Protein AF-A0A1Y5TQK3-F1 (afdb_monomer)

Radius of gyration: 39.19 Å; Cα contacts (8 Å, |Δi|>4): 1077; chains: 1; bounding box: 91×63×126 Å

Nearest PDB structures (foldseek):
  2ch0-assembly1_A  TM=2.554E-01  e=9.186E+00  Homo sapiens

Foldseek 3Di:
DCPPDDPVVVVLLVVLQVLLCVQVNDLLVVVVVDPLVVVLVLLDDDPVCVVVVPPRSHSRDDDDDSHVSSVSSSVSSVVVVCVSVVPPVEPPQVVLLVLLVPFAPVLLVVLVVVCVVQPQVRLCVVQVHDDAQKWKAAPPDPDIHRQQSSSLSSQCVDDVGDRHHPVNCPPPDDDVSSVVSSVVNRIDMDRPPPCVVPPLQALVNLVVLVVQVVCCVPPVHPVVQQVQAPDADFKWWARLADDPDGTHQQQSSSSNSVVHGSVPAARDCQDCPHRVNSNQVQLIFMADPVRFGDADDPVRPSGDDFLVSLLNVCCRNWLVNCVVVVHQKTKDQLLVSCRRRNHRPRQLRNLCSCVDVVSCVVSVFDDWDWDPPPSDSRIMIMTGRDDDDDDDDDDDDDDDDDDDDPPDPPDDDDDDDDDPPPCSVQVLLLVQLCLQPHDVVSVVCDDPVNSVVSVVSSVVCVVVLLEAEDEDAAPAFQCAAAKNFDWDLDDDALLDFPPPDDSPSDTDTDIDGHPNNVSVVVLQQFQAPVNPPLAADLVAFEKEFEQDDPCSLVQQVVCVVVQKHWDPLQAQDDCPDPLNLDLVSLQVVVCVVPVVDDSSQLSSVVVNCVQPHDFQHKYFYAYFFWFTFWIWTFHDGWDWDGADDPGHITIMTHTGTLDGHSVGDTCVVAFQGTDDPRHRMGTGDSVRGDRLVVSCRRRPPSSGRPPSNRGHGHYHYHPCVNYDVCRNCPVVVVCPDPQCDPPHPNDDD

Solvent-accessible surface area (backbone atoms only — not comparable to full-atom values): 43010 Å² total; per-residue (Å²): 114,55,85,94,51,56,71,70,56,35,52,53,35,52,54,38,38,52,57,46,32,76,65,73,42,60,60,71,60,46,59,73,76,40,60,69,66,64,64,45,54,40,33,64,61,51,74,65,40,61,75,69,65,58,75,81,73,42,89,62,88,67,95,72,63,60,53,65,49,31,49,52,40,37,51,20,48,55,46,47,52,50,49,74,68,68,60,70,83,55,81,54,74,68,58,54,50,57,54,60,70,66,62,50,58,67,28,45,50,51,24,50,50,51,31,66,76,56,32,66,72,52,45,31,57,75,32,63,45,71,90,70,62,41,30,31,28,50,84,95,50,98,60,72,41,43,39,67,61,32,53,26,41,15,38,36,63,40,95,92,38,60,60,51,41,37,78,64,51,65,78,84,58,55,68,69,61,52,49,52,48,41,45,73,60,62,31,47,77,44,68,60,58,101,58,75,87,42,85,57,51,38,67,70,52,49,52,50,35,48,52,48,50,51,42,26,75,74,73,52,44,64,47,90,71,52,66,70,53,67,83,79,86,83,43,20,30,45,56,52,60,96,57,96,76,41,77,39,51,22,42,57,40,47,24,59,57,67,75,47,65,58,88,77,57,51,40,46,53,87,45,76,80,14,24,38,31,44,43,42,71,57,28,43,38,48,17,39,97,82,74,46,56,49,74,75,64,82,89,41,80,84,61,77,63,65,41,64,40,47,40,39,32,43,39,43,60,46,50,48,43,32,54,78,65,71,40,58,56,48,75,50,42,35,46,59,54,24,48,56,72,39,37,95,82,45,32,60,45,42,45,50,26,67,71,32,67,71,37,38,72,74,64,58,45,84,47,78,47,70,46,82,64,72,68,31,59,83,17,34,39,37,37,29,46,74,86,84,84,92,82,82,87,75,86,86,82,84,81,89,75,91,70,83,80,80,72,71,77,82,82,79,92,81,84,91,81,78,67,88,90,72,51,60,73,58,54,52,44,50,52,48,42,23,65,51,66,34,66,81,57,37,57,76,38,51,60,84,92,26,44,66,62,40,52,50,52,39,50,49,37,36,76,69,62,36,38,44,80,46,76,45,40,69,82,55,34,27,49,56,37,42,46,25,76,41,79,36,77,54,73,74,56,96,84,58,48,93,76,64,82,69,86,71,91,45,72,42,72,39,84,40,74,8,60,54,44,49,50,50,54,52,45,57,56,34,42,34,99,58,49,64,86,53,59,79,70,81,88,45,57,42,32,37,38,53,49,68,70,95,60,29,64,60,54,48,54,49,27,63,76,66,35,28,49,72,52,90,61,54,64,90,60,76,70,77,55,74,70,47,74,38,64,66,46,42,35,53,59,49,28,74,80,40,76,84,61,54,68,68,35,48,58,36,43,26,46,45,51,64,54,68,53,53,72,63,26,30,38,33,36,26,40,78,48,47,31,39,31,32,37,28,28,30,71,50,69,63,43,74,44,81,49,58,98,93,44,76,45,42,37,36,31,38,33,49,73,64,32,75,39,94,86,40,45,67,29,76,75,30,35,76,68,72,48,63,85,78,45,51,41,50,72,58,58,71,94,42,45,36,61,70,48,49,35,33,69,49,46,37,81,64,38,52,64,48,73,81,51,31,60,53,64,42,82,44,73,40,56,58,88,51,27,52,59,67,56,31,44,49,74,52,62,63,50,68,39,80,47,27,28,84,97,34,91,56,46,68,132

Secondary structure (DSSP, 8-state):
--TTS-HHHHHHHHHHHHHHHHHH--HHHHHHHS-HHHHHHTT---HHHHHTTPPPSSSS--SS-HHHHHHHHHHHHHHHHHHHT----S--HHHHHHHHHT--HHHHHHHHHHHHHH-HHHHHHHHT--S-SEEEEETT---EEEHHHHHHHHGGGSTT--PPPHHHH-SS-SHHHHHHHHHHTTEEEEE--TTTT-TTS-HHHHHHHHHHHHHHHHH-TTHHHHGGG-S--S-EEE-SS--S--EEEHHHHHHHHHT--TTSS-SSSSSTTSHHHHHHHTTPPEE-TTSPBPPPPTT-TTS--HHHHHHHHHIIIIIHHHHHTT-SEEEEEHHHHHHHTT-TT-HHHHHHHHHSHHHHHHH--SEEEEPSSSSSTT-EEEEE---S-------------------------------TTSSHHHHHHHHHHHHHH-HHHHHHT-SGGGHHHHHHHHHHHHHTTSEEEEE--TT--HHHHTEEEEEEE----TTS-TTS-S----EEEEEEE-HHHHHHHHHHH--GGGTTTT---TTS-EEEEE--STTHHHHHHHHHHTTEEE-TT-TT----SGGGGSHHHHHHHHHHH-TT--TT-HHHHHHHHHHTPPTT-EEEEEETTTEEEEEEEE-S--EEE---TTPPPEEEEEEEEEEEEEEEEESTTTBSSPPPSS-SEEEPPGGGB-HHHHHHHHHGGGGS--TTTPPP-EEEEESGGGS-HHHHHTTHHHHTSTTTSTTSTT---

Mean predicted aligned error: 22.45 Å

Sequence (749 aa):
MAKGQTDVTASSRVSSAKRVEQYLGDLDELFAQEDRDSVLNRFTYTVEDERTVRPNPSPVPIDGVLRTGLASLQQALKLYHSFATEESNVPDKAEHQALVDRLTRKEVEAAMQECDELGLKAFLARGGFASPQVWVSDEGKDQSYPAKATVAAALGHLPNGRTLAAKEFYNGFGEAQSFAKLEALGFQIIRKSANAKDDAFTRDRIEGAMDAYEAFRSSGAHADAFSSFGEPKDFWVRSSRPRQDKCFPTKPIVGYLLGKASNTFNGGWSQSGDAAARLHAAGYVIIDQHDTPLPLPDQHTHLMRGAERARLVALNYYIAPAREADMTSVSIRASNLARDISEQNAFPTICSALGGYKFKDLAGYTALQSTTPNPSSTTTFTFVLDGEEGKAMAESDAPKQGHAAQVIAATTNLILYGPPGTGKTYQTAWEAVRLCLGDAFAVDLSGEKNRDRLMAEYRRLMSEGRIEFVTFHQSMSYEEFVEGLRPNTGSTSPDAPPDDTAPSAGFRLKDEPGIFKAVCARAQRDSGENTDANRLDRTRRVIRLGLTGANWRAKFERAIAEAAVEWPHGGDIDWSPPEFDSWDAIKAKRQEEDPEIIGNHPTVYGTSLFRGAEPDDYLALTVGKGKIVAVGKFKGEYQFTPGVSGQQPRHARTVEWLWHDIEGVNRAGIYGKDFTSFHTAYPLLEDQLTWDALEMVIFGPKAVPQLEVARPFVLIIDEINRANISKVFGELITLLEPDKRLGRRDEIR

pLDDT: mean 79.93, std 15.72, range [24.23, 97.88]

Structure (mmCIF, N/CA/C/O backbone):
data_AF-A0A1Y5TQK3-F1
#
_entry.id   AF-A0A1Y5TQK3-F1
#
loop_
_atom_site.group_PDB
_atom_site.id
_atom_site.type_symbol
_atom_site.label_atom_id
_atom_site.label_alt_id
_atom_site.label_comp_id
_atom_site.label_asym_id
_atom_site.label_entity_id
_atom_site.label_seq_id
_atom_site.pdbx_PDB_ins_code
_atom_site.Cartn_x
_atom_site.Cartn_y
_atom_site.Cartn_z
_atom_site.occupancy
_atom_site.B_iso_or_equiv
_atom_site.auth_seq_id
_atom_site.auth_comp_id
_atom_site.auth_asym_id
_atom_site.auth_atom_id
_atom_site.pdbx_PDB_model_num
ATOM 1 N N . MET A 1 1 ? 12.681 -12.546 42.856 1.00 55.19 1 MET A N 1
ATOM 2 C CA . MET A 1 1 ? 12.154 -11.284 42.274 1.00 55.19 1 MET A CA 1
ATOM 3 C C . MET A 1 1 ? 12.230 -11.164 40.742 1.00 55.19 1 MET A C 1
ATOM 5 O O . MET A 1 1 ? 11.444 -10.405 40.198 1.00 55.19 1 MET A O 1
ATOM 9 N N . ALA A 1 2 ? 13.117 -11.872 40.023 1.00 44.34 2 ALA A N 1
ATOM 10 C CA . ALA A 1 2 ? 13.334 -11.666 38.575 1.00 44.34 2 ALA A CA 1
ATOM 11 C C . ALA A 1 2 ? 12.419 -12.473 37.617 1.00 44.34 2 ALA A C 1
ATOM 13 O O . ALA A 1 2 ? 12.522 -12.338 36.400 1.00 44.34 2 ALA A O 1
ATOM 14 N N . LYS A 1 3 ? 11.520 -13.328 38.125 1.00 44.47 3 LYS A N 1
ATOM 15 C CA . LYS A 1 3 ? 10.651 -14.171 37.282 1.00 44.47 3 LYS A CA 1
ATOM 16 C C . LYS A 1 3 ? 9.643 -13.290 36.520 1.00 44.47 3 LYS A C 1
ATOM 18 O O . LYS A 1 3 ? 8.804 -12.649 37.143 1.00 44.47 3 LYS A O 1
ATOM 23 N N . GLY A 1 4 ? 9.728 -13.258 35.186 1.00 52.34 4 GLY A N 1
ATOM 24 C CA . GLY A 1 4 ? 8.782 -12.541 34.314 1.00 52.34 4 GLY A CA 1
ATOM 25 C C . GLY A 1 4 ? 9.056 -11.045 34.091 1.00 52.34 4 GLY A C 1
ATOM 26 O O . GLY A 1 4 ? 8.200 -10.363 33.533 1.00 52.34 4 GLY A O 1
ATOM 27 N N . GLN A 1 5 ? 10.221 -10.522 34.497 1.00 53.16 5 GLN A N 1
ATOM 28 C CA . GLN A 1 5 ? 10.651 -9.142 34.214 1.00 53.16 5 GLN A CA 1
ATOM 29 C C . GLN A 1 5 ? 11.896 -9.130 33.316 1.00 53.16 5 GLN A C 1
ATOM 31 O O . GLN A 1 5 ? 12.669 -10.082 33.326 1.00 53.16 5 GLN A O 1
ATOM 36 N N . THR A 1 6 ? 12.106 -8.057 32.545 1.00 62.00 6 THR A N 1
ATOM 37 C CA . THR A 1 6 ? 13.364 -7.865 31.799 1.00 62.00 6 THR A CA 1
ATOM 38 C C . THR A 1 6 ? 14.530 -7.637 32.763 1.00 62.00 6 THR A C 1
ATOM 40 O O . THR A 1 6 ? 14.335 -7.046 33.828 1.00 62.00 6 THR A O 1
ATOM 43 N N . ASP A 1 7 ? 15.747 -8.033 32.380 1.00 60.94 7 ASP A N 1
ATOM 44 C CA . ASP A 1 7 ? 16.943 -7.928 33.236 1.00 60.94 7 ASP A CA 1
ATOM 45 C C . ASP A 1 7 ? 17.186 -6.499 33.753 1.00 60.94 7 ASP A C 1
ATOM 47 O O . ASP A 1 7 ? 17.519 -6.287 34.921 1.00 60.94 7 ASP A O 1
ATOM 51 N N . VAL A 1 8 ? 16.921 -5.496 32.909 1.00 61.72 8 VAL A N 1
ATOM 52 C CA . VAL A 1 8 ? 17.020 -4.069 33.257 1.00 61.72 8 VAL A CA 1
ATOM 53 C C . VAL A 1 8 ? 16.007 -3.682 34.342 1.00 61.72 8 VAL A C 1
ATOM 55 O O . VAL A 1 8 ? 16.349 -2.988 35.302 1.00 61.72 8 VAL A O 1
ATOM 58 N N . THR A 1 9 ? 14.764 -4.160 34.229 1.00 65.94 9 THR A N 1
ATOM 59 C CA . THR A 1 9 ? 13.708 -3.878 35.213 1.00 65.94 9 THR A CA 1
ATOM 60 C C . THR A 1 9 ? 14.000 -4.581 36.536 1.00 65.94 9 THR A C 1
ATOM 62 O O . THR A 1 9 ? 13.888 -3.960 37.592 1.00 65.94 9 THR A O 1
ATOM 65 N N . ALA A 1 10 ? 14.439 -5.842 36.492 1.00 71.06 10 ALA A N 1
ATOM 66 C CA . ALA A 1 10 ? 14.789 -6.609 37.683 1.00 71.06 10 ALA A CA 1
ATOM 67 C C . ALA A 1 10 ? 15.943 -5.949 38.459 1.00 71.06 10 ALA A C 1
ATOM 69 O O . ALA A 1 10 ? 15.834 -5.748 39.669 1.00 71.06 10 ALA A O 1
ATOM 70 N N . SER A 1 11 ? 17.002 -5.528 37.758 1.00 73.25 11 SER A N 1
ATOM 71 C CA . SER A 1 11 ? 18.139 -4.812 38.352 1.00 73.25 11 SER A CA 1
ATOM 72 C C . SER A 1 11 ? 17.714 -3.495 39.022 1.00 73.25 11 SER A C 1
ATOM 74 O O . SER A 1 11 ? 18.068 -3.229 40.173 1.00 73.25 11 SER A O 1
ATOM 76 N N . SER A 1 12 ? 16.854 -2.709 38.361 1.00 77.56 12 SER A N 1
ATOM 77 C CA . SER A 1 12 ? 16.312 -1.457 38.913 1.00 77.56 12 SER A CA 1
ATOM 78 C C . SER A 1 12 ? 15.478 -1.671 40.188 1.00 77.56 12 SER A C 1
ATOM 80 O O . SER A 1 12 ? 15.601 -0.909 41.154 1.00 77.56 12 SER A O 1
ATOM 82 N N . ARG A 1 13 ? 14.656 -2.730 40.235 1.00 81.31 13 ARG A N 1
ATOM 83 C CA . ARG A 1 13 ? 13.824 -3.058 41.407 1.00 81.31 13 ARG A CA 1
ATOM 84 C C . ARG A 1 13 ? 14.655 -3.546 42.588 1.00 81.31 13 ARG A C 1
ATOM 86 O O . ARG A 1 13 ? 14.414 -3.094 43.704 1.00 81.31 13 ARG A O 1
ATOM 93 N N . VAL A 1 14 ? 15.668 -4.376 42.343 1.00 83.38 14 VAL A N 1
ATOM 94 C CA . VAL A 1 14 ? 16.620 -4.808 43.379 1.00 83.38 14 VAL A CA 1
ATOM 95 C C . VAL A 1 14 ? 17.398 -3.612 43.930 1.00 83.38 14 VAL A C 1
ATOM 97 O O . VAL A 1 14 ? 17.513 -3.464 45.144 1.00 83.38 14 VAL A O 1
ATOM 100 N N . SER A 1 15 ? 17.870 -2.708 43.065 1.00 85.62 15 SER A N 1
ATOM 101 C CA . SER A 1 15 ? 18.536 -1.475 43.504 1.00 85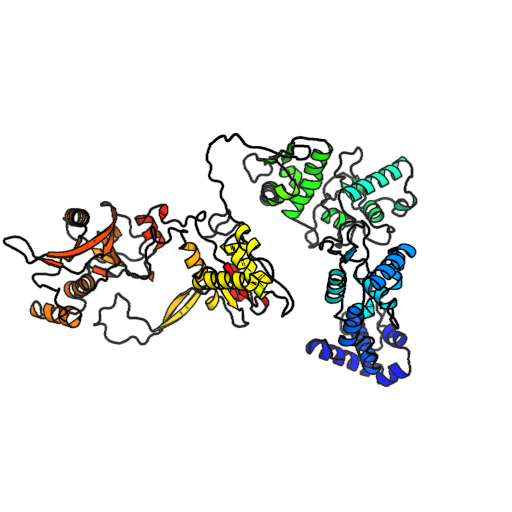.62 15 SER A CA 1
ATOM 102 C C . SER A 1 15 ? 17.623 -0.586 44.353 1.00 85.62 15 SER A C 1
ATOM 104 O O . SER A 1 15 ? 18.090 0.049 45.295 1.00 85.62 15 SER A O 1
ATOM 106 N N . SER A 1 16 ? 16.330 -0.535 44.029 1.00 89.06 16 SER A N 1
ATOM 107 C CA . SER A 1 16 ? 15.342 0.246 44.778 1.00 89.06 16 SER A CA 1
ATOM 108 C C . SER A 1 16 ? 15.060 -0.357 46.157 1.00 89.06 16 SER A C 1
ATOM 110 O O . SER A 1 16 ? 14.982 0.390 47.124 1.00 89.06 16 SER A O 1
ATOM 112 N N . ALA A 1 17 ? 14.962 -1.686 46.272 1.00 88.38 17 ALA A N 1
ATOM 113 C CA . ALA A 1 17 ? 14.800 -2.366 47.561 1.00 88.38 17 ALA A CA 1
ATOM 114 C C . ALA A 1 17 ? 16.029 -2.172 48.466 1.00 88.38 17 ALA A C 1
ATOM 116 O O . ALA A 1 17 ? 15.877 -1.756 49.609 1.00 88.38 17 ALA A O 1
ATOM 117 N N . LYS A 1 18 ? 17.244 -2.321 47.917 1.00 89.56 18 LYS A N 1
ATOM 118 C CA . LYS A 1 18 ? 18.497 -2.038 48.641 1.00 89.56 18 LYS A CA 1
ATOM 119 C C . LYS A 1 18 ? 18.585 -0.597 49.137 1.00 89.56 18 LYS A C 1
ATOM 121 O O . LYS A 1 18 ? 19.083 -0.337 50.226 1.00 89.56 18 LYS A O 1
ATOM 126 N N . ARG A 1 19 ? 18.093 0.360 48.343 1.00 90.56 19 ARG A N 1
ATOM 127 C CA . ARG A 1 19 ? 18.005 1.762 48.773 1.00 90.56 19 ARG A CA 1
ATOM 128 C C . ARG A 1 19 ? 17.062 1.918 49.963 1.00 90.56 19 ARG A C 1
ATOM 130 O O . ARG A 1 19 ? 17.323 2.765 50.799 1.00 90.56 19 ARG A O 1
ATOM 137 N N . VAL A 1 20 ? 15.986 1.139 50.059 1.00 91.56 20 VAL A N 1
ATOM 138 C CA . VAL A 1 20 ? 15.107 1.173 51.236 1.00 91.56 20 VAL A CA 1
ATOM 139 C C . VAL A 1 20 ? 15.783 0.536 52.455 1.00 91.56 20 VAL A C 1
ATOM 141 O O . VAL A 1 20 ? 15.730 1.133 53.530 1.00 91.56 20 VAL A O 1
ATOM 144 N N . GLU A 1 21 ? 16.478 -0.596 52.284 1.00 92.19 21 GLU A N 1
ATOM 145 C CA . GLU A 1 21 ? 17.229 -1.274 53.362 1.00 92.19 21 GLU A CA 1
ATOM 146 C C . GLU A 1 21 ? 18.230 -0.341 54.056 1.00 92.19 21 GLU A C 1
ATOM 148 O O . GLU A 1 21 ? 18.365 -0.347 55.276 1.00 92.19 21 GLU A O 1
ATOM 153 N N . GLN A 1 22 ? 18.885 0.539 53.293 1.00 91.56 22 GLN A N 1
ATOM 154 C CA . GLN A 1 22 ? 19.841 1.514 53.834 1.00 91.56 22 GLN A CA 1
ATOM 155 C C . GLN A 1 22 ? 19.246 2.471 54.881 1.00 91.56 22 GLN A C 1
ATOM 157 O O . GLN A 1 22 ? 19.994 2.987 55.709 1.00 91.56 22 GLN A O 1
ATOM 162 N N . TYR A 1 23 ? 17.936 2.734 54.838 1.00 91.38 23 TYR A N 1
ATOM 163 C CA . TYR A 1 23 ? 17.274 3.701 55.725 1.00 91.38 23 TYR A CA 1
ATOM 164 C C . TYR A 1 23 ? 16.324 3.052 56.729 1.00 91.38 23 TYR A C 1
ATOM 166 O O . TYR A 1 23 ? 16.105 3.617 57.797 1.00 91.38 23 TYR A O 1
ATOM 174 N N . LEU A 1 24 ? 15.730 1.908 56.384 1.00 87.56 24 LEU A N 1
ATOM 175 C CA . LEU A 1 24 ? 14.769 1.207 57.237 1.00 87.56 24 LEU A CA 1
ATOM 176 C C . LEU A 1 24 ? 15.345 -0.041 57.919 1.00 87.56 24 LEU A C 1
ATOM 178 O O . LEU A 1 24 ? 14.650 -0.623 58.746 1.00 87.56 24 LEU A O 1
ATOM 182 N N . GLY A 1 25 ? 16.595 -0.411 57.630 1.00 87.56 25 GLY A N 1
ATOM 183 C CA . GLY A 1 25 ? 17.207 -1.636 58.137 1.00 87.56 25 GLY A CA 1
ATOM 184 C C . GLY A 1 25 ? 16.876 -2.849 57.272 1.00 87.56 25 GLY A C 1
ATOM 185 O O . GLY A 1 25 ? 16.389 -2.713 56.150 1.00 87.56 25 GLY A O 1
ATOM 186 N N . ASP A 1 26 ? 17.179 -4.037 57.788 1.00 90.38 26 ASP A N 1
ATOM 187 C CA . ASP A 1 26 ? 16.950 -5.296 57.082 1.00 90.38 26 ASP A CA 1
ATOM 188 C C . ASP A 1 26 ? 15.455 -5.477 56.759 1.00 90.38 26 ASP A C 1
ATOM 190 O O . ASP A 1 26 ? 14.596 -5.392 57.641 1.00 90.38 26 ASP A O 1
ATOM 194 N N . LEU A 1 27 ? 15.133 -5.678 55.477 1.00 88.38 27 LEU A N 1
ATOM 195 C CA . LEU A 1 27 ? 13.748 -5.812 55.031 1.00 88.38 27 LEU A CA 1
ATOM 196 C C . LEU A 1 27 ? 13.111 -7.134 55.4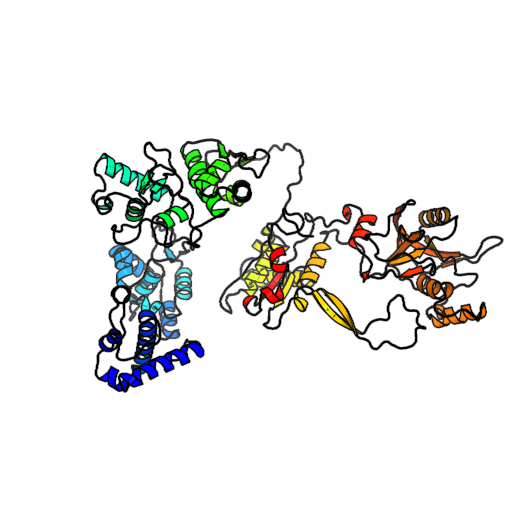70 1.00 88.38 27 LEU A C 1
ATOM 198 O O . LEU A 1 27 ? 11.899 -7.141 55.694 1.00 88.38 27 LEU A O 1
ATOM 202 N N . ASP A 1 28 ? 13.879 -8.214 55.626 1.00 86.56 28 ASP A N 1
ATOM 203 C CA . ASP A 1 28 ? 13.367 -9.487 56.139 1.00 86.56 28 ASP A CA 1
ATOM 204 C C . ASP A 1 28 ? 12.952 -9.328 57.611 1.00 86.56 28 ASP A C 1
ATOM 206 O O . ASP A 1 28 ? 11.859 -9.742 58.002 1.00 86.56 28 ASP A O 1
ATOM 210 N N . GLU A 1 29 ? 13.766 -8.639 58.419 1.00 87.56 29 GLU A N 1
ATOM 211 C CA . GLU A 1 29 ? 13.420 -8.319 59.812 1.00 87.56 29 GLU A CA 1
ATOM 212 C C . GLU A 1 29 ? 12.232 -7.350 59.901 1.00 87.56 29 GLU A C 1
ATOM 214 O O . GLU A 1 29 ? 11.338 -7.535 60.731 1.00 87.56 29 GLU A O 1
ATOM 219 N N . LEU A 1 30 ? 12.191 -6.339 59.028 1.00 87.50 30 LEU A N 1
ATOM 220 C CA . LEU A 1 30 ? 11.126 -5.337 59.000 1.00 87.50 30 LEU A CA 1
ATOM 221 C C . LEU A 1 30 ? 9.763 -5.964 58.679 1.00 87.50 30 LEU A C 1
ATOM 223 O O . LEU A 1 30 ? 8.780 -5.680 59.361 1.00 87.50 30 LEU A O 1
ATOM 227 N N . PHE A 1 31 ? 9.699 -6.832 57.666 1.00 85.81 31 PHE A N 1
ATOM 228 C CA . PHE A 1 31 ? 8.464 -7.533 57.301 1.00 85.81 31 PHE A CA 1
ATOM 229 C C . PHE A 1 31 ? 8.108 -8.683 58.253 1.00 85.81 31 PHE A C 1
ATOM 231 O O . PHE A 1 31 ? 6.959 -9.118 58.264 1.00 85.81 31 PHE A O 1
ATOM 238 N N . ALA A 1 32 ? 9.044 -9.156 59.081 1.00 83.25 32 ALA A N 1
ATOM 239 C CA . ALA A 1 32 ? 8.741 -10.088 60.167 1.00 83.25 32 ALA A CA 1
ATOM 240 C C . ALA A 1 32 ? 8.115 -9.395 61.394 1.00 83.25 32 ALA A C 1
ATOM 242 O O . ALA A 1 32 ? 7.367 -10.025 62.142 1.00 83.25 32 ALA A O 1
ATOM 243 N N . GLN A 1 33 ? 8.426 -8.114 61.621 1.00 84.56 33 GLN A N 1
ATOM 244 C CA . GLN A 1 33 ? 7.985 -7.354 62.799 1.00 84.56 33 GLN A CA 1
ATOM 245 C C . GLN A 1 33 ? 6.743 -6.489 62.545 1.00 84.56 33 GLN A C 1
ATOM 247 O O . GLN A 1 33 ? 5.994 -6.205 63.481 1.00 84.56 33 GLN A O 1
ATOM 252 N N . GLU A 1 34 ? 6.513 -6.066 61.302 1.00 85.88 34 GLU A N 1
ATOM 253 C CA . GLU A 1 34 ? 5.412 -5.179 60.929 1.00 85.88 34 GLU A CA 1
ATOM 254 C C . GLU A 1 34 ? 4.536 -5.756 59.815 1.00 85.88 34 GLU A C 1
ATOM 256 O O . GLU A 1 34 ? 5.016 -6.409 58.892 1.00 85.88 34 GLU A O 1
ATOM 261 N N . ASP A 1 35 ? 3.236 -5.441 59.859 1.00 83.81 35 ASP A N 1
ATOM 262 C CA . ASP A 1 35 ? 2.315 -5.794 58.780 1.00 83.81 35 ASP A CA 1
ATOM 263 C C . ASP A 1 35 ? 2.718 -5.135 57.448 1.00 83.81 35 ASP A C 1
ATOM 265 O O . ASP A 1 35 ? 3.130 -3.970 57.388 1.00 83.81 35 ASP A O 1
ATOM 269 N N . ARG A 1 36 ? 2.541 -5.880 56.354 1.00 82.12 36 ARG A N 1
ATOM 270 C CA . ARG A 1 36 ? 2.895 -5.460 54.996 1.00 82.12 36 ARG A CA 1
ATOM 271 C C . ARG A 1 36 ? 2.324 -4.091 54.636 1.00 82.12 36 ARG A C 1
ATOM 273 O O . ARG A 1 36 ? 3.039 -3.264 54.063 1.00 82.12 36 ARG A O 1
ATOM 280 N N . ASP A 1 37 ? 1.051 -3.843 54.929 1.00 80.31 37 ASP A N 1
ATOM 281 C CA . ASP A 1 37 ? 0.400 -2.597 54.533 1.00 80.31 37 ASP A CA 1
ATOM 282 C C . ASP A 1 37 ? 0.912 -1.416 55.372 1.00 80.31 37 ASP A C 1
ATOM 284 O O . ASP A 1 37 ? 1.029 -0.307 54.847 1.00 80.31 37 ASP A O 1
ATOM 288 N N . SER A 1 38 ? 1.330 -1.648 56.625 1.00 83.75 38 SER A N 1
ATOM 289 C CA . SER A 1 38 ? 2.024 -0.645 57.454 1.00 83.75 38 SER A CA 1
ATOM 290 C C . SER A 1 38 ? 3.318 -0.171 56.788 1.00 83.75 38 SER A C 1
ATOM 292 O O . SER A 1 38 ? 3.514 1.031 56.576 1.00 83.75 38 SER A O 1
ATOM 294 N N . VAL A 1 39 ? 4.172 -1.113 56.373 1.00 86.56 39 VAL A N 1
ATOM 295 C CA . VAL A 1 39 ? 5.454 -0.807 55.721 1.00 86.56 39 VAL A CA 1
ATOM 296 C C . VAL A 1 39 ? 5.232 -0.091 54.386 1.00 86.56 39 VAL A C 1
ATOM 298 O O . VAL A 1 39 ? 5.890 0.911 54.098 1.00 86.56 39 VAL A O 1
ATOM 301 N N . LEU A 1 40 ? 4.270 -0.547 53.577 1.00 87.38 40 LEU A N 1
ATOM 302 C CA . LEU A 1 40 ? 3.970 0.061 52.277 1.00 87.38 40 LEU A CA 1
ATOM 303 C C . LEU A 1 40 ? 3.380 1.471 52.398 1.00 87.38 40 LEU A C 1
ATOM 305 O O . LEU A 1 40 ? 3.675 2.322 51.552 1.00 87.38 40 LEU A O 1
ATOM 309 N N . ASN A 1 41 ? 2.581 1.743 53.431 1.00 86.69 41 ASN A N 1
ATOM 310 C CA . ASN A 1 41 ? 1.929 3.040 53.624 1.00 86.69 41 ASN A CA 1
ATOM 311 C C . ASN A 1 41 ? 2.909 4.177 53.941 1.00 86.69 41 ASN A C 1
ATOM 313 O O . ASN A 1 41 ? 2.614 5.331 53.628 1.00 86.69 41 ASN A O 1
ATOM 317 N N . ARG A 1 42 ? 4.110 3.869 54.450 1.00 88.38 42 ARG A N 1
ATOM 318 C CA . ARG A 1 42 ? 5.201 4.848 54.648 1.00 88.38 42 ARG A CA 1
ATOM 319 C C . ARG A 1 42 ? 5.675 5.493 53.341 1.00 88.38 42 ARG A C 1
ATOM 321 O O . ARG A 1 42 ? 6.272 6.564 53.356 1.00 88.38 42 ARG A O 1
ATOM 328 N N . PHE A 1 43 ? 5.393 4.852 52.207 1.00 92.00 43 PHE A N 1
ATOM 329 C CA . PHE A 1 43 ? 5.764 5.306 50.866 1.00 92.00 43 PHE A CA 1
ATOM 330 C C . PHE A 1 43 ? 4.553 5.780 50.046 1.00 92.00 43 PHE A C 1
ATOM 332 O O . PHE A 1 43 ? 4.667 5.997 48.841 1.00 92.00 43 PHE A O 1
ATOM 339 N N . THR A 1 44 ? 3.380 5.939 50.665 1.00 87.69 44 THR A N 1
ATOM 340 C CA . THR A 1 44 ? 2.185 6.443 49.978 1.00 87.69 44 THR A CA 1
ATOM 341 C C . THR A 1 44 ? 2.230 7.970 49.890 1.00 87.69 44 THR A C 1
ATOM 343 O O . THR A 1 44 ? 2.288 8.654 50.908 1.00 87.69 44 THR A O 1
ATOM 346 N N . TYR A 1 45 ? 2.165 8.504 48.667 1.00 88.06 45 TYR A N 1
ATOM 347 C CA . TYR A 1 45 ? 2.106 9.943 48.396 1.00 88.06 45 TYR A CA 1
ATOM 348 C C . TYR A 1 45 ? 1.112 10.217 47.264 1.00 88.06 45 TYR A C 1
ATOM 350 O O . TYR A 1 45 ? 1.264 9.703 46.152 1.00 88.06 45 TYR A O 1
ATOM 358 N N . THR A 1 46 ? 0.052 10.968 47.554 1.00 85.38 46 THR A N 1
ATOM 359 C CA . THR A 1 46 ? -1.081 11.190 46.646 1.00 85.38 46 THR A CA 1
ATOM 360 C C . THR A 1 46 ? -0.936 12.477 45.829 1.00 85.38 46 THR A C 1
ATOM 362 O O . THR A 1 46 ? -0.057 13.301 46.066 1.00 85.38 46 THR A O 1
ATOM 365 N N . VAL A 1 47 ? -1.821 12.668 44.844 1.00 77.12 47 VAL A N 1
ATOM 366 C CA . VAL A 1 47 ? -1.905 13.925 44.072 1.00 77.12 47 VAL A CA 1
ATOM 367 C C . VAL A 1 47 ? -2.308 15.101 44.970 1.00 77.12 47 VAL A C 1
ATOM 369 O O . VAL A 1 47 ? -1.860 16.223 44.758 1.00 77.12 47 VAL A O 1
ATOM 372 N N . GLU A 1 48 ? -3.116 14.847 46.001 1.00 79.88 48 GLU A N 1
ATOM 373 C CA . GLU A 1 48 ? -3.497 15.870 46.977 1.00 79.88 48 GLU A CA 1
ATOM 374 C C . GLU A 1 48 ? -2.320 16.257 47.885 1.00 79.88 48 GLU A C 1
ATOM 376 O O . GLU A 1 48 ? -2.125 17.438 48.168 1.00 79.88 48 GLU A O 1
ATOM 381 N N . ASP A 1 49 ? -1.484 15.289 48.278 1.00 86.50 49 ASP A N 1
ATOM 382 C CA . ASP A 1 49 ? -0.245 15.551 49.024 1.00 86.50 49 ASP A CA 1
ATOM 383 C C . ASP A 1 49 ? 0.730 16.421 48.203 1.00 86.50 49 ASP A C 1
ATOM 385 O O . ASP A 1 49 ? 1.331 17.351 48.735 1.00 86.50 49 ASP A O 1
ATOM 389 N N . GLU A 1 50 ? 0.833 16.169 46.891 1.00 84.69 50 GLU A N 1
ATOM 390 C CA . GLU A 1 50 ? 1.637 16.969 45.952 1.00 84.69 50 GLU A CA 1
ATOM 391 C C . GLU A 1 50 ? 1.087 18.398 45.805 1.00 84.69 50 GLU A C 1
ATOM 393 O O . GLU A 1 50 ? 1.846 19.366 45.834 1.00 84.69 50 GLU A O 1
ATOM 398 N N . ARG A 1 51 ? -0.243 18.548 45.725 1.00 81.06 51 ARG A N 1
ATOM 399 C CA . ARG A 1 51 ? -0.924 19.851 45.640 1.00 81.06 51 ARG A CA 1
ATOM 400 C C . ARG A 1 51 ? -0.753 20.692 46.905 1.00 81.06 51 ARG A C 1
ATOM 402 O O . ARG A 1 51 ? -0.669 21.914 46.827 1.00 81.06 51 ARG A O 1
ATOM 409 N N . THR A 1 52 ? -0.721 20.038 48.062 1.00 85.88 52 THR A N 1
ATOM 410 C CA . THR A 1 52 ? -0.580 20.676 49.380 1.00 85.88 52 THR A CA 1
ATOM 411 C C . THR A 1 52 ? 0.876 20.805 49.833 1.00 85.88 52 THR A C 1
ATOM 413 O O . THR A 1 52 ? 1.129 21.338 50.911 1.00 85.88 52 THR A O 1
ATOM 416 N N . VAL A 1 53 ? 1.836 20.364 49.008 1.00 85.75 53 VAL A N 1
ATOM 417 C CA . VAL A 1 53 ? 3.283 20.386 49.290 1.00 85.75 53 VAL A CA 1
ATOM 418 C C . VAL A 1 53 ? 3.610 19.684 50.614 1.00 85.75 53 VAL A C 1
ATOM 420 O O . VAL A 1 53 ? 4.412 20.147 51.427 1.00 85.75 53 VAL A O 1
ATOM 423 N N . ARG A 1 54 ? 2.967 18.537 50.858 1.00 88.75 54 ARG A N 1
ATOM 424 C CA . ARG A 1 54 ? 3.233 17.727 52.047 1.00 88.75 54 ARG A CA 1
ATOM 425 C C . ARG A 1 54 ? 4.695 17.248 52.030 1.00 88.75 54 ARG A C 1
ATOM 427 O O . ARG A 1 54 ? 5.157 16.775 50.989 1.00 88.75 54 ARG A O 1
ATOM 434 N N . PRO A 1 55 ? 5.432 17.315 53.153 1.00 89.56 55 PRO A N 1
ATOM 435 C CA . PRO A 1 55 ? 6.801 16.807 53.217 1.00 89.56 55 PRO A CA 1
ATOM 436 C C . PRO A 1 55 ? 6.863 15.294 52.962 1.00 89.56 55 PRO A C 1
ATOM 438 O O . PRO A 1 55 ? 5.870 14.583 53.131 1.00 89.56 55 PRO A O 1
ATOM 441 N N . ASN A 1 56 ? 8.042 14.805 52.565 1.00 90.56 56 ASN A N 1
ATOM 442 C CA . ASN A 1 56 ? 8.285 13.385 52.304 1.00 90.56 56 ASN A CA 1
ATOM 443 C C . ASN A 1 56 ? 7.871 12.521 53.518 1.00 90.56 56 ASN A C 1
ATOM 445 O O . ASN A 1 56 ? 8.447 12.698 54.592 1.00 90.56 56 ASN A O 1
ATOM 449 N N . PRO A 1 57 ? 6.899 11.599 53.374 1.00 87.38 57 PRO A N 1
ATOM 450 C CA . PRO A 1 57 ? 6.450 10.739 54.466 1.00 87.38 57 PRO A CA 1
ATOM 451 C C . PRO A 1 57 ? 7.411 9.576 54.757 1.00 87.38 57 PRO A C 1
ATOM 453 O O . PRO A 1 57 ? 7.263 8.914 55.781 1.00 87.38 57 PRO A O 1
ATOM 456 N N . SER A 1 58 ? 8.376 9.317 53.869 1.00 90.38 58 SER A N 1
ATOM 457 C CA . SER A 1 58 ? 9.351 8.234 53.994 1.00 90.38 58 SER A CA 1
ATOM 458 C C . SER A 1 58 ? 10.698 8.751 54.520 1.00 90.38 58 SER A C 1
ATOM 460 O O . SER A 1 58 ? 11.110 9.855 54.155 1.00 90.38 58 SER A O 1
ATOM 462 N N . PRO A 1 59 ? 11.442 7.949 55.307 1.00 86.19 59 PRO A N 1
ATOM 463 C CA . PRO A 1 59 ? 12.812 8.275 55.710 1.00 86.19 59 PRO A CA 1
ATOM 464 C C . PRO A 1 59 ? 13.823 8.198 54.553 1.00 86.19 59 PRO A C 1
ATOM 466 O O . PRO A 1 59 ? 14.965 8.622 54.716 1.00 86.19 59 PRO A O 1
ATOM 469 N N . VAL A 1 60 ? 13.428 7.675 53.384 1.00 91.12 60 VAL A N 1
ATOM 470 C CA . VAL A 1 60 ? 14.291 7.598 52.198 1.00 91.12 60 VAL A CA 1
ATOM 471 C C . VAL A 1 60 ? 14.251 8.935 51.442 1.00 91.12 60 VAL A C 1
ATOM 473 O O . VAL A 1 60 ? 13.179 9.324 50.967 1.00 91.12 60 VAL A O 1
ATOM 476 N N . PRO A 1 61 ? 15.383 9.644 51.270 1.00 89.56 61 PRO A N 1
ATOM 477 C CA . PRO A 1 61 ? 15.434 10.874 50.487 1.00 89.56 61 PRO A CA 1
ATOM 478 C C . PRO A 1 61 ? 15.167 10.575 49.009 1.00 89.56 61 PRO A C 1
ATOM 480 O O . PRO A 1 61 ? 15.626 9.555 48.491 1.00 89.56 61 PRO A O 1
ATOM 483 N N . ILE A 1 62 ? 14.440 11.462 48.326 1.00 89.94 62 ILE A N 1
ATOM 484 C CA . ILE A 1 62 ? 14.095 11.349 46.903 1.00 89.94 62 ILE A CA 1
ATOM 485 C C . ILE A 1 62 ? 14.665 12.552 46.155 1.00 89.94 62 ILE A C 1
ATOM 487 O O . ILE A 1 62 ? 14.285 13.688 46.428 1.00 89.94 62 ILE A O 1
ATOM 491 N N . ASP A 1 63 ? 15.525 12.287 45.174 1.00 75.94 63 ASP A N 1
ATOM 492 C CA . ASP A 1 63 ? 16.033 13.299 44.250 1.00 75.94 63 ASP A CA 1
ATOM 493 C C . ASP A 1 63 ? 15.067 13.399 43.060 1.00 75.94 63 ASP A C 1
ATOM 495 O O . ASP A 1 63 ? 15.015 12.506 42.211 1.00 75.94 63 ASP A O 1
ATOM 499 N N . GLY A 1 64 ? 14.241 14.449 43.026 1.00 80.06 64 GLY A N 1
ATOM 500 C CA . GLY A 1 64 ? 13.243 14.679 41.975 1.00 80.06 64 GLY A CA 1
ATOM 501 C C . GLY A 1 64 ? 11.800 14.692 42.487 1.00 80.06 64 GLY A C 1
ATOM 502 O O . GLY A 1 64 ? 11.519 15.158 43.587 1.00 80.06 64 GLY A O 1
ATOM 503 N N . VAL A 1 65 ? 10.856 14.218 41.667 1.00 84.88 65 VAL A N 1
ATOM 504 C CA . VAL A 1 65 ? 9.418 14.269 41.985 1.00 84.88 65 VAL A CA 1
ATOM 505 C C . VAL A 1 65 ? 9.065 13.224 43.053 1.00 84.88 65 VAL A C 1
ATOM 507 O O . VAL A 1 65 ? 9.134 12.019 42.804 1.00 84.88 65 VAL A O 1
ATOM 510 N N . LEU A 1 66 ? 8.632 13.686 44.233 1.00 86.19 66 LEU A N 1
ATOM 511 C CA . LEU A 1 66 ? 8.283 12.846 45.391 1.00 86.19 66 LEU A CA 1
ATOM 512 C C . LEU A 1 66 ? 7.270 11.748 45.047 1.00 86.19 66 LEU A C 1
ATOM 514 O O . LEU A 1 66 ? 7.481 10.583 45.383 1.00 86.19 66 LEU A O 1
ATOM 518 N N . ARG A 1 67 ? 6.199 12.094 44.321 1.00 86.31 67 ARG A N 1
ATOM 519 C CA . ARG A 1 67 ? 5.115 11.159 43.989 1.00 86.31 67 ARG A CA 1
ATOM 520 C C . ARG A 1 67 ? 5.591 9.969 43.155 1.00 86.31 67 ARG A C 1
ATOM 522 O O . ARG A 1 67 ? 5.210 8.833 43.425 1.00 86.31 67 ARG A O 1
ATOM 529 N N . THR A 1 68 ? 6.417 10.207 42.137 1.00 84.94 68 THR A N 1
ATOM 530 C CA . THR A 1 68 ? 6.913 9.136 41.257 1.00 84.94 68 THR A CA 1
ATOM 531 C C . THR A 1 68 ? 8.043 8.347 41.914 1.00 84.94 68 THR A C 1
ATOM 533 O O . THR A 1 68 ? 8.086 7.122 41.775 1.00 84.94 68 THR A O 1
ATOM 536 N N . GLY A 1 69 ? 8.908 9.016 42.684 1.00 87.25 69 GLY A N 1
ATOM 537 C CA . GLY A 1 69 ? 9.980 8.374 43.443 1.00 87.25 69 GLY A CA 1
ATOM 538 C C . GLY A 1 69 ? 9.449 7.394 44.491 1.00 87.25 69 GLY A C 1
ATOM 539 O O . GLY A 1 69 ? 9.831 6.222 44.490 1.00 87.25 69 GLY A O 1
ATOM 540 N N . LEU A 1 70 ? 8.504 7.834 45.328 1.00 90.19 70 LEU A N 1
ATOM 541 C CA . LEU A 1 70 ? 7.919 7.006 46.387 1.00 90.19 70 LEU A CA 1
ATOM 542 C C . LEU A 1 70 ? 7.078 5.849 45.832 1.00 90.19 70 LEU A C 1
ATOM 544 O O . LEU A 1 70 ? 7.198 4.724 46.316 1.00 90.19 70 LEU A O 1
ATOM 548 N N . ALA A 1 71 ? 6.324 6.073 44.749 1.00 86.88 71 ALA A N 1
ATOM 549 C CA . ALA A 1 71 ? 5.597 5.003 44.063 1.00 86.88 71 ALA A CA 1
ATOM 550 C C . ALA A 1 71 ? 6.537 3.904 43.528 1.00 86.88 71 ALA A C 1
ATOM 552 O O . ALA A 1 71 ? 6.200 2.717 43.566 1.00 86.88 71 ALA A O 1
ATOM 553 N N . SER A 1 72 ? 7.733 4.275 43.057 1.00 85.69 72 SER A N 1
ATOM 554 C CA . SER A 1 72 ? 8.722 3.309 42.571 1.00 85.69 72 SER A CA 1
ATOM 555 C C . SER A 1 72 ? 9.301 2.443 43.697 1.00 85.69 72 SER A C 1
ATOM 557 O O . SER A 1 72 ? 9.413 1.223 43.529 1.00 85.69 72 SER A O 1
ATOM 559 N N . LEU A 1 73 ? 9.609 3.046 44.853 1.00 90.38 73 LEU A N 1
ATOM 560 C CA . LEU A 1 73 ? 10.079 2.326 46.044 1.00 90.38 73 LEU A CA 1
ATOM 561 C C . LEU A 1 73 ? 8.990 1.405 46.609 1.00 90.38 73 LEU A C 1
ATOM 563 O O . LEU A 1 73 ? 9.251 0.233 46.878 1.00 90.38 73 LEU A O 1
ATOM 567 N N . GLN A 1 74 ? 7.748 1.890 46.689 1.00 90.56 74 GLN A N 1
ATOM 568 C CA . GLN A 1 74 ? 6.607 1.096 47.148 1.00 90.56 74 GLN A CA 1
ATOM 569 C C . GLN A 1 74 ? 6.390 -0.151 46.273 1.00 90.56 74 GLN A C 1
ATOM 571 O O . GLN A 1 74 ? 6.076 -1.230 46.777 1.00 90.56 74 GLN A O 1
ATOM 576 N N . GLN A 1 75 ? 6.588 -0.036 44.957 1.00 82.88 75 GLN A N 1
ATOM 577 C CA . GLN A 1 75 ? 6.481 -1.176 44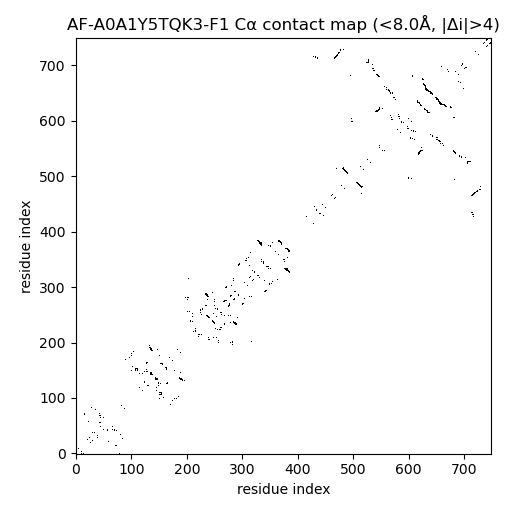.046 1.00 82.88 75 GLN A CA 1
ATOM 578 C C . GLN A 1 75 ? 7.618 -2.193 44.229 1.00 82.88 75 GLN A C 1
ATOM 580 O O . GLN A 1 75 ? 7.384 -3.394 44.095 1.00 82.88 75 GLN A O 1
ATOM 585 N N . ALA A 1 76 ? 8.834 -1.739 44.548 1.00 86.44 76 ALA A N 1
ATOM 586 C CA . ALA A 1 76 ? 9.954 -2.629 44.853 1.00 86.44 76 ALA A CA 1
ATOM 587 C C . ALA A 1 76 ? 9.702 -3.434 46.141 1.00 86.44 76 ALA A C 1
ATOM 589 O O . ALA A 1 76 ? 9.902 -4.645 46.144 1.00 86.44 76 ALA A O 1
ATOM 590 N N . LEU A 1 77 ? 9.161 -2.796 47.185 1.00 88.12 77 LEU A N 1
ATOM 591 C CA . LEU A 1 77 ? 8.805 -3.452 48.450 1.00 88.12 77 LEU A CA 1
ATOM 592 C C . LEU A 1 77 ? 7.694 -4.500 48.294 1.00 88.12 77 LEU A C 1
ATOM 594 O O . LEU A 1 77 ? 7.773 -5.575 48.883 1.00 88.12 77 LEU A O 1
ATOM 598 N N . LYS A 1 78 ? 6.690 -4.242 47.444 1.00 83.38 78 LYS A N 1
ATOM 599 C CA . LYS A 1 78 ? 5.647 -5.236 47.116 1.00 83.38 78 LYS A CA 1
ATOM 600 C C . LYS A 1 78 ? 6.238 -6.504 46.499 1.00 83.38 78 LYS A C 1
ATOM 602 O O . LYS A 1 78 ? 5.807 -7.601 46.844 1.00 83.38 78 LYS A O 1
ATOM 607 N N . LEU A 1 79 ? 7.201 -6.340 45.590 1.00 78.25 79 LEU A N 1
ATOM 608 C CA . LEU A 1 79 ? 7.889 -7.454 44.935 1.00 78.25 79 LEU A CA 1
ATOM 609 C C . LEU A 1 79 ? 8.826 -8.189 45.899 1.00 78.25 79 LEU A C 1
ATOM 611 O O . LEU A 1 79 ? 8.909 -9.415 45.828 1.00 78.25 79 LEU A O 1
ATOM 615 N N . TYR A 1 80 ? 9.484 -7.459 46.804 1.00 84.00 80 TYR A N 1
ATOM 616 C CA . TYR A 1 80 ? 10.324 -8.036 47.852 1.00 84.00 80 TYR A CA 1
ATOM 617 C C . TYR A 1 80 ? 9.515 -8.948 48.768 1.00 84.00 80 TYR A C 1
ATOM 619 O O . TYR A 1 80 ? 9.806 -10.136 48.849 1.00 84.00 80 TYR A O 1
ATOM 627 N N . HIS A 1 81 ? 8.437 -8.430 49.360 1.00 81.06 81 HIS A N 1
ATOM 628 C CA . HIS A 1 81 ? 7.577 -9.210 50.248 1.00 81.06 81 HIS A CA 1
ATOM 629 C C . HIS A 1 81 ? 7.013 -10.454 49.547 1.00 81.06 81 HIS A C 1
ATOM 631 O O . HIS A 1 81 ? 7.058 -11.542 50.101 1.00 81.06 81 HIS A O 1
ATOM 637 N N . SER A 1 82 ? 6.543 -10.326 48.297 1.00 73.06 82 SER A N 1
ATOM 638 C CA . SER A 1 82 ? 6.039 -11.480 47.529 1.00 73.06 82 SER A CA 1
ATOM 639 C C . SER A 1 82 ? 7.099 -12.546 47.235 1.00 73.06 82 SER A C 1
ATOM 641 O O . SER A 1 82 ? 6.767 -13.692 46.959 1.00 73.06 82 SER A O 1
ATOM 643 N N . PHE A 1 83 ? 8.376 -12.159 47.238 1.00 75.94 83 PHE A N 1
ATOM 644 C CA . PHE A 1 83 ? 9.490 -13.084 47.084 1.00 75.94 83 PHE A CA 1
ATOM 645 C C . PHE A 1 83 ? 9.867 -13.737 48.419 1.00 75.94 83 PHE A C 1
ATOM 647 O O . PHE A 1 83 ? 10.132 -14.933 48.425 1.00 75.94 83 PHE A O 1
ATOM 654 N N . ALA A 1 84 ? 9.858 -12.976 49.517 1.00 72.44 84 ALA A N 1
ATOM 655 C CA . ALA A 1 84 ? 10.232 -13.445 50.851 1.00 72.44 84 ALA A CA 1
ATOM 656 C C . ALA A 1 84 ? 9.215 -14.426 51.463 1.00 72.44 84 ALA A C 1
ATOM 658 O O . ALA A 1 84 ? 9.609 -15.344 52.173 1.00 72.44 84 ALA A O 1
ATOM 659 N N . THR A 1 85 ? 7.918 -14.282 51.169 1.00 68.75 85 THR A N 1
ATOM 660 C CA . THR A 1 85 ? 6.873 -15.131 51.772 1.00 68.75 85 THR A CA 1
ATOM 661 C C . THR A 1 85 ? 6.586 -16.433 51.021 1.00 68.75 85 THR A C 1
ATOM 663 O O . THR A 1 85 ? 5.674 -17.152 51.415 1.00 68.75 85 THR A O 1
ATOM 666 N N . GLU A 1 86 ? 7.300 -16.733 49.925 1.00 56.25 86 GLU A N 1
ATOM 667 C CA . GLU A 1 86 ? 6.990 -17.845 49.001 1.00 56.25 86 GLU A CA 1
ATOM 668 C C . GLU A 1 86 ? 5.499 -17.940 48.596 1.00 56.25 86 GLU A C 1
ATOM 670 O O . GLU A 1 86 ? 5.051 -18.958 48.068 1.00 56.25 86 GLU A O 1
ATOM 675 N N . GLU A 1 87 ? 4.717 -16.864 48.769 1.00 45.72 87 GLU A N 1
ATOM 676 C CA . GLU A 1 87 ? 3.316 -16.772 48.360 1.00 45.72 87 GLU A CA 1
ATOM 677 C C . GLU A 1 87 ? 3.235 -16.625 46.836 1.00 45.72 87 GLU A C 1
ATOM 679 O O . GLU A 1 87 ? 2.877 -15.592 46.265 1.00 45.72 87 GLU A O 1
ATOM 684 N N . SER A 1 88 ? 3.548 -17.717 46.147 1.00 40.34 88 SER A N 1
ATOM 685 C CA . SER A 1 88 ? 3.112 -17.992 44.789 1.00 40.34 88 SER A CA 1
ATOM 686 C C . SER A 1 88 ? 1.602 -18.235 44.818 1.00 40.34 88 SER A C 1
ATOM 688 O O . SER A 1 88 ? 1.136 -19.367 44.730 1.00 40.34 88 SER A O 1
ATOM 690 N N . ASN A 1 89 ? 0.810 -17.172 44.957 1.00 41.78 89 ASN A N 1
ATOM 691 C CA . ASN A 1 89 ? -0.656 -17.244 45.007 1.00 41.78 89 ASN A CA 1
ATOM 692 C C . ASN A 1 89 ? -1.291 -17.467 43.614 1.00 41.78 89 ASN A C 1
ATOM 694 O O . ASN A 1 89 ? -2.277 -16.837 43.235 1.00 41.78 89 ASN A O 1
ATOM 698 N N . VAL A 1 90 ? -0.686 -18.338 42.806 1.00 46.50 90 VAL A N 1
ATOM 699 C CA . VAL A 1 90 ? -1.109 -18.657 41.440 1.00 46.50 90 VAL A CA 1
ATOM 700 C C . VAL A 1 90 ? -1.064 -20.174 41.293 1.00 46.50 90 VAL A C 1
ATOM 702 O O . VAL A 1 90 ? 0.026 -20.732 41.430 1.00 46.50 90 VAL A O 1
ATOM 705 N N . PRO A 1 91 ? -2.202 -20.849 41.034 1.00 47.72 91 PRO A N 1
ATOM 706 C CA . PRO A 1 91 ? -2.197 -22.260 40.660 1.00 47.72 91 PRO A CA 1
ATOM 707 C C . PRO A 1 91 ? -1.216 -22.487 39.509 1.00 47.72 91 PRO A C 1
ATOM 709 O O . PRO A 1 91 ? -1.136 -21.646 38.605 1.00 47.72 91 PRO A O 1
ATOM 712 N N . ASP A 1 92 ? -0.482 -23.600 39.524 1.00 55.78 92 ASP A N 1
ATOM 713 C CA . ASP A 1 92 ? 0.397 -23.919 38.403 1.00 55.78 92 ASP A CA 1
ATOM 714 C C . ASP A 1 92 ? -0.435 -24.000 37.110 1.00 55.78 92 ASP A C 1
ATOM 716 O O . ASP A 1 92 ? -1.581 -24.460 37.076 1.00 55.78 92 ASP A O 1
ATOM 720 N N . LYS A 1 93 ? 0.148 -23.520 36.015 1.00 57.25 93 LYS A N 1
ATOM 721 C CA . LYS A 1 93 ? -0.483 -23.391 34.700 1.00 57.25 93 LYS A CA 1
ATOM 722 C C . LYS A 1 93 ? -1.044 -24.729 34.197 1.00 57.25 93 LYS A C 1
ATOM 724 O O . LYS A 1 93 ? -2.059 -24.749 33.502 1.00 57.25 93 LYS A O 1
ATOM 729 N N . ALA A 1 94 ? -0.394 -25.834 34.567 1.00 61.12 94 ALA A N 1
ATOM 730 C CA . ALA A 1 94 ? -0.826 -27.194 34.256 1.00 61.12 94 ALA A CA 1
ATOM 731 C C . ALA A 1 94 ? -2.073 -27.626 35.053 1.00 61.12 94 ALA A C 1
ATOM 733 O O . ALA A 1 94 ? -2.957 -28.282 34.503 1.00 61.12 94 ALA A O 1
ATOM 734 N N . GLU A 1 95 ? -2.189 -27.217 36.317 1.00 65.25 95 GLU A N 1
ATOM 735 C CA . GLU A 1 95 ? -3.331 -27.550 37.177 1.00 65.25 95 GLU A CA 1
ATOM 736 C C . GLU A 1 95 ? -4.597 -26.801 36.750 1.00 65.25 95 GLU A C 1
ATOM 738 O O . GLU A 1 95 ? -5.684 -27.381 36.710 1.00 65.25 95 GLU A O 1
ATOM 743 N N . HIS A 1 96 ? -4.462 -25.528 36.363 1.00 68.56 96 HIS A N 1
ATOM 744 C CA . HIS A 1 96 ? -5.591 -24.744 35.859 1.00 68.56 96 HIS A CA 1
ATOM 745 C C . HIS A 1 96 ? -6.149 -25.325 34.551 1.00 68.56 96 HIS A C 1
ATOM 747 O O . HIS A 1 96 ? -7.364 -25.450 34.397 1.00 68.56 96 HIS A O 1
ATOM 753 N N . GLN A 1 97 ? -5.270 -25.748 33.637 1.00 72.44 97 GLN A N 1
ATOM 754 C CA . GLN A 1 97 ? -5.678 -26.408 32.396 1.00 72.44 97 GLN A CA 1
ATOM 755 C C . GLN A 1 97 ? -6.440 -27.712 32.674 1.00 72.44 97 GLN A C 1
ATOM 757 O O . GLN A 1 97 ? -7.529 -27.911 32.140 1.00 72.44 97 GLN A O 1
ATOM 762 N N . ALA A 1 98 ? -5.923 -28.555 33.574 1.00 76.62 98 ALA A N 1
ATOM 763 C CA . ALA A 1 98 ? -6.561 -29.818 33.941 1.00 76.62 98 ALA A CA 1
ATOM 764 C C . ALA A 1 98 ? -7.961 -29.628 34.558 1.00 76.62 98 ALA A C 1
ATOM 766 O O . ALA A 1 98 ? -8.841 -30.471 34.380 1.00 76.62 98 ALA A O 1
ATOM 767 N N . LEU A 1 99 ? -8.189 -28.524 35.276 1.00 76.81 99 LEU A N 1
ATOM 768 C CA . LEU A 1 99 ? -9.503 -28.179 35.819 1.00 76.81 99 LEU A CA 1
ATOM 769 C C . LEU A 1 99 ? -10.486 -27.729 34.729 1.00 76.81 99 LEU A C 1
ATOM 771 O O . LEU A 1 99 ? -11.622 -28.201 34.713 1.00 76.81 99 LEU A O 1
ATOM 775 N N . VAL A 1 100 ? -10.057 -26.871 33.798 1.00 80.88 100 VAL A N 1
ATOM 776 C CA . VAL A 1 100 ? -10.897 -26.417 32.673 1.00 80.88 100 VAL A CA 1
ATOM 777 C C . VAL A 1 100 ? -11.255 -27.585 31.749 1.00 80.88 100 VAL A C 1
ATOM 779 O O . VAL A 1 100 ? -12.403 -27.705 31.324 1.00 80.88 100 VAL A O 1
ATOM 782 N N . ASP A 1 101 ? -10.323 -28.507 31.504 1.00 84.06 101 ASP A N 1
ATOM 783 C CA . ASP A 1 101 ? -10.558 -29.683 30.659 1.00 84.06 101 ASP A CA 1
ATOM 784 C C . ASP A 1 101 ? -11.626 -30.631 31.230 1.00 84.06 101 ASP A C 1
ATOM 786 O O . ASP A 1 101 ? -12.329 -31.297 30.463 1.00 84.06 101 ASP A O 1
ATOM 790 N N . ARG A 1 102 ? -11.813 -30.645 32.556 1.00 86.69 102 ARG A N 1
ATOM 791 C CA . ARG A 1 102 ? -12.840 -31.446 33.247 1.00 86.69 102 ARG A CA 1
ATOM 792 C C . ARG A 1 102 ? -14.251 -30.865 33.162 1.00 86.69 102 ARG A C 1
ATOM 794 O O . ARG A 1 102 ? -15.192 -31.586 33.483 1.00 86.69 102 ARG A O 1
ATOM 801 N N . LEU A 1 103 ? -14.414 -29.602 32.761 1.00 89.81 103 LEU A N 1
ATOM 802 C CA . LEU A 1 103 ? -15.735 -28.981 32.657 1.00 89.81 103 LEU A CA 1
ATOM 803 C C . LEU A 1 103 ? -16.606 -29.706 31.630 1.00 89.81 103 LEU A C 1
ATOM 805 O O . LEU A 1 103 ? -16.170 -29.995 30.510 1.00 89.81 103 LEU A O 1
ATOM 809 N N . THR A 1 104 ? -17.858 -29.953 31.996 1.00 93.38 104 THR A N 1
ATOM 810 C CA . THR A 1 104 ? -18.891 -30.405 31.068 1.00 93.38 104 THR A CA 1
ATOM 811 C C . THR A 1 104 ? -19.951 -29.324 30.906 1.00 93.38 104 THR A C 1
ATOM 813 O O . THR A 1 104 ? -19.939 -28.295 31.586 1.00 93.38 104 THR A O 1
ATOM 816 N N . ARG A 1 105 ? -20.891 -29.552 29.986 1.00 92.56 105 ARG A N 1
ATOM 817 C CA . ARG A 1 105 ? -22.013 -28.640 29.753 1.00 92.56 105 ARG A CA 1
ATOM 818 C C . ARG A 1 105 ? -22.819 -28.388 31.035 1.00 92.56 105 ARG A C 1
ATOM 820 O O . ARG A 1 105 ? -23.217 -27.257 31.279 1.00 92.56 105 ARG A O 1
ATOM 827 N N . LYS A 1 106 ? -22.944 -29.406 31.895 1.00 92.81 106 LYS A N 1
ATOM 828 C CA . LYS A 1 106 ? -23.676 -29.347 33.166 1.00 92.81 106 LYS A CA 1
ATOM 829 C C . LYS A 1 106 ? -23.147 -28.263 34.110 1.00 92.81 106 LYS A C 1
ATOM 831 O O . LYS A 1 106 ? -23.934 -27.499 34.656 1.00 92.81 106 LYS A O 1
ATOM 836 N N . GLU A 1 107 ? -21.832 -28.188 34.315 1.00 94.75 107 GLU A N 1
ATOM 837 C CA . GLU A 1 107 ? -21.244 -27.197 35.228 1.00 94.75 107 GLU A CA 1
ATOM 838 C C . GLU A 1 107 ? -21.332 -25.773 34.661 1.00 94.75 107 GLU A C 1
ATOM 840 O O . GLU A 1 107 ? -21.501 -24.813 35.411 1.00 94.75 107 GLU A O 1
ATOM 845 N N . VAL A 1 108 ? -21.249 -25.632 33.334 1.00 93.00 108 VAL A N 1
ATOM 846 C CA . VAL A 1 108 ? -21.402 -24.339 32.652 1.00 93.00 108 VAL A CA 1
ATOM 847 C C . VAL A 1 108 ? -22.850 -23.846 32.729 1.00 93.00 108 VAL A C 1
ATOM 849 O O . VAL A 1 108 ? -23.074 -22.682 33.050 1.00 93.00 108 VAL A O 1
ATOM 852 N N . GLU A 1 109 ? -23.831 -24.721 32.502 1.00 92.56 109 GLU A N 1
ATOM 853 C CA . GLU A 1 109 ? -25.258 -24.398 32.635 1.00 92.56 109 GLU A CA 1
ATOM 854 C C . GLU A 1 109 ? -25.626 -24.045 34.086 1.00 92.56 109 GLU A C 1
ATOM 856 O O . GLU A 1 109 ? -26.351 -23.077 34.307 1.00 92.56 109 GLU A O 1
ATOM 861 N N . ALA A 1 110 ? -25.061 -24.740 35.081 1.00 91.88 110 ALA A N 1
ATOM 862 C CA . ALA A 1 110 ? -25.239 -24.391 36.494 1.00 91.88 110 ALA A CA 1
ATOM 863 C C . ALA A 1 110 ? -24.700 -22.986 36.823 1.00 91.88 110 ALA A C 1
ATOM 865 O O . ALA A 1 110 ? -25.332 -22.231 37.560 1.00 91.88 110 ALA A O 1
ATOM 866 N N . ALA A 1 111 ? -23.566 -22.597 36.233 1.00 92.19 111 ALA A N 1
ATOM 867 C CA . ALA A 1 111 ? -23.018 -21.250 36.379 1.00 92.19 111 ALA A CA 1
ATOM 868 C C . ALA A 1 111 ? -23.854 -20.172 35.660 1.00 92.19 111 ALA A C 1
ATOM 870 O O . ALA A 1 111 ? -23.933 -19.039 36.135 1.00 92.19 111 ALA A O 1
ATOM 871 N N . MET A 1 112 ? -24.475 -20.502 34.522 1.00 92.81 112 MET A N 1
ATOM 872 C CA . MET A 1 112 ? -25.427 -19.612 33.844 1.00 92.81 112 MET A CA 1
ATOM 873 C C . MET A 1 112 ? -26.678 -19.400 34.700 1.00 92.81 112 MET A C 1
ATOM 875 O O . MET A 1 112 ? -27.060 -18.257 34.935 1.00 92.81 112 MET A O 1
ATOM 879 N N . GLN A 1 113 ? -27.235 -20.476 35.259 1.00 90.31 113 GLN A N 1
ATOM 880 C CA . GLN A 1 113 ? -28.374 -20.401 36.172 1.00 90.31 113 GLN A CA 1
ATOM 881 C C . GLN A 1 113 ? -28.040 -19.601 37.443 1.00 90.31 113 GLN A C 1
ATOM 883 O O . GLN A 1 113 ? -28.833 -18.771 37.879 1.00 90.31 113 GLN A O 1
ATOM 888 N N . GLU A 1 114 ? -26.836 -19.764 38.002 1.00 90.44 114 GLU A N 1
ATOM 889 C CA . GLU A 1 114 ? -26.368 -18.934 39.120 1.00 90.44 114 GLU A CA 1
ATOM 890 C C . GLU A 1 114 ? -26.333 -17.437 38.747 1.00 90.44 114 GLU A C 1
ATOM 892 O O . GLU A 1 114 ? -26.673 -16.574 39.560 1.00 90.44 114 GLU A O 1
ATOM 897 N N . CYS A 1 115 ? -25.954 -17.105 37.510 1.00 88.25 115 CYS A N 1
ATOM 898 C CA . CYS A 1 115 ? -25.994 -15.729 37.018 1.00 88.25 115 CYS A CA 1
ATOM 899 C C . CYS A 1 115 ? -27.432 -15.207 36.846 1.00 88.25 115 CYS A C 1
ATOM 901 O O . CYS A 1 115 ? -27.661 -14.016 37.073 1.00 88.25 115 CYS A O 1
ATOM 903 N N . ASP A 1 116 ? -28.384 -16.066 36.477 1.00 88.06 116 ASP A N 1
ATOM 904 C CA . ASP A 1 116 ? -29.806 -15.714 36.373 1.00 88.06 116 ASP A CA 1
ATOM 905 C C . ASP A 1 116 ? -30.417 -15.406 37.743 1.00 88.06 116 ASP A C 1
ATOM 907 O O . ASP A 1 116 ? -31.136 -14.420 37.896 1.00 88.06 116 ASP A O 1
ATOM 911 N N . GLU A 1 117 ? -30.076 -16.203 38.756 1.00 89.19 117 GLU A N 1
ATOM 912 C CA . GLU A 1 117 ? -30.578 -16.042 40.124 1.00 89.19 117 GLU A CA 1
ATOM 913 C C . GLU A 1 117 ? -29.986 -14.811 40.830 1.00 89.19 117 GLU A C 1
ATOM 915 O O . GLU A 1 117 ? -30.689 -14.100 41.550 1.00 89.19 117 GLU A O 1
ATOM 920 N N . LEU A 1 118 ? -28.694 -14.532 40.626 1.00 84.69 118 LEU A N 1
ATOM 921 C CA . LEU A 1 118 ? -27.998 -13.412 41.276 1.00 84.69 118 LEU A CA 1
ATOM 922 C C . LEU A 1 118 ? -28.141 -12.084 40.521 1.00 84.69 118 LEU A C 1
ATOM 924 O O . LEU A 1 118 ? -28.012 -11.008 41.114 1.00 84.69 118 LEU A O 1
ATOM 928 N N . GLY A 1 119 ? -28.349 -12.144 39.208 1.00 80.88 119 GLY A N 1
ATOM 929 C CA . GLY A 1 119 ? -28.227 -11.006 38.309 1.00 80.88 119 GLY A CA 1
ATOM 930 C C . GLY A 1 119 ? -26.767 -10.626 38.012 1.00 80.88 119 GLY A C 1
ATOM 931 O O . GLY A 1 119 ? -25.865 -10.710 38.852 1.00 80.88 119 GLY A O 1
ATOM 932 N N . LEU A 1 120 ? -26.534 -10.124 36.794 1.00 79.94 120 LEU A N 1
ATOM 933 C CA . LEU A 1 120 ? -25.200 -9.882 36.220 1.00 79.94 120 LEU A CA 1
ATOM 934 C C . LEU A 1 120 ? -24.256 -9.068 37.125 1.00 79.94 120 LEU A C 1
ATOM 936 O O . LEU A 1 120 ? -23.074 -9.388 37.252 1.00 79.94 120 LEU A O 1
ATOM 940 N N . LYS A 1 121 ? -24.760 -8.000 37.757 1.00 78.06 121 LYS A N 1
ATOM 941 C CA . LYS A 1 121 ? -23.937 -7.100 38.582 1.00 78.06 121 LYS A CA 1
ATOM 942 C C . LYS A 1 121 ? -23.413 -7.799 39.840 1.00 78.06 121 LYS A C 1
ATOM 944 O O . LYS A 1 121 ? -22.245 -7.624 40.181 1.00 78.06 121 LYS A O 1
ATOM 949 N N . ALA A 1 122 ? -24.258 -8.580 40.513 1.00 79.31 122 ALA A N 1
ATOM 950 C CA . ALA A 1 122 ? -23.871 -9.318 41.712 1.00 79.31 122 ALA A CA 1
ATOM 951 C C . ALA A 1 122 ? -22.967 -10.509 41.361 1.00 79.31 122 ALA A C 1
ATOM 953 O O . ALA A 1 122 ? -21.967 -10.737 42.041 1.00 79.31 122 ALA A O 1
ATOM 954 N N . PHE A 1 123 ? -23.256 -11.190 40.248 1.00 85.44 123 PHE A N 1
ATOM 955 C CA . PHE A 1 123 ? -22.445 -12.290 39.726 1.00 85.44 123 PHE A CA 1
ATOM 956 C C . PHE A 1 123 ? -20.997 -11.860 39.423 1.00 85.44 123 PHE A C 1
ATOM 958 O O . PHE A 1 123 ? -20.043 -12.483 39.888 1.00 85.44 123 PHE A O 1
ATOM 965 N N . LEU A 1 124 ? -20.809 -10.730 38.728 1.00 80.62 124 LEU A N 1
ATOM 966 C CA . LEU A 1 124 ? -19.476 -10.180 38.441 1.00 80.62 124 LEU A CA 1
ATOM 967 C C . LEU A 1 124 ? -18.746 -9.705 39.706 1.00 80.62 124 LEU A C 1
ATOM 969 O O . LEU A 1 124 ? -17.544 -9.945 39.850 1.00 80.62 124 LEU A O 1
ATOM 973 N N . ALA A 1 125 ? -19.464 -9.063 40.636 1.00 78.62 125 ALA A N 1
ATOM 974 C CA . ALA A 1 125 ? -18.895 -8.581 41.892 1.00 78.62 125 ALA A CA 1
ATOM 975 C C . ALA A 1 125 ? -18.377 -9.730 42.773 1.00 78.62 125 ALA A C 1
ATOM 977 O O . ALA A 1 125 ? -17.298 -9.606 43.352 1.00 78.62 125 ALA A O 1
ATOM 978 N N . ARG A 1 126 ? -19.094 -10.863 42.816 1.00 78.81 126 ARG A N 1
ATOM 979 C CA . ARG A 1 126 ? -18.718 -12.057 43.592 1.00 78.81 126 ARG A CA 1
ATOM 980 C C . ARG A 1 126 ? -17.355 -12.625 43.185 1.00 78.81 126 ARG A C 1
ATOM 982 O O . ARG A 1 126 ? -16.589 -13.035 44.049 1.00 78.81 126 ARG A O 1
ATOM 989 N N . GLY A 1 127 ? -17.038 -12.618 41.889 1.00 68.62 127 GLY A N 1
ATOM 990 C CA . GLY A 1 127 ? -15.749 -13.082 41.362 1.00 68.62 127 GLY A CA 1
ATOM 991 C C . GLY A 1 127 ? -14.697 -11.981 41.164 1.00 68.62 127 GLY A C 1
ATOM 992 O O . GLY A 1 127 ? -13.589 -12.268 40.714 1.00 68.62 127 GLY A O 1
ATOM 993 N N . GLY A 1 128 ? -15.015 -10.716 41.463 1.00 74.75 128 GLY A N 1
ATOM 994 C CA . GLY A 1 128 ? -14.123 -9.574 41.222 1.00 74.75 128 GLY A CA 1
ATOM 995 C C . GLY A 1 128 ? -13.866 -9.278 39.737 1.00 74.75 128 GLY A C 1
ATOM 996 O O . GLY A 1 128 ? -12.826 -8.712 39.394 1.00 74.75 128 GLY A O 1
ATOM 997 N N . PHE A 1 129 ? -14.777 -9.681 38.847 1.00 72.00 129 PHE A N 1
ATOM 998 C CA . PHE A 1 129 ? -14.645 -9.482 37.404 1.00 72.00 129 PHE A CA 1
ATOM 999 C C . PHE A 1 129 ? -15.124 -8.083 36.992 1.00 72.00 129 PHE A C 1
ATOM 1001 O O . PHE A 1 129 ? -16.175 -7.608 37.418 1.00 72.00 129 PHE A O 1
ATOM 1008 N N . ALA A 1 130 ? -14.343 -7.419 36.137 1.00 69.50 130 ALA A N 1
ATOM 1009 C CA . ALA A 1 130 ? -14.739 -6.171 35.487 1.00 69.50 130 ALA A CA 1
ATOM 1010 C C . ALA A 1 130 ? -15.764 -6.426 34.361 1.00 69.50 130 ALA A C 1
ATOM 1012 O O . ALA A 1 130 ? -16.078 -7.574 34.046 1.00 69.50 130 ALA A O 1
ATOM 1013 N N . SER A 1 131 ? -16.263 -5.358 33.727 1.00 64.62 131 SER A N 1
ATOM 1014 C CA . SER A 1 131 ? -17.248 -5.458 32.643 1.00 64.62 131 SER A CA 1
ATOM 1015 C C . SER A 1 131 ? -16.799 -6.427 31.529 1.00 64.62 131 SER A C 1
ATOM 1017 O O . SER A 1 131 ? -15.728 -6.225 30.943 1.00 64.62 131 SER A O 1
ATOM 1019 N N . PRO A 1 132 ? -17.598 -7.462 31.212 1.00 68.25 132 PRO A N 1
ATOM 1020 C CA . PRO A 1 132 ? -17.229 -8.524 30.277 1.00 68.25 132 PRO A CA 1
ATOM 1021 C C . PRO A 1 132 ? -17.127 -8.011 28.833 1.00 68.25 132 PRO A C 1
ATOM 1023 O O . PRO A 1 132 ? -18.035 -7.365 28.315 1.00 68.25 132 PRO A O 1
ATOM 1026 N N . GLN A 1 133 ? -16.009 -8.323 28.174 1.00 57.88 133 GLN A N 1
ATOM 1027 C CA . GLN A 1 133 ? -15.782 -8.039 26.746 1.00 57.88 133 GLN A CA 1
ATOM 1028 C C . GLN A 1 133 ? -16.223 -9.203 25.846 1.00 57.88 133 GLN A C 1
ATOM 1030 O O . GLN A 1 133 ? -16.578 -9.008 24.687 1.00 57.88 133 GLN A O 1
ATOM 1035 N N . VAL A 1 134 ? -16.213 -10.418 26.396 1.00 66.38 134 VAL A N 1
ATOM 1036 C CA . VAL A 1 134 ? -16.574 -11.653 25.702 1.00 66.38 134 VAL A CA 1
ATOM 1037 C C . VAL A 1 134 ? -17.738 -12.289 26.437 1.00 66.38 134 VAL A C 1
ATOM 1039 O O . VAL A 1 134 ? -17.713 -12.423 27.666 1.00 66.38 134 VAL A O 1
ATOM 1042 N N . TRP A 1 135 ? -18.750 -12.653 25.666 1.00 83.69 135 TRP A N 1
ATOM 1043 C CA . TRP A 1 135 ? -19.994 -13.226 26.141 1.00 83.69 135 TRP A CA 1
ATOM 1044 C C . TRP A 1 135 ? -20.147 -14.648 25.607 1.00 83.69 135 TRP A C 1
ATOM 1046 O O . TRP A 1 135 ? -19.516 -15.020 24.619 1.00 83.69 135 TRP A O 1
ATOM 1056 N N . VAL A 1 136 ? -20.964 -15.443 26.282 1.00 86.75 136 VAL A N 1
ATOM 1057 C CA . VAL A 1 136 ? -21.296 -16.813 25.900 1.00 86.75 136 VAL A CA 1
ATOM 1058 C C . VAL A 1 136 ? -22.811 -16.991 25.928 1.00 86.75 136 VAL A C 1
ATOM 1060 O O . VAL A 1 136 ? -23.465 -16.512 26.856 1.00 86.75 136 VAL A O 1
ATOM 1063 N N . SER A 1 137 ? -23.362 -17.653 24.916 1.00 87.00 137 SER A N 1
ATOM 1064 C CA . SER A 1 137 ? -24.775 -18.036 24.840 1.00 87.00 137 SER A CA 1
ATOM 1065 C C . SER A 1 137 ? -24.919 -19.512 24.467 1.00 87.00 137 SER A C 1
ATOM 1067 O O . SER A 1 137 ? -24.012 -20.126 23.901 1.00 87.00 137 SER A O 1
ATOM 1069 N N . ASP A 1 138 ? -26.065 -20.087 24.813 1.00 84.25 138 ASP A N 1
ATOM 1070 C CA . ASP A 1 138 ? -26.481 -21.424 24.388 1.00 84.25 138 ASP A CA 1
ATOM 1071 C C . ASP A 1 138 ? -27.342 -21.295 23.125 1.00 84.25 138 ASP A C 1
ATOM 1073 O O . ASP A 1 138 ? -28.167 -20.384 23.018 1.00 84.25 138 ASP A O 1
ATOM 1077 N N . GLU A 1 139 ? -27.119 -22.166 22.147 1.00 65.62 139 GLU A N 1
ATOM 1078 C CA . GLU A 1 139 ? -27.750 -22.069 20.831 1.00 65.62 139 GLU A CA 1
ATOM 1079 C C . GLU A 1 139 ? -29.283 -22.168 20.952 1.00 65.62 139 GLU A C 1
ATOM 1081 O O . GLU A 1 139 ? -29.821 -23.134 21.492 1.00 65.62 139 GLU A O 1
ATOM 1086 N N . GLY A 1 140 ? -29.994 -21.134 20.486 1.00 58.06 140 GLY A N 1
ATOM 1087 C CA . GLY A 1 140 ? -31.456 -21.028 20.594 1.00 58.06 140 GLY A CA 1
ATOM 1088 C C . GLY A 1 140 ? -31.983 -20.266 21.819 1.00 58.06 140 GLY A C 1
ATOM 1089 O O . GLY A 1 140 ? -33.199 -20.170 21.977 1.00 58.06 140 GLY A O 1
ATOM 1090 N N . LYS A 1 141 ? -31.112 -19.697 22.668 1.00 69.81 141 LYS A N 1
ATOM 1091 C CA . LYS A 1 141 ? -31.498 -18.767 23.746 1.00 69.81 141 LYS A CA 1
ATOM 1092 C C . LYS A 1 141 ? -30.979 -17.354 23.451 1.00 69.81 141 LYS A C 1
ATOM 1094 O O . LYS A 1 141 ? -29.798 -17.179 23.174 1.00 69.81 141 LYS A O 1
ATOM 1099 N N . ASP A 1 142 ? -31.838 -16.341 23.599 1.00 65.12 142 ASP A N 1
ATOM 1100 C CA . ASP A 1 142 ? -31.475 -14.917 23.419 1.00 65.12 142 ASP A CA 1
ATOM 1101 C C . ASP A 1 142 ? -30.602 -14.350 24.556 1.00 65.12 142 ASP A C 1
ATOM 1103 O O . ASP A 1 142 ? -30.109 -13.221 24.491 1.00 65.12 142 ASP A O 1
ATOM 1107 N N . GLN A 1 143 ? -30.405 -15.119 25.626 1.00 78.88 143 GLN A N 1
ATOM 1108 C CA . GLN A 1 143 ? -29.688 -14.669 26.809 1.00 78.88 143 GLN A CA 1
ATOM 1109 C C . GLN A 1 143 ? -28.183 -14.949 26.707 1.00 78.88 143 GLN A C 1
ATOM 1111 O O . GLN A 1 143 ? -27.753 -16.028 26.299 1.00 78.88 143 GLN A O 1
ATOM 1116 N N . SER A 1 144 ? -27.370 -13.966 27.108 1.00 85.94 144 SER A N 1
ATOM 1117 C CA . SER A 1 144 ? -25.908 -14.049 27.071 1.00 85.94 144 SER A CA 1
ATOM 1118 C C . SER A 1 144 ? -25.284 -13.783 28.439 1.00 85.94 144 SER A C 1
ATOM 1120 O O . SER A 1 144 ? -25.768 -12.966 29.224 1.00 85.94 144 SER A O 1
ATOM 1122 N N . TYR A 1 145 ? -24.171 -14.467 28.704 1.00 88.88 145 TYR A N 1
ATOM 1123 C CA . TYR A 1 145 ? -23.489 -14.483 29.996 1.00 88.88 145 TYR A CA 1
ATOM 1124 C C . TYR A 1 145 ? -22.013 -14.079 29.852 1.00 88.88 145 TYR A C 1
ATOM 1126 O O . TYR A 1 145 ? -21.414 -14.286 28.797 1.00 88.88 145 TYR A O 1
ATOM 1134 N N . PRO A 1 146 ? -21.385 -13.493 30.884 1.00 87.00 146 PRO A N 1
ATOM 1135 C CA . PRO A 1 146 ? -19.974 -13.105 30.856 1.00 87.00 146 PRO A CA 1
ATOM 1136 C C . PRO A 1 146 ? -19.039 -14.321 30.793 1.00 87.00 146 PRO A C 1
ATOM 1138 O O . PRO A 1 146 ? -18.757 -14.933 31.820 1.00 87.00 146 PRO A O 1
ATOM 1141 N N . ALA A 1 147 ? -18.458 -14.614 29.626 1.00 86.19 147 ALA A N 1
ATOM 1142 C CA . ALA A 1 147 ? -17.762 -15.881 29.365 1.00 86.19 147 ALA A CA 1
ATOM 1143 C C . ALA A 1 147 ? -16.690 -16.248 30.413 1.00 86.19 147 ALA A C 1
ATOM 1145 O O . ALA A 1 147 ? -16.631 -17.385 30.875 1.00 86.19 147 ALA A O 1
ATOM 1146 N N . LYS A 1 148 ? -15.873 -15.280 30.852 1.00 84.94 148 LYS A N 1
ATOM 1147 C CA . LYS A 1 148 ? -14.835 -15.507 31.879 1.00 84.94 148 LYS A CA 1
ATOM 1148 C C . LYS A 1 148 ? -15.412 -15.821 33.256 1.00 84.94 148 LYS A C 1
ATOM 1150 O O . LYS A 1 148 ? -14.951 -16.743 33.919 1.00 84.94 148 LYS A O 1
ATOM 1155 N N . ALA A 1 149 ? -16.400 -15.040 33.684 1.00 86.06 149 ALA A N 1
ATOM 1156 C CA . ALA A 1 149 ? -17.011 -15.216 34.994 1.00 86.06 149 ALA A CA 1
ATOM 1157 C C . ALA A 1 149 ? -17.846 -16.504 35.033 1.00 86.06 149 ALA A C 1
ATOM 1159 O O . ALA A 1 149 ? -17.820 -17.206 36.036 1.00 86.06 149 ALA A O 1
ATOM 1160 N N . THR A 1 150 ? -18.496 -16.864 33.921 1.00 90.25 150 THR A N 1
ATOM 1161 C CA . THR A 1 150 ? -19.215 -18.134 33.773 1.00 90.25 150 THR A CA 1
ATOM 1162 C C . THR A 1 150 ? -18.276 -19.327 33.927 1.00 90.25 150 THR A C 1
ATOM 1164 O O . THR A 1 150 ? -18.579 -20.227 34.698 1.00 90.25 150 THR A O 1
ATOM 1167 N N . VAL A 1 151 ? -17.103 -19.328 33.281 1.00 88.31 151 VAL A N 1
ATOM 1168 C CA . VAL A 1 151 ? -16.130 -20.427 33.441 1.00 88.31 151 VAL A CA 1
ATOM 1169 C C . VAL A 1 151 ? -15.549 -20.464 34.853 1.00 88.31 151 VAL A C 1
ATOM 1171 O O . VAL A 1 151 ? -15.445 -21.533 35.447 1.00 88.31 151 VAL A O 1
ATOM 1174 N N . ALA A 1 152 ? -15.227 -19.306 35.431 1.00 86.31 152 ALA A N 1
ATOM 1175 C CA . ALA A 1 152 ? -14.722 -19.232 36.798 1.00 86.31 152 ALA A CA 1
ATOM 1176 C C . ALA A 1 152 ? -15.731 -19.750 37.838 1.00 86.31 152 ALA A C 1
ATOM 1178 O O . ALA A 1 152 ? -15.332 -20.428 38.785 1.00 86.31 152 ALA A O 1
ATOM 1179 N N . ALA A 1 153 ? -17.024 -19.470 37.650 1.00 89.00 153 ALA A N 1
ATOM 1180 C CA . ALA A 1 153 ? -18.105 -20.016 38.465 1.00 89.00 153 ALA A CA 1
ATOM 1181 C C . ALA A 1 153 ? -18.315 -21.516 38.208 1.00 89.00 153 ALA A C 1
ATOM 1183 O O . ALA A 1 153 ? -18.415 -22.279 39.165 1.00 89.00 153 ALA A O 1
ATOM 1184 N N . ALA A 1 154 ? -18.276 -21.962 36.946 1.00 91.25 154 ALA A N 1
ATOM 1185 C CA . ALA A 1 154 ? -18.433 -23.368 36.559 1.00 91.25 154 ALA A CA 1
ATOM 1186 C C . ALA A 1 154 ? -17.386 -24.281 37.216 1.00 91.25 154 ALA A C 1
ATOM 1188 O O . ALA A 1 154 ? -17.696 -25.399 37.621 1.00 91.25 154 ALA A O 1
ATOM 1189 N N . LEU A 1 155 ? -16.158 -23.791 37.409 1.00 86.94 155 LEU A N 1
ATOM 1190 C CA . LEU A 1 155 ? -15.121 -24.519 38.147 1.00 86.94 155 LEU A CA 1
ATOM 1191 C C . LEU A 1 155 ? -15.508 -24.816 39.604 1.00 86.94 155 LEU A C 1
ATOM 1193 O O . LEU A 1 155 ? -15.055 -25.820 40.146 1.00 86.94 155 LEU A O 1
ATOM 1197 N N . GLY A 1 156 ? -16.350 -23.990 40.231 1.00 85.06 156 GLY A N 1
ATOM 1198 C CA . GLY A 1 156 ? -16.894 -24.235 41.570 1.00 85.06 156 GLY A CA 1
ATOM 1199 C C . GLY A 1 156 ? -17.973 -25.321 41.619 1.00 85.06 156 GLY A C 1
ATOM 1200 O O . GLY A 1 156 ? -18.227 -25.867 42.687 1.00 85.06 156 GLY A O 1
ATOM 1201 N N . HIS A 1 157 ? -18.565 -25.672 40.473 1.00 88.31 157 HIS A N 1
ATOM 1202 C CA . HIS A 1 157 ? -19.591 -26.716 40.356 1.00 88.31 157 HIS A CA 1
ATOM 1203 C C . HIS A 1 157 ? -19.003 -28.115 40.084 1.00 88.31 157 HIS A C 1
ATOM 1205 O O . HIS A 1 157 ? -19.732 -29.107 40.090 1.00 88.31 157 HIS A O 1
ATOM 1211 N N . LEU A 1 158 ? -17.683 -28.227 39.887 1.00 86.12 158 LEU A N 1
ATOM 1212 C CA . LEU A 1 158 ? -16.992 -29.514 39.764 1.00 86.12 158 LEU A CA 1
ATOM 1213 C C . LEU A 1 158 ? -16.902 -30.254 41.116 1.00 86.12 158 LEU A C 1
ATOM 1215 O O . LEU A 1 158 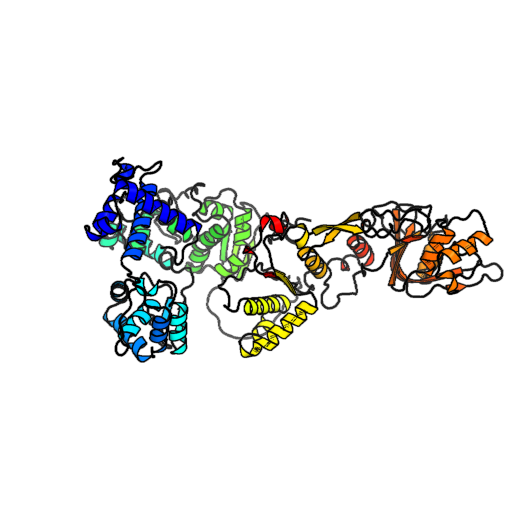? -16.765 -29.620 42.164 1.00 86.12 158 LEU A O 1
ATOM 1219 N N . PRO A 1 159 ? -16.838 -31.602 41.124 1.00 71.88 159 PRO A N 1
ATOM 1220 C CA . PRO A 1 159 ? -16.502 -32.363 42.326 1.00 71.88 159 PRO A CA 1
ATOM 1221 C C . PRO A 1 159 ? -15.101 -31.974 42.831 1.00 71.88 159 PRO A C 1
ATOM 1223 O O . PRO A 1 159 ? -14.104 -32.192 42.128 1.00 71.88 159 PRO A O 1
ATOM 1226 N N . ASN A 1 160 ? -15.041 -31.399 44.039 1.00 73.38 160 ASN A N 1
ATOM 1227 C CA . ASN A 1 160 ? -13.860 -30.780 44.670 1.00 73.38 160 ASN A CA 1
ATOM 1228 C C . ASN A 1 160 ? -13.328 -29.519 43.957 1.00 73.38 160 ASN A C 1
ATOM 1230 O O . ASN A 1 160 ? -12.157 -29.170 44.098 1.00 73.38 160 ASN A O 1
ATOM 1234 N N . GLY A 1 161 ? -14.171 -28.860 43.164 1.00 71.31 161 GLY A N 1
ATOM 1235 C CA . GLY A 1 161 ? -13.855 -27.608 42.492 1.00 71.31 161 GLY A CA 1
ATOM 1236 C C . GLY A 1 161 ? -13.944 -26.392 43.415 1.00 71.31 161 GLY A C 1
ATOM 1237 O O . GLY A 1 161 ? -14.596 -26.426 44.458 1.00 71.31 161 GLY A O 1
ATOM 1238 N N . ARG A 1 162 ? -13.289 -25.295 43.027 1.00 77.56 162 ARG A N 1
ATOM 1239 C CA . ARG A 1 162 ? -13.431 -23.990 43.685 1.00 77.56 162 ARG A CA 1
ATOM 1240 C C . ARG A 1 162 ? -13.671 -22.908 42.643 1.00 77.56 162 ARG A C 1
ATOM 1242 O O . ARG A 1 162 ? -13.045 -22.925 41.584 1.00 77.56 162 ARG A O 1
ATOM 1249 N N . THR A 1 163 ? -14.541 -21.956 42.963 1.00 75.62 163 THR A N 1
ATOM 1250 C CA . THR A 1 163 ? -14.708 -20.744 42.157 1.00 75.62 163 THR A CA 1
ATOM 1251 C C . THR A 1 163 ? -13.423 -19.925 42.212 1.00 75.62 163 THR A C 1
ATOM 1253 O O . THR A 1 163 ? -12.887 -19.689 43.296 1.00 75.62 163 THR A O 1
ATOM 1256 N N . LEU A 1 164 ? -12.931 -19.490 41.054 1.00 75.69 164 LEU A N 1
ATOM 1257 C CA . LEU A 1 164 ? -11.720 -18.672 40.966 1.00 75.69 164 LEU A CA 1
ATOM 1258 C C . LEU A 1 164 ? -12.063 -17.184 40.883 1.00 75.69 164 LEU A C 1
ATOM 1260 O O . LEU A 1 164 ? -12.973 -16.781 40.156 1.00 75.69 164 LEU A O 1
ATOM 1264 N N . ALA A 1 165 ? -11.309 -16.353 41.598 1.00 73.62 165 ALA A N 1
ATOM 1265 C CA . ALA A 1 165 ? -11.422 -14.905 41.494 1.00 73.62 165 ALA A CA 1
ATOM 1266 C C . ALA A 1 165 ? -10.695 -14.380 40.246 1.00 73.62 165 ALA A C 1
ATOM 1268 O O . ALA A 1 165 ? -9.727 -14.966 39.762 1.00 73.62 165 ALA A O 1
ATOM 1269 N N . ALA A 1 166 ? -11.090 -13.200 39.767 1.00 68.81 166 ALA A N 1
ATOM 1270 C CA . ALA A 1 166 ? -10.484 -12.544 38.611 1.00 68.81 166 ALA A CA 1
ATOM 1271 C C . ALA A 1 166 ? -8.949 -12.469 38.698 1.00 68.81 166 ALA A C 1
ATOM 1273 O O . ALA A 1 166 ? -8.258 -12.780 37.733 1.00 68.81 166 ALA A O 1
ATOM 1274 N N . LYS A 1 167 ? -8.396 -12.115 39.866 1.00 64.12 167 LYS A N 1
ATOM 1275 C CA . LYS A 1 167 ? -6.939 -12.022 40.078 1.00 64.12 167 LYS A CA 1
ATOM 1276 C C . LYS A 1 167 ? -6.213 -13.361 39.888 1.00 64.12 167 LYS A C 1
ATOM 1278 O O . LYS A 1 167 ? -5.083 -13.358 39.415 1.00 64.12 167 LYS A O 1
ATOM 1283 N N . GLU A 1 168 ? -6.867 -14.476 40.206 1.00 62.38 168 GLU A N 1
ATOM 1284 C CA . GLU A 1 168 ? -6.337 -15.832 40.008 1.00 62.38 168 GLU A CA 1
ATOM 1285 C C . GLU A 1 168 ? -6.435 -16.264 38.536 1.00 62.38 168 GLU A C 1
ATOM 1287 O O . GLU A 1 168 ? -5.632 -17.062 38.067 1.00 62.38 168 GLU A O 1
ATOM 1292 N N . PHE A 1 169 ? -7.378 -15.679 37.793 1.00 62.62 169 PHE A N 1
ATOM 1293 C CA . PHE A 1 169 ? -7.604 -15.914 36.365 1.00 62.62 169 PHE A CA 1
ATOM 1294 C C . PHE A 1 169 ? -6.672 -15.084 35.449 1.00 62.62 169 PHE A C 1
ATOM 1296 O O . PHE A 1 169 ? -6.420 -15.466 34.311 1.00 62.62 169 PHE A O 1
ATOM 1303 N N . TYR A 1 170 ? -6.162 -13.929 35.910 1.00 49.31 170 TYR A N 1
ATOM 1304 C CA . TYR A 1 170 ? -5.401 -12.964 35.087 1.00 49.31 170 TYR A CA 1
ATOM 1305 C C . TYR A 1 170 ? -3.874 -13.176 35.046 1.00 49.31 170 TYR A C 1
ATOM 1307 O O . TYR A 1 170 ? -3.192 -12.460 34.309 1.00 49.31 170 TYR A O 1
ATOM 1315 N N . ASN A 1 171 ? -3.313 -14.163 35.751 1.00 48.06 171 ASN A N 1
ATOM 1316 C CA . ASN A 1 171 ? -1.867 -14.447 35.741 1.00 48.06 171 ASN A CA 1
ATOM 1317 C C . ASN A 1 171 ? -1.392 -15.240 34.501 1.00 48.06 171 ASN A C 1
ATOM 1319 O O . ASN A 1 171 ? -0.673 -16.232 34.595 1.00 48.06 171 ASN A O 1
ATOM 1323 N N . GLY A 1 172 ? -1.749 -14.758 33.306 1.00 45.56 172 GLY A N 1
ATOM 1324 C CA . GLY A 1 172 ? -1.081 -15.124 32.050 1.00 45.56 172 GLY A CA 1
ATOM 1325 C C . GLY A 1 172 ? -1.541 -16.413 31.355 1.00 45.56 172 GLY A C 1
ATOM 1326 O O . GLY A 1 172 ? -0.895 -16.834 30.393 1.00 45.56 172 GLY A O 1
ATOM 1327 N N . PHE A 1 173 ? -2.642 -17.038 31.779 1.00 48.69 173 PHE A N 1
ATOM 1328 C CA . PHE A 1 173 ? -3.242 -18.191 31.096 1.00 48.69 173 PHE A CA 1
ATOM 1329 C C . PHE A 1 173 ? -4.726 -18.323 31.460 1.00 48.69 173 PHE A C 1
ATOM 1331 O O . PHE A 1 173 ? -5.089 -17.999 32.583 1.00 48.69 173 PHE A O 1
ATOM 1338 N N . GLY A 1 174 ? -5.574 -18.781 30.531 1.00 51.31 174 GLY A N 1
ATOM 1339 C CA . GLY A 1 174 ? -6.969 -19.130 30.839 1.00 51.31 174 GLY A CA 1
ATOM 1340 C C . GLY A 1 174 ? -8.016 -18.632 29.842 1.00 51.31 174 GLY A C 1
ATOM 1341 O O . GLY A 1 174 ? -8.986 -19.337 29.603 1.00 51.31 174 GLY A O 1
ATOM 1342 N N . GLU A 1 175 ? -7.846 -17.476 29.192 1.00 63.91 175 GLU A N 1
ATOM 1343 C CA . GLU A 1 175 ? -8.912 -16.912 28.339 1.00 63.91 175 GLU A CA 1
ATOM 1344 C C . GLU A 1 175 ? -9.166 -17.737 27.066 1.00 63.91 175 GLU A C 1
ATOM 1346 O O . GLU A 1 175 ? -10.289 -18.165 26.813 1.00 63.91 175 GLU A O 1
ATOM 1351 N N . ALA A 1 176 ? -8.113 -18.030 26.299 1.00 64.50 176 ALA A N 1
ATOM 1352 C CA . ALA A 1 176 ? -8.243 -18.783 25.054 1.00 64.50 176 ALA A CA 1
ATOM 1353 C C . ALA A 1 176 ? -8.705 -20.235 25.279 1.00 64.50 176 ALA A C 1
ATOM 1355 O O . ALA A 1 176 ? -9.543 -20.720 24.526 1.00 64.50 176 ALA A O 1
ATOM 1356 N N . GLN A 1 177 ? -8.211 -20.919 26.320 1.00 70.75 177 GLN A N 1
ATOM 1357 C CA . GLN A 1 177 ? -8.633 -22.296 26.620 1.00 70.75 177 GLN A CA 1
ATOM 1358 C C . GLN A 1 177 ? -10.036 -22.375 27.194 1.00 70.75 177 GLN A C 1
ATOM 1360 O O . GLN A 1 177 ? -10.774 -23.288 26.847 1.00 70.75 177 GLN A O 1
ATOM 1365 N N . SER A 1 178 ? -10.425 -21.413 28.030 1.00 77.75 178 SER A N 1
ATOM 1366 C CA . SER A 1 178 ? -11.788 -21.342 28.554 1.00 77.75 178 SER A CA 1
ATOM 1367 C C . SER A 1 178 ? -12.796 -21.150 27.425 1.00 77.75 178 SER A C 1
ATOM 1369 O O . SER A 1 178 ? -13.821 -21.821 27.399 1.00 77.75 178 SER A O 1
ATOM 1371 N N . PHE A 1 179 ? -12.491 -20.285 26.452 1.00 83.94 179 PHE A N 1
ATOM 1372 C CA . PHE A 1 179 ? -13.363 -20.074 25.295 1.00 83.94 179 PHE A CA 1
ATOM 1373 C C . PHE A 1 179 ? -13.373 -21.278 24.358 1.00 83.94 179 PHE A C 1
ATOM 1375 O O . PHE A 1 179 ? -14.451 -21.723 23.986 1.00 83.94 179 PHE A O 1
ATOM 1382 N N . ALA A 1 180 ? -12.209 -21.869 24.073 1.00 77.44 180 ALA A N 1
ATOM 1383 C CA . ALA A 1 180 ? -12.132 -23.099 23.289 1.00 77.44 180 ALA A CA 1
ATOM 1384 C C . ALA A 1 180 ? -12.920 -24.246 23.946 1.00 77.44 180 ALA A C 1
ATOM 1386 O O . ALA A 1 180 ? -13.571 -25.028 23.258 1.00 77.44 180 ALA A O 1
ATOM 1387 N N . LYS A 1 181 ? -12.908 -24.335 25.283 1.00 86.56 181 LYS A N 1
ATOM 1388 C CA . LYS A 1 181 ? -13.691 -25.322 26.029 1.00 86.56 181 LYS A CA 1
ATOM 1389 C C . LYS A 1 181 ? -15.194 -25.053 25.940 1.00 86.56 181 LYS A C 1
ATOM 1391 O O . LYS A 1 181 ? -15.948 -25.998 25.739 1.00 86.56 181 LYS A O 1
ATOM 1396 N N . LEU A 1 182 ? -15.632 -23.798 26.059 1.00 86.56 182 LEU A N 1
ATOM 1397 C CA . LEU A 1 182 ? -17.037 -23.416 25.870 1.00 86.56 182 LEU A CA 1
ATOM 1398 C C . LEU A 1 182 ? -17.525 -23.742 24.447 1.00 86.56 182 LEU A C 1
ATOM 1400 O O . LEU A 1 182 ? -18.577 -24.357 24.296 1.00 86.56 182 LEU A O 1
ATOM 1404 N N . GLU A 1 183 ? -16.735 -23.415 23.422 1.00 84.25 183 GLU A N 1
ATOM 1405 C CA . GLU A 1 183 ? -17.033 -23.755 22.022 1.00 84.25 183 GLU A CA 1
ATOM 1406 C C . GLU A 1 183 ? -17.105 -25.277 21.821 1.00 84.25 183 GLU A C 1
ATOM 1408 O O . GLU A 1 183 ? -18.052 -25.781 21.220 1.00 84.25 183 GLU A O 1
ATOM 1413 N N . ALA A 1 184 ? -16.168 -26.037 22.403 1.00 83.75 184 ALA A N 1
ATOM 1414 C CA . ALA A 1 184 ? -16.170 -27.502 22.351 1.00 83.75 184 ALA A CA 1
ATOM 1415 C C . ALA A 1 184 ? -17.381 -28.145 23.057 1.00 83.75 184 ALA A C 1
ATOM 1417 O O . ALA A 1 184 ? -17.766 -29.263 22.719 1.00 83.75 184 ALA A O 1
ATOM 1418 N N . LEU A 1 185 ? -17.986 -27.457 24.031 1.00 88.12 185 LEU A N 1
ATOM 1419 C CA . LEU A 1 185 ? -19.217 -27.878 24.712 1.00 88.12 185 LEU A CA 1
ATOM 1420 C C . LEU A 1 185 ? -20.498 -27.417 23.982 1.00 88.12 185 LEU A C 1
ATOM 1422 O O . LEU A 1 185 ? -21.607 -27.653 24.476 1.00 88.12 185 LEU A O 1
ATOM 1426 N N . GLY A 1 186 ? -20.355 -26.793 22.808 1.00 83.38 186 GLY A N 1
ATOM 1427 C CA . GLY A 1 186 ? -21.461 -26.351 21.959 1.00 83.38 186 GLY A CA 1
ATOM 1428 C C . GLY A 1 186 ? -22.081 -25.020 22.381 1.00 83.38 186 GLY A C 1
ATOM 1429 O O . GLY A 1 186 ? -23.255 -24.799 22.107 1.00 83.38 186 GLY A O 1
ATOM 1430 N N . PHE A 1 187 ? -21.340 -24.158 23.083 1.00 87.88 187 PHE A N 1
ATOM 1431 C CA . PHE A 1 187 ? -21.767 -22.786 23.358 1.00 87.88 187 PHE A CA 1
ATOM 1432 C C . PHE A 1 187 ? -21.206 -21.817 22.315 1.00 87.88 187 PHE A C 1
ATOM 1434 O O . PHE A 1 187 ? -20.082 -21.978 21.836 1.00 87.88 187 PHE A O 1
ATOM 1441 N N . GLN A 1 188 ? -21.964 -20.770 21.997 1.00 82.56 188 GLN A N 1
ATOM 1442 C CA . GLN A 1 188 ? -21.541 -19.736 21.060 1.00 82.56 188 GLN A CA 1
ATOM 1443 C C . GLN A 1 188 ? -20.804 -18.617 21.798 1.00 82.56 188 GLN A C 1
ATOM 1445 O O . GLN A 1 188 ? -21.323 -18.022 22.746 1.00 82.56 188 GLN A O 1
ATOM 1450 N N . ILE A 1 189 ? -19.582 -18.311 21.354 1.00 81.56 189 ILE A N 1
ATOM 1451 C CA . ILE A 1 189 ? -18.800 -17.194 21.883 1.00 81.56 189 ILE A CA 1
ATOM 1452 C C . ILE A 1 189 ? -19.135 -15.924 21.109 1.00 81.56 189 ILE A C 1
ATOM 1454 O O . ILE A 1 189 ? -18.803 -15.765 19.935 1.00 81.56 189 ILE A O 1
ATOM 1458 N N . ILE A 1 190 ? -19.732 -14.970 21.811 1.00 74.25 190 ILE A N 1
ATOM 1459 C CA . ILE A 1 190 ? -20.070 -13.658 21.279 1.00 74.25 190 ILE A CA 1
ATOM 1460 C C . ILE A 1 190 ? -18.949 -12.698 21.673 1.00 74.25 190 ILE A C 1
ATOM 1462 O O . ILE A 1 190 ? -18.869 -12.190 22.799 1.00 74.25 190 ILE A O 1
ATOM 1466 N N . ARG A 1 191 ? -18.052 -12.437 20.721 1.00 51.12 191 ARG A N 1
ATOM 1467 C CA . ARG A 1 191 ? -17.055 -11.371 20.847 1.00 51.12 191 ARG A CA 1
ATOM 1468 C C . ARG A 1 191 ? -17.722 -10.074 20.435 1.00 51.12 191 ARG A C 1
ATOM 1470 O O . ARG A 1 191 ? -17.828 -9.781 19.245 1.00 51.12 191 ARG A O 1
ATOM 1477 N N . LYS A 1 192 ? -18.173 -9.287 21.414 1.00 45.50 192 LYS A N 1
ATOM 1478 C CA . LYS A 1 192 ? -18.510 -7.895 21.123 1.00 45.50 192 LYS A CA 1
ATOM 1479 C C . LYS A 1 192 ? -17.226 -7.256 20.596 1.00 45.50 192 LYS A C 1
ATOM 1481 O O . LYS A 1 192 ? -16.178 -7.358 21.234 1.00 45.50 192 LYS A O 1
ATOM 1486 N N . SER A 1 193 ? -17.291 -6.717 19.379 1.00 30.17 193 SER A N 1
ATOM 1487 C CA . SER A 1 193 ? -16.164 -6.056 18.722 1.00 30.17 193 SER A CA 1
ATOM 1488 C C . SER A 1 193 ? -15.500 -5.065 19.683 1.00 30.17 193 SER A C 1
ATOM 1490 O O . SER A 1 193 ? -16.123 -4.581 20.632 1.00 30.17 193 SER A O 1
ATOM 1492 N N . ALA A 1 194 ? -14.234 -4.736 19.430 1.00 30.98 194 ALA A N 1
ATOM 1493 C CA . ALA A 1 194 ? -13.438 -3.783 20.206 1.00 30.98 194 ALA A CA 1
ATOM 1494 C C . ALA A 1 194 ? -13.992 -2.329 20.228 1.00 30.98 194 ALA A C 1
ATOM 1496 O O . ALA A 1 194 ? -13.246 -1.397 20.499 1.00 30.98 194 ALA A O 1
ATOM 1497 N N . ASN A 1 195 ? -15.298 -2.149 20.005 1.00 34.69 195 ASN A N 1
ATOM 1498 C CA . ASN A 1 195 ? -16.104 -0.959 20.256 1.00 34.69 195 ASN A CA 1
ATOM 1499 C C . ASN A 1 195 ? -16.995 -1.078 21.511 1.00 34.69 195 ASN A C 1
ATOM 1501 O O . ASN A 1 195 ? -17.826 -0.212 21.760 1.00 34.69 195 ASN A O 1
ATOM 1505 N N . ALA A 1 196 ? -16.816 -2.088 22.372 1.00 32.19 196 ALA A N 1
ATOM 1506 C CA . ALA A 1 196 ? -17.610 -2.244 23.602 1.00 32.19 196 ALA A CA 1
ATOM 1507 C C . ALA A 1 196 ? -17.390 -1.149 24.683 1.00 32.19 196 ALA A C 1
ATOM 1509 O O . ALA A 1 196 ? -17.933 -1.252 25.783 1.00 32.19 196 ALA A O 1
ATOM 1510 N N . LYS A 1 197 ? -16.625 -0.083 24.398 1.00 37.47 197 LYS A N 1
ATOM 1511 C CA . LYS A 1 197 ? -16.656 1.161 25.191 1.00 37.47 197 LYS A CA 1
ATOM 1512 C C . LYS A 1 197 ? -17.791 2.121 24.784 1.00 37.47 197 LYS A C 1
ATOM 1514 O O . LYS A 1 197 ? -18.077 3.014 25.578 1.00 37.47 197 LYS A O 1
ATOM 1519 N N . ASP A 1 198 ? -18.467 1.901 23.649 1.00 41.09 198 ASP A N 1
ATOM 1520 C CA . ASP A 1 198 ? -19.388 2.875 23.031 1.00 41.09 198 ASP A CA 1
ATOM 1521 C C . ASP A 1 198 ? -20.868 2.463 22.926 1.00 41.09 198 ASP A C 1
ATOM 1523 O O . ASP A 1 198 ? -21.674 3.248 22.435 1.00 41.09 198 ASP A O 1
ATOM 1527 N N . ASP A 1 199 ? -21.301 1.335 23.504 1.00 53.06 199 ASP A N 1
ATOM 1528 C CA . ASP A 1 199 ? -22.749 1.025 23.600 1.00 53.06 199 ASP A CA 1
ATOM 1529 C C . ASP A 1 199 ? -23.515 2.060 24.459 1.00 53.06 199 ASP A C 1
ATOM 1531 O O . ASP A 1 199 ? -24.742 2.114 24.439 1.00 53.06 199 ASP A O 1
ATOM 1535 N N . ALA A 1 200 ? -22.810 2.880 25.252 1.00 68.62 200 ALA A N 1
ATOM 1536 C CA . ALA A 1 200 ? -23.391 3.978 26.029 1.00 68.62 200 ALA A CA 1
ATOM 1537 C C . ALA A 1 200 ? -23.588 5.275 25.236 1.00 68.62 200 ALA A C 1
ATOM 1539 O O . ALA A 1 200 ? -24.416 6.089 25.631 1.00 68.62 200 ALA A O 1
ATOM 1540 N N . PHE A 1 201 ? -22.851 5.465 24.142 1.00 81.81 201 PHE A N 1
ATOM 1541 C CA . PHE A 1 201 ? -22.788 6.729 23.405 1.00 81.81 201 PHE A CA 1
ATOM 1542 C C . PHE A 1 201 ? -23.222 6.561 21.946 1.00 81.81 201 PHE A C 1
ATOM 1544 O O . PHE A 1 201 ? -22.744 7.262 21.060 1.00 81.81 201 PHE A O 1
ATOM 1551 N N . THR A 1 202 ? -24.153 5.642 21.685 1.00 85.50 202 THR A N 1
ATOM 1552 C CA . THR A 1 202 ? -24.841 5.579 20.393 1.00 85.50 202 THR A CA 1
ATOM 1553 C C . THR A 1 202 ? -25.740 6.806 20.213 1.00 85.50 202 THR A C 1
ATOM 1555 O O . THR A 1 202 ? -26.233 7.371 21.193 1.00 85.50 202 THR A O 1
ATOM 1558 N N . ARG A 1 203 ? -25.986 7.213 18.958 1.00 89.25 203 ARG A N 1
ATOM 1559 C CA . ARG A 1 203 ? -26.865 8.351 18.633 1.00 89.25 203 ARG A CA 1
ATOM 1560 C C . ARG A 1 203 ? -28.233 8.224 19.307 1.00 89.25 203 ARG A C 1
ATOM 1562 O O . ARG A 1 203 ? -28.684 9.168 19.939 1.00 89.25 203 ARG A O 1
ATOM 1569 N N . ASP A 1 204 ? -28.847 7.045 19.229 1.00 86.81 204 ASP A N 1
ATOM 1570 C CA . ASP A 1 204 ? -30.162 6.788 19.824 1.00 86.81 204 ASP A CA 1
ATOM 1571 C C . ASP A 1 204 ? -30.177 7.022 21.343 1.00 86.81 204 ASP A C 1
ATOM 1573 O O . ASP A 1 204 ? -31.024 7.748 21.860 1.00 86.81 204 ASP A O 1
ATOM 1577 N N . ARG A 1 205 ? -29.167 6.518 22.062 1.00 89.81 205 ARG A N 1
ATOM 1578 C CA . ARG A 1 205 ? -29.061 6.732 23.509 1.00 89.81 205 ARG A CA 1
ATOM 1579 C C . ARG A 1 205 ? -28.777 8.184 23.867 1.00 89.81 205 ARG A C 1
ATOM 1581 O O . ARG A 1 205 ? -29.342 8.679 24.839 1.00 89.81 205 ARG A O 1
ATOM 1588 N N . ILE A 1 206 ? -27.901 8.858 23.119 1.00 93.56 206 ILE A N 1
ATOM 1589 C CA . ILE A 1 206 ? -27.579 10.270 23.357 1.00 93.56 206 ILE A CA 1
ATOM 1590 C C . ILE A 1 206 ? -28.822 11.140 23.136 1.00 93.56 206 ILE A C 1
ATOM 1592 O O . ILE A 1 206 ? -29.129 11.962 23.998 1.00 93.56 206 ILE A O 1
ATOM 1596 N N . GLU A 1 207 ? -29.566 10.938 22.045 1.00 93.31 207 GLU A N 1
ATOM 1597 C CA . GLU A 1 207 ? -30.832 11.647 21.816 1.00 93.31 207 GLU A CA 1
ATOM 1598 C C . GLU A 1 207 ? -31.884 11.303 22.877 1.00 93.31 207 GLU A C 1
ATOM 1600 O O . GLU A 1 207 ? -32.548 12.209 23.370 1.00 93.31 207 GLU A O 1
ATOM 1605 N N . GLY A 1 208 ? -31.984 10.042 23.309 1.00 90.38 208 GLY A N 1
ATOM 1606 C CA . GLY A 1 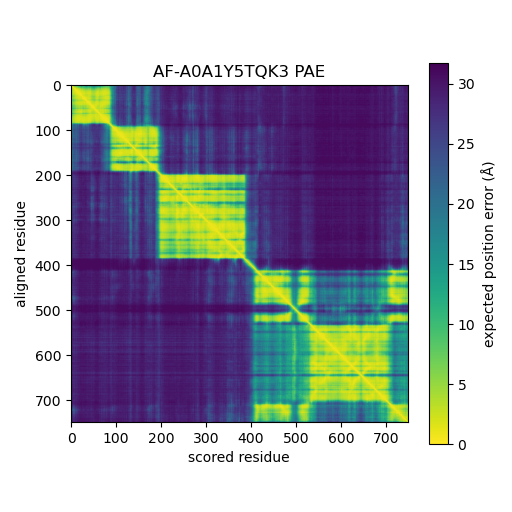208 ? -32.877 9.646 24.403 1.00 90.38 208 GLY A CA 1
ATOM 1607 C C . GLY A 1 208 ? -32.517 10.295 25.747 1.00 90.38 208 GLY A C 1
ATOM 1608 O O . GLY A 1 208 ? -33.393 10.656 26.530 1.00 90.38 208 GLY A O 1
ATOM 1609 N N . ALA A 1 209 ? -31.228 10.521 26.018 1.00 91.50 209 ALA A N 1
ATOM 1610 C CA . ALA A 1 209 ? -30.791 11.288 27.184 1.00 91.50 209 ALA A CA 1
ATOM 1611 C C . ALA A 1 209 ? -31.159 12.779 27.068 1.00 91.50 209 ALA A C 1
ATOM 1613 O O . ALA A 1 209 ? -31.471 13.411 28.080 1.00 91.50 209 ALA A O 1
ATOM 1614 N N . MET A 1 210 ? -31.149 13.342 25.853 1.00 93.81 210 MET A N 1
ATOM 1615 C CA . MET A 1 210 ? -31.645 14.699 25.593 1.00 93.81 210 MET A CA 1
ATOM 1616 C C . MET A 1 210 ? -33.166 14.783 25.783 1.00 93.81 210 MET A C 1
ATOM 1618 O O . MET A 1 210 ? -33.625 15.722 26.429 1.00 93.81 210 MET A O 1
ATOM 1622 N N . ASP A 1 211 ? -33.924 13.773 25.336 1.00 91.44 211 ASP A N 1
ATOM 1623 C CA . ASP A 1 211 ? -35.372 13.653 25.578 1.00 91.44 211 ASP A CA 1
ATOM 1624 C C . ASP A 1 211 ? -35.678 13.636 27.087 1.00 91.44 211 ASP A C 1
ATOM 1626 O O . ASP A 1 211 ? -36.522 14.391 27.574 1.00 91.44 211 ASP A O 1
ATOM 1630 N N . ALA A 1 212 ? -34.937 12.832 27.858 1.00 89.12 212 ALA A N 1
ATOM 1631 C CA . ALA A 1 212 ? -35.077 12.766 29.312 1.00 89.12 212 ALA A CA 1
ATOM 1632 C C . ALA A 1 212 ? -34.749 14.107 29.997 1.00 89.12 212 ALA A C 1
ATOM 1634 O O . ALA A 1 212 ? -35.413 14.497 30.960 1.00 89.12 212 ALA A O 1
ATOM 1635 N N . TYR A 1 213 ? -33.742 14.834 29.502 1.00 90.56 213 TYR A N 1
ATOM 1636 C CA . TYR A 1 213 ? -33.376 16.150 30.028 1.00 90.56 213 TYR A CA 1
ATOM 1637 C C . TYR A 1 213 ? -34.415 17.232 29.689 1.00 90.56 213 TYR A C 1
ATOM 1639 O O . TYR A 1 213 ? -34.693 18.113 30.504 1.00 90.56 213 TYR A O 1
ATOM 1647 N N . GLU A 1 214 ? -35.031 17.166 28.511 1.00 89.75 214 GLU A N 1
ATOM 1648 C CA . GLU A 1 214 ? -36.131 18.048 28.109 1.00 89.75 214 GLU A CA 1
ATOM 1649 C C . GLU A 1 214 ? -37.397 17.786 28.946 1.00 89.75 214 GLU A C 1
ATOM 1651 O O . GLU A 1 214 ? -38.026 18.727 29.446 1.00 89.75 214 GLU A O 1
ATOM 1656 N N . ALA A 1 215 ? -37.715 16.514 29.213 1.00 86.50 215 ALA A N 1
ATOM 1657 C CA . ALA A 1 215 ? -38.776 16.119 30.141 1.00 86.50 215 ALA A CA 1
ATOM 1658 C C . ALA A 1 215 ? -38.507 16.622 31.572 1.00 86.50 215 ALA A C 1
ATOM 1660 O O . ALA A 1 215 ? -39.425 17.101 32.246 1.00 86.50 215 ALA A O 1
ATOM 1661 N N . PHE A 1 216 ? -37.248 16.593 32.019 1.00 88.44 216 PHE A N 1
ATOM 1662 C CA . PHE A 1 216 ? -36.831 17.177 33.296 1.00 88.44 216 PHE A CA 1
ATOM 1663 C C . PHE A 1 216 ? -37.058 18.690 33.345 1.00 88.44 216 PHE A C 1
ATOM 1665 O O . PHE A 1 216 ? -37.672 19.182 34.291 1.00 88.44 216 PHE A O 1
ATOM 1672 N N . ARG A 1 217 ? -36.633 19.434 32.316 1.00 86.38 217 ARG A N 1
ATOM 1673 C CA . ARG A 1 217 ? -36.794 20.900 32.267 1.00 86.38 217 ARG A CA 1
ATOM 1674 C C . ARG A 1 217 ? -38.253 21.349 32.204 1.00 86.38 217 ARG A C 1
ATOM 1676 O O . ARG A 1 217 ? -38.574 22.408 32.734 1.00 86.38 217 ARG A O 1
ATOM 1683 N N . SER A 1 218 ? -39.115 20.576 31.547 1.00 85.69 218 SER A N 1
ATOM 1684 C CA . SER A 1 218 ? -40.526 20.926 31.343 1.00 85.69 218 SER A CA 1
ATOM 1685 C C . SER A 1 218 ? -41.446 20.472 32.482 1.00 85.69 218 SER A C 1
ATOM 1687 O O . SER A 1 218 ? -42.367 21.202 32.839 1.00 85.69 218 SER A O 1
ATOM 1689 N N . SER A 1 219 ? -41.211 19.285 33.054 1.00 83.56 219 SER A N 1
ATOM 1690 C CA . SER A 1 219 ? -42.142 18.629 33.990 1.00 83.56 219 SER A CA 1
ATOM 1691 C C . SER A 1 219 ? -41.521 18.185 35.318 1.00 83.56 219 SER A C 1
ATOM 1693 O O . SER A 1 219 ? -42.244 17.762 36.218 1.00 83.56 219 SER A O 1
ATOM 1695 N N . GLY A 1 220 ? -40.193 18.253 35.461 1.00 81.62 220 GLY A N 1
ATOM 1696 C CA . GLY A 1 220 ? -39.473 17.728 36.626 1.00 81.62 220 GLY A CA 1
ATOM 1697 C C . GLY A 1 220 ? -39.277 16.205 36.627 1.00 81.62 220 GLY A C 1
ATOM 1698 O O . GLY A 1 220 ? -38.763 15.662 37.604 1.00 81.62 220 GLY A O 1
ATOM 1699 N N . ALA A 1 221 ? -39.654 15.498 35.555 1.00 74.00 221 ALA A N 1
ATOM 1700 C CA . ALA A 1 221 ? -39.358 14.073 35.384 1.00 74.00 221 ALA A CA 1
ATOM 1701 C C . ALA A 1 221 ? -37.839 13.800 35.439 1.00 74.00 221 ALA A C 1
ATOM 1703 O O . ALA A 1 221 ? -37.047 14.650 35.057 1.00 74.00 221 ALA A O 1
ATOM 1704 N N . HIS A 1 222 ? -37.405 12.625 35.906 1.00 79.50 222 HIS A N 1
ATOM 1705 C CA . HIS A 1 222 ? -35.973 12.279 36.047 1.00 79.50 222 HIS A CA 1
ATOM 1706 C C . HIS A 1 222 ? -35.161 13.215 36.971 1.00 79.50 222 HIS A C 1
ATOM 1708 O O . HIS A 1 222 ? -33.943 13.362 36.818 1.00 79.50 222 HIS A O 1
ATOM 1714 N N . ALA A 1 223 ? -35.815 13.868 37.941 1.00 78.81 223 ALA A N 1
ATOM 1715 C CA . ALA A 1 223 ? -35.147 14.753 38.895 1.00 78.81 223 ALA A CA 1
ATOM 1716 C C . ALA A 1 223 ? -34.054 14.048 39.716 1.00 78.81 223 ALA A C 1
ATOM 1718 O O . ALA A 1 223 ? -33.049 14.674 40.055 1.00 78.81 223 ALA A O 1
ATOM 1719 N N . ASP A 1 224 ? -34.217 12.759 40.003 1.00 75.00 224 ASP A N 1
ATOM 1720 C CA . ASP A 1 224 ? -33.223 11.905 40.657 1.00 75.00 224 ASP A CA 1
ATOM 1721 C C . ASP A 1 224 ? -31.913 11.805 39.861 1.00 75.00 224 ASP A C 1
ATOM 1723 O O . ASP A 1 224 ? -30.829 11.783 40.447 1.00 75.00 224 ASP A O 1
ATOM 1727 N N . ALA A 1 225 ? -32.000 11.824 38.530 1.00 76.38 225 ALA A N 1
ATOM 1728 C CA . ALA A 1 225 ? -30.841 11.787 37.653 1.00 76.38 225 ALA A CA 1
ATOM 1729 C C . ALA A 1 225 ? -30.203 13.173 37.460 1.00 76.38 225 ALA A C 1
ATOM 1731 O O . ALA A 1 225 ? -28.983 13.302 37.547 1.00 76.38 225 ALA A O 1
ATOM 1732 N N . PHE A 1 226 ? -30.993 14.227 37.222 1.00 82.56 226 PHE A N 1
ATOM 1733 C CA . PHE A 1 226 ? -30.456 15.510 36.739 1.00 82.56 226 PHE A CA 1
ATOM 1734 C C . PHE A 1 226 ? -30.247 16.594 37.804 1.00 82.56 226 PHE A C 1
ATOM 1736 O O . PHE A 1 226 ? -29.398 17.468 37.613 1.00 82.56 226 PHE A O 1
ATOM 1743 N N . SER A 1 227 ? -30.931 16.533 38.952 1.00 80.38 227 SER A N 1
ATOM 1744 C CA . SER A 1 227 ? -30.869 17.612 39.960 1.00 80.38 227 SER A CA 1
ATOM 1745 C C . SER A 1 227 ? -29.475 17.804 40.571 1.00 80.38 227 SER A C 1
ATOM 1747 O O . SER A 1 227 ? -29.145 18.887 41.046 1.00 80.38 227 SER A O 1
ATOM 1749 N N . SER A 1 228 ? -28.623 16.773 40.533 1.00 77.81 228 SER A N 1
ATOM 1750 C CA . SER A 1 228 ? -27.267 16.810 41.103 1.00 77.81 228 SER A CA 1
ATOM 1751 C C . SER A 1 228 ? -26.239 17.596 40.272 1.00 77.81 228 SER A C 1
ATOM 1753 O O . SER A 1 228 ? -25.110 17.795 40.729 1.00 77.81 228 SER A O 1
ATOM 1755 N N . PHE A 1 229 ? -26.587 18.028 39.054 1.00 76.88 229 PHE A N 1
ATOM 1756 C CA . PHE A 1 229 ? -25.634 18.618 38.106 1.00 76.88 229 PHE A CA 1
ATOM 1757 C C . PHE A 1 229 ? -25.553 20.150 38.127 1.00 76.88 229 PHE A C 1
ATOM 1759 O O . PHE A 1 229 ? -24.562 20.688 37.630 1.00 76.88 229 PHE A O 1
ATOM 1766 N N . GLY A 1 230 ? -26.521 20.837 38.741 1.00 69.88 230 GLY A N 1
ATOM 1767 C CA . GLY A 1 230 ? -26.555 22.303 38.815 1.00 69.88 230 GLY A CA 1
ATOM 1768 C C . GLY A 1 230 ? -26.698 22.996 37.450 1.00 69.88 230 GLY A C 1
ATOM 1769 O O . GLY A 1 230 ? -27.010 22.358 36.444 1.00 69.88 230 GLY A O 1
ATOM 1770 N N . GLU A 1 231 ? -26.481 24.316 37.419 1.00 67.19 231 GLU A N 1
ATOM 1771 C CA . GLU A 1 231 ? -26.539 25.096 36.175 1.00 67.19 231 GLU A CA 1
ATOM 1772 C C . GLU A 1 231 ? -25.297 24.864 35.290 1.00 67.19 231 GLU A C 1
ATOM 1774 O O . GLU A 1 231 ? -24.166 24.943 35.789 1.00 67.19 231 GLU A O 1
ATOM 1779 N N . PRO A 1 232 ? -25.468 24.603 33.981 1.00 70.44 232 PRO A N 1
ATOM 1780 C CA . PRO A 1 232 ? -24.352 24.402 33.060 1.00 70.44 232 PRO A CA 1
ATOM 1781 C C . PRO A 1 232 ? -23.608 25.704 32.757 1.00 70.44 232 PRO A C 1
ATOM 1783 O O . PRO A 1 232 ? -24.232 26.756 32.665 1.00 70.44 232 PRO A O 1
ATOM 1786 N N . LYS A 1 233 ? -22.283 25.637 32.560 1.00 66.06 233 LYS A N 1
ATOM 1787 C CA . LYS A 1 233 ? -21.455 26.846 32.381 1.00 66.06 233 LYS A CA 1
ATOM 1788 C C . LYS A 1 233 ? -20.610 26.861 31.107 1.00 66.06 233 LYS A C 1
ATOM 1790 O O . LYS A 1 233 ? -20.677 27.837 30.373 1.00 66.06 233 LYS A O 1
ATOM 1795 N N . ASP A 1 234 ? -19.893 25.776 30.794 1.00 75.19 234 ASP A N 1
ATOM 1796 C CA . ASP A 1 234 ? -18.755 25.904 29.860 1.00 75.19 234 ASP A CA 1
ATOM 1797 C C . ASP A 1 234 ? -18.865 25.104 28.547 1.00 75.19 234 ASP A C 1
ATOM 1799 O O . ASP A 1 234 ? -18.266 25.498 27.551 1.00 75.19 234 ASP A O 1
ATOM 1803 N N . PHE A 1 235 ? -19.611 23.991 28.509 1.00 90.50 235 PHE A N 1
ATOM 1804 C CA . PHE A 1 235 ? -19.671 23.108 27.332 1.00 90.50 235 PHE A CA 1
ATOM 1805 C C . PHE A 1 235 ? -21.083 22.592 27.068 1.00 90.50 235 PHE A C 1
ATOM 1807 O O . PHE A 1 235 ? -21.722 21.994 27.943 1.00 90.50 235 PHE A O 1
ATOM 1814 N N . TRP A 1 236 ? -21.530 22.770 25.829 1.00 94.56 236 TRP A N 1
ATOM 1815 C CA . TRP A 1 236 ? -22.836 22.345 25.344 1.00 94.56 236 TRP A CA 1
ATOM 1816 C C . TRP A 1 236 ? -22.672 21.409 24.141 1.00 94.56 236 TRP A C 1
ATOM 1818 O O . TRP A 1 236 ? -21.626 21.360 23.497 1.00 94.56 236 TRP A O 1
ATOM 1828 N N . VAL A 1 237 ? -23.694 20.616 23.853 1.00 95.12 237 VAL A N 1
ATOM 1829 C CA . VAL A 1 237 ? -23.769 19.699 22.719 1.00 95.12 237 VAL A CA 1
ATOM 1830 C C . VAL A 1 237 ? -25.033 19.998 21.928 1.00 95.12 237 VAL A C 1
ATOM 1832 O O . VAL A 1 237 ? -26.106 20.201 22.501 1.00 95.12 237 VAL A O 1
ATOM 1835 N N . ARG A 1 238 ? -24.900 20.039 20.603 1.00 95.56 238 ARG A N 1
ATOM 1836 C CA . ARG A 1 238 ? -26.023 20.254 19.693 1.00 95.56 238 ARG A CA 1
ATOM 1837 C C . ARG A 1 238 ? -26.772 18.940 19.480 1.00 95.56 238 ARG A C 1
ATOM 1839 O O . ARG A 1 238 ? -26.136 17.959 19.102 1.00 95.56 238 ARG A O 1
ATOM 1846 N N . SER A 1 239 ? -28.092 18.903 19.646 1.00 95.25 239 SER A N 1
ATOM 1847 C CA . SER A 1 239 ? -28.890 17.738 19.235 1.00 95.25 239 SER A CA 1
ATOM 1848 C C . SER A 1 239 ? -28.760 17.504 17.731 1.00 95.25 239 SER A C 1
ATOM 1850 O O . SER A 1 239 ? -28.718 18.447 16.939 1.00 95.25 239 SER A O 1
ATOM 1852 N N . SER A 1 240 ? -28.668 16.236 17.342 1.00 93.88 240 SER A N 1
ATOM 1853 C CA . SER A 1 240 ? -28.658 15.836 15.938 1.00 93.88 240 SER A CA 1
ATOM 1854 C C . SER A 1 240 ? -30.067 15.715 15.351 1.00 93.88 240 SER A C 1
ATOM 1856 O O . SER A 1 240 ? -30.213 15.667 14.133 1.00 93.88 240 SER A O 1
ATOM 1858 N N . ARG A 1 241 ? -31.105 15.690 16.199 1.00 89.31 241 ARG A N 1
ATOM 1859 C CA . ARG A 1 241 ? -32.514 15.709 15.796 1.00 89.31 241 ARG A CA 1
ATOM 1860 C C . ARG A 1 241 ? -33.035 17.149 15.685 1.00 89.31 241 ARG A C 1
ATOM 1862 O O . ARG A 1 241 ? -32.601 18.025 16.438 1.00 89.31 241 ARG A O 1
ATOM 1869 N N . PRO A 1 242 ? -33.989 17.421 14.780 1.00 82.19 242 PRO A N 1
ATOM 1870 C CA . PRO A 1 242 ? -34.686 18.701 14.755 1.00 82.19 242 PRO A CA 1
ATOM 1871 C C . PRO A 1 242 ? -35.544 18.861 16.023 1.00 82.19 242 PRO A C 1
ATOM 1873 O O . PRO A 1 242 ? -36.445 18.066 16.274 1.00 82.19 242 PRO A O 1
ATOM 1876 N N . ARG A 1 243 ? -35.258 19.894 16.826 1.00 86.06 243 ARG A N 1
ATOM 1877 C CA . ARG A 1 243 ? -35.944 20.221 18.091 1.00 86.06 243 ARG A CA 1
ATOM 1878 C C . ARG A 1 243 ? -36.161 21.727 18.227 1.00 86.06 243 ARG A C 1
ATOM 1880 O O . ARG A 1 243 ? -35.488 22.510 17.556 1.00 86.06 243 ARG A O 1
ATOM 1887 N N . GLN A 1 244 ? -37.064 22.128 19.127 1.00 79.56 244 GLN A N 1
ATOM 1888 C CA . GLN A 1 244 ? -37.270 23.540 19.468 1.00 79.56 244 GLN A CA 1
ATOM 1889 C C . GLN A 1 244 ? -36.068 24.122 20.231 1.00 79.56 244 GLN A C 1
ATOM 1891 O O . GLN A 1 244 ? -35.595 25.201 19.876 1.00 79.56 244 GLN A O 1
ATOM 1896 N N . ASP A 1 245 ? -35.551 23.397 21.231 1.00 84.62 245 ASP A N 1
ATOM 1897 C CA . ASP A 1 245 ? -34.251 23.662 21.857 1.00 84.62 245 ASP A CA 1
ATOM 1898 C C . ASP A 1 245 ? -33.249 22.588 21.413 1.00 84.62 245 ASP A C 1
ATOM 1900 O O . ASP A 1 245 ? -33.478 21.388 21.567 1.00 84.62 245 ASP A O 1
ATOM 1904 N N . LYS A 1 246 ? -32.142 23.023 20.813 1.00 89.25 246 LYS A N 1
ATOM 1905 C CA . LYS A 1 246 ? -31.099 22.146 20.261 1.00 89.25 246 LYS A CA 1
ATOM 1906 C C . LYS A 1 246 ? -29.836 22.118 21.114 1.00 89.25 246 LYS A C 1
ATOM 1908 O O . LYS A 1 246 ? -28.936 21.345 20.793 1.00 89.25 246 LYS A O 1
ATOM 1913 N N . CYS A 1 247 ? -29.746 22.937 22.161 1.00 93.06 247 CYS A N 1
ATOM 1914 C CA . CYS A 1 247 ? -28.534 23.097 22.956 1.00 93.06 247 CYS A CA 1
ATOM 1915 C C . CYS A 1 247 ? -28.682 22.392 24.303 1.00 93.06 247 CYS A C 1
ATOM 1917 O O . CYS A 1 247 ? -29.462 22.806 25.157 1.00 93.06 247 CYS A O 1
ATOM 1919 N N . PHE A 1 248 ? -27.878 21.353 24.529 1.00 93.56 248 PHE A N 1
ATOM 1920 C CA . PHE A 1 248 ? -27.923 20.565 25.760 1.00 93.56 248 PHE A CA 1
ATOM 1921 C C . PHE A 1 248 ? -26.586 20.620 26.495 1.00 93.56 248 PHE A C 1
ATOM 1923 O O . PHE A 1 248 ? -25.534 20.609 25.861 1.00 93.56 248 PHE A O 1
ATOM 1930 N N . PRO A 1 249 ? -26.567 20.665 27.829 1.00 93.25 249 PRO A N 1
ATOM 1931 C CA . PRO A 1 249 ? -25.313 20.680 28.566 1.00 93.25 249 PRO A CA 1
ATOM 1932 C C . PRO A 1 249 ? -24.630 19.311 28.514 1.00 93.25 249 PRO A C 1
ATOM 1934 O O . PRO A 1 249 ? -25.254 18.286 28.779 1.00 93.25 249 PRO A O 1
ATOM 1937 N N . THR A 1 250 ? -23.328 19.264 28.222 1.00 93.88 250 THR A N 1
ATOM 1938 C CA . THR A 1 250 ? -22.622 17.981 28.015 1.00 93.88 250 THR A CA 1
ATOM 1939 C C . THR A 1 250 ? -22.645 17.095 29.261 1.00 93.88 250 THR A C 1
ATOM 1941 O O . THR A 1 250 ? -22.840 15.882 29.181 1.00 93.88 250 THR A O 1
ATOM 1944 N N . LYS A 1 251 ? -22.456 17.696 30.439 1.00 91.25 251 LYS A N 1
ATOM 1945 C CA . LYS A 1 251 ? -22.236 16.975 31.695 1.00 91.25 251 LYS A CA 1
ATOM 1946 C C . LYS A 1 251 ? -23.481 16.218 32.200 1.00 91.25 251 LYS A C 1
ATOM 1948 O O . LYS A 1 251 ? -23.326 15.034 32.499 1.00 91.25 251 LYS A O 1
ATOM 1953 N N . PRO A 1 252 ? -24.691 16.815 32.253 1.00 90.38 252 PRO A N 1
ATOM 1954 C CA . PRO A 1 252 ? -25.922 16.085 32.574 1.00 90.38 252 PRO A CA 1
ATOM 1955 C C . PRO A 1 252 ? -26.218 14.938 31.602 1.00 90.38 252 PRO A C 1
ATOM 1957 O O . PRO A 1 252 ? -26.528 13.836 32.047 1.00 90.38 252 PRO A O 1
ATOM 1960 N N . ILE A 1 253 ? -26.051 15.160 30.292 1.00 92.81 253 ILE A N 1
ATOM 1961 C CA . ILE A 1 253 ? -26.319 14.144 29.259 1.00 92.81 253 ILE A CA 1
ATOM 1962 C C . ILE A 1 253 ? -25.413 12.924 29.449 1.00 92.81 253 ILE A C 1
ATOM 1964 O O . ILE A 1 253 ? -25.887 11.794 29.554 1.00 92.81 253 ILE A O 1
ATOM 1968 N N . VAL A 1 254 ? -24.103 13.140 29.582 1.00 90.56 254 VAL A N 1
ATOM 1969 C CA . VAL A 1 254 ? -23.148 12.047 29.825 1.00 90.56 254 VAL A CA 1
ATOM 1970 C C . VAL A 1 254 ? -23.380 11.377 31.183 1.00 90.56 254 VAL A C 1
ATOM 1972 O O . VAL A 1 254 ? -23.227 10.162 31.307 1.00 90.56 254 VAL A O 1
ATOM 1975 N N . GLY A 1 255 ? -23.773 12.143 32.200 1.00 85.88 255 GLY A N 1
ATOM 1976 C CA . GLY A 1 255 ? -24.085 11.624 33.531 1.00 85.88 255 GLY A CA 1
ATOM 1977 C C . GLY A 1 255 ? -25.248 10.646 33.527 1.00 85.88 255 GLY A C 1
ATOM 1978 O O . GLY A 1 255 ? -25.133 9.563 34.102 1.00 85.88 255 GLY A O 1
ATOM 1979 N N . TYR A 1 256 ? -26.312 10.998 32.805 1.00 86.31 256 TYR A N 1
ATOM 1980 C CA . TYR A 1 256 ? -27.475 10.145 32.588 1.00 86.31 256 TYR A CA 1
ATOM 1981 C C . TYR A 1 256 ? -27.099 8.847 31.863 1.00 86.31 256 TYR A C 1
ATOM 1983 O O . TYR A 1 256 ? -27.423 7.760 32.334 1.00 86.31 256 TYR A O 1
ATOM 1991 N N . LEU A 1 257 ? -26.320 8.939 30.779 1.00 84.94 257 LEU A N 1
ATOM 1992 C CA . LEU A 1 257 ? -25.869 7.770 30.010 1.00 84.94 257 LEU A CA 1
ATOM 1993 C C . LEU A 1 257 ? -25.012 6.795 30.826 1.00 84.94 257 LEU A C 1
ATOM 1995 O O . LEU A 1 257 ? -25.082 5.581 30.621 1.00 84.94 257 LEU A O 1
ATOM 1999 N N . LEU A 1 258 ? -24.195 7.322 31.743 1.00 83.19 258 LEU A N 1
ATOM 2000 C CA . LEU A 1 258 ? -23.296 6.534 32.586 1.00 83.19 258 LEU A CA 1
ATOM 2001 C C . LEU A 1 258 ? -23.916 6.107 33.925 1.00 83.19 258 LEU A C 1
ATOM 2003 O O . LEU A 1 258 ? -23.295 5.310 34.631 1.00 83.19 258 LEU A O 1
ATOM 2007 N N . GLY A 1 259 ? -25.080 6.647 34.3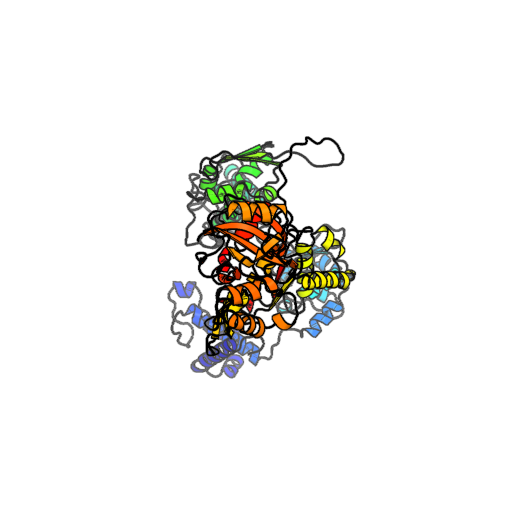01 1.00 81.31 259 GLY A N 1
ATOM 2008 C CA . GLY A 1 259 ? -25.673 6.459 35.628 1.00 81.31 259 GLY A CA 1
ATOM 2009 C C . GLY A 1 259 ? -24.774 6.969 36.761 1.00 81.31 259 GLY A C 1
ATOM 2010 O O . GLY A 1 259 ? -24.649 6.319 37.799 1.00 81.31 259 GLY A O 1
ATOM 2011 N N . LYS A 1 260 ? -24.070 8.088 36.545 1.00 77.19 260 LYS A N 1
ATOM 2012 C CA . LYS A 1 260 ? -23.070 8.628 37.481 1.00 77.19 260 LYS A CA 1
ATOM 2013 C C . LYS A 1 260 ? -23.413 10.042 37.939 1.00 77.19 260 LYS A C 1
ATOM 2015 O O . LYS A 1 260 ? -23.927 10.831 37.161 1.00 77.19 260 LYS A O 1
ATOM 2020 N N . ALA A 1 261 ? -23.042 10.378 39.176 1.00 72.38 261 ALA A N 1
ATOM 2021 C CA . ALA A 1 261 ? -23.228 11.710 39.754 1.00 72.38 261 ALA A CA 1
ATOM 2022 C C . ALA A 1 261 ? -22.222 12.752 39.222 1.00 72.38 261 ALA A C 1
ATOM 2024 O O . ALA A 1 261 ? -21.137 12.417 38.731 1.00 72.38 261 ALA A O 1
ATOM 2025 N N . SER A 1 262 ? -22.560 14.034 39.383 1.00 67.50 262 SER A N 1
ATOM 2026 C CA . SER A 1 262 ? -21.840 15.190 38.826 1.00 67.50 262 SER A CA 1
ATOM 2027 C C . SER A 1 262 ? -20.381 15.361 39.277 1.00 67.50 262 SER A C 1
ATOM 2029 O O . SER A 1 262 ? -19.617 16.065 38.616 1.00 67.50 262 SER A O 1
ATOM 2031 N N . ASN A 1 263 ? -19.949 14.713 40.358 1.00 70.25 263 ASN A N 1
ATOM 2032 C CA . ASN A 1 263 ? -18.580 14.786 40.879 1.00 70.25 263 ASN A CA 1
ATOM 2033 C C . ASN A 1 263 ? -17.608 13.766 40.254 1.00 70.25 263 ASN A C 1
ATOM 2035 O O . ASN A 1 263 ? -16.424 13.778 40.576 1.00 70.25 263 ASN A O 1
ATOM 2039 N N . THR A 1 264 ? -18.084 12.876 39.379 1.00 68.94 264 THR A N 1
ATOM 2040 C CA . THR A 1 264 ? -17.283 11.738 38.892 1.00 68.94 264 THR A CA 1
ATOM 2041 C C . T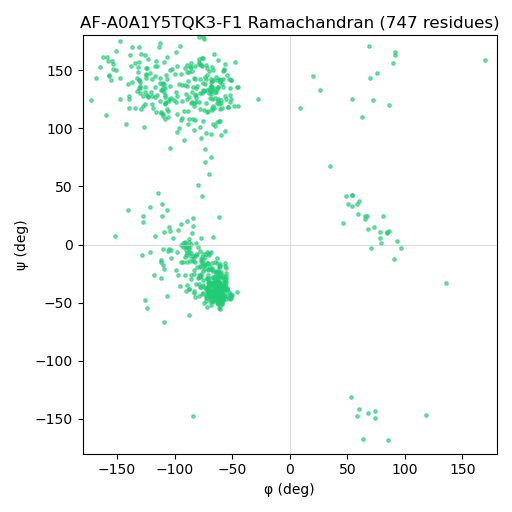HR A 1 264 ? -16.505 11.993 37.596 1.00 68.94 264 THR A C 1
ATOM 2043 O O . THR A 1 264 ? -15.625 11.200 37.262 1.00 68.94 264 THR A O 1
ATOM 2046 N N . PHE A 1 265 ? -16.814 13.059 36.851 1.00 75.69 265 PHE A N 1
ATOM 2047 C CA . PHE A 1 265 ? -16.113 13.439 35.616 1.00 75.69 265 PHE A CA 1
ATOM 2048 C C . PHE A 1 265 ? -16.324 14.926 35.279 1.00 75.69 265 PHE A C 1
ATOM 2050 O O . PHE A 1 265 ? -17.257 15.571 35.770 1.00 75.69 265 PHE A O 1
ATOM 2057 N N . ASN A 1 266 ? -15.455 15.480 34.428 1.00 83.69 266 ASN A N 1
ATOM 2058 C CA . ASN A 1 266 ? -15.509 16.883 34.014 1.00 83.69 266 ASN A CA 1
ATOM 2059 C C . ASN A 1 266 ? -16.393 17.086 32.774 1.00 83.69 266 ASN A C 1
ATOM 2061 O O . ASN A 1 266 ? -16.581 16.175 31.969 1.00 83.69 266 ASN A O 1
ATOM 2065 N N . GLY A 1 267 ? -16.938 18.297 32.614 1.00 80.25 267 GLY A N 1
ATOM 2066 C CA . GLY A 1 267 ? -17.821 18.647 31.491 1.00 80.25 267 GLY A CA 1
ATOM 2067 C C . GLY A 1 267 ? -17.104 18.921 30.161 1.00 80.25 267 GLY A C 1
ATOM 2068 O O . GLY A 1 267 ? -17.740 18.867 29.113 1.00 80.25 267 GLY A O 1
ATOM 2069 N N . GLY A 1 268 ? -15.801 19.211 30.206 1.00 86.00 268 GLY A N 1
ATOM 2070 C CA . GLY A 1 268 ? -15.007 19.606 29.043 1.00 86.00 268 GLY A CA 1
ATOM 2071 C C . GLY A 1 268 ? -14.483 18.439 28.214 1.00 86.00 268 GLY A C 1
ATOM 2072 O O . GLY A 1 268 ? -15.124 17.397 28.087 1.00 86.00 268 GLY A O 1
ATOM 2073 N N . TRP A 1 269 ? -13.309 18.638 27.626 1.00 89.06 269 TRP A N 1
ATOM 2074 C CA . TRP A 1 269 ? -12.641 17.674 26.747 1.00 89.06 269 TRP A CA 1
ATOM 2075 C C . TRP A 1 269 ? -11.122 17.629 26.966 1.00 89.06 269 TRP A C 1
ATOM 2077 O O . TRP A 1 269 ? -10.347 17.422 26.038 1.00 89.06 269 TRP A O 1
ATOM 2087 N N . SER A 1 270 ? -10.676 17.919 28.190 1.00 82.44 270 SER A N 1
ATOM 2088 C CA . SER A 1 270 ? -9.248 17.940 28.527 1.00 82.44 270 SER A CA 1
ATOM 2089 C C . SER A 1 270 ? -8.645 16.534 28.533 1.00 82.44 270 SER A C 1
ATOM 2091 O O . SER A 1 270 ? -7.480 16.343 28.183 1.00 82.44 270 SER A O 1
ATOM 2093 N N . GLN A 1 271 ? -9.464 15.553 28.909 1.00 80.38 271 GLN A N 1
ATOM 2094 C CA . GLN A 1 271 ? -9.160 14.132 28.945 1.00 80.38 271 GLN A CA 1
ATOM 2095 C C . GLN A 1 271 ? -10.187 13.370 28.104 1.00 80.38 271 GLN A C 1
ATOM 2097 O O . GLN A 1 271 ? -11.358 13.744 28.050 1.00 80.38 271 GLN A O 1
ATOM 2102 N N . SER A 1 272 ? -9.793 12.221 27.548 1.00 74.19 272 SER A N 1
ATOM 2103 C CA . SER A 1 272 ? -10.688 11.357 26.757 1.00 74.19 272 SER A CA 1
ATOM 2104 C C . SER A 1 272 ? -11.905 10.840 27.537 1.00 74.19 272 SER A C 1
ATOM 2106 O O . SER A 1 272 ? -12.893 10.408 26.949 1.00 74.19 272 SER A O 1
ATOM 2108 N N . GLY A 1 273 ? -11.842 10.879 28.871 1.00 78.50 273 GLY A N 1
ATOM 2109 C CA . GLY A 1 273 ? -12.934 10.503 29.759 1.00 78.50 273 GLY A CA 1
ATOM 2110 C C . GLY A 1 273 ? -13.942 11.614 30.063 1.00 78.50 273 GLY A C 1
ATOM 2111 O O . GLY A 1 273 ? -14.950 11.300 30.702 1.00 78.50 273 GLY A O 1
ATOM 2112 N N . ASP A 1 274 ? -13.695 12.855 29.642 1.00 86.75 274 ASP A N 1
ATOM 2113 C CA . ASP A 1 274 ? -14.564 14.000 29.929 1.00 86.75 274 ASP A CA 1
ATOM 2114 C C . ASP A 1 274 ? -15.830 14.000 29.051 1.00 86.75 274 ASP A C 1
ATOM 2116 O O . ASP A 1 274 ? -15.894 13.353 28.002 1.00 86.75 274 ASP A O 1
ATOM 2120 N N . ALA A 1 275 ? -16.865 14.726 29.481 1.00 89.31 275 ALA A N 1
ATOM 2121 C CA . ALA A 1 275 ? -18.184 14.666 28.859 1.00 89.31 275 ALA A CA 1
ATOM 2122 C C . ALA A 1 275 ? -18.191 15.146 27.398 1.00 89.31 275 ALA A C 1
ATOM 2124 O O . ALA A 1 275 ? -18.683 14.433 26.521 1.00 89.31 275 ALA A O 1
ATOM 2125 N N . ALA A 1 276 ? -17.617 16.321 27.116 1.00 91.19 276 ALA A N 1
ATOM 2126 C CA . ALA A 1 276 ? -17.552 16.840 25.754 1.00 91.19 276 ALA A CA 1
ATOM 2127 C C . ALA A 1 276 ? -16.634 15.986 24.865 1.00 91.19 276 ALA A C 1
ATOM 2129 O O . ALA A 1 276 ? -16.972 15.770 23.706 1.00 91.19 276 ALA A O 1
ATOM 2130 N N . ALA A 1 277 ? -15.535 15.428 25.395 1.00 87.88 277 ALA A N 1
ATOM 2131 C CA . ALA A 1 277 ? -14.659 14.527 24.632 1.00 87.88 277 ALA A CA 1
ATOM 2132 C C . ALA A 1 277 ? -15.386 13.247 24.182 1.00 87.88 277 ALA A C 1
ATOM 2134 O O . ALA A 1 277 ? -15.226 12.822 23.039 1.00 87.88 277 ALA A O 1
ATOM 2135 N N . ARG A 1 278 ? -16.219 12.656 25.050 1.00 89.50 278 ARG A N 1
ATOM 2136 C CA . ARG A 1 278 ? -17.015 11.456 24.730 1.00 89.50 278 ARG A CA 1
ATOM 2137 C C . ARG A 1 278 ? -18.076 11.725 23.670 1.00 89.50 278 ARG A C 1
ATOM 2139 O O . ARG A 1 278 ? -18.163 10.993 22.693 1.00 89.50 278 ARG A O 1
ATOM 2146 N N . LEU A 1 279 ? -18.848 12.798 23.837 1.00 91.94 279 LEU A N 1
ATOM 2147 C CA . LEU A 1 279 ? -19.866 13.197 22.860 1.00 91.94 279 LEU A CA 1
ATOM 2148 C C . LEU A 1 279 ? -19.226 13.560 21.511 1.00 91.94 279 LEU A C 1
ATOM 2150 O O . LEU A 1 279 ? -19.719 13.175 20.453 1.00 91.94 279 LEU A O 1
ATOM 2154 N N . HIS A 1 280 ? -18.075 14.230 21.544 1.00 92.12 280 HIS A N 1
ATOM 2155 C CA . HIS A 1 280 ? -17.286 14.514 20.354 1.00 92.12 280 HIS A CA 1
ATOM 2156 C C . HIS A 1 280 ? -16.805 13.228 19.655 1.00 92.12 280 HIS A C 1
ATOM 2158 O O . HIS A 1 280 ? -16.931 13.112 18.434 1.00 92.12 280 HIS A O 1
ATOM 2164 N N . ALA A 1 281 ? -16.298 12.242 20.402 1.00 86.31 281 ALA A N 1
ATOM 2165 C CA . ALA A 1 281 ? -15.911 10.939 19.852 1.00 86.31 281 ALA A CA 1
ATOM 2166 C C . ALA A 1 281 ? -17.100 10.194 19.212 1.00 86.31 281 ALA A C 1
ATOM 2168 O O . ALA A 1 281 ? -16.929 9.567 18.172 1.00 86.31 281 ALA A O 1
ATOM 2169 N N . ALA A 1 282 ? -18.307 10.361 19.762 1.00 87.44 282 ALA A N 1
ATOM 2170 C CA . ALA A 1 282 ? -19.557 9.809 19.234 1.00 87.44 282 ALA A CA 1
ATOM 2171 C C . ALA A 1 282 ? -20.132 10.560 18.011 1.00 87.44 282 ALA A C 1
ATOM 2173 O O . ALA A 1 282 ? -21.240 10.270 17.559 1.00 87.44 282 ALA A O 1
ATOM 2174 N N . GLY A 1 283 ? -19.419 11.552 17.468 1.00 90.44 283 GLY A N 1
ATOM 2175 C CA . GLY A 1 283 ? -19.869 12.276 16.277 1.00 90.44 283 GLY A CA 1
ATOM 2176 C C . GLY A 1 283 ? -20.800 13.462 16.554 1.00 90.44 283 GLY A C 1
ATOM 2177 O O . GLY A 1 283 ? -21.383 13.985 15.610 1.00 90.44 283 GLY A O 1
ATOM 2178 N N . TYR A 1 284 ? -20.949 13.915 17.806 1.00 95.00 284 TYR A N 1
ATOM 2179 C CA . TYR A 1 284 ? -21.753 15.101 18.140 1.00 95.00 284 TYR A CA 1
ATOM 2180 C C . TYR A 1 284 ? -20.942 16.399 18.062 1.00 95.00 284 TYR A C 1
ATOM 2182 O O . TYR A 1 284 ? -19.732 16.402 18.307 1.00 95.00 284 TYR A O 1
ATOM 2190 N N . VAL A 1 285 ? -21.594 17.507 17.707 1.00 94.81 285 VAL A N 1
ATOM 2191 C CA . VAL A 1 285 ? -20.998 18.850 17.642 1.00 94.81 285 VAL A CA 1
ATOM 2192 C C . VAL A 1 285 ? -21.057 19.495 19.022 1.00 94.81 285 VAL A C 1
ATOM 2194 O O . VAL A 1 285 ? -22.134 19.654 19.599 1.00 94.81 285 VAL A O 1
ATOM 2197 N N . ILE A 1 286 ? -19.889 19.868 19.545 1.00 94.69 286 ILE A N 1
ATOM 2198 C CA . ILE A 1 286 ? -19.770 20.596 20.808 1.00 94.69 286 ILE A CA 1
ATOM 2199 C C . ILE A 1 286 ? -19.818 22.090 20.504 1.00 94.69 286 ILE A C 1
ATOM 2201 O O . ILE A 1 286 ? -19.103 22.582 19.630 1.00 94.69 286 ILE A O 1
ATOM 2205 N N . ILE A 1 287 ? -20.677 22.788 21.226 1.00 93.62 287 ILE A N 1
ATOM 2206 C CA . ILE A 1 287 ? -21.060 24.175 20.996 1.00 93.62 287 ILE A CA 1
ATOM 2207 C C . ILE A 1 287 ? -20.929 24.985 22.289 1.00 93.62 287 ILE A C 1
ATOM 2209 O O . ILE A 1 287 ? -20.825 24.432 23.389 1.00 93.62 287 ILE A O 1
ATOM 2213 N N . ASP A 1 288 ? -20.933 26.304 22.151 1.00 90.12 288 ASP A N 1
ATOM 2214 C CA . ASP A 1 288 ? -21.221 27.207 23.258 1.00 90.12 288 ASP A CA 1
ATOM 2215 C C . ASP A 1 288 ? -22.737 27.293 23.530 1.00 90.12 288 ASP A C 1
ATOM 2217 O O . ASP A 1 288 ? -23.565 26.687 22.844 1.00 90.12 288 ASP A O 1
ATOM 2221 N N . GLN A 1 289 ? -23.116 28.076 24.540 1.00 86.31 289 GLN A N 1
ATOM 2222 C CA . GLN A 1 289 ? -24.520 28.319 24.897 1.00 86.31 289 GLN A CA 1
ATOM 2223 C C . GLN A 1 289 ? -25.334 29.034 23.796 1.00 86.31 289 GLN A C 1
ATOM 2225 O O . GLN A 1 289 ? -26.555 29.126 23.895 1.00 86.31 289 GLN A O 1
ATOM 2230 N N . HIS A 1 290 ? -24.674 29.565 22.762 1.00 87.94 290 HIS A N 1
ATOM 2231 C CA . HIS A 1 290 ? -25.274 30.302 21.651 1.00 87.94 290 HIS A CA 1
ATOM 2232 C C . HIS A 1 290 ? -25.328 29.475 20.355 1.00 87.94 290 HIS A C 1
ATOM 2234 O O . HIS A 1 290 ? -25.572 30.035 19.288 1.00 87.94 290 HIS A O 1
ATOM 2240 N N . ASP A 1 291 ? -25.135 28.153 20.441 1.00 89.31 291 ASP A N 1
ATOM 2241 C CA . ASP A 1 291 ? -25.111 27.227 19.300 1.00 89.31 291 ASP A CA 1
ATOM 2242 C C . ASP A 1 291 ? -23.943 27.443 18.319 1.00 89.31 291 ASP A C 1
ATOM 2244 O O . ASP A 1 291 ? -23.998 27.050 17.148 1.00 89.31 291 ASP A O 1
ATOM 2248 N N . THR A 1 292 ? -22.843 28.031 18.786 1.00 89.69 292 THR A N 1
ATOM 2249 C CA . THR A 1 292 ? -21.630 28.200 17.980 1.00 89.69 292 THR A CA 1
ATOM 2250 C C . THR A 1 292 ? -20.678 27.029 18.223 1.00 89.69 292 THR A C 1
ATOM 2252 O O . THR A 1 292 ? -20.307 26.801 19.375 1.00 89.69 292 THR A O 1
ATOM 2255 N N . PRO A 1 293 ? -20.248 26.278 17.185 1.00 91.31 293 PRO A N 1
ATOM 2256 C CA . PRO A 1 293 ? -19.272 25.200 17.348 1.00 91.31 293 PRO A CA 1
ATOM 2257 C C . PRO A 1 293 ? -17.977 25.698 17.987 1.00 91.31 293 PRO A C 1
ATOM 2259 O O . PRO A 1 293 ? -17.377 26.670 17.523 1.00 91.31 293 PRO A O 1
ATOM 2262 N N . LEU A 1 294 ? -17.543 25.027 19.055 1.00 90.25 294 LEU A N 1
ATOM 2263 C CA . LEU A 1 294 ? -16.313 25.384 19.755 1.00 90.25 294 LEU A CA 1
ATOM 2264 C C . LEU A 1 294 ? -15.085 24.940 18.938 1.00 90.25 294 LEU A C 1
ATOM 2266 O O . LEU A 1 294 ? -15.091 23.832 18.387 1.00 90.25 294 LEU A O 1
ATOM 2270 N N . PRO A 1 295 ? -14.019 25.758 18.858 1.00 86.94 295 PRO A N 1
ATOM 2271 C CA . PRO A 1 295 ? -12.795 25.390 18.151 1.00 86.94 295 PRO A CA 1
ATOM 2272 C C . PRO A 1 295 ? -12.072 24.241 18.863 1.00 86.94 295 PRO A C 1
ATOM 2274 O O . PRO A 1 295 ? -11.989 24.211 20.092 1.00 86.94 295 PRO A O 1
ATOM 2277 N N . LEU A 1 296 ? -11.519 23.304 18.089 1.00 84.75 296 LEU A N 1
ATOM 2278 C CA . LEU A 1 296 ? -10.805 22.143 18.623 1.00 84.75 296 LEU A CA 1
ATOM 2279 C C . LEU A 1 296 ? -9.381 22.526 19.073 1.00 84.75 296 LEU A C 1
ATOM 2281 O O . LEU A 1 296 ? -8.565 22.863 18.212 1.00 84.75 296 LEU A O 1
ATOM 2285 N N . PRO A 1 297 ? -9.020 22.413 20.368 1.00 79.56 297 PRO A N 1
ATOM 2286 C CA . PRO A 1 297 ? -7.692 22.800 20.845 1.00 79.56 297 PRO A CA 1
ATOM 2287 C C . PRO A 1 297 ? -6.598 21.848 20.348 1.00 79.56 297 PRO A C 1
ATOM 2289 O O . PRO A 1 297 ? -6.729 20.626 20.465 1.00 79.56 297 PRO A O 1
ATOM 2292 N N . ASP A 1 298 ? -5.488 22.389 19.849 1.00 73.12 298 ASP A N 1
ATOM 2293 C CA . ASP A 1 298 ? -4.387 21.587 19.285 1.00 73.12 298 ASP A CA 1
ATOM 2294 C C . ASP A 1 298 ? -3.669 20.723 20.334 1.00 73.12 298 ASP A C 1
ATOM 2296 O O . ASP A 1 298 ? -3.187 19.634 20.036 1.00 73.12 298 ASP A O 1
ATOM 2300 N N . GLN A 1 299 ? -3.664 21.162 21.595 1.00 73.25 299 GLN A N 1
ATOM 2301 C CA . GLN A 1 299 ? -3.021 20.467 22.717 1.00 73.25 299 GLN A CA 1
ATOM 2302 C C . GLN A 1 299 ? -3.682 19.127 23.106 1.00 73.25 299 GLN A C 1
ATOM 2304 O O . GLN A 1 299 ? -3.088 18.330 23.832 1.00 73.25 299 GLN A O 1
ATOM 2309 N N . HIS A 1 300 ? -4.912 18.859 22.655 1.00 76.56 300 HIS A N 1
ATOM 2310 C CA . HIS A 1 300 ? -5.662 17.650 23.001 1.00 76.56 300 HIS A CA 1
ATOM 2311 C C . HIS A 1 300 ? -5.655 16.653 21.835 1.00 76.56 300 HIS A C 1
ATOM 2313 O O . HIS A 1 300 ? -6.607 16.553 21.065 1.00 76.56 300 HIS A O 1
ATOM 2319 N N . THR A 1 301 ? -4.579 15.868 21.732 1.00 73.31 301 THR A N 1
ATOM 2320 C CA . THR A 1 301 ? -4.352 14.897 20.639 1.00 73.31 301 THR A CA 1
ATOM 2321 C C . THR A 1 301 ? -5.357 13.743 20.586 1.00 73.31 301 THR A C 1
ATOM 2323 O O . THR A 1 301 ? -5.446 13.048 19.580 1.00 73.31 301 THR A O 1
ATOM 2326 N N . HIS A 1 302 ? -6.129 13.534 21.654 1.00 75.25 302 HIS A N 1
ATOM 2327 C CA . HIS A 1 302 ? -7.153 12.493 21.733 1.00 75.25 302 HIS A CA 1
ATOM 2328 C C . HIS A 1 302 ? -8.474 12.874 21.038 1.00 75.25 302 HIS A C 1
ATOM 2330 O O . HIS A 1 302 ? -9.364 12.031 20.929 1.00 75.25 302 HIS A O 1
ATOM 2336 N N . LEU A 1 303 ? -8.635 14.127 20.594 1.00 81.31 303 LEU A N 1
ATOM 2337 C CA . LEU A 1 303 ? -9.826 14.574 19.872 1.00 81.31 303 LEU A CA 1
ATOM 2338 C C . LEU A 1 303 ? -9.733 14.188 18.392 1.00 81.31 303 LEU A C 1
ATOM 2340 O O . LEU A 1 303 ? -8.770 14.519 17.705 1.00 81.31 303 LEU A O 1
ATOM 2344 N N . MET A 1 304 ? -10.758 13.487 17.904 1.00 80.88 304 MET A N 1
ATOM 2345 C CA . MET A 1 304 ? -10.858 13.016 16.520 1.00 80.88 304 MET A CA 1
ATOM 2346 C C . MET A 1 304 ? -10.926 14.174 15.508 1.00 80.88 304 MET A C 1
ATOM 2348 O O . MET A 1 304 ? -11.747 15.075 15.643 1.00 80.88 304 MET A O 1
ATOM 2352 N N . ARG A 1 305 ? -10.112 14.127 14.451 1.00 84.62 305 ARG A N 1
ATOM 2353 C CA . ARG A 1 305 ? -10.020 15.180 13.422 1.00 84.62 305 ARG A CA 1
ATOM 2354 C C . ARG A 1 305 ? -10.094 14.605 12.009 1.00 84.62 305 ARG A C 1
ATOM 2356 O O . ARG A 1 305 ? -10.012 13.389 11.815 1.00 84.62 305 ARG A O 1
ATOM 2363 N N . GLY A 1 306 ? -10.236 15.480 11.016 1.00 84.81 306 GLY A N 1
ATOM 2364 C CA . GLY A 1 306 ? -10.145 15.116 9.601 1.00 84.81 306 GLY A CA 1
ATOM 2365 C C . GLY A 1 306 ? -11.284 14.222 9.088 1.00 84.81 306 GLY A C 1
ATOM 2366 O O . GLY A 1 306 ? -12.444 14.367 9.470 1.00 84.81 306 GLY A O 1
ATOM 2367 N N . ALA A 1 307 ? -10.968 13.306 8.165 1.00 82.19 307 ALA A N 1
ATOM 2368 C CA . ALA A 1 307 ? -11.973 12.609 7.355 1.00 82.19 307 ALA A CA 1
ATOM 2369 C C . ALA A 1 307 ? -12.924 11.709 8.165 1.00 82.19 307 ALA A C 1
ATOM 2371 O O . ALA A 1 307 ? -14.093 11.579 7.808 1.00 82.19 307 ALA A O 1
ATOM 2372 N N . GLU A 1 308 ? -12.441 11.097 9.249 1.00 80.88 308 GLU A N 1
ATOM 2373 C CA . GLU A 1 308 ? -13.274 10.256 10.120 1.00 80.88 308 GLU A CA 1
ATOM 2374 C C . GLU A 1 308 ? -14.306 11.094 10.882 1.00 80.88 308 GLU A C 1
ATOM 2376 O O . GLU A 1 308 ? -15.494 10.770 10.895 1.00 80.88 308 GLU A O 1
ATOM 2381 N N . ARG A 1 309 ? -13.871 12.244 11.412 1.00 91.00 309 ARG A N 1
ATOM 2382 C CA . ARG A 1 309 ? -14.747 13.212 12.074 1.00 91.00 309 ARG A CA 1
ATOM 2383 C C . ARG A 1 309 ? -15.806 13.754 11.113 1.00 91.00 309 ARG A C 1
ATOM 2385 O O . ARG A 1 309 ? -16.978 13.818 11.477 1.00 91.00 309 ARG A O 1
ATOM 2392 N N . ALA A 1 310 ? -15.409 14.085 9.883 1.00 89.69 310 ALA A N 1
ATOM 2393 C CA . ALA A 1 310 ? -16.326 14.542 8.840 1.00 89.69 310 ALA A CA 1
ATOM 2394 C C . ALA A 1 310 ? -17.405 13.496 8.512 1.00 89.69 310 ALA A C 1
ATOM 2396 O O . ALA A 1 310 ? -18.578 13.855 8.426 1.00 89.69 310 ALA A O 1
ATOM 2397 N N . ARG A 1 311 ? -17.041 12.208 8.391 1.00 91.25 311 ARG A N 1
ATOM 2398 C CA . ARG A 1 311 ? -18.007 11.120 8.154 1.00 91.25 311 ARG A CA 1
ATOM 2399 C C . ARG A 1 311 ? -19.002 10.978 9.303 1.00 91.25 311 ARG A C 1
ATOM 2401 O O . ARG A 1 311 ? -20.201 10.970 9.049 1.00 91.25 311 ARG A O 1
ATOM 2408 N N . LEU A 1 312 ? -18.531 10.905 10.549 1.00 89.38 312 LEU A N 1
ATOM 2409 C CA . LEU A 1 312 ? -19.412 10.713 11.708 1.00 89.38 312 LEU A CA 1
ATOM 2410 C C . LEU A 1 312 ? -20.388 11.879 11.912 1.00 89.38 312 LEU A C 1
ATOM 2412 O O . LEU A 1 312 ? -21.576 11.651 12.131 1.00 89.38 312 LEU A O 1
ATOM 2416 N N . VAL A 1 313 ? -19.923 13.125 11.779 1.00 92.56 313 VAL A N 1
ATOM 2417 C CA . VAL A 1 313 ? -20.807 14.301 11.878 1.00 92.56 313 VAL A CA 1
ATOM 2418 C C . VAL A 1 313 ? -21.805 14.335 10.717 1.00 92.56 313 VAL A C 1
ATOM 2420 O O . VAL A 1 313 ? -22.982 14.623 10.934 1.00 92.56 313 VAL A O 1
ATOM 2423 N N . ALA A 1 314 ? -21.385 13.978 9.498 1.00 94.06 314 ALA A N 1
ATOM 2424 C CA . ALA A 1 314 ? -22.288 13.883 8.352 1.00 94.06 314 ALA A CA 1
ATOM 2425 C C . ALA A 1 314 ? -23.386 12.821 8.554 1.00 94.06 314 ALA A C 1
ATOM 2427 O O . ALA A 1 314 ? -24.553 13.079 8.253 1.00 94.06 314 ALA A O 1
ATOM 2428 N N . LEU A 1 315 ? -23.044 11.657 9.117 1.00 92.81 315 LEU A N 1
ATOM 2429 C CA . LEU A 1 315 ? -24.020 10.614 9.448 1.00 92.81 315 LEU A CA 1
ATOM 2430 C C . LEU A 1 315 ? -25.051 11.112 10.463 1.00 92.81 315 LEU A C 1
ATOM 2432 O O . LEU A 1 315 ? -26.248 10.975 10.225 1.00 92.81 315 LEU A O 1
ATOM 2436 N N . ASN A 1 316 ? -24.597 11.726 11.558 1.00 94.00 316 ASN A N 1
ATOM 2437 C CA . ASN A 1 316 ? -25.479 12.133 12.650 1.00 94.00 316 ASN A CA 1
ATOM 2438 C C . ASN A 1 316 ? -26.379 13.324 12.298 1.00 94.00 316 ASN A C 1
ATOM 2440 O O . ASN A 1 316 ? -27.544 13.309 12.680 1.00 94.00 316 ASN A O 1
ATOM 2444 N N . TYR A 1 317 ? -25.863 14.344 11.601 1.00 94.56 317 TYR A N 1
ATOM 2445 C CA . TYR A 1 317 ? -26.573 15.620 11.401 1.00 94.56 317 TYR A CA 1
ATOM 2446 C C . TYR A 1 317 ? -27.202 15.796 10.018 1.00 94.56 317 TYR A C 1
ATOM 2448 O O . TYR A 1 317 ? -27.976 16.731 9.830 1.00 94.56 317 TYR A O 1
ATOM 2456 N N . TYR A 1 318 ? -26.880 14.933 9.051 1.00 94.38 318 TYR A N 1
ATOM 2457 C CA . TYR A 1 318 ? -27.409 15.046 7.690 1.00 94.38 318 TYR A CA 1
ATOM 2458 C C . TYR A 1 318 ? -28.114 13.760 7.258 1.00 94.38 318 TYR A C 1
ATOM 2460 O O . TYR A 1 318 ? -29.289 13.809 6.913 1.00 94.38 318 TYR A O 1
ATOM 2468 N N . ILE A 1 319 ? -27.445 12.604 7.323 1.00 93.00 319 ILE A N 1
ATOM 2469 C CA . ILE A 1 319 ? -28.023 11.338 6.837 1.00 93.00 319 ILE A CA 1
ATOM 2470 C C . ILE A 1 319 ? -29.131 10.822 7.760 1.00 93.00 319 ILE A C 1
ATOM 2472 O O . ILE A 1 319 ? -30.235 10.547 7.297 1.00 93.00 319 ILE A O 1
ATOM 2476 N N . ALA A 1 320 ? -28.856 10.680 9.059 1.00 90.69 320 ALA A N 1
ATOM 2477 C CA . ALA A 1 320 ? -29.821 10.115 9.998 1.00 90.69 320 ALA A CA 1
ATOM 2478 C C . ALA A 1 320 ? -31.101 10.964 10.125 1.00 90.69 320 ALA A C 1
ATOM 2480 O O . ALA A 1 320 ? -32.176 10.381 10.032 1.00 90.69 320 ALA A O 1
ATOM 2481 N N . PRO A 1 321 ? -31.041 12.309 10.226 1.00 90.56 321 PRO A N 1
ATOM 2482 C CA . PRO A 1 321 ? -32.248 13.133 10.267 1.00 90.56 321 PRO A CA 1
ATOM 2483 C C . PRO A 1 321 ? -33.030 13.101 8.952 1.00 90.56 321 PRO A C 1
ATOM 2485 O O . PRO A 1 321 ? -34.254 13.131 8.978 1.00 90.56 321 PRO A O 1
ATOM 2488 N N . ALA A 1 322 ? -32.345 13.007 7.804 1.00 89.69 322 ALA A N 1
ATOM 2489 C CA . ALA A 1 322 ? -33.012 12.859 6.511 1.00 89.69 322 ALA A CA 1
ATOM 2490 C C . ALA A 1 322 ? -33.775 11.531 6.416 1.00 89.69 322 ALA A C 1
ATOM 2492 O O . ALA A 1 322 ? -34.895 11.511 5.919 1.00 89.69 322 ALA A O 1
ATOM 2493 N N . ARG A 1 323 ? -33.205 10.441 6.946 1.00 87.62 323 ARG A N 1
ATOM 2494 C CA . ARG A 1 323 ? -33.889 9.145 7.052 1.00 87.62 323 ARG A CA 1
ATOM 2495 C C . ARG A 1 323 ? -35.063 9.178 8.023 1.00 87.62 323 ARG A C 1
ATOM 2497 O O . ARG A 1 323 ? -36.124 8.691 7.682 1.00 87.62 323 ARG A O 1
ATOM 2504 N N . GLU A 1 324 ? -34.888 9.770 9.204 1.00 87.38 324 GLU A N 1
ATOM 2505 C CA . GLU A 1 324 ? -35.973 9.930 10.187 1.00 87.38 324 GLU A CA 1
ATOM 2506 C C . GLU A 1 324 ? -37.134 10.788 9.650 1.00 87.38 324 GLU A C 1
ATOM 2508 O O . GLU A 1 324 ? -38.252 10.676 10.140 1.00 87.38 324 GLU A O 1
ATOM 2513 N N . ALA A 1 325 ? -36.868 11.646 8.661 1.00 86.69 325 ALA A N 1
ATOM 2514 C CA . ALA A 1 325 ? -37.861 12.464 7.970 1.00 86.69 325 ALA A CA 1
ATOM 2515 C C . ALA A 1 325 ? -38.339 11.855 6.635 1.00 86.69 325 ALA A C 1
ATOM 2517 O O . ALA A 1 325 ? -38.949 12.571 5.839 1.00 86.69 325 ALA A O 1
ATOM 2518 N N . ASP A 1 326 ? -38.022 10.582 6.365 1.00 87.69 326 ASP A N 1
ATOM 2519 C CA . ASP A 1 326 ? -38.372 9.850 5.139 1.00 87.69 326 ASP A CA 1
ATOM 2520 C C . ASP A 1 326 ? -37.998 10.592 3.840 1.00 87.69 326 ASP A C 1
ATOM 2522 O O . ASP A 1 326 ? -38.686 10.538 2.817 1.00 87.69 326 ASP A O 1
ATOM 2526 N N . MET A 1 327 ? -36.883 11.327 3.863 1.00 85.31 327 MET A N 1
ATOM 2527 C CA . MET A 1 327 ? -36.394 12.053 2.697 1.00 85.31 327 MET A CA 1
ATOM 2528 C C . MET A 1 327 ? -35.750 11.092 1.698 1.00 85.31 327 MET A C 1
ATOM 2530 O O . MET A 1 327 ? -34.863 10.308 2.030 1.00 85.31 327 MET A O 1
ATOM 2534 N N . THR A 1 328 ? -36.109 11.240 0.426 1.00 85.12 328 THR A N 1
ATOM 2535 C CA . THR A 1 328 ? -35.524 10.459 -0.675 1.00 85.12 328 THR A CA 1
ATOM 2536 C C . THR A 1 328 ? -34.110 10.903 -1.044 1.00 85.12 328 THR A C 1
ATOM 2538 O O . THR A 1 328 ? -33.369 10.163 -1.689 1.00 85.12 328 THR A O 1
ATOM 2541 N N . SER A 1 329 ? -33.709 12.111 -0.646 1.00 90.81 329 SER A N 1
ATOM 2542 C CA . SER A 1 329 ? -32.355 12.613 -0.860 1.00 90.81 329 SER A CA 1
ATOM 2543 C C . SER A 1 329 ? -31.953 13.667 0.165 1.00 90.81 329 SER A C 1
ATOM 2545 O O . SER A 1 329 ? -32.800 14.322 0.769 1.00 90.81 329 SER A O 1
ATOM 2547 N N . VAL A 1 330 ? -30.646 13.855 0.344 1.00 93.56 330 VAL A N 1
ATOM 2548 C CA . VAL A 1 330 ? -30.079 14.871 1.238 1.00 93.56 330 VAL A CA 1
ATOM 2549 C C . VAL A 1 330 ? -28.854 15.525 0.618 1.00 93.56 330 VAL A C 1
ATOM 2551 O O . VAL A 1 330 ? -28.001 14.852 0.043 1.00 93.56 330 VAL A O 1
ATOM 2554 N N . SER A 1 331 ? -28.748 16.847 0.757 1.00 93.31 331 SER A N 1
ATOM 2555 C CA . SER A 1 331 ? -27.612 17.627 0.264 1.00 93.31 331 SER A CA 1
ATOM 2556 C C . SER A 1 331 ? -26.734 18.138 1.407 1.00 93.31 331 SER A C 1
ATOM 2558 O O . SER A 1 331 ? -27.211 18.805 2.324 1.00 93.31 331 SER A O 1
ATOM 2560 N N . ILE A 1 332 ? -25.428 17.890 1.319 1.00 94.38 332 ILE A N 1
ATOM 2561 C CA . ILE A 1 332 ? -24.413 18.335 2.277 1.00 94.38 332 ILE A CA 1
ATOM 2562 C C . ILE A 1 332 ? -23.454 19.293 1.574 1.00 94.38 332 ILE A C 1
ATOM 2564 O O . ILE A 1 332 ? -22.693 18.901 0.688 1.00 94.38 332 ILE A O 1
ATOM 2568 N N . ARG A 1 333 ? -23.464 20.564 1.985 1.00 93.00 333 ARG A N 1
ATOM 2569 C CA . ARG A 1 333 ? -22.496 21.564 1.515 1.00 93.00 333 ARG A CA 1
ATOM 2570 C C . ARG A 1 333 ? -21.220 21.503 2.353 1.00 93.00 333 ARG A C 1
ATOM 2572 O O . ARG A 1 333 ? -21.288 21.576 3.580 1.00 93.00 333 ARG A O 1
ATOM 2579 N N . ALA A 1 334 ? -20.059 21.457 1.701 1.00 90.69 334 ALA A N 1
ATOM 2580 C CA . ALA A 1 334 ? -18.758 21.322 2.356 1.00 90.69 334 ALA A CA 1
ATOM 2581 C C . ALA A 1 334 ? -18.489 22.419 3.403 1.00 90.69 334 ALA A C 1
ATOM 2583 O O . ALA A 1 334 ? -17.962 22.115 4.469 1.00 90.69 334 ALA A O 1
ATOM 2584 N N . SER A 1 335 ? -18.901 23.672 3.160 1.00 89.75 335 SER A N 1
ATOM 2585 C CA . SER A 1 335 ? -18.784 24.760 4.148 1.00 89.75 335 SER A CA 1
ATOM 2586 C C . SER A 1 335 ? -19.601 24.541 5.420 1.00 89.75 335 SER A C 1
ATOM 2588 O O . SER A 1 335 ? -19.176 24.957 6.494 1.00 89.75 335 SER A O 1
ATOM 2590 N N . ASN A 1 336 ? -20.768 23.901 5.312 1.00 91.38 336 ASN A N 1
ATOM 2591 C CA . ASN A 1 336 ? -21.626 23.646 6.468 1.00 91.38 336 ASN A CA 1
ATOM 2592 C C . ASN A 1 336 ? -21.001 22.558 7.340 1.00 91.38 336 ASN A C 1
ATOM 2594 O O . ASN A 1 336 ? -20.845 22.755 8.542 1.00 91.38 336 ASN A O 1
ATOM 2598 N N . LEU A 1 337 ? -20.535 21.474 6.713 1.00 93.06 337 LEU A N 1
ATOM 2599 C CA . LEU A 1 337 ? -19.849 20.405 7.429 1.00 93.06 337 LEU A CA 1
ATOM 2600 C C . LEU A 1 337 ? -18.518 20.879 8.034 1.00 93.06 337 LEU A C 1
ATOM 2602 O O . LEU A 1 337 ? -18.217 20.518 9.164 1.00 93.06 337 LEU A O 1
ATOM 2606 N N . ALA A 1 338 ? -17.763 21.743 7.342 1.00 90.75 338 ALA A N 1
ATOM 2607 C CA . ALA A 1 338 ? -16.537 22.363 7.862 1.00 90.75 338 ALA A CA 1
ATOM 2608 C C . ALA A 1 338 ? -16.783 23.165 9.149 1.00 90.75 338 ALA A C 1
ATOM 2610 O O . ALA A 1 338 ? -16.020 23.063 10.110 1.00 90.75 338 ALA A O 1
ATOM 2611 N N . ARG A 1 339 ? -17.880 23.932 9.183 1.00 90.31 339 ARG A N 1
ATOM 2612 C CA . ARG A 1 339 ? -18.319 24.652 10.382 1.00 90.31 339 ARG A CA 1
ATOM 2613 C C . ARG A 1 339 ? -18.682 23.684 11.507 1.00 90.31 339 ARG A C 1
ATOM 2615 O O . ARG A 1 339 ? -18.287 23.917 12.641 1.00 90.31 339 ARG A O 1
ATOM 2622 N N . ASP A 1 340 ? -19.414 22.616 11.204 1.00 88.69 340 ASP A N 1
ATOM 2623 C CA . ASP A 1 340 ? -19.908 21.674 12.215 1.00 88.69 340 ASP A CA 1
ATOM 2624 C C . ASP A 1 340 ? -18.794 20.790 12.810 1.00 88.69 340 ASP A C 1
ATOM 2626 O O . ASP A 1 340 ? -18.866 20.407 13.975 1.00 88.69 340 ASP A O 1
ATOM 2630 N N . ILE A 1 341 ? -17.723 20.507 12.061 1.00 91.06 341 ILE A N 1
ATOM 2631 C CA . ILE A 1 341 ? -16.520 19.850 12.607 1.00 91.06 341 ILE A CA 1
ATOM 2632 C C . ILE A 1 341 ? -15.514 20.835 13.229 1.00 91.06 341 ILE A C 1
ATOM 2634 O O . ILE A 1 341 ? -14.472 20.397 13.709 1.00 91.06 341 ILE A O 1
ATOM 2638 N N . SER A 1 342 ? -15.815 22.139 13.229 1.00 85.31 342 SER A N 1
ATOM 2639 C CA . SER A 1 342 ? -14.941 23.220 13.709 1.00 85.31 342 SER A CA 1
ATOM 2640 C C . SER A 1 342 ? -13.572 23.305 13.004 1.00 85.31 342 SER A C 1
ATOM 2642 O O . SER A 1 342 ? -12.578 23.682 13.627 1.00 85.31 342 SER A O 1
ATOM 2644 N N . GLU A 1 343 ? -13.501 23.004 11.699 1.00 82.31 343 GLU A N 1
ATOM 2645 C CA . GLU A 1 343 ? -12.270 23.080 10.888 1.00 82.31 343 GLU A CA 1
ATOM 2646 C C . GLU A 1 343 ? -12.481 23.941 9.623 1.00 82.31 343 GLU A C 1
ATOM 2648 O O . GLU A 1 343 ? -13.025 23.488 8.617 1.00 82.31 343 GLU A O 1
ATOM 2653 N N . GLN A 1 344 ? -12.017 25.198 9.641 1.00 67.50 344 GLN A N 1
ATOM 2654 C CA . GLN A 1 344 ? -12.358 26.203 8.614 1.00 67.50 344 GLN A CA 1
ATOM 2655 C C . GLN A 1 344 ? -11.672 26.013 7.241 1.00 67.50 344 GLN A C 1
ATOM 2657 O O . GLN A 1 344 ? -12.097 26.639 6.274 1.00 67.50 344 GLN A O 1
ATOM 2662 N N . ASN A 1 345 ? -10.674 25.124 7.118 1.00 72.88 345 ASN A N 1
ATOM 2663 C CA . ASN A 1 345 ? -9.898 24.895 5.882 1.00 72.88 345 ASN A CA 1
ATOM 2664 C C . ASN A 1 345 ? -9.834 23.417 5.442 1.00 72.88 345 ASN A C 1
ATOM 2666 O O . ASN A 1 345 ? -8.970 23.031 4.658 1.00 72.88 345 ASN A O 1
ATOM 2670 N N . ALA A 1 346 ? -10.751 22.572 5.916 1.00 80.94 346 ALA A N 1
ATOM 2671 C CA . ALA A 1 346 ? -10.717 21.127 5.673 1.00 80.94 346 ALA A CA 1
ATOM 2672 C C . ALA A 1 346 ? -11.454 20.672 4.392 1.00 80.94 346 ALA A C 1
ATOM 2674 O O . ALA A 1 346 ? -11.827 19.505 4.280 1.00 80.94 346 ALA A O 1
ATOM 2675 N N . PHE A 1 347 ? -11.694 21.551 3.407 1.00 86.62 347 PHE A N 1
ATOM 2676 C CA . PHE A 1 347 ? -12.544 21.230 2.244 1.00 86.62 347 PHE A CA 1
ATOM 2677 C C . PHE A 1 347 ? -12.063 20.032 1.407 1.00 86.62 347 PHE A C 1
ATOM 2679 O O . PHE A 1 347 ? -12.913 19.209 1.068 1.00 86.62 347 PHE A O 1
ATOM 2686 N N . PRO A 1 348 ? -10.760 19.852 1.100 1.00 83.88 348 PRO A N 1
ATOM 2687 C CA . PRO A 1 348 ? -10.288 18.650 0.405 1.00 83.88 348 PRO A CA 1
ATOM 2688 C C . PRO A 1 348 ? -10.573 17.367 1.194 1.00 83.88 348 PRO A C 1
ATOM 2690 O O . PRO A 1 348 ? -11.073 16.393 0.631 1.00 83.88 348 PRO A O 1
ATOM 2693 N N . THR A 1 349 ? -10.331 17.398 2.506 1.00 85.00 349 THR A N 1
ATOM 2694 C CA . THR A 1 349 ? -10.584 16.288 3.433 1.00 85.00 349 THR A CA 1
ATOM 2695 C C . THR A 1 349 ? -12.070 15.959 3.524 1.00 85.00 349 THR A C 1
ATOM 2697 O O . THR A 1 349 ? -12.442 14.792 3.462 1.00 85.00 349 THR A O 1
ATOM 2700 N N . ILE A 1 350 ? -12.928 16.978 3.612 1.00 84.00 350 ILE A N 1
ATOM 2701 C CA . ILE A 1 350 ? -14.387 16.838 3.657 1.00 84.00 350 ILE A CA 1
ATOM 2702 C C . ILE A 1 350 ? -14.926 16.277 2.341 1.00 84.00 350 ILE A C 1
ATOM 2704 O O . ILE A 1 350 ? -15.708 15.332 2.355 1.00 84.00 350 ILE A O 1
ATOM 2708 N N . CYS A 1 351 ? -14.496 16.821 1.202 1.00 84.19 351 CYS A N 1
ATOM 2709 C CA . CYS A 1 351 ? -14.959 16.364 -0.106 1.00 84.19 351 CYS A CA 1
ATOM 2710 C C . CYS A 1 351 ? -14.524 14.917 -0.379 1.00 84.19 351 CYS A C 1
ATOM 2712 O O . CYS A 1 351 ? -15.315 14.125 -0.884 1.00 84.19 351 CYS A O 1
ATOM 2714 N N . SER A 1 352 ? -13.304 14.547 0.025 1.00 82.94 352 SER A N 1
ATOM 2715 C CA . SER A 1 352 ? -12.829 13.158 -0.010 1.00 82.94 352 SER A CA 1
ATOM 2716 C C . SER A 1 352 ? -13.622 12.255 0.944 1.00 82.94 352 SER A C 1
ATOM 2718 O O . SER A 1 352 ? -14.014 11.148 0.580 1.00 82.94 352 SER A O 1
ATOM 2720 N N . ALA A 1 353 ? -13.922 12.738 2.155 1.00 85.69 353 ALA A N 1
ATOM 2721 C CA . ALA A 1 353 ? -14.698 11.995 3.140 1.00 85.69 353 ALA A CA 1
ATOM 2722 C C . ALA A 1 353 ? -16.120 11.692 2.653 1.00 85.69 353 ALA A C 1
ATOM 2724 O O . ALA A 1 353 ? -16.556 10.557 2.806 1.00 85.69 353 ALA A O 1
ATOM 2725 N N . LEU A 1 354 ? -16.803 12.674 2.058 1.00 84.19 354 LEU A N 1
ATOM 2726 C CA . LEU A 1 354 ? -18.173 12.555 1.549 1.00 84.19 354 LEU A CA 1
ATOM 2727 C C . LEU A 1 354 ? -18.260 11.799 0.214 1.00 84.19 354 LEU A C 1
ATOM 2729 O O . LEU A 1 354 ? -19.212 11.053 -0.003 1.00 84.19 354 LEU A O 1
ATOM 2733 N N . GLY A 1 355 ? -17.276 11.977 -0.673 1.00 78.38 355 GLY A N 1
ATOM 2734 C CA . GLY A 1 355 ? -17.230 11.321 -1.984 1.00 78.38 355 GLY A CA 1
ATOM 2735 C C . GLY A 1 355 ? -16.649 9.903 -1.982 1.00 78.38 355 GLY A C 1
ATOM 2736 O O . GLY A 1 355 ? -16.713 9.216 -2.997 1.00 78.38 355 GLY A O 1
ATOM 2737 N N . GLY A 1 356 ? -16.055 9.460 -0.871 1.00 73.38 356 GLY A N 1
ATOM 2738 C CA . GLY A 1 356 ? -15.401 8.157 -0.765 1.00 73.38 356 GLY A CA 1
ATOM 2739 C C . GLY A 1 356 ? -16.359 6.992 -0.488 1.00 73.38 356 GLY A C 1
ATOM 2740 O O . GLY A 1 356 ? -17.387 7.147 0.173 1.00 73.38 356 GLY A O 1
ATOM 2741 N N . TYR A 1 357 ? -15.962 5.784 -0.907 1.00 72.88 357 TYR A N 1
ATOM 2742 C CA . TYR A 1 357 ? -16.733 4.545 -0.706 1.00 72.88 357 TYR A CA 1
ATOM 2743 C C . TYR A 1 357 ? -17.056 4.264 0.771 1.00 72.88 357 TYR A C 1
ATOM 2745 O O . TYR A 1 357 ? -18.167 3.856 1.078 1.00 72.88 357 TYR A O 1
ATOM 2753 N N . LYS A 1 358 ? -16.147 4.590 1.705 1.00 72.62 358 LYS A N 1
ATOM 2754 C CA . LYS A 1 358 ? -16.390 4.418 3.150 1.00 72.62 358 LYS A CA 1
ATOM 2755 C C . LYS A 1 358 ? -17.644 5.149 3.623 1.00 72.62 358 LYS A C 1
ATOM 2757 O O . LYS A 1 358 ? -18.344 4.661 4.500 1.00 72.62 358 LYS A O 1
ATOM 2762 N N . PHE A 1 359 ? -17.921 6.334 3.076 1.00 82.81 359 PHE A N 1
ATOM 2763 C CA . PHE A 1 359 ? -19.137 7.056 3.429 1.00 82.81 359 PHE A CA 1
ATOM 2764 C C . PHE A 1 359 ? -20.366 6.444 2.762 1.00 82.81 359 PHE A C 1
ATOM 2766 O O . PHE A 1 359 ? -21.416 6.447 3.383 1.00 82.81 359 PHE A O 1
ATOM 2773 N N . LYS A 1 360 ? -20.241 5.848 1.568 1.00 80.56 360 LYS A N 1
ATOM 2774 C CA . LYS A 1 360 ? -21.316 5.046 0.963 1.00 80.56 360 LYS A CA 1
ATOM 2775 C C . LYS A 1 360 ? -21.706 3.860 1.838 1.00 80.56 360 LYS A C 1
ATOM 2777 O O . LYS A 1 360 ? -22.890 3.688 2.092 1.00 80.56 360 LYS A O 1
ATOM 2782 N N . ASP A 1 361 ? -20.732 3.109 2.343 1.00 75.62 361 ASP A N 1
ATOM 2783 C CA . ASP A 1 361 ? -20.991 1.938 3.191 1.00 75.62 361 ASP A CA 1
ATOM 2784 C C . ASP A 1 361 ? -21.664 2.336 4.512 1.00 75.62 361 ASP A C 1
ATOM 2786 O O . ASP A 1 361 ? -22.606 1.688 4.959 1.00 75.62 361 ASP A O 1
ATOM 2790 N N . LEU A 1 362 ? -21.216 3.440 5.120 1.00 76.31 362 LEU A N 1
ATOM 2791 C CA . LEU A 1 362 ? -21.778 3.937 6.378 1.00 76.31 362 LEU A CA 1
ATOM 2792 C C . LEU A 1 362 ? -23.147 4.615 6.199 1.00 76.31 362 LEU A C 1
ATOM 2794 O O . LEU A 1 362 ? -24.036 4.451 7.032 1.00 76.31 362 LEU A O 1
ATOM 2798 N N . ALA A 1 363 ? -23.310 5.414 5.143 1.00 80.56 363 ALA A N 1
ATOM 2799 C CA . ALA A 1 363 ? -24.515 6.199 4.898 1.00 80.56 363 ALA A CA 1
ATOM 2800 C C . ALA A 1 363 ? -25.569 5.438 4.091 1.00 80.56 363 ALA A C 1
ATOM 2802 O O . ALA A 1 363 ? -26.710 5.876 4.075 1.00 80.56 363 ALA A O 1
ATOM 2803 N N . GLY A 1 364 ? -25.225 4.321 3.443 1.00 80.56 364 GLY A N 1
ATOM 2804 C CA . GLY A 1 364 ? -26.138 3.445 2.703 1.00 80.56 364 GLY A CA 1
ATOM 2805 C C . GLY A 1 364 ? -26.970 4.157 1.633 1.00 80.56 364 GLY A C 1
ATOM 2806 O O . GLY A 1 364 ? -28.172 3.926 1.571 1.00 80.56 364 GLY A O 1
ATOM 2807 N N . TYR A 1 365 ? -26.365 5.058 0.852 1.00 83.06 365 TYR A N 1
ATOM 2808 C CA . TYR A 1 365 ? -27.036 5.755 -0.253 1.00 83.06 365 TYR A CA 1
ATOM 2809 C C . TYR A 1 365 ? -26.890 4.991 -1.580 1.00 83.06 365 TYR A C 1
ATOM 2811 O O . TYR A 1 365 ? -25.886 4.309 -1.820 1.00 83.06 365 TYR A O 1
ATOM 2819 N N . THR A 1 366 ? -27.862 5.145 -2.478 1.00 78.06 366 THR A N 1
ATOM 2820 C CA . THR A 1 366 ? -27.902 4.458 -3.781 1.00 78.06 366 THR A CA 1
ATOM 2821 C C . THR A 1 366 ? -27.146 5.230 -4.863 1.00 78.06 366 THR A C 1
ATOM 2823 O O . THR A 1 366 ? -26.401 4.632 -5.644 1.00 78.06 366 THR A O 1
ATOM 2826 N N . ALA A 1 367 ? -27.242 6.563 -4.855 1.00 77.75 367 ALA A N 1
ATOM 2827 C CA . ALA A 1 367 ? -26.556 7.449 -5.796 1.00 77.75 367 ALA A CA 1
ATOM 2828 C C . ALA A 1 367 ? -25.967 8.700 -5.120 1.00 77.75 367 ALA A C 1
ATOM 2830 O O . ALA A 1 367 ? -26.465 9.168 -4.096 1.00 77.75 367 ALA A O 1
ATOM 2831 N N . LEU A 1 368 ? -24.906 9.247 -5.723 1.00 89.12 368 LEU A N 1
ATOM 2832 C CA . LEU A 1 368 ? -24.223 10.469 -5.292 1.00 89.12 368 LEU A CA 1
ATOM 2833 C C . LEU A 1 368 ? -24.022 11.418 -6.476 1.00 89.12 368 LEU A C 1
ATOM 2835 O O . LEU A 1 368 ? -23.538 11.010 -7.530 1.00 89.12 368 LEU A O 1
ATOM 2839 N N . GLN A 1 369 ? -24.323 12.698 -6.269 1.00 86.19 369 GLN A N 1
ATOM 2840 C CA . GLN A 1 369 ? -24.001 13.793 -7.185 1.00 86.19 369 GLN A CA 1
ATOM 2841 C C . GLN A 1 369 ? -23.201 14.872 -6.451 1.00 86.19 369 GLN A C 1
ATOM 2843 O O . GLN A 1 369 ? -23.477 15.156 -5.289 1.00 86.19 369 GLN A O 1
ATOM 2848 N N . SER A 1 370 ? -22.234 15.511 -7.114 1.00 86.31 370 SER A N 1
ATOM 2849 C CA . SER A 1 370 ? -21.480 16.631 -6.531 1.00 86.31 370 SER A CA 1
ATOM 2850 C C . SER A 1 370 ? -21.371 17.810 -7.489 1.00 86.31 370 SER A C 1
ATOM 2852 O O . SER A 1 370 ? -21.175 17.608 -8.687 1.00 86.31 370 SER A O 1
ATOM 2854 N N . THR A 1 371 ? -21.433 19.033 -6.967 1.00 84.69 371 THR A N 1
ATOM 2855 C CA . THR A 1 371 ? -21.202 20.252 -7.758 1.00 84.69 371 THR A CA 1
ATOM 2856 C C . THR A 1 371 ? -19.709 20.516 -7.991 1.00 84.69 371 THR A C 1
ATOM 2858 O O . THR A 1 371 ? -18.862 20.086 -7.214 1.00 84.69 371 THR A O 1
ATOM 2861 N N . THR A 1 372 ? -19.369 21.246 -9.057 1.00 70.69 372 THR A N 1
ATOM 2862 C CA . THR A 1 372 ? -18.003 21.730 -9.332 1.00 70.69 372 THR A CA 1
ATOM 2863 C C . THR A 1 372 ? -17.857 23.221 -8.986 1.00 70.69 372 THR A C 1
ATOM 2865 O O . THR A 1 372 ? -18.836 23.958 -9.125 1.00 70.69 372 THR A O 1
ATOM 2868 N N . PRO A 1 373 ? -16.659 23.710 -8.603 1.00 73.12 373 PRO A N 1
ATOM 2869 C CA . PRO A 1 373 ? -15.407 22.963 -8.438 1.00 73.12 373 PRO A CA 1
ATOM 2870 C C . PRO A 1 373 ? -15.427 22.064 -7.194 1.00 73.12 373 PRO A C 1
ATOM 2872 O O . PRO A 1 373 ? -15.954 22.457 -6.161 1.00 73.12 373 PRO A O 1
ATOM 2875 N N . ASN A 1 374 ? -14.829 20.877 -7.302 1.00 77.69 374 ASN A N 1
ATOM 2876 C CA . ASN A 1 374 ? -14.673 19.909 -6.217 1.00 77.69 374 ASN A CA 1
ATOM 2877 C C . ASN A 1 374 ? -13.185 19.498 -6.156 1.00 77.69 374 ASN A C 1
ATOM 2879 O O . ASN A 1 374 ? -12.700 18.941 -7.142 1.00 77.69 374 ASN A O 1
ATOM 2883 N N . PRO A 1 375 ? -12.439 19.780 -5.065 1.00 80.56 375 PRO A N 1
ATOM 2884 C CA . PRO A 1 375 ? -12.912 20.272 -3.767 1.00 80.56 375 PRO A CA 1
ATOM 2885 C C . PRO A 1 375 ? -12.998 21.808 -3.653 1.00 80.56 375 PRO A C 1
ATOM 2887 O O . PRO A 1 375 ? -12.107 22.532 -4.085 1.00 80.56 375 PRO A O 1
ATOM 2890 N N . SER A 1 376 ? -14.050 22.301 -2.995 1.00 84.94 376 SER A N 1
ATOM 2891 C CA . SER A 1 376 ? -14.308 23.723 -2.684 1.00 84.94 376 SER A CA 1
ATOM 2892 C C . SER A 1 376 ? -15.274 23.870 -1.501 1.00 84.94 376 SER A C 1
ATOM 2894 O O . SER A 1 376 ? -16.093 22.983 -1.259 1.00 84.94 376 SER A O 1
ATOM 2896 N N . SER A 1 377 ? -15.269 25.020 -0.819 1.00 84.25 377 SER A N 1
ATOM 2897 C CA . SER A 1 377 ? -16.266 25.382 0.206 1.00 84.25 377 SER A CA 1
ATOM 2898 C C . SER A 1 377 ? -17.707 25.432 -0.333 1.00 84.25 377 SER A C 1
ATOM 2900 O O . SER A 1 377 ? -18.674 25.266 0.415 1.00 84.25 377 SER A O 1
ATOM 2902 N N . THR A 1 378 ? -17.866 25.636 -1.641 1.00 86.94 378 THR A N 1
ATOM 2903 C CA . THR A 1 378 ? -19.154 25.649 -2.352 1.00 86.94 378 THR A CA 1
ATOM 2904 C C . THR A 1 378 ? -19.570 24.282 -2.898 1.00 86.94 378 THR A C 1
ATOM 2906 O O . THR A 1 378 ? -20.656 24.179 -3.467 1.00 86.94 378 THR A O 1
ATOM 2909 N N . THR A 1 379 ? -18.747 23.242 -2.725 1.00 86.19 379 THR A N 1
ATOM 2910 C CA . THR A 1 379 ? -19.085 21.878 -3.161 1.00 86.19 379 THR A CA 1
ATOM 2911 C C . THR A 1 379 ? -20.274 21.378 -2.358 1.00 86.19 379 THR A C 1
ATOM 2913 O O . THR A 1 379 ? -20.233 21.371 -1.125 1.00 86.19 379 THR A O 1
ATOM 2916 N N . THR A 1 380 ? -21.315 20.938 -3.049 1.00 91.94 380 THR A N 1
ATOM 2917 C CA . THR A 1 380 ? -22.494 20.315 -2.453 1.00 91.94 380 THR A CA 1
ATOM 2918 C C . THR A 1 380 ? -22.582 18.887 -2.955 1.00 91.94 380 THR A C 1
ATOM 2920 O O . THR A 1 380 ? -22.555 18.669 -4.164 1.00 91.94 380 THR A O 1
ATOM 2923 N N . PHE A 1 381 ? -22.682 17.937 -2.029 1.00 92.69 381 PHE A N 1
ATOM 2924 C CA . PHE A 1 381 ? -22.909 16.522 -2.304 1.00 92.69 381 PHE A CA 1
ATOM 2925 C C . PHE A 1 381 ? -24.378 16.198 -2.065 1.00 92.69 381 PHE A C 1
ATOM 2927 O O . PHE A 1 381 ? -24.865 16.444 -0.968 1.00 92.69 381 PHE A O 1
ATOM 2934 N N . THR A 1 382 ? -25.069 15.652 -3.057 1.00 91.75 382 THR A N 1
ATOM 2935 C CA . THR A 1 382 ? -26.454 15.188 -2.946 1.00 91.75 382 THR A CA 1
ATOM 2936 C C . THR A 1 382 ? -26.472 13.667 -2.976 1.00 91.75 382 THR A C 1
ATOM 2938 O O . THR A 1 382 ? -26.000 13.063 -3.938 1.00 91.75 382 THR A O 1
ATOM 2941 N N . PHE A 1 383 ? -27.010 13.064 -1.920 1.00 92.25 383 PHE A N 1
ATOM 2942 C CA . PHE A 1 383 ? -27.111 11.620 -1.717 1.00 92.25 383 PHE A CA 1
ATOM 2943 C C . PHE A 1 383 ? -28.563 11.175 -1.876 1.00 92.25 383 PHE A C 1
ATOM 2945 O O . PHE A 1 383 ? -29.443 11.821 -1.314 1.00 92.25 383 PHE A O 1
ATOM 2952 N N . VAL A 1 384 ? -28.809 10.082 -2.598 1.00 89.19 384 VAL A N 1
ATOM 2953 C CA . VAL A 1 384 ? -30.141 9.461 -2.755 1.00 89.19 384 VAL A CA 1
ATOM 2954 C C . VAL A 1 384 ? -30.280 8.291 -1.777 1.00 89.19 384 VAL A C 1
ATOM 2956 O O . VAL A 1 384 ? -29.390 7.447 -1.721 1.00 89.19 384 VAL A O 1
ATOM 2959 N N . LEU A 1 385 ? -31.345 8.264 -0.971 1.00 84.56 385 LEU A N 1
ATOM 2960 C CA . LEU A 1 385 ? -31.451 7.436 0.242 1.00 84.56 385 LEU A CA 1
ATOM 2961 C C . LEU A 1 385 ? -32.446 6.259 0.170 1.00 84.56 385 LEU A C 1
ATOM 2963 O O . LEU A 1 385 ? -32.505 5.541 1.157 1.00 84.56 385 LEU A O 1
ATOM 2967 N N . ASP A 1 386 ? -33.192 6.100 -0.934 1.00 68.31 386 ASP A N 1
ATOM 2968 C CA . ASP A 1 386 ? -34.258 5.109 -1.232 1.00 68.31 386 ASP A CA 1
ATOM 2969 C C . ASP A 1 386 ? -34.764 4.200 -0.081 1.00 68.31 386 ASP A C 1
ATOM 2971 O O . ASP A 1 386 ? -34.040 3.363 0.459 1.00 68.31 386 ASP A O 1
ATOM 2975 N N . GLY A 1 387 ? -36.059 4.337 0.240 1.00 44.41 387 GLY A N 1
ATOM 2976 C CA . GLY A 1 387 ? -36.759 3.643 1.329 1.00 44.41 387 GLY A CA 1
ATOM 2977 C C . GLY A 1 387 ? -37.323 2.243 1.013 1.00 44.41 387 GLY A C 1
ATOM 2978 O O . GLY A 1 387 ? -37.699 1.947 -0.117 1.00 44.41 387 GLY A O 1
ATOM 2979 N N . GLU A 1 388 ? -37.401 1.456 2.096 1.00 31.73 388 GLU A N 1
ATOM 2980 C CA . GLU A 1 388 ? -38.033 0.144 2.373 1.00 31.73 388 GLU A CA 1
ATOM 2981 C C . GLU A 1 388 ? -37.591 -1.151 1.634 1.00 31.73 388 GLU A C 1
ATOM 2983 O O . GLU A 1 388 ? -37.864 -1.389 0.464 1.00 31.73 388 GLU A O 1
ATOM 2988 N N . GLU A 1 389 ? -36.935 -2.001 2.443 1.00 32.94 389 GLU A N 1
ATOM 2989 C CA . GLU A 1 389 ? -36.822 -3.474 2.537 1.00 32.94 389 GLU A CA 1
ATOM 2990 C C . GLU A 1 389 ? -37.021 -4.413 1.323 1.00 32.94 389 GLU A C 1
ATOM 2992 O O . GLU A 1 389 ? -38.007 -4.409 0.593 1.00 32.94 389 GLU A O 1
ATOM 2997 N N . GLY A 1 390 ? -36.070 -5.348 1.185 1.00 38.97 390 GLY A N 1
ATOM 2998 C CA . GLY A 1 390 ? -35.966 -6.276 0.061 1.00 38.97 390 GLY A CA 1
ATOM 2999 C C . GLY A 1 390 ? -36.915 -7.482 0.042 1.00 38.97 390 GLY A C 1
ATOM 3000 O O . GLY A 1 390 ? -37.309 -8.015 1.075 1.00 38.97 390 GLY A O 1
ATOM 3001 N N . LYS A 1 391 ? -37.162 -7.992 -1.176 1.00 25.11 391 LYS A N 1
ATOM 3002 C CA . LYS A 1 391 ? -37.341 -9.420 -1.520 1.00 25.11 391 LYS A CA 1
ATOM 3003 C C . LYS A 1 391 ? -37.426 -9.623 -3.046 1.00 25.11 391 LYS A C 1
ATOM 3005 O O . LYS A 1 391 ? -38.302 -9.073 -3.689 1.00 25.11 391 LYS A O 1
ATOM 3010 N N . ALA A 1 392 ? -36.536 -10.485 -3.547 1.00 25.75 392 ALA A N 1
ATOM 3011 C CA . ALA A 1 392 ? -36.663 -11.422 -4.676 1.00 25.75 392 ALA A CA 1
ATOM 3012 C C . ALA A 1 392 ? -37.105 -10.961 -6.094 1.00 25.75 392 ALA A C 1
ATOM 3014 O O . ALA A 1 392 ? -38.248 -10.580 -6.300 1.00 25.75 392 ALA A O 1
ATOM 3015 N N . MET A 1 393 ? -36.231 -11.307 -7.064 1.00 25.88 393 MET A N 1
ATOM 3016 C CA . MET A 1 393 ? -36.491 -11.661 -8.484 1.00 25.88 393 MET A CA 1
ATOM 3017 C C . MET A 1 393 ? -36.954 -10.519 -9.413 1.00 25.88 393 MET A C 1
ATOM 3019 O O . MET A 1 393 ? -37.730 -9.670 -9.018 1.00 25.88 393 MET A O 1
ATOM 3023 N N . ALA A 1 394 ? -36.577 -10.413 -10.686 1.00 24.23 394 ALA A N 1
ATOM 3024 C CA . ALA A 1 394 ? -35.723 -11.166 -11.599 1.00 24.23 394 ALA A CA 1
ATOM 3025 C C . ALA A 1 394 ? -35.388 -10.234 -12.790 1.00 24.23 394 ALA A C 1
ATOM 3027 O O . ALA A 1 394 ? -36.068 -9.236 -12.989 1.00 24.23 394 ALA A O 1
ATOM 3028 N N . GLU A 1 395 ? -34.329 -10.589 -13.519 1.00 29.83 395 GLU A N 1
ATOM 3029 C CA . GLU A 1 395 ? -34.037 -10.375 -14.952 1.00 29.83 395 GLU A CA 1
ATOM 3030 C C . GLU A 1 395 ? -34.748 -9.281 -15.787 1.00 29.83 395 GLU A C 1
ATOM 3032 O O . GLU A 1 395 ? -35.962 -9.115 -15.758 1.00 29.83 395 GLU A O 1
ATOM 3037 N N . SER A 1 396 ? -33.952 -8.714 -16.713 1.00 27.62 396 SER A N 1
ATOM 3038 C CA . SER A 1 396 ? -34.277 -7.771 -17.810 1.00 27.62 396 SER A CA 1
ATOM 3039 C C . SER A 1 396 ? -34.604 -6.343 -17.341 1.00 27.62 396 SER A C 1
ATOM 3041 O O . SER A 1 396 ? -35.415 -6.142 -16.457 1.00 27.62 396 SER A O 1
ATOM 3043 N N . ASP A 1 397 ? -33.965 -5.265 -17.790 1.00 24.62 397 ASP A N 1
ATOM 3044 C CA . ASP A 1 397 ? -33.354 -4.954 -19.077 1.00 24.62 397 ASP A CA 1
ATOM 3045 C C . ASP A 1 397 ? -32.133 -4.039 -18.890 1.00 24.62 397 ASP A C 1
ATOM 3047 O O . ASP A 1 397 ? -32.125 -3.114 -18.077 1.00 24.62 397 ASP A O 1
ATOM 3051 N N . ALA A 1 398 ? -31.102 -4.265 -19.699 1.00 26.31 398 ALA A N 1
ATOM 3052 C CA . ALA A 1 398 ? -29.962 -3.366 -19.809 1.00 26.31 398 ALA A CA 1
ATOM 3053 C C . ALA A 1 398 ? -30.299 -2.139 -20.676 1.00 26.31 398 ALA A C 1
ATOM 3055 O O . ALA A 1 398 ? -30.816 -2.309 -21.781 1.00 26.31 398 ALA A O 1
ATOM 3056 N N . PRO A 1 399 ? -29.802 -0.939 -20.331 1.00 25.05 399 PRO A N 1
ATOM 3057 C CA . PRO A 1 399 ? -29.334 0.006 -21.321 1.00 25.05 399 PRO A CA 1
ATOM 3058 C C . PRO A 1 399 ? -27.813 -0.116 -21.423 1.00 25.05 399 PRO A C 1
ATOM 3060 O O . PRO A 1 399 ? -27.052 0.233 -20.521 1.00 25.05 399 PRO A O 1
ATOM 3063 N N . LYS A 1 400 ? -27.370 -0.617 -22.576 1.00 31.30 400 LYS A N 1
ATOM 3064 C CA . LYS A 1 400 ? -25.997 -0.477 -23.055 1.00 31.30 400 LYS A CA 1
ATOM 3065 C C . LYS A 1 400 ? -25.675 1.011 -23.174 1.00 31.30 400 LYS A C 1
ATOM 3067 O O . LYS A 1 400 ? -26.255 1.674 -24.026 1.00 31.30 400 LYS A O 1
ATOM 3072 N N . GLN A 1 401 ? -24.701 1.491 -22.410 1.00 26.05 401 GLN A N 1
ATOM 3073 C CA . GLN A 1 401 ? -23.741 2.497 -22.863 1.00 26.05 401 GLN A CA 1
ATOM 3074 C C . GLN A 1 401 ? -22.511 2.441 -21.957 1.00 26.05 401 GLN A C 1
ATOM 3076 O O . GLN A 1 401 ? -22.570 2.705 -20.760 1.00 26.05 401 GLN A O 1
ATOM 3081 N N . GLY A 1 402 ? -21.408 1.988 -22.552 1.00 27.86 402 GLY A N 1
ATOM 3082 C CA . GLY A 1 402 ? -20.160 1.704 -21.869 1.00 27.86 402 GLY A CA 1
ATOM 3083 C C . GLY A 1 402 ? -19.494 2.962 -21.340 1.00 27.86 402 GLY A C 1
ATOM 3084 O O . GLY A 1 402 ? -19.198 3.875 -22.100 1.00 27.86 402 GLY A O 1
ATOM 3085 N N . HIS A 1 403 ? -19.207 2.956 -20.047 1.00 25.92 403 HIS A N 1
ATOM 3086 C CA . HIS A 1 403 ? -17.927 3.407 -19.527 1.00 25.92 403 HIS A CA 1
ATOM 3087 C C . HIS A 1 403 ? -17.412 2.249 -18.681 1.00 25.92 403 HIS A C 1
ATOM 3089 O O . HIS A 1 403 ? -18.118 1.765 -17.798 1.00 25.92 403 HIS A O 1
ATOM 3095 N N . ALA A 1 404 ? -16.239 1.739 -19.054 1.00 25.19 404 ALA A N 1
ATOM 3096 C CA . ALA A 1 404 ? -15.571 0.636 -18.388 1.00 25.19 404 ALA A CA 1
ATOM 3097 C C . ALA A 1 404 ? -15.550 0.889 -16.875 1.00 25.19 404 ALA A C 1
ATOM 3099 O O . ALA A 1 404 ? -15.034 1.904 -16.404 1.00 25.19 404 ALA A O 1
ATOM 3100 N N . ALA A 1 405 ? -16.180 -0.017 -16.131 1.00 25.38 405 ALA A N 1
ATOM 3101 C CA . ALA A 1 405 ? -16.072 -0.065 -14.691 1.00 25.38 405 ALA A CA 1
ATOM 3102 C C . ALA A 1 405 ? -14.606 -0.353 -14.362 1.00 25.38 405 ALA A C 1
ATOM 3104 O O . ALA A 1 405 ? -14.134 -1.471 -14.551 1.00 25.38 405 ALA A O 1
ATOM 3105 N N . GLN A 1 406 ? -13.897 0.676 -13.905 1.00 28.41 406 GLN A N 1
ATOM 3106 C CA . GLN A 1 406 ? -12.573 0.554 -13.315 1.00 28.41 406 GLN A CA 1
ATOM 3107 C C . GLN A 1 406 ? -12.644 -0.428 -12.140 1.00 28.41 406 GLN A C 1
ATOM 3109 O O . GLN A 1 406 ? -13.020 -0.064 -11.023 1.00 28.41 406 GLN A O 1
ATOM 3114 N N . VAL A 1 407 ? -12.275 -1.685 -12.381 1.00 31.38 407 VAL A N 1
ATOM 3115 C CA . VAL A 1 407 ? -11.942 -2.639 -11.323 1.00 31.38 407 VAL A CA 1
ATOM 3116 C C . VAL A 1 407 ? -10.577 -2.221 -10.785 1.00 31.38 407 VAL A C 1
ATOM 3118 O O . VAL A 1 407 ? -9.542 -2.735 -11.191 1.00 31.38 407 VAL A O 1
ATOM 3121 N N . ILE A 1 408 ? -10.554 -1.236 -9.888 1.00 36.03 408 ILE A N 1
ATOM 3122 C CA . ILE A 1 408 ? -9.351 -0.920 -9.117 1.00 36.03 408 ILE A CA 1
ATOM 3123 C C . ILE A 1 408 ? -9.499 -1.610 -7.767 1.00 36.03 408 ILE A C 1
ATOM 3125 O O . ILE A 1 408 ? -10.153 -1.094 -6.859 1.00 36.03 408 ILE A O 1
ATOM 3129 N N . ALA A 1 409 ? -8.888 -2.789 -7.645 1.00 38.53 409 ALA A N 1
ATOM 3130 C CA . ALA A 1 409 ? -8.734 -3.479 -6.374 1.00 38.53 409 ALA A CA 1
ATOM 3131 C C . ALA A 1 409 ? -8.138 -2.513 -5.333 1.00 38.53 409 ALA A C 1
ATOM 3133 O O . ALA A 1 409 ? -7.099 -1.885 -5.557 1.00 38.53 409 ALA A O 1
ATOM 3134 N N . ALA A 1 410 ? -8.815 -2.360 -4.194 1.00 42.38 410 ALA A N 1
ATOM 3135 C CA . ALA A 1 410 ? -8.302 -1.596 -3.067 1.00 42.38 410 ALA A CA 1
ATOM 3136 C C . ALA A 1 410 ? -6.998 -2.251 -2.581 1.00 42.38 410 ALA A C 1
ATOM 3138 O O . ALA A 1 410 ? -6.994 -3.330 -1.990 1.00 42.38 410 ALA A O 1
ATOM 3139 N N . THR A 1 411 ? -5.865 -1.618 -2.873 1.00 50.91 411 THR A N 1
ATOM 3140 C CA . THR A 1 411 ? -4.546 -2.125 -2.490 1.00 50.91 411 THR A CA 1
ATOM 3141 C C . THR A 1 411 ? -4.420 -2.194 -0.970 1.00 50.91 411 THR A C 1
ATOM 3143 O O . THR A 1 411 ? -4.607 -1.183 -0.290 1.00 50.91 411 THR A O 1
ATOM 3146 N N . THR A 1 412 ? -4.081 -3.373 -0.446 1.00 61.09 412 THR A N 1
ATOM 3147 C CA . THR A 1 412 ? -4.094 -3.677 0.991 1.00 61.09 412 THR A CA 1
ATOM 3148 C C . THR A 1 412 ? -2.663 -3.825 1.516 1.00 61.09 412 THR A C 1
ATOM 3150 O O . THR A 1 412 ? -1.990 -4.799 1.196 1.00 61.09 412 THR A O 1
ATOM 3153 N N . ASN A 1 413 ? -2.196 -2.883 2.342 1.00 75.88 413 ASN A N 1
ATOM 3154 C CA . ASN A 1 413 ? -1.022 -3.102 3.195 1.00 75.88 413 ASN A CA 1
ATOM 3155 C C . ASN A 1 413 ? -1.528 -3.730 4.506 1.00 75.88 413 ASN A C 1
ATOM 3157 O O . ASN A 1 413 ? -2.192 -3.048 5.287 1.00 75.88 413 ASN A O 1
ATOM 3161 N N . LEU A 1 414 ? -1.264 -5.020 4.732 1.00 80.62 414 LEU A N 1
ATOM 3162 C CA . LEU A 1 414 ? -1.785 -5.777 5.877 1.00 80.62 414 LEU A CA 1
ATOM 3163 C C . LEU A 1 414 ? -0.673 -6.113 6.876 1.00 80.62 414 LEU A C 1
ATOM 3165 O O . LEU A 1 414 ? 0.385 -6.601 6.487 1.00 80.62 414 LEU A O 1
ATOM 3169 N N . ILE A 1 415 ? -0.939 -5.913 8.170 1.00 82.19 415 ILE A N 1
ATOM 3170 C CA . ILE A 1 415 ? -0.065 -6.373 9.256 1.00 82.19 415 ILE A CA 1
ATOM 3171 C C . ILE A 1 415 ? -0.779 -7.489 10.020 1.00 82.19 415 ILE A C 1
ATOM 3173 O O . ILE A 1 415 ? -1.774 -7.247 10.703 1.00 82.19 415 ILE A O 1
ATOM 3177 N N . LEU A 1 416 ? -0.242 -8.707 9.933 1.00 79.88 416 LEU A N 1
ATOM 3178 C CA . LEU A 1 416 ? -0.703 -9.865 10.698 1.00 79.88 416 LEU A CA 1
ATOM 3179 C C . LEU A 1 416 ? 0.126 -9.993 11.985 1.00 79.88 416 LEU A C 1
ATOM 3181 O O . LEU A 1 416 ? 1.305 -10.344 11.943 1.00 79.88 416 LEU A O 1
ATOM 3185 N N . TYR A 1 417 ? -0.481 -9.711 13.142 1.00 79.50 417 TYR A N 1
ATOM 3186 C CA . TYR A 1 417 ? 0.171 -9.820 14.452 1.00 79.50 417 TYR A CA 1
ATOM 3187 C C . TYR A 1 417 ? -0.360 -11.020 15.247 1.00 79.50 417 TYR A C 1
ATOM 3189 O O . TYR A 1 417 ? -1.532 -11.373 15.168 1.00 79.50 417 TYR A O 1
ATOM 3197 N N . GLY A 1 418 ? 0.505 -11.658 16.040 1.00 69.94 418 GLY A N 1
ATOM 3198 C CA . GLY A 1 418 ? 0.096 -12.755 16.918 1.00 69.94 418 GLY A CA 1
ATOM 3199 C C . GLY A 1 418 ? 1.270 -13.509 17.557 1.00 69.94 418 GLY A C 1
ATOM 3200 O O . GLY A 1 418 ? 2.381 -13.483 17.014 1.00 69.94 418 GLY A O 1
ATOM 3201 N N . PRO A 1 419 ? 1.055 -14.217 18.682 1.00 65.75 419 PRO A N 1
ATOM 3202 C CA . PRO A 1 419 ? 2.080 -15.029 19.345 1.00 65.75 419 PRO A CA 1
ATOM 3203 C C . PRO A 1 419 ? 2.705 -16.094 18.421 1.00 65.75 419 PRO A C 1
ATOM 3205 O O . PRO A 1 419 ? 2.067 -16.510 17.447 1.00 65.75 419 PRO A O 1
ATOM 3208 N N . PRO A 1 420 ? 3.941 -16.563 18.670 1.00 61.06 420 PRO A N 1
ATOM 3209 C CA . PRO A 1 420 ? 4.533 -17.685 17.933 1.00 61.06 420 PRO A CA 1
ATOM 3210 C C . PRO A 1 420 ? 3.615 -18.921 17.942 1.00 61.06 420 PRO A C 1
ATOM 3212 O O . PRO A 1 420 ? 2.935 -19.174 18.930 1.00 61.06 420 PRO A O 1
ATOM 3215 N N . GLY A 1 421 ? 3.560 -19.670 16.836 1.00 56.44 421 GLY A N 1
ATOM 3216 C CA . GLY A 1 421 ? 2.761 -20.905 16.748 1.00 56.44 421 GLY A CA 1
ATOM 3217 C C . GLY A 1 421 ? 1.250 -20.740 16.509 1.00 56.44 421 GLY A C 1
ATOM 3218 O O . GLY A 1 421 ? 0.553 -21.737 16.394 1.00 56.44 421 GLY A O 1
ATOM 3219 N N . THR A 1 422 ? 0.728 -19.517 16.359 1.00 57.66 422 THR A N 1
ATOM 3220 C CA . THR A 1 422 ? -0.719 -19.236 16.163 1.00 57.66 422 THR A CA 1
ATOM 3221 C C . THR A 1 422 ? -1.218 -19.341 14.714 1.00 57.66 422 THR A C 1
ATOM 3223 O O . THR A 1 422 ? -2.218 -18.736 14.348 1.00 57.66 422 THR A O 1
ATOM 3226 N N . GLY A 1 423 ? -0.517 -20.080 13.850 1.00 62.25 423 GLY A N 1
ATOM 3227 C CA . GLY A 1 423 ? -0.951 -20.269 12.459 1.00 62.25 423 GLY A CA 1
ATOM 3228 C C . GLY A 1 423 ? -0.770 -19.050 11.543 1.00 62.25 423 GLY A C 1
ATOM 3229 O O . GLY A 1 423 ? -1.299 -19.055 10.436 1.00 62.25 423 GLY A O 1
ATOM 3230 N N . LYS A 1 424 ? 0.014 -18.037 11.944 1.00 77.12 424 LYS A N 1
ATOM 3231 C CA . LYS A 1 424 ? 0.303 -16.849 11.113 1.00 77.12 424 LYS A CA 1
ATOM 3232 C C . LYS A 1 424 ? 0.785 -17.211 9.710 1.00 77.12 424 LYS A C 1
ATOM 3234 O O . LYS A 1 424 ? 0.262 -16.686 8.746 1.00 77.12 424 LYS A O 1
ATOM 3239 N N . THR A 1 425 ? 1.699 -18.174 9.585 1.00 72.12 425 THR A N 1
ATOM 3240 C CA . THR A 1 425 ? 2.193 -18.654 8.283 1.00 72.12 425 THR A CA 1
ATOM 3241 C C . THR A 1 425 ? 1.065 -19.165 7.383 1.00 72.12 425 THR A C 1
ATOM 3243 O O . THR A 1 425 ? 1.088 -18.940 6.179 1.00 72.12 425 THR A O 1
ATOM 3246 N N . TYR A 1 426 ? 0.057 -19.822 7.964 1.00 78.81 426 TYR A N 1
ATOM 3247 C CA . TYR A 1 426 ? -1.105 -20.317 7.229 1.00 78.81 426 TYR A CA 1
ATOM 3248 C C . TYR A 1 426 ? -2.038 -19.176 6.805 1.00 78.81 426 TYR A C 1
ATOM 3250 O O . TYR A 1 426 ? -2.441 -19.121 5.648 1.00 78.81 426 TYR A O 1
ATOM 3258 N N . GLN A 1 427 ? -2.324 -18.231 7.706 1.00 83.62 427 GLN A N 1
ATOM 3259 C CA . GLN A 1 427 ? -3.124 -17.045 7.376 1.00 83.62 427 GLN A CA 1
ATOM 3260 C C . GLN A 1 427 ? -2.448 -16.166 6.319 1.00 83.62 427 GLN A C 1
ATOM 3262 O O . GLN A 1 427 ? -3.107 -15.711 5.392 1.00 83.62 427 GLN A O 1
ATOM 3267 N N . THR A 1 428 ? -1.132 -15.983 6.415 1.00 88.50 428 THR A N 1
ATOM 3268 C CA . THR A 1 428 ? -0.321 -15.259 5.434 1.00 88.50 428 THR A CA 1
ATOM 3269 C C . THR A 1 428 ? -0.401 -15.907 4.052 1.00 88.50 428 THR A C 1
ATOM 3271 O O . THR A 1 428 ? -0.603 -15.206 3.064 1.00 88.50 428 THR A O 1
ATOM 3274 N N . ALA A 1 429 ? -0.281 -17.237 3.971 1.00 88.12 429 ALA A N 1
ATOM 3275 C CA . ALA A 1 429 ? -0.414 -17.957 2.706 1.00 88.12 429 ALA A CA 1
ATOM 3276 C C . ALA A 1 429 ? -1.830 -17.827 2.123 1.00 88.12 429 ALA A C 1
ATOM 3278 O O . ALA A 1 429 ? -1.974 -17.568 0.931 1.00 88.12 429 ALA A O 1
ATOM 3279 N N . TRP A 1 430 ? -2.866 -17.951 2.962 1.00 89.31 430 TRP A N 1
ATOM 3280 C CA . TRP A 1 430 ? -4.257 -17.774 2.541 1.00 89.31 430 TRP A CA 1
ATOM 3281 C C . TRP A 1 430 ? -4.515 -16.371 1.992 1.00 89.31 430 TRP A C 1
ATOM 3283 O O . TRP A 1 430 ? -5.043 -16.234 0.890 1.00 89.31 430 TRP A O 1
ATOM 3293 N N . GLU A 1 431 ? -4.075 -15.336 2.709 1.00 87.75 431 GLU A N 1
ATOM 3294 C CA . GLU A 1 431 ? -4.244 -13.955 2.264 1.00 87.75 431 GLU A CA 1
ATOM 3295 C C . GLU A 1 431 ? -3.477 -13.653 0.979 1.00 87.75 431 GLU A C 1
ATOM 3297 O O . GLU A 1 431 ? -4.010 -13.009 0.079 1.00 87.75 431 GLU A O 1
ATOM 3302 N N . ALA A 1 432 ? -2.249 -14.156 0.843 1.00 89.56 432 ALA A N 1
ATOM 3303 C CA . ALA A 1 432 ? -1.475 -13.959 -0.377 1.00 89.56 432 ALA A CA 1
ATOM 3304 C C . ALA A 1 432 ? -2.150 -14.619 -1.593 1.00 89.56 432 ALA A C 1
ATOM 3306 O O . ALA A 1 432 ? -2.243 -14.005 -2.655 1.00 89.56 432 ALA A O 1
ATOM 3307 N N . VAL A 1 433 ? -2.694 -15.831 -1.430 1.00 88.88 433 VAL A N 1
ATOM 3308 C CA . VAL A 1 433 ? -3.460 -16.517 -2.482 1.00 88.88 433 VAL A CA 1
ATOM 3309 C C . VAL A 1 433 ? -4.747 -15.756 -2.814 1.00 88.88 433 VAL A C 1
ATOM 3311 O O . VAL A 1 433 ? -5.041 -15.557 -3.991 1.00 88.88 433 VAL A O 1
ATOM 3314 N N . ARG A 1 434 ? -5.480 -15.266 -1.807 1.00 89.38 434 ARG A N 1
ATOM 3315 C CA . ARG A 1 434 ? -6.690 -14.450 -2.000 1.00 89.38 434 ARG A CA 1
ATOM 3316 C C . ARG A 1 434 ? -6.404 -13.160 -2.757 1.00 89.38 434 ARG A C 1
ATOM 3318 O O . ARG A 1 434 ? -7.127 -12.832 -3.691 1.00 89.38 434 ARG A O 1
ATOM 3325 N N . LEU A 1 435 ? -5.334 -12.454 -2.405 1.00 87.06 435 LEU A N 1
ATOM 3326 C CA . LEU A 1 435 ? -4.927 -11.233 -3.100 1.00 87.06 435 LEU A CA 1
ATOM 3327 C C . LEU A 1 435 ? -4.490 -11.509 -4.547 1.00 87.06 435 LEU A C 1
ATOM 3329 O O . LEU A 1 435 ? -4.735 -10.680 -5.418 1.00 87.06 435 LEU A O 1
ATOM 3333 N N . CYS A 1 436 ? -3.878 -12.664 -4.825 1.00 86.94 436 CYS A N 1
ATOM 3334 C CA . CYS A 1 436 ? -3.435 -13.028 -6.173 1.00 86.94 436 CYS A CA 1
ATOM 3335 C C . CYS A 1 436 ? -4.535 -13.597 -7.082 1.00 86.94 436 CYS A C 1
ATOM 3337 O O . CYS A 1 436 ? -4.445 -13.400 -8.297 1.00 86.94 436 CYS A O 1
ATOM 3339 N N . LEU A 1 437 ? -5.507 -14.337 -6.535 1.00 85.94 437 LEU A N 1
ATOM 3340 C CA . LEU A 1 437 ? -6.487 -15.130 -7.299 1.00 85.94 437 LEU A CA 1
ATOM 3341 C C . LEU A 1 437 ? -7.955 -14.747 -7.031 1.00 85.94 437 LEU A C 1
ATOM 3343 O O . LEU A 1 437 ? -8.847 -15.233 -7.722 1.00 85.94 437 LEU A O 1
ATOM 3347 N N . GLY A 1 438 ? -8.213 -13.859 -6.070 1.00 82.56 438 GLY A N 1
ATOM 3348 C CA . GLY A 1 438 ? -9.540 -13.347 -5.735 1.00 82.56 438 GLY A CA 1
ATOM 3349 C C . GLY A 1 438 ? -10.277 -14.138 -4.648 1.00 82.56 438 GLY A C 1
ATOM 3350 O O . GLY A 1 438 ? -9.957 -15.287 -4.332 1.00 82.56 438 GLY A O 1
ATOM 3351 N N . ASP A 1 439 ? -11.309 -13.503 -4.084 1.00 78.38 439 ASP A N 1
ATOM 3352 C CA . ASP A 1 439 ? -12.073 -14.026 -2.944 1.00 78.38 439 ASP A CA 1
ATOM 3353 C C . ASP A 1 439 ? -12.791 -15.341 -3.270 1.00 78.38 439 ASP A C 1
ATOM 3355 O O . ASP A 1 439 ? -12.724 -16.292 -2.494 1.00 78.38 439 ASP A O 1
ATOM 3359 N N . ALA A 1 440 ? -13.417 -15.436 -4.448 1.00 76.56 440 ALA A N 1
ATOM 3360 C CA . ALA A 1 440 ? -14.158 -16.628 -4.866 1.00 76.56 440 ALA A CA 1
ATOM 3361 C C . ALA A 1 440 ? -13.274 -17.887 -4.927 1.00 76.56 440 ALA A C 1
ATOM 3363 O O . ALA A 1 440 ? -13.717 -18.971 -4.556 1.00 76.56 440 ALA A O 1
ATOM 3364 N N . PHE A 1 441 ? -12.013 -17.738 -5.346 1.00 82.56 441 PHE A N 1
ATOM 3365 C CA . PHE A 1 441 ? -11.057 -18.842 -5.413 1.00 82.56 441 PHE A CA 1
ATOM 3366 C C . PHE A 1 441 ? -10.526 -19.220 -4.022 1.00 82.56 441 PHE A C 1
ATOM 3368 O O . PHE A 1 441 ? -10.432 -20.397 -3.678 1.00 82.56 441 PHE A O 1
ATOM 3375 N N . ALA A 1 442 ? -10.210 -18.227 -3.187 1.00 80.62 442 ALA A N 1
ATOM 3376 C CA . ALA A 1 442 ? -9.644 -18.465 -1.860 1.00 80.62 442 ALA A CA 1
ATOM 3377 C C . ALA A 1 442 ? -10.642 -19.062 -0.854 1.00 80.62 442 ALA A C 1
ATOM 3379 O O . ALA A 1 442 ? -10.225 -19.756 0.079 1.00 80.62 442 ALA A O 1
ATOM 3380 N N . VAL A 1 443 ? -11.946 -18.822 -1.033 1.00 78.38 443 VAL A N 1
ATOM 3381 C CA . VAL A 1 443 ? -12.994 -19.414 -0.187 1.00 78.38 443 VAL A CA 1
ATOM 3382 C C . VAL A 1 443 ? -13.022 -20.943 -0.317 1.00 78.38 443 VAL A C 1
ATOM 3384 O O . VAL A 1 443 ? -13.119 -21.616 0.708 1.00 78.38 443 VAL A O 1
ATOM 3387 N N . ASP A 1 444 ? -12.836 -21.513 -1.514 1.00 79.75 444 ASP A N 1
ATOM 3388 C CA . ASP A 1 444 ? -12.756 -22.979 -1.713 1.00 79.75 444 ASP A CA 1
ATOM 3389 C C . ASP A 1 444 ? -11.504 -23.611 -1.074 1.00 79.75 444 ASP A C 1
ATOM 3391 O O . ASP A 1 444 ? -11.472 -24.795 -0.739 1.00 79.75 444 ASP A O 1
ATOM 3395 N N . LEU A 1 445 ? -10.466 -22.803 -0.858 1.00 80.38 445 LEU A N 1
ATOM 3396 C CA . LEU A 1 445 ? -9.211 -23.217 -0.232 1.00 80.38 445 LEU A CA 1
ATOM 3397 C C . LEU A 1 445 ? -9.200 -22.995 1.286 1.00 80.38 445 LEU A C 1
ATOM 3399 O O . LEU A 1 445 ? -8.195 -23.271 1.944 1.00 80.38 445 LEU A O 1
ATOM 3403 N N . SER A 1 446 ? -10.302 -22.499 1.853 1.00 75.19 446 SER A N 1
ATOM 3404 C CA . SER A 1 446 ? -10.431 -22.265 3.289 1.00 75.19 446 SER A CA 1
ATOM 3405 C C . SER A 1 446 ? -10.651 -23.575 4.070 1.00 75.19 446 SER A C 1
ATOM 3407 O O . SER A 1 446 ? -11.155 -24.574 3.549 1.00 75.19 446 SER A O 1
ATOM 3409 N N . GLY A 1 447 ? -10.250 -23.579 5.345 1.00 72.62 447 GLY A N 1
ATOM 3410 C CA . GLY A 1 447 ? -10.402 -24.722 6.255 1.00 72.62 447 GLY A CA 1
ATOM 3411 C C . GLY A 1 447 ? -9.244 -25.734 6.284 1.00 72.62 447 GLY A C 1
ATOM 3412 O O . GLY A 1 447 ? -8.475 -25.896 5.341 1.00 72.62 447 GLY A O 1
ATOM 3413 N N . GLU A 1 448 ? -9.134 -26.456 7.402 1.00 74.50 448 GLU A N 1
ATOM 3414 C CA . GLU A 1 448 ? -7.989 -27.326 7.729 1.00 74.50 448 GLU A CA 1
ATOM 3415 C C . GLU A 1 448 ? -7.793 -28.489 6.740 1.00 74.50 448 GLU A C 1
ATOM 3417 O O . GLU A 1 448 ? -6.663 -28.867 6.438 1.00 74.50 448 GLU A O 1
ATOM 3422 N N . LYS A 1 449 ? -8.886 -28.992 6.152 1.00 77.56 449 LYS A N 1
ATOM 3423 C CA . LYS A 1 449 ? -8.872 -30.070 5.146 1.00 77.56 449 LYS A CA 1
ATOM 3424 C C . LYS A 1 449 ? -8.299 -29.642 3.790 1.00 77.56 449 LYS A C 1
ATOM 3426 O O . LYS A 1 449 ? -7.866 -30.496 3.025 1.00 77.56 449 LYS A O 1
ATOM 3431 N N . ASN A 1 450 ? -8.284 -28.341 3.495 1.00 83.56 450 ASN A N 1
ATOM 3432 C CA . ASN A 1 450 ? -7.795 -27.786 2.229 1.00 83.56 450 ASN A CA 1
ATOM 3433 C C . ASN A 1 450 ? -6.383 -27.191 2.342 1.00 83.56 450 ASN A C 1
ATOM 3435 O O . ASN A 1 450 ? -5.864 -26.638 1.372 1.00 83.56 450 ASN A O 1
ATOM 3439 N N . ARG A 1 451 ? -5.728 -27.335 3.502 1.00 83.12 451 ARG A N 1
ATOM 3440 C CA . ARG A 1 451 ? -4.416 -26.740 3.785 1.00 83.12 451 ARG A CA 1
ATOM 3441 C C . ARG A 1 451 ? -3.337 -27.128 2.776 1.00 83.12 451 ARG A C 1
ATOM 3443 O O . ARG A 1 451 ? -2.554 -26.270 2.374 1.00 83.12 451 ARG A O 1
ATOM 3450 N N . ASP A 1 452 ? -3.303 -28.387 2.350 1.00 85.88 452 ASP A N 1
ATOM 3451 C CA . ASP A 1 452 ? -2.312 -28.851 1.375 1.00 85.88 452 ASP A CA 1
ATOM 3452 C C . ASP A 1 452 ? -2.552 -28.252 -0.015 1.00 85.88 452 ASP A C 1
ATOM 3454 O O . ASP A 1 452 ? -1.597 -27.833 -0.669 1.00 85.88 452 ASP A O 1
ATOM 3458 N N . ARG A 1 453 ? -3.823 -28.124 -0.430 1.00 87.12 453 ARG A N 1
ATOM 3459 C CA . ARG A 1 453 ? -4.213 -27.456 -1.685 1.00 87.12 453 ARG A CA 1
ATOM 3460 C C . ARG A 1 453 ? -3.839 -25.975 -1.653 1.00 87.12 453 ARG A C 1
ATOM 3462 O O . ARG A 1 453 ? -3.231 -25.483 -2.598 1.00 87.12 453 ARG A O 1
ATOM 3469 N N . LEU A 1 454 ? -4.117 -25.287 -0.542 1.00 89.81 454 LEU A N 1
ATOM 3470 C CA . LEU A 1 454 ? -3.722 -23.892 -0.357 1.00 89.81 454 LEU A CA 1
ATOM 3471 C C . LEU A 1 454 ? -2.200 -23.718 -0.455 1.00 89.81 454 LEU A C 1
ATOM 3473 O O . LEU A 1 454 ? -1.718 -22.837 -1.163 1.00 89.81 454 LEU A O 1
ATOM 3477 N N . MET A 1 455 ? -1.433 -24.557 0.247 1.00 89.81 455 MET A N 1
ATOM 3478 C CA . MET A 1 455 ? 0.028 -24.473 0.232 1.00 89.81 455 MET A CA 1
ATOM 3479 C C . MET A 1 455 ? 0.625 -24.851 -1.128 1.00 89.81 455 MET A C 1
ATOM 3481 O O . MET A 1 455 ? 1.690 -24.343 -1.478 1.00 89.81 455 MET A O 1
ATOM 3485 N N . ALA A 1 456 ? -0.032 -25.717 -1.904 1.00 90.44 456 ALA A N 1
ATOM 3486 C CA . ALA A 1 456 ? 0.357 -26.000 -3.281 1.00 90.44 456 ALA A CA 1
ATOM 3487 C C . ALA A 1 456 ? 0.194 -24.759 -4.175 1.00 90.44 456 ALA A C 1
ATOM 3489 O O . ALA A 1 456 ? 1.151 -24.378 -4.846 1.00 90.44 456 ALA A O 1
ATOM 3490 N N . GLU A 1 457 ? -0.953 -24.076 -4.109 1.00 90.62 457 GLU A N 1
ATOM 3491 C CA . GLU A 1 457 ? -1.180 -22.828 -4.855 1.00 90.62 457 GLU A CA 1
ATOM 3492 C C . GLU A 1 457 ? -0.237 -21.704 -4.416 1.00 90.62 457 GLU A C 1
ATOM 3494 O O . GLU A 1 457 ? 0.341 -21.010 -5.252 1.00 90.62 457 GLU A O 1
ATOM 3499 N N . TYR A 1 458 ? -0.001 -21.566 -3.111 1.00 91.88 458 TYR A N 1
ATOM 3500 C CA . TYR A 1 458 ? 0.967 -20.611 -2.573 1.00 91.88 458 TYR A CA 1
ATOM 3501 C C . TYR A 1 458 ? 2.380 -20.853 -3.131 1.00 91.88 458 TYR A C 1
ATOM 3503 O O . TYR A 1 458 ? 3.030 -19.922 -3.604 1.00 91.88 458 TYR A O 1
ATOM 3511 N N . ARG A 1 459 ? 2.852 -22.110 -3.144 1.00 92.19 459 ARG A N 1
ATOM 3512 C CA . ARG A 1 459 ? 4.161 -22.469 -3.723 1.00 92.19 459 ARG A CA 1
ATOM 3513 C C . ARG A 1 459 ? 4.216 -22.251 -5.231 1.00 92.19 459 ARG A C 1
ATOM 3515 O O . ARG A 1 459 ? 5.247 -21.794 -5.716 1.00 92.19 459 ARG A O 1
ATOM 3522 N N . ARG A 1 460 ? 3.131 -22.535 -5.957 1.00 92.88 460 ARG A N 1
ATOM 3523 C CA . ARG A 1 460 ? 3.034 -22.252 -7.394 1.00 92.88 460 ARG A CA 1
ATOM 3524 C C . ARG A 1 460 ? 3.220 -20.756 -7.660 1.00 92.88 460 ARG A C 1
ATOM 3526 O O . ARG A 1 460 ? 4.098 -20.383 -8.430 1.00 92.88 460 ARG A O 1
ATOM 3533 N N . LEU A 1 461 ? 2.487 -19.900 -6.951 1.00 90.19 461 LEU A N 1
ATOM 3534 C CA . LEU A 1 461 ? 2.593 -18.444 -7.089 1.00 90.19 461 LEU A CA 1
ATOM 3535 C C . LEU A 1 461 ? 3.966 -17.890 -6.665 1.00 90.19 461 LEU A C 1
ATOM 3537 O O . LEU A 1 461 ? 4.437 -16.921 -7.262 1.00 90.19 461 LEU A O 1
ATOM 3541 N N . MET A 1 462 ? 4.632 -18.506 -5.680 1.00 88.38 462 MET A N 1
ATOM 3542 C CA . MET A 1 462 ? 6.034 -18.194 -5.367 1.00 88.38 462 MET A CA 1
ATOM 3543 C C . MET A 1 462 ? 6.976 -18.588 -6.510 1.00 88.38 462 MET A C 1
ATOM 3545 O O . MET A 1 462 ? 7.845 -17.805 -6.877 1.00 88.38 462 MET A O 1
ATOM 3549 N N . SER A 1 463 ? 6.794 -19.770 -7.113 1.00 84.19 463 SER A N 1
ATOM 3550 C CA . SER A 1 463 ? 7.618 -20.210 -8.252 1.00 84.19 463 SER A CA 1
ATOM 3551 C C . SER A 1 463 ? 7.425 -19.346 -9.503 1.00 84.19 463 SER A C 1
ATOM 3553 O O . SER A 1 463 ? 8.358 -19.172 -10.279 1.00 84.19 463 SER A O 1
ATOM 3555 N N . GLU A 1 464 ? 6.245 -18.742 -9.658 1.00 85.06 464 GLU A N 1
ATOM 3556 C CA . GLU A 1 464 ? 5.943 -17.745 -10.693 1.00 85.06 464 GLU A CA 1
ATOM 3557 C C . GLU A 1 464 ? 6.493 -16.346 -10.357 1.00 85.06 464 GLU A C 1
ATOM 3559 O O . GLU A 1 464 ? 6.362 -15.420 -11.155 1.00 85.06 464 GLU A O 1
ATOM 3564 N N . GLY A 1 465 ? 7.067 -16.147 -9.164 1.00 85.19 465 GLY A N 1
ATOM 3565 C CA . GLY A 1 465 ? 7.559 -14.848 -8.696 1.00 85.19 465 GLY A CA 1
ATOM 3566 C C . GLY A 1 465 ? 6.459 -13.814 -8.423 1.00 85.19 465 GLY A C 1
ATOM 3567 O O . GLY A 1 465 ? 6.770 -12.624 -8.277 1.00 85.19 465 GLY A O 1
ATOM 3568 N N . ARG A 1 466 ? 5.189 -14.252 -8.362 1.00 89.12 466 ARG A N 1
ATOM 3569 C CA . ARG A 1 466 ? 4.010 -13.427 -8.037 1.00 89.12 466 ARG A CA 1
ATOM 3570 C C . ARG A 1 466 ? 3.848 -13.194 -6.541 1.00 89.12 466 ARG A C 1
ATOM 3572 O O . ARG A 1 466 ? 3.310 -12.164 -6.142 1.00 89.12 466 ARG A O 1
ATOM 3579 N N . ILE A 1 467 ? 4.322 -14.136 -5.730 1.00 93.00 467 ILE A N 1
ATOM 3580 C CA . ILE A 1 467 ? 4.468 -13.981 -4.284 1.00 93.00 467 ILE A CA 1
ATOM 3581 C C . ILE A 1 467 ? 5.956 -13.985 -3.957 1.00 93.00 467 ILE A C 1
ATOM 3583 O O . ILE A 1 467 ? 6.646 -14.956 -4.252 1.00 93.00 467 ILE A O 1
ATOM 3587 N N . GLU A 1 468 ? 6.432 -12.931 -3.306 1.00 92.19 468 GLU A N 1
ATOM 3588 C CA . GLU A 1 468 ? 7.798 -12.847 -2.792 1.00 92.19 468 GLU A CA 1
ATOM 3589 C C . GLU A 1 468 ? 7.770 -12.838 -1.264 1.00 92.19 468 GLU A C 1
ATOM 3591 O O . GLU A 1 468 ? 6.923 -12.176 -0.658 1.00 92.19 468 GLU A O 1
ATOM 3596 N N . PHE A 1 469 ? 8.692 -13.560 -0.632 1.00 91.25 469 PHE A N 1
ATOM 3597 C CA . PHE A 1 469 ? 8.803 -13.635 0.820 1.00 91.25 469 PHE A CA 1
ATOM 3598 C C . PHE A 1 469 ? 10.167 -13.120 1.270 1.00 91.25 469 PHE A C 1
ATOM 3600 O O . PHE A 1 469 ? 11.200 -13.593 0.805 1.00 91.25 469 PHE A O 1
ATOM 3607 N N . VAL A 1 470 ? 10.171 -12.183 2.215 1.00 91.81 470 VAL A N 1
ATOM 3608 C CA . VAL A 1 470 ? 11.383 -11.644 2.832 1.00 91.81 470 VAL A CA 1
ATOM 3609 C C . VAL A 1 470 ? 11.250 -11.658 4.348 1.00 91.81 470 VAL A C 1
ATOM 3611 O O . VAL A 1 470 ? 10.187 -11.367 4.891 1.00 91.81 470 VAL A O 1
ATOM 3614 N N . THR A 1 471 ? 12.340 -11.965 5.045 1.00 91.06 471 THR A N 1
ATOM 3615 C CA . THR A 1 471 ? 12.417 -11.875 6.507 1.00 91.06 471 THR A CA 1
ATOM 3616 C C . THR A 1 471 ? 13.307 -10.707 6.899 1.00 91.06 471 THR A C 1
ATOM 3618 O O . THR A 1 471 ? 14.453 -10.614 6.461 1.00 91.06 471 THR A O 1
ATOM 3621 N N . PHE A 1 472 ? 12.794 -9.817 7.742 1.00 93.75 472 PHE A N 1
ATOM 3622 C CA . PHE A 1 472 ? 13.537 -8.663 8.230 1.00 93.75 472 PHE A CA 1
ATOM 3623 C C . PHE A 1 472 ? 14.467 -9.037 9.389 1.00 93.75 472 PHE A C 1
ATOM 3625 O O . PHE A 1 472 ? 14.079 -9.703 10.347 1.00 93.75 472 PHE A O 1
ATOM 3632 N N . HIS A 1 473 ? 15.705 -8.546 9.327 1.00 90.69 473 HIS A N 1
ATOM 3633 C CA . HIS A 1 473 ? 16.711 -8.676 10.382 1.00 90.69 473 HIS A CA 1
ATOM 3634 C C . HIS A 1 473 ? 17.270 -7.304 10.782 1.00 90.69 473 HIS A C 1
ATOM 3636 O O . HIS A 1 473 ? 17.151 -6.326 10.049 1.00 90.69 473 HIS A O 1
ATOM 3642 N N . GLN A 1 474 ? 17.916 -7.224 11.950 1.00 88.38 474 GLN A N 1
ATOM 3643 C CA . GLN A 1 474 ? 18.407 -5.960 12.527 1.00 88.38 474 GLN A CA 1
ATOM 3644 C C . GLN A 1 474 ? 19.394 -5.201 11.626 1.00 88.38 474 GLN A C 1
ATOM 3646 O O . GLN A 1 474 ? 19.480 -3.976 11.700 1.00 88.38 474 GLN A O 1
ATOM 3651 N N . SER A 1 475 ? 20.144 -5.918 10.787 1.00 89.00 475 SER A N 1
ATOM 3652 C CA . SER A 1 475 ? 21.103 -5.332 9.847 1.00 89.00 475 SER A CA 1
ATOM 3653 C C . SER A 1 475 ? 20.510 -4.941 8.492 1.00 89.00 475 SER A C 1
ATOM 3655 O O . SER A 1 475 ? 21.231 -4.311 7.724 1.00 89.00 475 SER A O 1
ATOM 3657 N N . MET A 1 476 ? 19.240 -5.259 8.208 1.00 91.88 476 MET A N 1
ATOM 3658 C CA . MET A 1 476 ? 18.626 -4.959 6.912 1.00 91.88 476 MET A CA 1
ATOM 3659 C C . MET A 1 476 ? 18.623 -3.448 6.655 1.00 91.88 476 MET A C 1
ATOM 3661 O O . MET A 1 476 ? 18.420 -2.640 7.572 1.00 91.88 476 MET A O 1
ATOM 3665 N N . SER A 1 477 ? 18.865 -3.062 5.405 1.00 91.06 477 SER A N 1
ATOM 3666 C CA . SER A 1 477 ? 18.954 -1.663 4.993 1.00 91.06 477 SER A CA 1
ATOM 3667 C C . SER A 1 477 ? 18.228 -1.392 3.677 1.00 91.06 477 SER A C 1
ATOM 3669 O O . SER A 1 477 ? 17.800 -2.312 2.976 1.00 91.06 477 SER A O 1
ATOM 3671 N N . TYR A 1 478 ? 18.091 -0.107 3.352 1.00 90.00 478 TYR A N 1
ATOM 3672 C CA . TYR A 1 478 ? 17.521 0.359 2.092 1.00 90.00 478 TYR A CA 1
ATOM 3673 C C . TYR A 1 478 ? 18.236 -0.239 0.872 1.00 90.00 478 TYR A C 1
ATOM 3675 O O . TYR A 1 478 ? 17.589 -0.647 -0.088 1.00 90.00 478 TYR A O 1
ATOM 3683 N N . GLU A 1 479 ? 19.557 -0.391 0.948 1.00 88.56 479 GLU A N 1
ATOM 3684 C CA . GLU A 1 479 ? 20.413 -0.912 -0.124 1.00 88.56 479 GLU A CA 1
ATOM 3685 C C . GLU A 1 479 ? 20.196 -2.398 -0.440 1.00 88.56 479 GLU A C 1
ATOM 3687 O O . GLU A 1 479 ? 20.582 -2.886 -1.503 1.00 88.56 479 GLU A O 1
ATOM 3692 N N . GLU A 1 480 ? 19.613 -3.148 0.493 1.00 85.44 480 GLU A N 1
ATOM 3693 C CA . GLU A 1 480 ? 19.239 -4.555 0.308 1.00 85.44 480 GLU A CA 1
ATOM 3694 C C . GLU A 1 480 ? 17.772 -4.695 -0.111 1.00 85.44 480 GLU A C 1
ATOM 3696 O O . GLU A 1 480 ? 17.422 -5.564 -0.913 1.00 85.44 480 GLU A O 1
ATOM 3701 N N . PHE A 1 481 ? 16.903 -3.834 0.418 1.00 91.88 481 PHE A N 1
ATOM 3702 C CA . PHE A 1 481 ? 15.466 -3.951 0.217 1.00 91.88 481 PHE A CA 1
ATOM 3703 C C . PHE A 1 481 ? 14.959 -3.198 -1.016 1.00 91.88 481 PHE A C 1
ATOM 3705 O O . PHE A 1 481 ? 14.114 -3.729 -1.732 1.00 91.88 481 PHE A O 1
ATOM 3712 N N . VAL A 1 482 ? 15.475 -2.001 -1.299 1.00 88.75 482 VAL A N 1
ATOM 3713 C CA . VAL A 1 482 ? 14.996 -1.125 -2.379 1.00 88.75 482 VAL A CA 1
ATOM 3714 C C . VAL A 1 482 ? 15.999 -1.058 -3.523 1.00 88.75 482 VAL A C 1
ATOM 3716 O O . VAL A 1 482 ? 15.700 -1.548 -4.609 1.00 88.75 482 VAL A O 1
ATOM 3719 N N . GLU A 1 483 ? 17.180 -0.487 -3.304 1.00 86.62 483 GLU A N 1
ATOM 3720 C CA . GLU A 1 483 ? 18.253 -0.394 -4.301 1.00 86.62 483 GLU A CA 1
ATOM 3721 C C . GLU A 1 483 ? 19.560 0.051 -3.653 1.00 86.62 483 GLU A C 1
ATOM 3723 O O . GLU A 1 483 ? 19.552 0.889 -2.750 1.00 86.62 483 GLU A O 1
ATOM 3728 N N . GLY A 1 484 ? 20.683 -0.488 -4.121 1.00 85.69 484 GLY A N 1
ATOM 3729 C CA . GLY A 1 484 ? 21.987 -0.171 -3.558 1.00 85.69 484 GLY A CA 1
ATOM 3730 C C . GLY A 1 484 ? 23.128 -0.338 -4.545 1.00 85.69 484 GLY A C 1
ATOM 3731 O O . GLY A 1 484 ? 23.095 -1.181 -5.439 1.00 85.69 484 GLY A O 1
ATOM 3732 N N . LEU A 1 485 ? 24.176 0.451 -4.334 1.00 81.12 485 LEU A N 1
ATOM 3733 C CA . LEU A 1 485 ? 25.427 0.364 -5.073 1.00 81.12 485 LEU A CA 1
ATOM 3734 C C . LEU A 1 485 ? 26.200 -0.895 -4.656 1.00 81.12 485 LEU A C 1
ATOM 3736 O O . LEU A 1 485 ? 26.673 -0.997 -3.521 1.00 81.12 485 LEU A O 1
ATOM 3740 N N . ARG A 1 486 ? 26.361 -1.848 -5.576 1.00 79.00 486 ARG A N 1
ATOM 3741 C CA . ARG A 1 486 ? 27.119 -3.087 -5.356 1.00 79.00 486 ARG A CA 1
ATOM 3742 C C . ARG A 1 486 ? 28.415 -3.084 -6.164 1.00 79.00 486 ARG A C 1
ATOM 3744 O O . ARG A 1 486 ? 28.426 -2.627 -7.308 1.00 79.00 486 ARG A O 1
ATOM 3751 N N . PRO A 1 487 ? 29.531 -3.562 -5.588 1.00 75.25 487 PRO A N 1
ATOM 3752 C CA . PRO A 1 487 ? 30.783 -3.673 -6.317 1.00 75.25 487 PRO A CA 1
ATOM 3753 C C . PRO A 1 487 ? 30.652 -4.744 -7.399 1.00 75.25 487 PRO A C 1
ATOM 3755 O O . PRO A 1 487 ? 30.478 -5.923 -7.110 1.00 75.25 487 PRO A O 1
ATOM 3758 N N . ASN A 1 488 ? 30.782 -4.319 -8.647 1.00 67.88 488 ASN A N 1
ATOM 3759 C CA . ASN A 1 488 ? 30.924 -5.181 -9.800 1.00 67.88 488 ASN A CA 1
ATOM 3760 C C . ASN A 1 488 ? 32.393 -5.146 -10.243 1.00 67.88 488 ASN A C 1
ATOM 3762 O O . ASN A 1 488 ? 32.973 -4.073 -10.456 1.00 67.88 488 ASN A O 1
ATOM 3766 N N . THR A 1 489 ? 33.017 -6.317 -10.350 1.00 54.72 489 THR A N 1
ATOM 3767 C CA . THR A 1 489 ? 34.282 -6.482 -11.068 1.00 54.72 489 THR A CA 1
ATOM 3768 C C . THR A 1 489 ? 33.975 -6.259 -12.534 1.00 54.72 489 THR A C 1
ATOM 3770 O O . THR A 1 489 ? 33.470 -7.163 -13.192 1.00 54.72 489 THR A O 1
ATOM 3773 N N . GLY A 1 490 ? 34.182 -5.024 -12.996 1.00 44.28 490 GLY A N 1
ATOM 3774 C CA . GLY A 1 490 ? 33.686 -4.569 -14.284 1.00 44.28 490 GLY A CA 1
ATOM 3775 C C . GLY A 1 490 ? 33.937 -5.599 -15.378 1.00 44.28 490 GLY A C 1
ATOM 3776 O O . GLY A 1 490 ? 35.085 -5.903 -15.695 1.00 44.28 490 GLY A O 1
ATOM 3777 N N . SER A 1 491 ? 32.862 -6.091 -15.994 1.00 41.91 491 SER A N 1
ATOM 3778 C CA . SER A 1 491 ? 32.959 -6.451 -17.399 1.00 41.91 491 SER A CA 1
ATOM 3779 C C . SER A 1 491 ? 33.458 -5.194 -18.104 1.00 41.91 491 SER A C 1
ATOM 3781 O O . SER A 1 491 ? 32.891 -4.110 -17.912 1.00 41.91 491 SER A O 1
ATOM 3783 N N . THR A 1 492 ? 34.553 -5.329 -18.842 1.00 40.50 492 THR A N 1
ATOM 3784 C CA . THR A 1 492 ? 35.016 -4.385 -19.859 1.00 40.50 492 THR A CA 1
ATOM 3785 C C . THR A 1 492 ? 33.819 -3.636 -20.439 1.00 40.50 492 THR A C 1
ATOM 3787 O O . THR A 1 492 ? 32.837 -4.268 -20.833 1.00 40.50 492 THR A O 1
ATOM 3790 N N . SER A 1 493 ? 33.845 -2.296 -20.408 1.00 42.03 493 SER A N 1
ATOM 3791 C CA . SER A 1 493 ? 32.781 -1.490 -21.016 1.00 42.03 493 SER A CA 1
ATOM 3792 C C . SER A 1 493 ? 32.466 -2.075 -22.403 1.00 42.03 493 SER A C 1
ATOM 3794 O O . SER A 1 493 ? 33.417 -2.352 -23.132 1.00 42.03 493 SER A O 1
ATOM 3796 N N . PRO A 1 494 ? 31.196 -2.237 -22.811 1.00 44.38 494 PRO A N 1
ATOM 3797 C CA . PRO A 1 494 ? 30.857 -2.701 -24.163 1.00 44.38 494 PRO A CA 1
ATOM 3798 C C . PRO A 1 494 ? 31.469 -1.829 -25.279 1.00 44.38 494 PRO A C 1
ATOM 3800 O O . PRO A 1 494 ? 31.594 -2.271 -26.419 1.00 44.38 494 PRO A O 1
ATOM 3803 N N . ASP A 1 495 ? 31.868 -0.603 -24.917 1.00 44.38 495 ASP A N 1
ATOM 3804 C CA . ASP A 1 495 ? 32.568 0.387 -25.738 1.00 44.38 495 ASP A CA 1
ATOM 3805 C C . ASP A 1 495 ? 34.094 0.187 -25.839 1.00 44.38 495 ASP A C 1
ATOM 3807 O O . ASP A 1 495 ? 34.732 0.904 -26.605 1.00 44.38 495 ASP A O 1
ATOM 3811 N N . ALA A 1 496 ? 34.710 -0.708 -25.056 1.00 45.94 496 ALA A N 1
ATOM 3812 C CA . ALA A 1 496 ? 36.160 -0.890 -25.050 1.00 45.94 496 ALA A CA 1
ATOM 3813 C C . ALA A 1 496 ? 36.557 -1.989 -26.054 1.00 45.94 496 ALA A C 1
ATOM 3815 O O . ALA A 1 496 ? 36.190 -3.153 -25.867 1.00 45.94 496 ALA A O 1
ATOM 3816 N N . PRO A 1 497 ? 37.296 -1.652 -27.124 1.00 48.50 497 PRO A N 1
ATOM 3817 C CA . PRO A 1 497 ? 37.882 -2.643 -28.013 1.00 48.50 497 PRO A CA 1
ATOM 3818 C C . PRO A 1 497 ? 38.783 -3.603 -27.218 1.00 48.50 497 PRO A C 1
ATOM 3820 O O . PRO A 1 497 ? 39.414 -3.169 -26.255 1.00 48.50 497 PRO A O 1
ATOM 3823 N N . PRO A 1 498 ? 38.934 -4.870 -27.643 1.00 50.47 498 PRO A N 1
ATOM 3824 C CA . PRO A 1 498 ? 39.802 -5.844 -26.969 1.00 50.47 498 PRO A CA 1
ATOM 3825 C C . PRO A 1 498 ? 41.274 -5.415 -26.805 1.00 50.47 498 PRO A C 1
ATOM 3827 O O . PRO A 1 498 ? 41.993 -6.022 -26.020 1.00 50.47 498 PRO A O 1
ATOM 3830 N N . ASP A 1 499 ? 41.720 -4.388 -27.539 1.00 44.78 499 ASP A N 1
ATOM 3831 C CA . ASP A 1 499 ? 43.102 -3.885 -27.557 1.00 44.78 499 ASP A CA 1
ATOM 3832 C C . ASP A 1 499 ? 43.410 -2.814 -26.486 1.00 44.78 499 ASP A C 1
ATOM 3834 O O . ASP A 1 499 ? 44.553 -2.361 -26.403 1.00 44.78 499 ASP A O 1
ATOM 3838 N N . ASP A 1 500 ? 42.448 -2.396 -25.650 1.00 46.91 500 ASP A N 1
ATOM 3839 C CA . ASP A 1 500 ? 42.773 -1.520 -24.516 1.00 46.91 500 ASP A CA 1
ATOM 3840 C C . ASP A 1 500 ? 43.511 -2.329 -23.436 1.00 46.91 500 ASP A C 1
ATOM 3842 O O . ASP A 1 500 ? 42.938 -3.034 -22.605 1.00 46.91 500 ASP A O 1
ATOM 3846 N N . THR A 1 501 ? 44.838 -2.236 -23.496 1.00 40.47 501 THR A N 1
ATOM 3847 C CA . THR A 1 501 ? 45.798 -2.805 -22.553 1.00 40.47 501 THR A CA 1
ATOM 3848 C C . THR A 1 501 ? 45.417 -2.563 -21.089 1.00 40.47 501 THR A C 1
ATOM 3850 O O . THR A 1 501 ? 45.149 -1.435 -20.680 1.00 40.47 501 THR A O 1
ATOM 3853 N N . ALA A 1 502 ? 45.568 -3.642 -20.314 1.00 36.44 502 ALA A N 1
ATOM 3854 C CA . ALA A 1 502 ? 45.335 -3.837 -18.883 1.00 36.44 502 ALA A CA 1
ATOM 3855 C C . ALA A 1 502 ? 43.886 -4.214 -18.509 1.00 36.44 502 ALA A C 1
ATOM 3857 O O . ALA A 1 502 ? 42.972 -3.407 -18.687 1.00 36.44 502 ALA A O 1
ATOM 3858 N N . PRO A 1 503 ? 43.659 -5.387 -17.872 1.00 38.91 503 PRO A N 1
ATOM 3859 C CA . PRO A 1 503 ? 42.460 -5.553 -17.075 1.00 38.91 503 PRO A CA 1
ATOM 3860 C C . PRO A 1 503 ? 42.554 -4.491 -15.984 1.00 38.91 503 PRO A C 1
ATOM 3862 O O . PRO A 1 503 ? 43.381 -4.580 -15.075 1.00 38.91 503 PRO A O 1
ATOM 3865 N N . SER A 1 504 ? 41.752 -3.438 -16.106 1.00 41.44 504 SER A N 1
ATOM 3866 C CA . SER A 1 504 ? 41.479 -2.565 -14.981 1.00 41.44 504 SER A CA 1
ATOM 3867 C C . SER A 1 504 ? 40.841 -3.449 -13.917 1.00 41.44 504 SER A C 1
ATOM 3869 O O . SER A 1 504 ? 39.644 -3.721 -13.942 1.00 41.44 504 SER A O 1
ATOM 3871 N N . ALA A 1 505 ? 41.669 -3.961 -13.006 1.00 45.66 505 ALA A N 1
ATOM 3872 C CA . ALA A 1 505 ? 41.255 -4.594 -11.768 1.00 45.66 505 ALA A CA 1
ATOM 3873 C C . ALA A 1 505 ? 40.692 -3.502 -10.844 1.00 45.66 505 ALA A C 1
ATOM 3875 O O . ALA A 1 505 ? 41.242 -3.195 -9.791 1.00 45.66 505 ALA A O 1
ATOM 3876 N N . GLY A 1 506 ? 39.629 -2.842 -11.298 1.00 51.50 506 GLY A N 1
ATOM 3877 C CA . GLY A 1 506 ? 38.875 -1.846 -10.566 1.00 51.50 506 GLY A CA 1
ATOM 3878 C C . GLY A 1 506 ? 37.469 -2.371 -10.332 1.00 51.50 506 GLY A C 1
ATOM 3879 O O . GLY A 1 506 ? 36.790 -2.797 -11.265 1.00 51.50 506 GLY A O 1
ATOM 3880 N N . PHE A 1 507 ? 37.014 -2.333 -9.082 1.00 53.09 507 PHE A N 1
ATOM 3881 C CA . PHE A 1 507 ? 35.596 -2.485 -8.788 1.00 53.09 507 PHE A CA 1
ATOM 3882 C C . PHE A 1 507 ? 34.890 -1.181 -9.177 1.00 53.09 507 PHE A C 1
ATOM 3884 O O . PHE A 1 507 ? 35.344 -0.089 -8.831 1.00 53.09 507 PHE A O 1
ATOM 3891 N N . ARG A 1 508 ? 33.785 -1.282 -9.915 1.00 62.22 508 ARG A N 1
ATOM 3892 C CA . ARG A 1 508 ? 32.846 -0.170 -10.086 1.00 62.22 508 ARG A CA 1
ATOM 3893 C C . ARG A 1 508 ? 31.613 -0.471 -9.266 1.00 62.22 508 ARG A C 1
ATOM 3895 O O . ARG A 1 508 ? 31.192 -1.618 -9.181 1.00 62.22 508 ARG A O 1
ATOM 3902 N N . LEU A 1 509 ? 31.036 0.554 -8.664 1.00 70.88 509 LEU A N 1
ATOM 3903 C CA . LEU A 1 509 ? 29.736 0.413 -8.037 1.00 70.88 509 LEU A CA 1
ATOM 3904 C C . LEU A 1 509 ? 28.670 0.458 -9.138 1.00 70.88 509 LEU A C 1
ATOM 3906 O O . LEU A 1 509 ? 28.642 1.409 -9.917 1.00 70.88 509 LEU A O 1
ATOM 3910 N N . LYS A 1 510 ? 27.851 -0.590 -9.235 1.00 71.50 510 LYS A N 1
ATOM 3911 C CA . LYS A 1 510 ? 26.671 -0.650 -10.102 1.00 71.50 510 LYS A CA 1
ATOM 3912 C C . LYS A 1 510 ? 25.432 -0.598 -9.217 1.00 71.50 510 LYS A C 1
ATOM 3914 O O . LYS A 1 510 ? 25.402 -1.254 -8.177 1.00 71.50 510 LYS A O 1
ATOM 3919 N N . ASP A 1 511 ? 24.430 0.166 -9.630 1.00 78.44 511 ASP A N 1
ATOM 3920 C CA . ASP A 1 511 ? 23.124 0.151 -8.980 1.00 78.44 511 ASP A CA 1
ATOM 3921 C C . ASP A 1 511 ? 22.476 -1.221 -9.186 1.00 78.44 511 ASP A C 1
ATOM 3923 O O . ASP A 1 511 ? 22.216 -1.632 -10.321 1.00 78.44 511 ASP A O 1
ATOM 3927 N N . GLU A 1 512 ? 22.221 -1.939 -8.096 1.00 78.94 512 GLU A N 1
ATOM 3928 C CA . GLU A 1 512 ? 21.473 -3.191 -8.121 1.00 78.94 512 GLU A CA 1
ATOM 3929 C C . GLU A 1 512 ? 20.108 -3.016 -7.443 1.00 78.94 512 GLU A C 1
ATOM 3931 O O . GLU A 1 512 ? 20.021 -2.440 -6.351 1.00 78.94 512 GLU A O 1
ATOM 3936 N N . PRO A 1 513 ? 19.019 -3.499 -8.073 1.00 84.62 513 PRO A N 1
ATOM 3937 C CA . PRO A 1 513 ? 17.697 -3.453 -7.473 1.00 84.62 513 PRO A CA 1
ATOM 3938 C C . PRO A 1 513 ? 17.624 -4.403 -6.273 1.00 84.62 513 PRO A C 1
ATOM 3940 O O . PRO A 1 513 ? 17.992 -5.573 -6.364 1.00 84.62 513 PRO A O 1
ATOM 3943 N N . GLY A 1 514 ? 17.092 -3.904 -5.161 1.00 87.50 514 GLY A N 1
ATOM 3944 C CA . GLY A 1 514 ? 16.735 -4.709 -4.000 1.00 87.50 514 GLY A CA 1
ATOM 3945 C C . GLY A 1 514 ? 15.446 -5.505 -4.218 1.00 87.50 514 GLY A C 1
ATOM 3946 O O . GLY A 1 514 ? 14.778 -5.399 -5.253 1.00 87.50 514 GLY A O 1
ATOM 3947 N N . ILE A 1 515 ? 15.072 -6.296 -3.212 1.00 89.19 515 ILE A N 1
ATOM 3948 C CA . ILE A 1 515 ? 13.947 -7.247 -3.272 1.00 89.19 515 ILE A CA 1
ATOM 3949 C C . ILE A 1 515 ? 12.631 -6.555 -3.667 1.00 89.19 515 ILE A C 1
ATOM 3951 O O . ILE A 1 515 ? 11.928 -7.017 -4.565 1.00 89.19 515 ILE A O 1
ATOM 3955 N N . PHE A 1 516 ? 12.309 -5.419 -3.043 1.00 90.69 516 PHE A N 1
ATOM 3956 C CA . PHE A 1 516 ? 11.093 -4.656 -3.327 1.00 90.69 516 PHE A CA 1
ATOM 3957 C C . PHE A 1 516 ? 11.068 -4.157 -4.775 1.00 90.69 516 PHE A C 1
ATOM 3959 O O . PHE A 1 516 ? 10.095 -4.387 -5.496 1.00 90.69 516 PHE A O 1
ATOM 3966 N N . LYS A 1 517 ? 12.158 -3.525 -5.232 1.00 86.69 517 LYS A N 1
ATOM 3967 C CA . LYS A 1 517 ? 12.250 -2.974 -6.591 1.00 86.69 517 LYS A CA 1
ATOM 3968 C C . LYS A 1 517 ? 12.192 -4.074 -7.649 1.00 86.69 517 LYS A C 1
ATOM 3970 O O . LYS A 1 517 ? 11.549 -3.886 -8.680 1.00 86.69 517 LYS A O 1
ATOM 3975 N N . ALA A 1 518 ? 12.786 -5.237 -7.381 1.00 84.31 518 ALA A N 1
ATOM 3976 C CA . ALA A 1 518 ? 12.699 -6.398 -8.258 1.00 84.31 518 ALA A CA 1
ATOM 3977 C C . ALA A 1 518 ? 11.250 -6.896 -8.418 1.00 84.31 518 ALA A C 1
ATOM 3979 O O . ALA A 1 518 ? 10.798 -7.105 -9.546 1.00 84.31 518 ALA A O 1
ATOM 3980 N N . VAL A 1 519 ? 10.494 -7.027 -7.320 1.00 87.06 519 VAL A N 1
ATOM 3981 C CA . VAL A 1 519 ? 9.073 -7.428 -7.359 1.00 87.06 519 VAL A CA 1
ATOM 3982 C C . VAL A 1 519 ? 8.228 -6.390 -8.095 1.00 87.06 519 VAL A C 1
ATOM 3984 O O . VAL A 1 519 ? 7.432 -6.756 -8.958 1.00 87.06 519 VAL A O 1
ATOM 3987 N N . CYS A 1 520 ? 8.425 -5.098 -7.816 1.00 85.31 520 CYS A N 1
ATOM 3988 C CA . CYS A 1 520 ? 7.725 -4.018 -8.514 1.00 85.31 520 CYS A CA 1
ATOM 3989 C C . CYS A 1 520 ? 8.016 -4.018 -10.017 1.00 85.31 520 CYS A C 1
ATOM 3991 O O . CYS A 1 520 ? 7.090 -3.868 -10.809 1.00 85.31 520 CYS A O 1
ATOM 3993 N N . ALA A 1 521 ? 9.269 -4.242 -10.421 1.00 81.06 521 ALA A N 1
ATOM 3994 C CA . ALA A 1 521 ? 9.639 -4.335 -11.830 1.00 81.06 521 ALA A CA 1
ATOM 3995 C C . ALA A 1 521 ? 8.967 -5.531 -12.525 1.00 81.06 521 ALA A C 1
ATOM 3997 O O . ALA A 1 521 ? 8.541 -5.406 -13.671 1.00 81.06 521 ALA A O 1
ATOM 3998 N N . ARG A 1 522 ? 8.827 -6.678 -11.843 1.00 81.75 522 ARG A N 1
ATOM 3999 C CA . ARG A 1 522 ? 8.056 -7.817 -12.372 1.00 81.75 522 ARG A CA 1
ATOM 4000 C C . ARG A 1 522 ? 6.573 -7.481 -12.495 1.00 81.75 522 ARG A C 1
ATOM 4002 O O . ARG A 1 522 ? 5.999 -7.704 -13.554 1.00 81.75 522 ARG A O 1
ATOM 4009 N N . ALA A 1 523 ? 5.986 -6.877 -11.463 1.00 81.62 523 ALA A N 1
ATOM 4010 C CA . ALA A 1 523 ? 4.583 -6.471 -11.469 1.00 81.62 523 ALA A CA 1
ATOM 4011 C C . ALA A 1 523 ? 4.272 -5.444 -12.570 1.00 81.62 523 ALA A C 1
ATOM 4013 O O . ALA A 1 523 ? 3.258 -5.551 -13.247 1.00 81.62 523 ALA A O 1
ATOM 4014 N N . GLN A 1 524 ? 5.166 -4.479 -12.801 1.00 75.75 524 GLN A N 1
ATOM 4015 C CA . GLN A 1 524 ? 5.023 -3.477 -13.862 1.00 75.75 524 GLN A CA 1
ATOM 4016 C C . GLN A 1 524 ? 5.084 -4.095 -15.268 1.00 75.75 524 GLN A C 1
ATOM 4018 O O . GLN A 1 524 ? 4.469 -3.580 -16.204 1.00 75.75 524 GLN A O 1
ATOM 4023 N N . ARG A 1 525 ? 5.845 -5.182 -15.428 1.00 69.88 525 ARG A N 1
ATOM 4024 C CA . ARG A 1 525 ? 5.987 -5.895 -16.704 1.00 69.88 525 ARG A CA 1
ATOM 4025 C C . ARG A 1 525 ? 4.846 -6.869 -16.973 1.00 69.88 525 ARG A C 1
ATOM 4027 O O . ARG A 1 525 ? 4.694 -7.286 -18.115 1.00 69.88 525 ARG A O 1
ATOM 4034 N N . ASP A 1 526 ? 4.043 -7.207 -15.970 1.00 72.44 526 ASP A N 1
ATOM 4035 C CA . ASP A 1 526 ? 2.911 -8.108 -16.143 1.00 72.44 526 ASP A CA 1
ATOM 4036 C C . ASP A 1 526 ? 1.783 -7.429 -16.936 1.00 72.44 526 ASP A C 1
ATOM 4038 O O . ASP A 1 526 ? 1.181 -6.453 -16.490 1.00 72.44 526 ASP A O 1
ATOM 4042 N N . SER A 1 527 ? 1.490 -7.947 -18.130 1.00 62.50 527 SER A N 1
ATOM 4043 C CA . SER A 1 527 ? 0.347 -7.531 -18.957 1.00 62.50 527 SER A CA 1
ATOM 4044 C C . SER A 1 527 ? -0.779 -8.570 -18.976 1.00 62.50 527 SER A C 1
ATOM 4046 O O . SER A 1 527 ? -1.507 -8.682 -19.965 1.00 62.50 527 SER A O 1
ATOM 4048 N N . GLY A 1 528 ? -0.933 -9.344 -17.897 1.00 65.69 528 GLY A N 1
ATOM 4049 C CA . GLY A 1 528 ? -1.951 -10.389 -17.803 1.00 65.69 528 GLY A CA 1
ATOM 4050 C C . GLY A 1 528 ? -1.619 -11.632 -18.629 1.00 65.69 528 GLY A C 1
ATOM 4051 O O . GLY A 1 528 ? -0.464 -12.031 -18.730 1.00 65.69 528 GLY A O 1
ATOM 4052 N N . GLU A 1 529 ? -2.628 -12.268 -19.229 1.00 56.38 529 GLU A N 1
ATOM 4053 C CA . GLU A 1 529 ? -2.456 -13.485 -20.051 1.00 56.38 529 GLU A CA 1
ATOM 4054 C C . GLU A 1 529 ? -1.713 -13.241 -21.381 1.00 56.38 529 GLU A C 1
ATOM 4056 O O . GLU A 1 529 ? -1.370 -14.191 -22.078 1.00 56.38 529 GLU A O 1
ATOM 4061 N N . ASN A 1 530 ? -1.426 -11.980 -21.726 1.00 54.03 530 ASN A N 1
ATOM 4062 C CA . ASN A 1 530 ? -0.754 -11.581 -22.965 1.00 54.03 530 ASN A CA 1
ATOM 4063 C C . ASN A 1 530 ? 0.626 -10.952 -22.672 1.00 54.03 530 ASN A C 1
ATOM 4065 O O . ASN A 1 530 ? 0.959 -9.882 -23.191 1.00 54.03 530 ASN A O 1
ATOM 4069 N N . THR A 1 531 ? 1.385 -11.577 -21.763 1.00 51.53 531 THR A N 1
ATOM 4070 C CA . THR A 1 531 ? 2.608 -11.056 -21.115 1.00 51.53 531 THR A CA 1
ATOM 4071 C C . THR A 1 531 ? 3.721 -10.602 -22.070 1.00 51.53 531 THR A C 1
ATOM 4073 O O . THR A 1 531 ? 4.465 -9.687 -21.731 1.00 51.53 531 THR A O 1
ATOM 4076 N N . ASP A 1 532 ? 3.803 -11.170 -23.278 1.00 55.09 532 ASP A N 1
ATOM 4077 C CA . ASP A 1 532 ? 4.995 -11.019 -24.132 1.00 55.09 532 ASP A CA 1
ATOM 4078 C C . ASP A 1 532 ? 4.783 -10.185 -25.407 1.00 55.09 532 ASP A C 1
ATOM 4080 O O . ASP A 1 532 ? 5.749 -9.775 -26.049 1.00 55.09 532 ASP A O 1
ATOM 4084 N N . ALA A 1 533 ? 3.540 -9.894 -25.805 1.00 61.56 533 ALA A N 1
ATOM 4085 C CA . ALA A 1 533 ? 3.277 -9.348 -27.144 1.00 61.56 533 ALA A CA 1
ATOM 4086 C C . ALA A 1 533 ? 3.657 -7.862 -27.321 1.00 61.56 533 ALA A C 1
ATOM 4088 O O . ALA A 1 533 ? 3.863 -7.418 -28.448 1.00 61.56 533 ALA A O 1
ATOM 4089 N N . ASN A 1 534 ? 3.741 -7.088 -26.231 1.00 73.38 534 ASN A N 1
ATOM 4090 C CA . ASN A 1 534 ? 3.964 -5.631 -26.270 1.00 73.38 534 ASN A CA 1
ATOM 4091 C C . ASN A 1 534 ? 5.139 -5.175 -25.382 1.00 73.38 534 ASN A C 1
ATOM 4093 O O . ASN A 1 534 ? 5.153 -4.039 -24.903 1.00 73.38 534 ASN A O 1
ATOM 4097 N N . ARG A 1 535 ? 6.102 -6.063 -25.110 1.00 79.88 535 ARG A N 1
ATOM 4098 C CA . ARG A 1 535 ? 7.295 -5.777 -24.299 1.00 79.88 535 ARG A CA 1
ATOM 4099 C C . ARG A 1 535 ? 8.551 -6.259 -25.006 1.00 79.88 535 ARG A C 1
ATOM 4101 O O . ARG A 1 535 ? 8.522 -7.245 -25.739 1.00 79.88 535 ARG A O 1
ATOM 4108 N N . LEU A 1 536 ? 9.659 -5.556 -24.782 1.00 86.06 536 LEU A N 1
ATOM 4109 C CA . LEU A 1 536 ? 10.963 -6.015 -25.242 1.00 86.06 536 LEU A CA 1
ATOM 4110 C C . LEU A 1 536 ? 11.628 -6.850 -24.142 1.00 86.06 536 LEU A C 1
ATOM 4112 O O . LEU A 1 536 ? 11.623 -6.477 -22.969 1.00 86.06 536 LEU A O 1
ATOM 4116 N N . ASP A 1 537 ? 12.241 -7.964 -24.530 1.00 85.94 537 ASP A N 1
ATOM 4117 C CA . ASP A 1 537 ? 13.162 -8.716 -23.676 1.00 85.94 537 ASP A CA 1
ATOM 4118 C C . ASP A 1 537 ? 14.414 -7.883 -23.360 1.00 85.94 537 ASP A C 1
ATOM 4120 O O . ASP A 1 537 ? 15.330 -7.773 -24.170 1.00 85.94 537 ASP A O 1
ATOM 4124 N N . ARG A 1 538 ? 14.465 -7.305 -22.158 1.00 87.06 538 ARG A N 1
ATOM 4125 C CA . ARG A 1 538 ? 15.552 -6.408 -21.734 1.00 87.06 538 ARG A CA 1
ATOM 4126 C C . ARG A 1 538 ? 16.880 -7.122 -21.473 1.00 87.06 538 ARG A C 1
ATOM 4128 O O . ARG A 1 538 ? 17.869 -6.447 -21.221 1.00 87.06 538 ARG A O 1
ATOM 4135 N N . THR A 1 539 ? 16.912 -8.457 -21.514 1.00 82.06 539 THR A N 1
ATOM 4136 C CA . THR A 1 539 ? 18.169 -9.222 -21.438 1.00 82.06 539 THR A CA 1
ATOM 4137 C C . THR A 1 539 ? 18.928 -9.216 -22.763 1.00 82.06 539 THR A C 1
ATOM 4139 O O . THR A 1 539 ? 20.133 -9.463 -22.790 1.00 82.06 539 THR A O 1
ATOM 4142 N N . ARG A 1 540 ? 18.240 -8.894 -23.866 1.00 88.56 540 ARG A N 1
ATOM 4143 C CA . ARG A 1 540 ? 18.840 -8.770 -25.193 1.00 88.56 540 ARG A CA 1
ATOM 4144 C C . ARG A 1 540 ? 19.458 -7.394 -25.377 1.00 88.56 540 ARG A C 1
ATOM 4146 O O . ARG A 1 540 ? 18.918 -6.375 -24.945 1.00 88.56 540 ARG A O 1
ATOM 4153 N N . ARG A 1 541 ? 20.588 -7.350 -26.077 1.00 91.00 541 ARG A N 1
ATOM 4154 C CA . ARG A 1 541 ? 21.259 -6.088 -26.414 1.00 91.00 541 ARG A CA 1
ATOM 4155 C C . ARG A 1 541 ? 20.548 -5.383 -27.567 1.00 91.00 541 ARG A C 1
ATOM 4157 O O . ARG A 1 541 ? 19.933 -6.015 -28.423 1.00 91.00 541 ARG A O 1
ATOM 4164 N N . VAL A 1 542 ? 20.698 -4.060 -27.621 1.00 95.06 542 VAL A N 1
ATOM 4165 C CA . VAL A 1 542 ? 20.264 -3.242 -28.760 1.00 95.06 542 VAL A CA 1
ATOM 4166 C C . VAL A 1 542 ? 21.486 -2.808 -29.551 1.00 95.06 542 VAL A C 1
ATOM 4168 O O . VAL A 1 542 ? 22.273 -1.987 -29.092 1.00 95.06 542 VAL A O 1
ATOM 4171 N N . ILE A 1 543 ? 21.661 -3.346 -30.751 1.00 94.88 543 ILE A N 1
ATOM 4172 C CA . ILE A 1 543 ? 22.732 -2.966 -31.667 1.00 94.88 543 ILE A CA 1
ATOM 4173 C C . ILE A 1 543 ? 22.274 -1.753 -32.466 1.00 94.88 543 ILE A C 1
ATOM 4175 O O . ILE A 1 543 ? 21.262 -1.780 -33.161 1.00 94.88 543 ILE A O 1
ATOM 4179 N N . ARG A 1 544 ? 23.034 -0.665 -32.406 1.00 94.56 544 ARG A N 1
ATOM 4180 C CA . ARG A 1 544 ? 22.834 0.480 -33.287 1.00 94.56 544 ARG A CA 1
ATOM 4181 C C . ARG A 1 544 ? 23.472 0.191 -34.635 1.00 94.56 544 ARG A C 1
ATOM 4183 O O . ARG A 1 544 ? 24.624 -0.223 -34.680 1.00 94.56 544 ARG A O 1
ATOM 4190 N N . LEU A 1 545 ? 22.775 0.520 -35.721 1.00 94.88 545 LEU A N 1
ATOM 4191 C CA . LEU A 1 545 ? 23.324 0.561 -37.077 1.00 94.88 545 LEU A CA 1
ATOM 4192 C C . LEU A 1 545 ? 23.015 1.919 -37.725 1.00 94.88 545 LEU A C 1
ATOM 4194 O O . LEU A 1 545 ? 21.866 2.342 -37.854 1.00 94.88 545 LEU A O 1
ATOM 4198 N N . GLY A 1 546 ? 24.064 2.653 -38.082 1.00 93.94 546 GLY A N 1
ATOM 4199 C CA . GLY A 1 546 ? 23.972 3.981 -38.677 1.00 93.94 546 GLY A CA 1
ATOM 4200 C C . GLY A 1 546 ? 23.728 3.921 -40.180 1.00 93.94 546 GLY A C 1
ATOM 4201 O O . GLY A 1 546 ? 24.556 3.406 -40.928 1.00 93.94 546 GLY A O 1
ATOM 4202 N N . LEU A 1 547 ? 22.636 4.525 -40.643 1.00 92.56 547 LEU A N 1
ATOM 4203 C CA . LEU A 1 547 ? 22.420 4.784 -42.059 1.00 92.56 547 LEU A CA 1
ATOM 4204 C C . LEU A 1 547 ? 23.162 6.069 -42.445 1.00 92.56 547 LEU A C 1
ATOM 4206 O O . LEU A 1 547 ? 22.775 7.179 -42.078 1.00 92.56 547 LEU A O 1
ATOM 4210 N N . THR A 1 548 ? 24.265 5.910 -43.173 1.00 82.75 548 THR A N 1
ATOM 4211 C CA . THR A 1 548 ? 25.156 7.004 -43.579 1.00 82.75 548 THR A CA 1
ATOM 4212 C C . THR A 1 548 ? 25.068 7.292 -45.082 1.00 82.75 548 THR A C 1
ATOM 4214 O O . THR A 1 548 ? 24.690 6.431 -45.887 1.00 82.75 548 THR A O 1
ATOM 4217 N N . GLY A 1 549 ? 25.449 8.514 -45.469 1.00 83.31 549 GLY A N 1
ATOM 4218 C CA . GLY A 1 549 ? 25.477 8.981 -46.860 1.00 83.31 549 GLY A CA 1
ATOM 4219 C C . GLY A 1 549 ? 24.182 9.655 -47.328 1.00 83.31 549 GLY A C 1
ATOM 4220 O O . GLY A 1 549 ? 23.136 9.563 -46.688 1.00 83.31 549 GLY A O 1
ATOM 4221 N N . ALA A 1 550 ? 24.249 10.349 -48.469 1.00 82.94 550 ALA A N 1
ATOM 4222 C CA . ALA A 1 550 ? 23.119 11.104 -49.025 1.00 82.94 550 ALA A CA 1
ATOM 4223 C C . ALA A 1 550 ? 21.923 10.214 -49.425 1.00 82.94 550 ALA A C 1
ATOM 4225 O O . ALA A 1 550 ? 20.785 10.675 -49.437 1.00 82.94 550 ALA A O 1
ATOM 4226 N N . ASN A 1 551 ? 22.168 8.930 -49.701 1.00 89.62 551 ASN A N 1
ATOM 4227 C CA . ASN A 1 551 ? 21.165 7.945 -50.109 1.00 89.62 551 ASN A CA 1
ATOM 4228 C C . ASN A 1 551 ? 20.591 7.115 -48.945 1.00 89.62 551 ASN A C 1
ATOM 4230 O O . ASN A 1 551 ? 20.008 6.058 -49.182 1.00 89.62 551 ASN A O 1
ATOM 4234 N N . TRP A 1 552 ? 20.748 7.553 -47.691 1.00 92.38 552 TRP A N 1
ATOM 4235 C CA . TRP A 1 552 ? 20.289 6.790 -46.523 1.00 92.38 552 TRP A CA 1
ATOM 4236 C C . TRP A 1 552 ? 18.790 6.448 -46.569 1.00 92.38 552 TRP A C 1
ATOM 4238 O O . TRP A 1 552 ? 18.413 5.375 -46.110 1.00 92.38 552 TRP A O 1
ATOM 4248 N N . ARG A 1 553 ? 17.950 7.307 -47.170 1.00 94.62 553 ARG A N 1
ATOM 4249 C CA . ARG A 1 553 ? 16.507 7.052 -47.337 1.00 94.62 553 ARG A CA 1
ATOM 4250 C C . ARG A 1 553 ? 16.231 5.830 -48.209 1.00 94.62 553 ARG A C 1
ATOM 4252 O O . ARG A 1 553 ? 15.465 4.968 -47.807 1.00 94.62 553 ARG A O 1
ATOM 4259 N N . ALA A 1 554 ? 16.934 5.693 -49.332 1.00 94.00 554 ALA A N 1
ATOM 4260 C CA . ALA A 1 554 ? 16.814 4.511 -50.185 1.00 94.00 554 ALA A CA 1
ATOM 4261 C C . ALA A 1 554 ? 17.303 3.240 -49.465 1.00 94.00 554 ALA A C 1
ATOM 4263 O O . ALA A 1 554 ? 16.715 2.172 -49.613 1.00 94.00 554 ALA A O 1
ATOM 4264 N N . LYS A 1 555 ? 18.359 3.351 -48.641 1.00 93.06 555 LYS A N 1
ATOM 4265 C CA . LYS A 1 555 ? 18.832 2.234 -47.802 1.00 93.06 555 LYS A CA 1
ATOM 4266 C C . LYS A 1 555 ? 17.783 1.823 -46.765 1.00 93.06 555 LYS A C 1
ATOM 4268 O O . LYS A 1 555 ? 17.590 0.631 -46.562 1.00 93.06 555 LYS A O 1
ATOM 4273 N N . PHE A 1 556 ? 17.122 2.797 -46.137 1.00 96.06 556 PHE A N 1
ATOM 4274 C CA . PHE A 1 556 ? 16.019 2.573 -45.204 1.00 96.06 556 PHE A CA 1
ATOM 4275 C C . PHE A 1 556 ? 14.842 1.875 -45.891 1.00 96.06 556 PHE A C 1
ATOM 4277 O O . PHE A 1 556 ? 14.447 0.800 -45.459 1.00 96.06 556 PHE A O 1
ATOM 4284 N N . GLU A 1 557 ? 14.330 2.438 -46.988 1.00 96.31 557 GLU A N 1
ATOM 4285 C CA . GLU A 1 557 ? 13.184 1.888 -47.724 1.00 96.31 557 GLU A CA 1
ATOM 4286 C C . GLU A 1 557 ? 13.436 0.449 -48.170 1.00 96.31 557 GLU A C 1
ATOM 4288 O O . GLU A 1 557 ? 12.588 -0.418 -47.970 1.00 96.31 557 GLU A O 1
ATOM 4293 N N . ARG A 1 558 ? 14.636 0.172 -48.694 1.00 94.25 558 ARG A N 1
ATOM 4294 C CA . ARG A 1 558 ? 15.039 -1.186 -49.060 1.00 94.25 558 ARG A CA 1
ATOM 4295 C C . ARG A 1 558 ? 15.087 -2.117 -47.849 1.00 94.25 558 ARG A C 1
ATOM 4297 O O . ARG A 1 558 ? 14.607 -3.239 -47.938 1.00 94.25 558 ARG A O 1
ATOM 4304 N N . ALA A 1 559 ? 15.634 -1.660 -46.721 1.00 95.50 559 ALA A N 1
ATOM 4305 C CA . ALA A 1 559 ? 15.729 -2.481 -45.517 1.00 95.50 559 ALA A CA 1
ATOM 4306 C C . ALA A 1 559 ? 14.353 -2.879 -44.959 1.00 95.50 559 ALA A C 1
ATOM 4308 O O . ALA A 1 559 ? 14.157 -4.014 -44.517 1.00 95.50 559 ALA A O 1
ATOM 4309 N N . ILE A 1 560 ? 13.385 -1.957 -45.017 1.00 97.50 560 ILE A N 1
ATOM 4310 C CA . ILE A 1 560 ? 11.996 -2.238 -44.645 1.00 97.50 560 ILE A CA 1
ATOM 4311 C C . ILE A 1 560 ? 11.350 -3.192 -45.655 1.00 97.50 560 ILE A C 1
ATOM 4313 O O . ILE A 1 560 ? 10.796 -4.212 -45.252 1.00 97.50 560 ILE A O 1
ATOM 4317 N N . ALA A 1 561 ? 11.463 -2.903 -46.956 1.00 96.31 561 ALA A N 1
ATOM 4318 C CA . ALA A 1 561 ? 10.834 -3.694 -48.015 1.00 96.31 561 ALA A CA 1
ATOM 4319 C C . ALA A 1 561 ? 11.338 -5.145 -48.073 1.00 96.31 561 ALA A C 1
ATOM 4321 O O . ALA A 1 561 ? 10.560 -6.057 -48.339 1.00 96.31 561 ALA A O 1
ATOM 4322 N N . GLU A 1 562 ? 12.627 -5.362 -47.813 1.00 95.06 562 GLU A N 1
ATOM 4323 C CA . GLU A 1 562 ? 13.247 -6.689 -47.845 1.00 95.06 562 GLU A CA 1
ATOM 4324 C C . GLU A 1 562 ? 13.262 -7.394 -46.481 1.00 95.06 562 GLU A C 1
ATOM 4326 O O . GLU A 1 562 ? 13.737 -8.525 -46.397 1.00 95.06 562 GLU A O 1
ATOM 4331 N N . ALA A 1 563 ? 12.772 -6.745 -45.415 1.00 96.12 563 ALA A N 1
ATOM 4332 C CA . ALA A 1 563 ? 12.860 -7.250 -44.042 1.00 96.12 563 ALA A CA 1
ATOM 4333 C C . ALA A 1 563 ? 14.287 -7.717 -43.679 1.00 96.12 563 ALA A C 1
ATOM 4335 O O . ALA A 1 563 ? 14.502 -8.767 -43.070 1.00 96.12 563 ALA A O 1
ATOM 4336 N N . ALA A 1 564 ? 15.289 -6.945 -44.104 1.00 95.12 564 ALA A N 1
ATOM 4337 C CA . ALA A 1 564 ? 16.695 -7.277 -43.940 1.00 95.12 564 ALA A CA 1
ATOM 4338 C C . ALA A 1 564 ? 17.545 -6.013 -43.848 1.00 95.12 564 ALA A C 1
ATOM 4340 O O . ALA A 1 564 ? 17.229 -4.985 -44.440 1.00 95.12 564 ALA A O 1
ATOM 4341 N N . VAL A 1 565 ? 18.659 -6.089 -43.130 1.00 94.94 565 VAL A N 1
ATOM 4342 C CA . VAL A 1 565 ? 19.642 -5.003 -43.070 1.00 94.94 565 VAL A CA 1
ATOM 4343 C C . VAL A 1 565 ? 20.967 -5.439 -43.636 1.00 94.94 565 VAL A C 1
ATOM 4345 O O . VAL A 1 565 ? 21.312 -6.618 -43.599 1.00 94.94 565 VAL A O 1
ATOM 4348 N N . GLU A 1 566 ? 21.716 -4.463 -44.133 1.00 93.06 566 GLU A N 1
ATOM 4349 C CA . GLU A 1 566 ? 23.006 -4.702 -44.755 1.00 93.06 566 GLU A CA 1
ATOM 4350 C C . GLU A 1 566 ? 24.152 -4.131 -43.938 1.00 93.06 566 GLU A C 1
ATOM 4352 O O . GLU A 1 566 ? 24.060 -3.031 -43.386 1.00 93.06 566 GLU A O 1
ATOM 4357 N N . TRP A 1 567 ? 25.258 -4.869 -43.933 1.00 92.88 567 TRP A N 1
ATOM 4358 C CA . TRP A 1 567 ? 26.531 -4.392 -43.426 1.00 92.88 567 TRP A CA 1
ATOM 4359 C C . TRP A 1 567 ? 27.373 -3.820 -44.577 1.00 92.88 567 TRP A C 1
ATOM 4361 O O . TRP A 1 567 ? 27.887 -4.578 -45.401 1.00 92.88 567 TRP A O 1
ATOM 4371 N N . PRO A 1 568 ? 27.540 -2.486 -44.664 1.00 87.62 568 PRO A N 1
ATOM 4372 C CA . PRO A 1 568 ? 28.168 -1.853 -45.825 1.00 87.62 568 PRO A CA 1
ATOM 4373 C C . PRO A 1 568 ? 29.695 -1.994 -45.860 1.00 87.62 568 PRO A C 1
ATOM 4375 O O . PRO A 1 568 ? 30.306 -1.662 -46.868 1.00 87.62 568 PRO A O 1
ATOM 4378 N N . HIS A 1 569 ? 30.317 -2.462 -44.775 1.00 87.69 569 HIS A N 1
ATOM 4379 C CA . HIS A 1 569 ? 31.775 -2.540 -44.647 1.00 87.69 569 HIS A CA 1
ATOM 4380 C C . HIS A 1 569 ? 32.293 -3.979 -44.651 1.00 87.69 569 HIS A C 1
ATOM 4382 O O . HIS A 1 569 ? 33.343 -4.249 -44.077 1.00 87.69 569 HIS A O 1
ATOM 4388 N N . GLY A 1 570 ? 31.541 -4.916 -45.236 1.00 84.62 570 GLY A N 1
ATOM 4389 C CA . GLY A 1 570 ? 31.956 -6.315 -45.350 1.00 84.62 570 GLY A CA 1
ATOM 4390 C C . GLY A 1 570 ? 32.964 -6.567 -46.481 1.00 84.62 570 GLY A C 1
ATOM 4391 O O . GLY A 1 570 ? 33.851 -7.399 -46.306 1.00 84.62 570 GLY A O 1
ATOM 4392 N N . GLY A 1 571 ? 32.952 -5.763 -47.549 1.00 86.94 571 GLY A N 1
ATOM 4393 C CA . GLY A 1 571 ? 33.878 -5.892 -48.684 1.00 86.94 571 GLY A CA 1
ATOM 4394 C C . GLY A 1 571 ? 33.552 -7.084 -49.592 1.00 86.94 571 GLY A C 1
ATOM 4395 O O . GLY A 1 571 ? 32.399 -7.467 -49.718 1.00 86.94 571 GLY A O 1
ATOM 4396 N N . ASP A 1 572 ? 34.565 -7.676 -50.226 1.00 88.12 572 ASP A N 1
ATOM 4397 C CA . ASP A 1 572 ? 34.394 -8.865 -51.082 1.00 88.12 572 ASP A CA 1
ATOM 4398 C C . ASP A 1 572 ? 34.570 -10.193 -50.310 1.00 88.12 572 ASP A C 1
ATOM 4400 O O . ASP A 1 572 ? 34.504 -11.275 -50.895 1.00 88.12 572 ASP A O 1
ATOM 4404 N N . ILE A 1 573 ? 34.807 -10.127 -48.994 1.00 90.31 573 ILE A N 1
ATOM 4405 C CA . ILE A 1 573 ? 35.129 -11.287 -48.153 1.00 90.31 573 ILE A CA 1
ATOM 4406 C C . ILE A 1 573 ? 33.853 -11.945 -47.624 1.00 90.31 573 ILE A C 1
ATOM 4408 O O . ILE A 1 573 ? 33.046 -11.306 -46.951 1.00 90.31 573 ILE A O 1
ATOM 4412 N N . ASP A 1 574 ? 33.713 -13.253 -47.831 1.00 92.56 574 ASP A N 1
ATOM 4413 C CA . ASP A 1 574 ? 32.691 -14.033 -47.140 1.00 92.56 574 ASP A CA 1
ATOM 4414 C C . ASP A 1 574 ? 33.091 -14.293 -45.680 1.00 92.56 574 ASP A C 1
ATOM 4416 O O . ASP A 1 574 ? 33.948 -15.126 -45.390 1.00 92.56 574 ASP A O 1
ATOM 4420 N N . TRP A 1 575 ? 32.438 -13.593 -44.753 1.00 93.06 575 TRP A N 1
ATOM 4421 C CA . TRP A 1 575 ? 32.635 -13.771 -43.315 1.00 93.06 575 TRP A CA 1
ATOM 4422 C C . TRP A 1 575 ? 31.857 -14.953 -42.713 1.00 93.06 575 TRP A C 1
ATOM 4424 O O . TRP A 1 575 ? 31.943 -15.163 -41.509 1.00 93.06 575 TRP A O 1
ATOM 4434 N N . SER A 1 576 ? 31.100 -15.733 -43.490 1.00 91.62 576 SER A N 1
ATOM 4435 C CA . SER A 1 576 ? 30.304 -16.864 -42.974 1.00 91.62 576 SER A CA 1
ATOM 4436 C C . SER A 1 576 ? 31.114 -17.969 -42.267 1.00 91.62 576 SER A C 1
ATOM 4438 O O . SER A 1 576 ? 30.599 -18.526 -41.296 1.00 91.62 576 SER A O 1
ATOM 4440 N N . PRO A 1 577 ? 32.347 -18.322 -42.694 1.00 93.12 577 PRO A N 1
ATOM 4441 C CA . PRO A 1 577 ? 33.103 -19.419 -42.089 1.00 93.12 577 PRO A CA 1
ATOM 4442 C C . PRO A 1 577 ? 33.286 -19.311 -40.555 1.00 93.12 577 PRO A C 1
ATOM 4444 O O . PRO A 1 577 ? 33.456 -18.201 -40.040 1.00 93.12 577 PRO A O 1
ATOM 4447 N N . PRO A 1 578 ? 33.300 -20.440 -39.808 1.00 88.69 578 PRO A N 1
ATOM 4448 C CA . PRO A 1 578 ? 33.438 -20.444 -38.341 1.00 88.69 578 PRO A CA 1
ATOM 4449 C C . PRO A 1 578 ? 34.759 -19.871 -37.814 1.00 88.69 578 PRO A C 1
ATOM 4451 O O . PRO A 1 578 ? 34.826 -19.394 -36.690 1.00 88.69 578 PRO A O 1
ATOM 4454 N N . GLU A 1 579 ? 35.827 -19.869 -38.614 1.00 88.81 579 GLU A N 1
ATOM 4455 C CA . GLU A 1 579 ? 37.103 -19.246 -38.228 1.00 88.81 579 GLU A CA 1
ATOM 4456 C C . GLU A 1 579 ? 36.954 -17.754 -37.884 1.00 88.81 579 GLU A C 1
ATOM 4458 O O . GLU A 1 579 ? 37.662 -17.248 -37.015 1.00 88.81 579 GLU A O 1
ATOM 4463 N N . PHE A 1 580 ? 35.967 -17.077 -38.481 1.00 90.00 580 PHE A N 1
ATOM 4464 C CA . PHE A 1 580 ? 35.625 -15.684 -38.195 1.00 90.00 580 PHE A CA 1
ATOM 4465 C C . PHE A 1 580 ? 34.684 -15.509 -36.988 1.00 90.00 580 PHE A C 1
ATOM 4467 O O . PHE A 1 580 ? 34.200 -14.403 -36.751 1.00 90.00 580 PHE A O 1
ATOM 4474 N N . ASP A 1 581 ? 34.432 -16.559 -36.193 1.00 83.25 581 ASP A N 1
ATOM 4475 C CA . ASP A 1 581 ? 33.880 -16.419 -34.832 1.00 83.25 581 ASP A CA 1
ATOM 4476 C C . ASP A 1 581 ? 34.865 -15.681 -33.916 1.00 83.25 581 ASP A C 1
ATOM 4478 O O . ASP A 1 581 ? 34.461 -14.969 -32.996 1.00 83.25 581 ASP A O 1
ATOM 4482 N N . SER A 1 582 ? 36.166 -15.816 -34.191 1.00 83.81 582 SER A N 1
ATOM 4483 C CA . SER A 1 582 ? 37.212 -15.116 -33.457 1.00 83.81 582 SER A CA 1
ATOM 4484 C C . SER A 1 582 ? 37.400 -13.691 -33.970 1.00 83.81 582 SER A C 1
ATOM 4486 O O . SER A 1 582 ? 37.648 -13.452 -35.155 1.00 83.81 582 SER A O 1
ATOM 4488 N N . TRP A 1 583 ? 37.373 -12.735 -33.042 1.00 82.69 583 TRP A N 1
ATOM 4489 C CA . TRP A 1 583 ? 37.724 -11.344 -33.322 1.00 82.69 583 TRP A CA 1
ATOM 4490 C C . TRP A 1 583 ? 39.144 -11.210 -33.895 1.00 82.69 583 TRP A C 1
ATOM 4492 O O . TRP A 1 583 ? 39.351 -10.447 -34.841 1.00 82.69 583 TRP A O 1
ATOM 4502 N N . ASP A 1 584 ? 40.099 -12.001 -33.391 1.00 85.31 584 ASP A N 1
ATOM 4503 C CA . ASP A 1 584 ? 41.487 -11.991 -33.870 1.00 85.31 584 ASP A CA 1
ATOM 4504 C C . ASP A 1 584 ? 41.585 -12.435 -35.332 1.00 85.31 584 ASP A C 1
ATOM 4506 O O . ASP A 1 584 ? 42.371 -11.877 -36.096 1.00 85.31 584 ASP A O 1
ATOM 4510 N N . ALA A 1 585 ? 40.754 -13.395 -35.751 1.00 88.88 585 ALA A N 1
ATOM 4511 C CA . ALA A 1 585 ? 40.730 -13.875 -37.130 1.00 88.88 585 ALA A CA 1
ATOM 4512 C C . ALA A 1 585 ? 40.179 -12.814 -38.095 1.00 88.88 585 ALA A C 1
ATOM 4514 O O . ALA A 1 585 ? 40.742 -12.610 -39.170 1.00 88.88 585 ALA A O 1
ATOM 4515 N N . ILE A 1 586 ? 39.129 -12.081 -37.700 1.00 89.50 586 ILE A N 1
ATOM 4516 C CA . ILE A 1 586 ? 38.602 -10.956 -38.494 1.00 89.50 586 ILE A CA 1
ATOM 4517 C C . ILE A 1 586 ? 39.650 -9.839 -38.603 1.00 89.50 586 ILE A C 1
ATOM 4519 O O . ILE A 1 586 ? 39.861 -9.297 -39.690 1.00 89.50 586 ILE A O 1
ATOM 4523 N N . LYS A 1 587 ? 40.324 -9.500 -37.494 1.00 89.56 587 LYS A N 1
ATOM 4524 C CA . LYS A 1 587 ? 41.395 -8.492 -37.469 1.00 89.56 587 LYS A CA 1
ATOM 4525 C C . LYS A 1 587 ? 42.549 -8.894 -38.385 1.00 89.56 587 LYS A C 1
ATOM 4527 O O . LYS A 1 587 ? 42.911 -8.112 -39.259 1.00 89.56 587 LYS A O 1
ATOM 4532 N N . ALA A 1 588 ? 43.076 -10.107 -38.228 1.00 90.62 588 ALA A N 1
ATOM 4533 C CA . ALA A 1 588 ? 44.170 -10.622 -39.046 1.00 90.62 588 ALA A CA 1
ATOM 4534 C C . ALA A 1 588 ? 43.806 -10.609 -40.536 1.00 90.62 588 ALA A C 1
ATOM 4536 O O . ALA A 1 588 ? 44.577 -10.111 -41.352 1.00 90.62 588 ALA A O 1
ATOM 4537 N N . LYS A 1 589 ? 42.587 -11.048 -40.883 1.00 91.50 589 LYS A N 1
ATOM 4538 C CA . LYS A 1 589 ? 42.120 -11.045 -42.272 1.00 91.50 589 LYS A CA 1
ATOM 4539 C C . LYS A 1 589 ? 42.036 -9.639 -42.864 1.00 91.50 589 LYS A C 1
ATOM 4541 O O . LYS A 1 589 ? 42.375 -9.444 -44.024 1.00 91.50 589 LYS A O 1
ATOM 4546 N N . ARG A 1 590 ? 41.613 -8.647 -42.076 1.00 89.12 590 ARG A N 1
ATOM 4547 C CA . ARG A 1 590 ? 41.602 -7.239 -42.503 1.00 89.12 590 ARG A CA 1
ATOM 4548 C C . ARG A 1 590 ? 43.001 -6.645 -42.635 1.00 89.12 590 ARG A C 1
ATOM 4550 O O . ARG A 1 590 ? 43.223 -5.847 -43.537 1.00 89.12 590 ARG A O 1
ATOM 4557 N N . GLN A 1 591 ? 43.940 -7.062 -41.792 1.00 90.69 591 GLN A N 1
ATOM 4558 C CA . GLN A 1 591 ? 45.336 -6.626 -41.865 1.00 90.69 591 GLN A CA 1
ATOM 4559 C C . GLN A 1 591 ? 46.078 -7.150 -43.105 1.00 90.69 591 GLN A C 1
ATOM 4561 O O . GLN A 1 591 ? 47.070 -6.552 -43.512 1.00 90.69 591 GLN A O 1
ATOM 4566 N N . GLU A 1 592 ? 45.596 -8.230 -43.734 1.00 90.19 592 GLU A N 1
ATOM 4567 C CA . GLU A 1 592 ? 46.099 -8.677 -45.043 1.00 90.19 592 GLU A CA 1
ATOM 4568 C C . GLU A 1 592 ? 45.790 -7.667 -46.163 1.00 90.19 592 GLU A C 1
ATOM 4570 O O . GLU A 1 592 ? 46.583 -7.534 -47.094 1.00 90.19 592 GLU A O 1
ATOM 4575 N N . GLU A 1 593 ? 44.653 -6.963 -46.084 1.00 85.50 593 GLU A N 1
ATOM 4576 C CA . GLU A 1 593 ? 44.256 -5.925 -47.049 1.00 85.50 593 GLU A CA 1
ATOM 4577 C C . GLU A 1 593 ? 44.910 -4.573 -46.729 1.00 85.50 593 GLU A C 1
ATOM 4579 O O . GLU A 1 593 ? 45.367 -3.876 -47.635 1.00 85.50 593 GLU A O 1
ATOM 4584 N N . ASP A 1 594 ? 44.957 -4.212 -45.444 1.00 86.19 594 ASP A N 1
ATOM 4585 C CA . ASP A 1 594 ? 45.540 -2.965 -44.947 1.00 86.19 594 ASP A CA 1
ATOM 4586 C C . ASP A 1 594 ? 46.266 -3.200 -43.604 1.00 86.19 594 ASP A C 1
ATOM 4588 O O . ASP A 1 594 ? 45.617 -3.303 -42.555 1.00 86.19 594 ASP A O 1
ATOM 4592 N N . PRO A 1 595 ? 47.614 -3.263 -43.609 1.00 87.94 595 PRO A N 1
ATOM 4593 C CA . PRO A 1 595 ? 48.411 -3.531 -42.413 1.00 87.94 595 PRO A CA 1
ATOM 4594 C C . PRO A 1 595 ? 48.271 -2.494 -41.290 1.00 87.94 595 PRO A C 1
ATOM 4596 O O . PRO A 1 595 ? 48.634 -2.797 -40.152 1.00 87.94 595 PRO A O 1
ATOM 4599 N N . GLU A 1 596 ? 47.773 -1.284 -41.573 1.00 86.38 596 GLU A N 1
ATOM 4600 C CA . GLU A 1 596 ? 47.570 -0.238 -40.559 1.00 86.38 596 GLU A CA 1
ATOM 4601 C C . GLU A 1 596 ? 46.269 -0.433 -39.761 1.00 86.38 596 GLU A C 1
ATOM 4603 O O . GLU A 1 596 ? 46.061 0.232 -38.740 1.00 86.38 596 GLU A O 1
ATOM 4608 N N . ILE A 1 597 ? 45.399 -1.368 -40.171 1.00 83.50 597 ILE A N 1
ATOM 4609 C CA . ILE A 1 597 ? 44.159 -1.669 -39.455 1.00 83.50 597 ILE A CA 1
ATOM 4610 C C . ILE A 1 597 ? 44.469 -2.201 -38.055 1.00 83.50 597 ILE A C 1
ATOM 4612 O O . ILE A 1 597 ? 45.091 -3.246 -37.853 1.00 83.50 597 ILE A O 1
ATOM 4616 N N . ILE A 1 598 ? 43.943 -1.493 -37.063 1.00 81.00 598 ILE A N 1
ATOM 4617 C CA . ILE A 1 598 ? 43.959 -1.892 -35.658 1.00 81.00 598 ILE A CA 1
ATOM 4618 C C . ILE A 1 598 ? 42.628 -2.533 -35.257 1.00 81.00 598 ILE A C 1
ATOM 4620 O O . ILE A 1 598 ? 41.616 -2.421 -35.947 1.00 81.00 598 ILE A O 1
ATOM 4624 N N . GLY A 1 599 ? 42.606 -3.208 -34.110 1.00 72.19 599 GLY A N 1
ATOM 4625 C CA . GLY A 1 599 ? 41.458 -4.016 -33.704 1.00 72.19 599 GLY A CA 1
ATOM 4626 C C . GLY A 1 599 ? 40.149 -3.241 -33.497 1.00 72.19 599 GLY A C 1
ATOM 4627 O O . GLY A 1 599 ? 39.063 -3.773 -33.726 1.00 72.19 599 GLY A O 1
ATOM 4628 N N . ASN A 1 600 ? 40.236 -1.972 -33.095 1.00 72.75 600 ASN A N 1
ATOM 4629 C CA . ASN A 1 600 ? 39.063 -1.121 -32.905 1.00 72.75 600 ASN A CA 1
ATOM 4630 C C . ASN A 1 600 ? 38.504 -0.546 -34.210 1.00 72.75 600 ASN A C 1
ATOM 4632 O O . ASN A 1 600 ? 37.505 0.165 -34.172 1.00 72.75 600 ASN A O 1
ATOM 4636 N N . HIS A 1 601 ? 39.130 -0.819 -35.356 1.00 84.38 601 HIS A N 1
ATOM 4637 C CA . HIS A 1 601 ? 38.725 -0.220 -36.614 1.00 84.38 601 HIS A CA 1
ATOM 4638 C C . HIS A 1 601 ? 37.251 -0.559 -36.930 1.00 84.38 601 HIS A C 1
ATOM 4640 O O . HIS A 1 601 ? 36.838 -1.713 -36.753 1.00 84.38 601 HIS A O 1
ATOM 4646 N N . PRO A 1 602 ? 36.427 0.394 -37.422 1.00 81.31 602 PRO A N 1
ATOM 4647 C CA . PRO A 1 602 ? 34.994 0.172 -37.641 1.00 81.31 602 PRO A CA 1
ATOM 4648 C C . PRO A 1 602 ? 34.658 -1.034 -38.530 1.00 81.31 602 PRO A C 1
ATOM 4650 O O . PRO A 1 602 ? 33.604 -1.643 -38.350 1.00 81.31 602 PRO A O 1
ATOM 4653 N N . THR A 1 603 ? 35.543 -1.386 -39.467 1.00 87.19 603 THR A N 1
ATOM 4654 C CA . THR A 1 603 ? 35.374 -2.531 -40.380 1.00 87.19 603 THR A CA 1
ATOM 4655 C C . THR A 1 603 ? 35.737 -3.876 -39.747 1.00 87.19 603 THR A C 1
ATOM 4657 O O . THR A 1 603 ? 35.285 -4.903 -40.240 1.00 87.19 603 THR A O 1
ATOM 4660 N N . VAL A 1 604 ? 36.508 -3.894 -38.656 1.00 88.31 604 VAL A N 1
ATOM 4661 C CA . VAL A 1 604 ? 36.811 -5.105 -37.875 1.00 88.31 604 VAL A CA 1
ATOM 4662 C C . VAL A 1 604 ? 35.712 -5.301 -36.838 1.00 88.31 604 VAL A C 1
ATOM 4664 O O . VAL A 1 604 ? 34.963 -6.276 -36.889 1.00 88.31 604 VAL A O 1
ATOM 4667 N N . TYR A 1 605 ? 35.550 -4.315 -35.953 1.00 85.69 605 TYR A N 1
ATOM 4668 C CA . TYR A 1 605 ? 34.604 -4.379 -34.842 1.00 85.69 605 TYR A CA 1
ATOM 4669 C C . TYR A 1 605 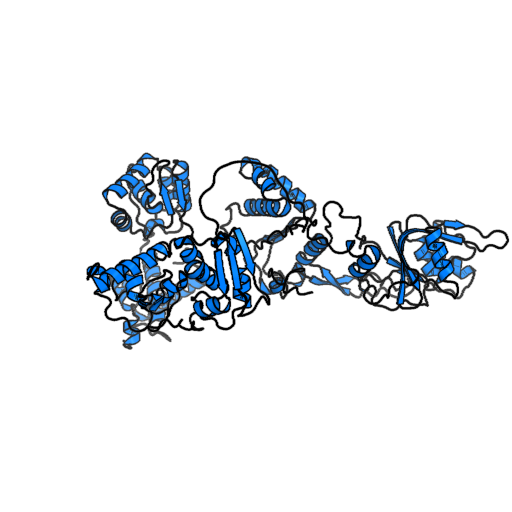? 33.154 -4.516 -35.319 1.00 85.69 605 TYR A C 1
ATOM 4671 O O . TYR A 1 605 ? 32.425 -5.388 -34.853 1.00 85.69 605 TYR A O 1
ATOM 4679 N N . GLY A 1 606 ? 32.737 -3.709 -36.300 1.00 88.94 606 GLY A N 1
ATOM 4680 C CA . GLY A 1 606 ? 31.375 -3.768 -36.822 1.00 88.94 606 GLY A CA 1
ATOM 4681 C C . GLY A 1 606 ? 31.069 -5.063 -37.581 1.00 88.94 606 GLY A C 1
ATOM 4682 O O . GLY A 1 606 ? 29.952 -5.562 -37.483 1.00 88.94 606 GLY A O 1
ATOM 4683 N N . THR A 1 607 ? 32.059 -5.651 -38.265 1.00 91.69 607 THR A N 1
ATOM 4684 C CA . THR A 1 607 ? 31.907 -6.961 -38.924 1.00 91.69 607 THR A CA 1
ATOM 4685 C C . THR A 1 607 ? 31.729 -8.068 -37.889 1.00 91.69 607 THR A C 1
ATOM 4687 O O . THR A 1 607 ? 30.795 -8.858 -38.004 1.00 91.69 607 THR A O 1
ATOM 4690 N N . SER A 1 608 ? 32.566 -8.083 -36.846 1.00 90.12 608 SER A N 1
ATOM 4691 C CA . SER A 1 608 ? 32.445 -9.031 -35.731 1.00 90.12 608 SER A CA 1
ATOM 4692 C C . SER A 1 608 ? 31.081 -8.918 -35.044 1.00 90.12 608 SER A C 1
ATOM 4694 O O . SER A 1 608 ? 30.399 -9.926 -34.868 1.00 90.12 608 SER A O 1
ATOM 4696 N N . LEU A 1 609 ? 30.631 -7.694 -34.749 1.00 90.00 609 LEU A N 1
ATOM 4697 C CA . LEU A 1 609 ? 29.343 -7.447 -34.105 1.00 90.00 609 LEU A CA 1
ATOM 4698 C C . LEU A 1 609 ? 28.150 -7.847 -34.980 1.00 90.00 609 LEU A C 1
ATOM 4700 O O . LEU A 1 609 ? 27.218 -8.476 -34.490 1.00 90.00 609 LEU A O 1
ATOM 4704 N N . PHE A 1 610 ? 28.155 -7.469 -36.261 1.00 91.81 610 PHE A N 1
ATOM 4705 C CA . PHE A 1 610 ? 27.046 -7.757 -37.169 1.00 91.81 610 PHE A CA 1
ATOM 4706 C C . PHE A 1 610 ? 26.924 -9.256 -37.447 1.00 91.81 610 PHE A C 1
ATOM 4708 O O . PHE A 1 610 ? 25.821 -9.796 -37.445 1.00 91.81 610 PHE A O 1
ATOM 4715 N N . ARG A 1 611 ? 28.054 -9.941 -37.656 1.00 91.00 611 ARG A N 1
ATOM 4716 C CA . ARG A 1 611 ? 28.093 -11.394 -37.853 1.00 91.00 611 ARG A CA 1
ATOM 4717 C C . ARG A 1 611 ? 27.676 -12.139 -36.587 1.00 91.00 611 ARG A C 1
ATOM 4719 O O . ARG A 1 611 ? 26.825 -13.018 -36.670 1.00 91.00 611 ARG A O 1
ATOM 4726 N N . GLY A 1 612 ? 28.250 -11.761 -35.445 1.00 89.19 612 GLY A N 1
ATOM 4727 C CA . GLY A 1 612 ? 28.040 -12.382 -34.135 1.00 89.19 612 GLY A CA 1
ATOM 4728 C C . GLY A 1 612 ? 26.805 -11.889 -33.375 1.00 89.19 612 GLY A C 1
ATOM 4729 O O . GLY A 1 612 ? 26.730 -12.069 -32.160 1.00 89.19 612 GLY A O 1
ATOM 4730 N N . ALA A 1 613 ? 25.863 -11.218 -34.043 1.00 90.62 613 ALA A N 1
ATOM 4731 C CA . ALA A 1 613 ? 24.567 -10.893 -33.457 1.00 90.62 613 ALA A CA 1
ATOM 4732 C C . ALA A 1 613 ? 23.750 -12.181 -33.246 1.00 90.62 613 ALA A C 1
ATOM 4734 O O . ALA A 1 613 ? 23.700 -13.037 -34.125 1.00 90.62 613 ALA A O 1
ATOM 4735 N N . GLU A 1 614 ? 23.088 -12.350 -32.110 1.00 90.12 614 GLU A N 1
ATOM 4736 C CA . GLU A 1 614 ? 22.263 -13.541 -31.885 1.00 90.12 614 GLU A CA 1
ATOM 4737 C C . GLU A 1 614 ? 20.856 -13.334 -32.466 1.00 90.12 614 GLU A C 1
ATOM 4739 O O . GLU A 1 614 ? 20.412 -12.189 -32.619 1.00 90.12 614 GLU A O 1
ATOM 4744 N N . PRO A 1 615 ? 20.121 -14.408 -32.803 1.00 88.75 615 PRO A N 1
ATOM 4745 C CA . PRO A 1 615 ? 18.677 -14.312 -32.967 1.00 88.75 615 PRO A CA 1
ATOM 4746 C C . PRO A 1 615 ? 18.036 -13.634 -31.744 1.00 88.75 615 PRO A C 1
ATOM 4748 O O . PRO A 1 615 ? 18.467 -13.845 -30.611 1.00 88.75 615 PRO A O 1
ATOM 4751 N N . ASP A 1 616 ? 17.023 -12.805 -31.989 1.00 89.25 616 ASP A N 1
ATOM 4752 C CA . ASP A 1 616 ? 16.318 -11.969 -31.004 1.00 89.25 616 ASP A CA 1
ATOM 4753 C C . ASP A 1 616 ? 17.098 -10.777 -30.416 1.00 89.25 616 ASP A C 1
ATOM 4755 O O . ASP A 1 616 ? 16.495 -9.968 -29.705 1.00 89.25 616 ASP A O 1
ATOM 4759 N N . ASP A 1 617 ? 18.377 -10.578 -30.763 1.00 93.75 617 ASP A N 1
ATOM 4760 C CA . ASP A 1 617 ? 19.038 -9.290 -30.517 1.00 93.75 617 ASP A CA 1
ATOM 4761 C C . ASP A 1 617 ? 18.298 -8.167 -31.261 1.00 93.75 617 ASP A C 1
ATOM 4763 O O . ASP A 1 617 ? 17.849 -8.325 -32.406 1.00 93.75 617 ASP A O 1
ATOM 4767 N N . TYR A 1 618 ? 18.196 -7.000 -30.624 1.00 96.44 618 TYR A N 1
ATOM 4768 C CA . TYR A 1 618 ? 17.536 -5.847 -31.223 1.00 96.44 618 TYR A CA 1
ATOM 4769 C C . TYR A 1 618 ? 18.484 -5.055 -32.111 1.00 96.44 618 TYR A C 1
ATOM 4771 O O . TYR A 1 618 ? 19.677 -4.926 -31.842 1.00 96.44 618 TYR A O 1
ATOM 4779 N N . LEU A 1 619 ? 17.915 -4.432 -33.132 1.00 96.62 619 LEU A N 1
ATOM 4780 C CA . LEU A 1 619 ? 18.582 -3.525 -34.045 1.00 96.62 619 LEU A CA 1
ATOM 4781 C C . LEU A 1 619 ? 17.876 -2.172 -34.041 1.00 96.62 619 LEU A C 1
ATOM 4783 O O . LEU A 1 619 ? 16.678 -2.110 -34.298 1.00 96.62 619 LEU A O 1
ATOM 4787 N N . ALA A 1 620 ? 18.623 -1.090 -33.838 1.00 96.88 620 ALA A N 1
ATOM 4788 C CA . ALA A 1 620 ? 18.153 0.281 -34.005 1.00 96.88 620 ALA A CA 1
ATOM 4789 C C . ALA A 1 620 ? 18.821 0.927 -35.229 1.00 96.88 620 ALA A C 1
ATOM 4791 O O . ALA A 1 620 ? 20.026 1.203 -35.219 1.00 96.88 620 ALA A O 1
ATOM 4792 N N . LEU A 1 621 ? 18.041 1.209 -36.277 1.00 97.06 621 LEU A N 1
ATOM 4793 C CA . LEU A 1 621 ? 18.505 2.010 -37.409 1.00 97.06 621 LEU A CA 1
ATOM 4794 C C . LEU A 1 621 ? 18.493 3.485 -37.033 1.00 97.06 621 LEU A C 1
ATOM 4796 O O . LEU A 1 621 ? 17.488 4.010 -36.554 1.00 97.06 621 LEU A O 1
ATOM 4800 N N . THR A 1 622 ? 19.603 4.172 -37.281 1.00 96.00 622 THR A N 1
ATOM 4801 C CA . THR A 1 622 ? 19.777 5.570 -36.863 1.00 96.00 622 THR A CA 1
ATOM 4802 C C . THR A 1 622 ? 20.305 6.449 -37.983 1.00 96.00 622 THR A C 1
ATOM 4804 O O . THR A 1 622 ? 21.018 5.982 -38.869 1.00 96.00 622 THR A O 1
ATOM 4807 N N . VAL A 1 623 ? 19.987 7.743 -37.924 1.00 93.69 623 VAL A N 1
ATOM 4808 C CA . VAL A 1 623 ? 20.455 8.753 -38.881 1.00 93.69 623 VAL A CA 1
ATOM 4809 C C . VAL A 1 623 ? 21.027 9.946 -38.125 1.00 93.69 623 VAL A C 1
ATOM 4811 O O . VAL A 1 623 ? 20.440 10.453 -37.163 1.00 93.69 623 VAL A O 1
ATOM 4814 N N . GLY A 1 624 ? 22.189 10.418 -38.575 1.00 88.75 624 GLY A N 1
ATOM 4815 C CA . GLY A 1 624 ? 22.902 11.510 -37.918 1.00 88.75 624 GLY A CA 1
ATOM 4816 C C . GLY A 1 624 ? 23.244 11.183 -36.461 1.00 88.75 624 GLY A C 1
ATOM 4817 O O . GLY A 1 624 ? 23.492 10.031 -36.110 1.00 88.75 624 GLY A O 1
ATOM 4818 N N . LYS A 1 625 ? 23.263 12.215 -35.612 1.00 87.12 625 LYS A N 1
ATOM 4819 C CA . LYS A 1 625 ? 23.644 12.096 -34.193 1.00 87.12 625 LYS A CA 1
ATOM 4820 C C . LYS A 1 625 ? 22.480 11.789 -33.251 1.00 87.12 625 LYS A C 1
ATOM 4822 O O . LYS A 1 625 ? 22.713 11.531 -32.075 1.00 87.12 625 LYS A O 1
ATOM 4827 N N . GLY A 1 626 ? 21.238 11.845 -33.735 1.00 90.00 626 GLY A N 1
ATOM 4828 C CA . GLY A 1 626 ? 20.097 11.960 -32.828 1.00 90.00 626 GLY A CA 1
ATOM 4829 C C . GLY A 1 626 ? 18.774 11.380 -33.288 1.00 90.00 626 GLY A C 1
ATOM 4830 O O . GLY A 1 626 ? 17.790 11.611 -32.597 1.00 90.00 626 GLY A O 1
ATOM 4831 N N . LYS A 1 627 ? 18.706 10.662 -34.413 1.00 94.56 627 LYS A N 1
ATOM 4832 C CA . LYS A 1 627 ? 17.445 10.071 -34.876 1.00 94.56 627 LYS A CA 1
ATOM 4833 C C . LYS A 1 627 ? 17.502 8.553 -34.914 1.00 94.56 627 LYS A C 1
ATOM 4835 O O . LYS A 1 627 ? 18.471 8.003 -35.434 1.00 94.56 627 LYS A O 1
ATOM 4840 N N . ILE A 1 628 ? 16.447 7.913 -34.418 1.00 97.38 628 ILE A N 1
ATOM 4841 C CA . ILE A 1 628 ? 16.153 6.487 -34.602 1.00 97.38 628 ILE A CA 1
ATOM 4842 C C . ILE A 1 628 ? 15.012 6.400 -35.616 1.00 97.38 628 ILE A C 1
ATOM 4844 O O . ILE A 1 628 ? 13.977 7.027 -35.417 1.00 97.38 628 ILE A O 1
ATOM 4848 N N . VAL A 1 629 ? 15.208 5.671 -36.712 1.00 97.31 629 VAL A N 1
ATOM 4849 C CA . VAL A 1 629 ? 14.233 5.566 -37.816 1.00 97.31 629 VAL A CA 1
ATOM 4850 C C . VAL A 1 629 ? 13.572 4.192 -37.893 1.00 97.31 629 VAL A C 1
ATOM 4852 O O . VAL A 1 629 ? 12.487 4.068 -38.442 1.00 97.31 629 VAL A O 1
ATOM 4855 N N . ALA A 1 630 ? 14.185 3.152 -37.326 1.00 97.88 630 ALA A N 1
ATOM 4856 C CA . ALA A 1 630 ? 13.539 1.851 -37.178 1.00 97.88 630 ALA A CA 1
ATOM 4857 C C . ALA A 1 630 ? 14.115 1.064 -36.008 1.00 97.88 630 ALA A C 1
ATOM 4859 O O . ALA A 1 630 ? 15.274 1.256 -35.632 1.00 97.88 630 ALA A O 1
ATOM 4860 N N . VAL A 1 631 ? 13.305 0.149 -35.484 1.00 97.88 631 VAL A N 1
ATOM 4861 C CA . VAL A 1 631 ? 13.692 -0.845 -34.488 1.00 97.88 631 VAL A CA 1
ATOM 4862 C C . VAL A 1 631 ? 13.168 -2.212 -34.921 1.00 97.88 631 VAL A C 1
ATOM 4864 O O . VAL A 1 631 ? 12.000 -2.351 -35.288 1.00 97.88 631 VAL A O 1
ATOM 4867 N N . GLY A 1 632 ? 14.022 -3.229 -34.885 1.00 96.31 632 GLY A N 1
ATOM 4868 C CA . GLY A 1 632 ? 13.668 -4.600 -35.251 1.00 96.31 632 GLY A CA 1
ATOM 4869 C C . GLY A 1 632 ? 14.437 -5.647 -34.451 1.00 96.31 632 GLY A C 1
ATOM 4870 O O . GLY A 1 632 ? 15.319 -5.298 -33.671 1.00 96.31 632 GLY A O 1
ATOM 4871 N N . LYS A 1 633 ? 14.100 -6.922 -34.645 1.00 95.69 633 LYS A N 1
ATOM 4872 C CA . LYS A 1 633 ? 14.782 -8.096 -34.074 1.00 95.69 633 LYS A CA 1
ATOM 4873 C C . LYS A 1 633 ? 15.497 -8.881 -35.164 1.00 95.69 633 LYS A C 1
ATOM 4875 O O . LYS A 1 633 ? 14.914 -9.110 -36.222 1.00 95.69 633 LYS A O 1
ATOM 4880 N N . PHE A 1 634 ? 16.715 -9.347 -34.916 1.00 94.94 634 PHE A N 1
ATOM 4881 C CA . PHE A 1 634 ? 17.371 -10.286 -35.829 1.00 94.94 634 PHE A CA 1
ATOM 4882 C C . PHE A 1 634 ? 16.669 -11.655 -35.810 1.00 94.94 634 PHE A C 1
ATOM 4884 O O . PHE A 1 634 ? 16.400 -12.202 -34.746 1.00 94.94 634 PHE A O 1
ATOM 4891 N N . LYS A 1 635 ? 16.372 -12.215 -36.990 1.00 91.19 635 LYS A N 1
ATOM 4892 C CA . LYS A 1 635 ? 15.656 -13.505 -37.151 1.00 91.19 635 LYS A CA 1
ATOM 4893 C C . LYS A 1 635 ? 16.511 -14.648 -37.685 1.00 91.19 635 LYS A C 1
ATOM 4895 O O . LYS A 1 635 ? 16.088 -15.797 -37.622 1.00 91.19 635 LYS A O 1
ATOM 4900 N N . GLY A 1 636 ? 17.657 -14.338 -38.273 1.00 81.19 636 GLY A N 1
ATOM 4901 C CA . GLY A 1 636 ? 18.425 -15.300 -39.047 1.00 81.19 636 GLY A CA 1
ATOM 4902 C C . GLY A 1 636 ? 19.910 -15.005 -39.011 1.00 81.19 636 GLY A C 1
ATOM 4903 O O . GLY A 1 636 ? 20.342 -13.926 -38.596 1.00 81.19 636 GLY A O 1
ATOM 4904 N N . GLU A 1 637 ? 20.664 -15.997 -39.462 1.00 87.44 637 GLU A N 1
ATOM 4905 C CA . GLU A 1 637 ? 22.116 -15.949 -39.531 1.00 87.44 637 GLU A CA 1
ATOM 4906 C C . GLU A 1 637 ? 22.610 -14.898 -40.529 1.00 87.44 637 GLU A C 1
ATOM 4908 O O . GLU A 1 637 ? 21.881 -14.407 -41.397 1.00 87.44 637 GLU A O 1
ATOM 4913 N N . TYR A 1 638 ? 23.890 -14.563 -40.401 1.00 93.12 638 TYR A N 1
ATOM 4914 C CA . TYR A 1 638 ? 24.599 -13.766 -41.392 1.00 93.12 638 TYR A CA 1
ATOM 4915 C C . TYR A 1 638 ? 24.556 -14.440 -42.775 1.00 93.12 638 TYR A C 1
ATOM 4917 O O . TYR A 1 638 ? 24.777 -15.644 -42.898 1.00 93.12 638 TYR A O 1
ATOM 4925 N N . GLN A 1 639 ? 24.290 -13.650 -43.817 1.00 93.12 639 GLN A N 1
ATOM 4926 C CA . GLN A 1 639 ? 24.240 -14.104 -45.204 1.00 93.12 639 GLN A CA 1
ATOM 4927 C C . GLN A 1 639 ? 25.172 -13.268 -46.075 1.00 93.12 639 GLN A C 1
ATOM 4929 O O . GLN A 1 639 ? 25.111 -12.034 -46.074 1.00 93.12 639 GLN A O 1
ATOM 4934 N N . PHE A 1 640 ? 25.991 -13.952 -46.870 1.00 94.25 640 PHE A N 1
ATOM 4935 C CA . PHE A 1 640 ? 26.814 -13.346 -47.905 1.00 94.25 640 PHE A CA 1
ATOM 4936 C C . PHE A 1 640 ? 26.280 -13.704 -49.292 1.00 94.25 640 PHE A C 1
ATOM 4938 O O . PHE A 1 640 ? 26.012 -14.865 -49.591 1.00 94.25 640 PHE A O 1
ATOM 4945 N N . THR A 1 641 ? 26.128 -12.700 -50.153 1.00 92.62 641 THR A N 1
ATOM 4946 C CA . THR A 1 641 ? 25.875 -12.890 -51.584 1.00 92.62 641 THR A CA 1
ATOM 4947 C C . THR A 1 641 ? 27.028 -12.265 -52.364 1.00 92.62 641 THR A C 1
ATOM 4949 O O . THR A 1 641 ? 27.223 -11.049 -52.265 1.00 92.62 641 THR A O 1
ATOM 4952 N N . PRO A 1 642 ? 27.796 -13.049 -53.140 1.00 89.19 642 PRO A N 1
ATOM 4953 C CA . PRO A 1 642 ? 28.896 -12.512 -53.928 1.00 89.19 642 PRO A CA 1
ATOM 4954 C C . PRO A 1 642 ? 28.373 -11.552 -55.002 1.00 89.19 642 PRO A C 1
ATOM 4956 O O . PRO A 1 642 ? 27.305 -11.764 -55.580 1.00 89.19 642 PRO A O 1
ATOM 4959 N N . GLY A 1 643 ? 29.135 -10.495 -55.281 1.00 83.88 643 GLY A N 1
ATOM 4960 C CA . GLY A 1 643 ? 28.806 -9.554 -56.348 1.00 83.88 643 GLY A CA 1
ATOM 4961 C C . GLY A 1 643 ? 28.893 -10.224 -57.720 1.00 83.88 643 GLY A C 1
ATOM 4962 O O . GLY A 1 643 ? 29.855 -10.935 -58.011 1.00 83.88 643 GLY A O 1
ATOM 4963 N N . VAL A 1 644 ? 27.901 -9.995 -58.584 1.00 81.88 644 VAL A N 1
ATOM 4964 C CA . VAL A 1 644 ? 27.893 -10.513 -59.960 1.00 81.88 644 VAL A CA 1
ATOM 4965 C C . VAL A 1 644 ? 27.726 -9.349 -60.932 1.00 81.88 644 VAL A C 1
ATOM 4967 O O . VAL A 1 644 ? 26.821 -8.534 -60.778 1.00 81.88 644 VAL A O 1
ATOM 4970 N N . SER A 1 645 ? 28.613 -9.268 -61.928 1.00 63.53 645 SER A N 1
ATOM 4971 C CA . SER A 1 645 ? 28.510 -8.421 -63.128 1.00 63.53 645 SER A CA 1
ATOM 4972 C C . SER A 1 645 ? 27.841 -7.045 -62.917 1.00 63.53 645 SER A C 1
ATOM 4974 O O . SER A 1 645 ? 26.756 -6.783 -63.435 1.00 63.53 645 SER A O 1
ATOM 4976 N N . GLY A 1 646 ? 28.504 -6.155 -62.170 1.00 69.62 646 GLY A N 1
ATOM 4977 C CA . GLY A 1 646 ? 28.053 -4.774 -61.932 1.00 69.62 646 GLY A CA 1
ATOM 4978 C C . GLY A 1 646 ? 27.295 -4.545 -60.618 1.00 69.62 646 GLY A C 1
ATOM 4979 O O . GLY A 1 646 ? 26.972 -3.400 -60.309 1.00 69.62 646 GLY A O 1
ATOM 4980 N N . GLN A 1 647 ? 27.045 -5.592 -59.827 1.00 76.31 647 GLN A N 1
ATOM 4981 C CA . GLN A 1 647 ? 26.498 -5.487 -58.470 1.00 76.31 647 GLN A CA 1
ATOM 4982 C C . GLN A 1 647 ? 27.593 -5.703 -57.421 1.00 76.31 647 GLN A C 1
ATOM 4984 O O . GLN A 1 647 ? 28.413 -6.610 -57.558 1.00 76.31 647 GLN A O 1
ATOM 4989 N N . GLN A 1 648 ? 27.602 -4.869 -56.378 1.00 82.25 648 GLN A N 1
ATOM 4990 C CA . GLN A 1 648 ? 28.500 -5.053 -55.236 1.00 82.25 648 GLN A CA 1
ATOM 4991 C C . GLN A 1 648 ? 28.084 -6.284 -54.412 1.00 82.25 648 GLN A C 1
ATOM 4993 O O . GLN A 1 648 ? 26.888 -6.591 -54.363 1.00 82.25 648 GLN A O 1
ATOM 4998 N N . PRO A 1 649 ? 29.037 -6.976 -53.762 1.00 87.81 649 PRO A N 1
ATOM 4999 C CA . PRO A 1 649 ? 28.715 -8.028 -52.810 1.00 87.81 649 PRO A CA 1
ATOM 5000 C C . PRO A 1 649 ? 27.823 -7.511 -51.690 1.00 87.81 649 PRO A C 1
ATOM 5002 O O . PRO A 1 649 ? 27.851 -6.335 -51.314 1.00 87.81 649 PRO A O 1
ATOM 5005 N N . ARG A 1 650 ? 27.019 -8.421 -51.152 1.00 91.75 650 ARG A N 1
ATOM 5006 C CA . ARG A 1 650 ? 25.992 -8.106 -50.172 1.00 91.75 650 ARG A CA 1
ATOM 5007 C C . ARG A 1 650 ? 26.209 -8.912 -48.904 1.00 91.75 650 ARG A C 1
ATOM 5009 O O . ARG A 1 650 ? 26.251 -10.137 -48.940 1.00 91.75 650 ARG A O 1
ATOM 5016 N N . HIS A 1 651 ? 26.261 -8.205 -47.783 1.00 94.31 651 HIS A N 1
ATOM 5017 C CA . HIS A 1 651 ? 26.285 -8.773 -46.439 1.00 94.31 651 HIS A CA 1
ATOM 5018 C C . HIS A 1 651 ? 24.971 -8.419 -45.774 1.00 94.31 651 HIS A C 1
ATOM 5020 O O . HIS A 1 651 ? 24.718 -7.233 -45.558 1.00 94.31 651 HIS A O 1
ATOM 5026 N N . ALA A 1 652 ? 24.133 -9.402 -45.475 1.00 94.50 652 ALA A N 1
ATOM 5027 C CA . ALA A 1 652 ? 22.787 -9.154 -44.986 1.00 94.50 652 ALA A CA 1
ATOM 5028 C C . ALA A 1 652 ? 22.428 -10.024 -43.783 1.00 94.50 652 ALA A C 1
ATOM 5030 O O . ALA A 1 652 ? 22.981 -11.103 -43.576 1.00 94.50 652 ALA A O 1
ATOM 5031 N N . ARG A 1 653 ? 21.468 -9.535 -43.000 1.00 94.88 653 ARG A N 1
ATOM 5032 C CA . ARG A 1 653 ? 20.758 -10.297 -41.972 1.00 94.88 653 ARG A CA 1
ATOM 5033 C C . ARG A 1 653 ? 19.278 -9.977 -42.028 1.00 94.88 653 ARG A C 1
ATOM 5035 O O . ARG A 1 653 ? 18.905 -8.815 -42.186 1.00 94.88 653 ARG A O 1
ATOM 5042 N N . THR A 1 654 ? 18.448 -10.998 -41.859 1.00 95.75 654 THR A N 1
ATOM 5043 C CA . THR A 1 654 ? 16.991 -10.849 -41.803 1.00 95.75 654 THR A CA 1
ATOM 5044 C C . THR A 1 654 ? 16.558 -10.230 -40.480 1.00 95.75 654 THR A C 1
ATOM 5046 O O . THR A 1 654 ? 17.051 -10.619 -39.414 1.00 95.75 654 THR A O 1
ATOM 5049 N N . VAL A 1 655 ? 15.606 -9.306 -40.552 1.00 96.06 655 VAL A N 1
ATOM 5050 C CA . VAL A 1 655 ? 15.087 -8.540 -39.422 1.00 96.06 655 VAL A CA 1
ATOM 5051 C C . VAL A 1 655 ? 13.566 -8.593 -39.416 1.00 96.06 655 VAL A C 1
ATOM 5053 O O . VAL A 1 655 ? 12.911 -8.300 -40.410 1.00 96.06 655 VAL A O 1
ATOM 5056 N N . GLU A 1 656 ? 12.996 -8.915 -38.264 1.00 96.00 656 GLU A N 1
ATOM 5057 C CA . GLU A 1 656 ? 11.593 -8.650 -37.972 1.00 96.00 656 GLU A CA 1
ATOM 5058 C C . GLU A 1 656 ? 11.459 -7.207 -37.484 1.00 96.00 656 GLU A C 1
ATOM 5060 O O . GLU A 1 656 ? 11.897 -6.867 -36.384 1.00 96.00 656 GLU A O 1
ATOM 5065 N N . TRP A 1 657 ? 10.884 -6.336 -38.313 1.00 96.69 657 TRP A N 1
ATOM 5066 C CA . TRP A 1 657 ? 10.659 -4.943 -37.938 1.00 96.69 657 TRP A CA 1
ATOM 5067 C C . TRP A 1 657 ? 9.532 -4.836 -36.915 1.00 96.69 657 TRP A C 1
ATOM 5069 O O . TRP A 1 657 ? 8.402 -5.235 -37.180 1.00 96.69 657 TRP A O 1
ATOM 5079 N N . LEU A 1 658 ? 9.845 -4.259 -35.756 1.00 94.81 658 LEU A N 1
ATOM 5080 C CA . LEU A 1 658 ? 8.862 -3.969 -34.715 1.00 94.81 658 LEU A CA 1
ATOM 5081 C C . LEU A 1 658 ? 8.254 -2.580 -34.908 1.00 94.81 658 LEU A C 1
ATOM 5083 O O . LEU A 1 658 ? 7.084 -2.361 -34.612 1.00 94.81 658 LEU A O 1
ATOM 5087 N N . TRP A 1 659 ? 9.061 -1.637 -35.397 1.00 96.81 659 TRP A N 1
ATOM 5088 C CA . TRP A 1 659 ? 8.656 -0.261 -35.645 1.00 96.81 659 TRP A CA 1
ATOM 5089 C C . TRP A 1 659 ? 9.554 0.400 -36.685 1.00 96.81 659 TRP A C 1
ATOM 5091 O O . TRP A 1 659 ? 10.762 0.158 -36.711 1.00 96.81 659 TRP A O 1
ATOM 5101 N N . HIS A 1 660 ? 8.982 1.273 -37.512 1.00 96.88 660 HIS A N 1
ATOM 5102 C CA . HIS A 1 660 ? 9.745 2.111 -38.428 1.00 96.88 660 HIS A CA 1
ATOM 5103 C C . HIS A 1 660 ? 8.988 3.393 -38.800 1.00 96.88 660 HIS A C 1
ATOM 5105 O O . HIS A 1 660 ? 7.785 3.377 -39.057 1.00 96.88 660 HIS A O 1
ATOM 5111 N N . ASP A 1 661 ? 9.720 4.496 -38.904 1.00 95.25 661 ASP A N 1
ATOM 5112 C CA . ASP A 1 661 ? 9.255 5.780 -39.420 1.00 95.25 661 ASP A CA 1
ATOM 5113 C C . ASP A 1 661 ? 10.427 6.478 -40.120 1.00 95.25 661 ASP A C 1
ATOM 5115 O O . ASP A 1 661 ? 11.492 6.683 -39.533 1.00 95.25 661 ASP A O 1
ATOM 5119 N N . ILE A 1 662 ? 10.231 6.854 -41.385 1.00 93.81 662 ILE A N 1
ATOM 5120 C CA . ILE A 1 662 ? 11.261 7.512 -42.192 1.00 93.81 662 ILE A CA 1
ATOM 5121 C C . ILE A 1 662 ? 11.662 8.880 -41.624 1.00 93.81 662 ILE A C 1
ATOM 5123 O O . ILE A 1 662 ? 12.812 9.295 -41.785 1.00 93.81 662 ILE A O 1
ATOM 5127 N N . GLU A 1 663 ? 10.757 9.577 -40.934 1.00 92.94 663 GLU A N 1
ATOM 5128 C CA . GLU A 1 663 ? 11.081 10.843 -40.265 1.00 92.94 663 GLU A CA 1
ATOM 5129 C C . GLU A 1 663 ? 11.852 10.621 -38.958 1.00 92.94 663 GLU A C 1
ATOM 5131 O O . GLU A 1 663 ? 12.686 11.456 -38.561 1.00 92.94 663 GLU A O 1
ATOM 5136 N N . GLY A 1 664 ? 11.633 9.451 -38.359 1.00 92.81 664 GLY A N 1
ATOM 5137 C CA . GLY A 1 664 ? 12.261 8.963 -37.147 1.00 92.81 664 GLY A CA 1
ATOM 5138 C C . GLY A 1 664 ? 11.851 9.715 -35.887 1.00 92.81 664 GLY A C 1
ATOM 5139 O O . GLY A 1 664 ? 11.254 10.790 -35.909 1.00 92.81 664 GLY A O 1
ATOM 5140 N N . VAL A 1 665 ? 12.258 9.161 -34.752 1.00 93.94 665 VAL A N 1
ATOM 5141 C CA . VAL A 1 665 ? 12.100 9.771 -33.432 1.00 93.94 665 VAL A CA 1
ATOM 5142 C C . VAL A 1 665 ? 13.425 10.335 -32.942 1.00 93.94 665 VAL A C 1
ATOM 5144 O O . VAL A 1 665 ? 14.506 9.843 -33.284 1.00 93.94 665 VAL A O 1
ATOM 5147 N N . ASN A 1 666 ? 13.349 11.390 -32.132 1.00 93.69 666 ASN A N 1
ATOM 5148 C CA . ASN A 1 666 ? 14.530 11.930 -31.475 1.00 93.69 666 ASN A CA 1
ATOM 5149 C C . ASN A 1 666 ? 15.040 10.925 -30.431 1.00 93.69 666 ASN A C 1
ATOM 5151 O O . ASN A 1 666 ? 14.256 10.370 -29.668 1.00 93.69 666 ASN A O 1
ATOM 5155 N N . ARG A 1 667 ? 16.357 10.716 -30.377 1.00 92.50 667 ARG A N 1
ATOM 5156 C CA . ARG A 1 667 ? 17.000 9.869 -29.368 1.00 92.50 667 ARG A CA 1
ATOM 5157 C C . ARG A 1 667 ? 16.788 10.387 -27.944 1.00 92.50 667 ARG A C 1
ATOM 5159 O O . ARG A 1 667 ? 16.903 9.609 -27.008 1.00 92.50 667 ARG A O 1
ATOM 5166 N N . ALA A 1 668 ? 16.582 11.693 -27.762 1.00 85.56 668 ALA A N 1
ATOM 5167 C CA . ALA A 1 668 ? 16.492 12.313 -26.449 1.00 85.56 668 ALA A CA 1
ATOM 5168 C C . ALA A 1 668 ? 15.298 11.725 -25.684 1.00 85.56 668 ALA A C 1
ATOM 5170 O O . ALA A 1 668 ? 14.174 11.749 -26.175 1.00 85.56 668 ALA A O 1
ATOM 5171 N N . GLY A 1 669 ? 15.565 11.169 -24.502 1.00 80.06 669 GLY A N 1
ATOM 5172 C CA . GLY A 1 669 ? 14.584 10.420 -23.710 1.00 80.06 669 GLY A CA 1
ATOM 5173 C C . GLY A 1 669 ? 14.542 8.913 -23.991 1.00 80.06 669 GLY A C 1
ATOM 5174 O O . GLY A 1 669 ? 13.959 8.189 -23.199 1.00 80.06 669 GLY A O 1
ATOM 5175 N N . ILE A 1 670 ? 15.186 8.433 -25.063 1.00 89.62 670 ILE A N 1
ATOM 5176 C CA . ILE A 1 670 ? 15.357 7.001 -25.373 1.00 89.62 670 ILE A CA 1
ATOM 5177 C C . ILE A 1 670 ? 16.800 6.566 -25.107 1.00 89.62 670 ILE A C 1
ATOM 5179 O O . ILE A 1 670 ? 17.029 5.513 -24.526 1.00 89.62 670 ILE A O 1
ATOM 5183 N N . TYR A 1 671 ? 17.778 7.370 -25.531 1.00 92.31 671 TYR A N 1
ATOM 5184 C CA . TYR A 1 671 ? 19.201 7.093 -25.364 1.00 92.31 671 TYR A CA 1
ATOM 5185 C C . TYR A 1 671 ? 19.978 8.358 -24.983 1.00 92.31 671 TYR A C 1
ATOM 5187 O O . TYR A 1 671 ? 19.922 9.376 -25.686 1.00 92.31 671 TYR A O 1
ATOM 5195 N N . GLY A 1 672 ? 20.722 8.290 -23.875 1.00 82.31 672 GLY A N 1
ATOM 5196 C CA . GLY A 1 672 ? 21.370 9.445 -23.238 1.00 82.31 672 GLY A CA 1
ATOM 5197 C C . GLY A 1 672 ? 22.487 10.102 -24.057 1.00 82.31 672 GLY A C 1
ATOM 5198 O O . GLY A 1 672 ? 22.616 11.330 -24.054 1.00 82.31 672 GLY A O 1
ATOM 5199 N N . LYS A 1 673 ? 23.253 9.326 -24.834 1.00 84.69 673 LYS A N 1
ATOM 5200 C CA . LYS A 1 673 ? 24.420 9.817 -25.595 1.00 84.69 673 LYS A CA 1
AT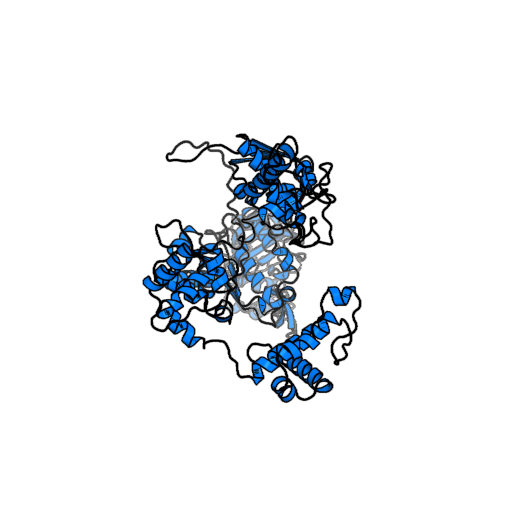OM 5201 C C . LYS A 1 673 ? 24.102 10.119 -27.061 1.00 84.69 673 LYS A C 1
ATOM 5203 O O . LYS A 1 673 ? 23.218 9.510 -27.654 1.00 84.69 673 LYS A O 1
ATOM 5208 N N . ASP A 1 674 ? 24.859 11.035 -27.666 1.00 88.00 674 ASP A N 1
ATOM 5209 C CA . ASP A 1 674 ? 24.832 11.232 -29.121 1.00 88.00 674 ASP A CA 1
ATOM 5210 C C . ASP A 1 674 ? 25.305 9.982 -29.858 1.00 88.00 674 ASP A C 1
ATOM 5212 O O . ASP A 1 674 ? 26.259 9.318 -29.447 1.00 88.00 674 ASP A O 1
ATOM 5216 N N . PHE A 1 675 ? 24.661 9.686 -30.988 1.00 89.25 675 PHE A N 1
ATOM 5217 C CA . PHE A 1 675 ? 25.157 8.647 -31.873 1.00 89.25 675 PHE A CA 1
ATOM 5218 C C . PHE A 1 675 ? 26.450 9.106 -32.538 1.00 89.25 675 PHE A C 1
ATOM 5220 O O . PHE A 1 675 ? 26.530 10.202 -33.104 1.00 89.25 675 PHE A O 1
ATOM 5227 N N . THR A 1 676 ? 27.466 8.250 -32.489 1.00 84.06 676 THR A N 1
ATOM 5228 C CA . THR A 1 676 ? 28.753 8.547 -33.108 1.00 84.06 676 THR A CA 1
ATOM 5229 C C . THR A 1 676 ? 28.696 8.222 -34.599 1.00 84.06 676 THR A C 1
ATOM 5231 O O . THR A 1 676 ? 28.069 7.257 -35.049 1.00 84.06 676 THR A O 1
ATOM 5234 N N . SER A 1 677 ? 29.347 9.061 -35.400 1.00 75.56 677 SER A N 1
ATOM 5235 C CA . SER A 1 677 ? 29.552 8.808 -36.829 1.00 75.56 677 SER A CA 1
ATOM 5236 C C . SER A 1 677 ? 30.805 7.974 -37.104 1.00 75.56 677 SER A C 1
ATOM 5238 O O . SER A 1 677 ? 30.994 7.547 -38.236 1.00 75.56 677 SER A O 1
ATOM 5240 N N . PHE A 1 678 ? 31.651 7.758 -36.089 1.00 77.06 678 PHE A N 1
ATOM 5241 C CA . PHE A 1 678 ? 32.921 7.044 -36.216 1.00 77.06 678 PHE A CA 1
ATOM 5242 C C . PHE A 1 678 ? 32.719 5.532 -36.404 1.00 77.06 678 PHE A C 1
ATOM 5244 O O . PHE A 1 678 ? 33.234 4.960 -37.359 1.00 77.06 678 PHE A O 1
ATOM 5251 N N . HIS A 1 679 ? 31.890 4.893 -35.571 1.00 82.56 679 HIS A N 1
ATOM 5252 C CA . HIS A 1 679 ? 31.488 3.497 -35.769 1.00 82.56 679 HIS A CA 1
ATOM 5253 C C . HIS A 1 679 ? 30.119 3.424 -36.432 1.00 82.56 679 HIS A C 1
ATOM 5255 O O . HIS A 1 679 ? 29.181 4.074 -35.983 1.00 82.56 679 HIS A O 1
ATOM 5261 N N . THR A 1 680 ? 29.988 2.618 -37.491 1.00 87.31 680 THR A N 1
ATOM 5262 C CA . THR A 1 680 ? 28.692 2.405 -38.163 1.00 87.31 680 THR A CA 1
ATOM 5263 C C . THR A 1 680 ? 27.784 1.484 -37.348 1.00 87.31 680 THR A C 1
ATOM 5265 O O . THR A 1 680 ? 26.584 1.737 -37.295 1.00 87.31 680 THR A O 1
ATOM 5268 N N . ALA A 1 681 ? 28.341 0.482 -36.659 1.00 90.25 681 ALA A N 1
ATOM 5269 C CA . ALA A 1 681 ? 27.603 -0.392 -35.753 1.00 90.25 681 ALA A CA 1
ATOM 5270 C C . ALA A 1 681 ? 28.293 -0.520 -34.392 1.00 90.25 681 ALA A C 1
ATOM 5272 O O . ALA A 1 681 ? 29.520 -0.591 -34.342 1.00 90.25 681 ALA A O 1
ATOM 5273 N N . TYR A 1 682 ? 27.506 -0.521 -33.316 1.00 90.38 682 TYR A N 1
ATOM 5274 C CA . TYR A 1 682 ? 27.953 -0.756 -31.936 1.00 90.38 682 TYR A CA 1
ATOM 5275 C C . TYR A 1 682 ? 26.746 -1.059 -31.025 1.00 90.38 682 TYR A C 1
ATOM 5277 O O . TYR A 1 682 ? 25.636 -0.615 -31.338 1.00 90.38 682 TYR A O 1
ATOM 5285 N N . PRO A 1 683 ? 26.912 -1.806 -29.920 1.00 90.38 683 PRO A N 1
ATOM 5286 C CA . PRO A 1 683 ? 25.843 -2.001 -28.944 1.00 90.38 683 PRO A CA 1
ATOM 5287 C C . PRO A 1 683 ? 25.537 -0.688 -28.213 1.00 90.38 683 PRO A C 1
ATOM 5289 O O . PRO A 1 683 ? 26.440 0.032 -27.798 1.00 90.38 683 PRO A O 1
ATOM 5292 N N . LEU A 1 684 ? 24.258 -0.362 -28.046 1.00 90.50 684 LEU A N 1
ATOM 5293 C CA . LEU A 1 684 ? 23.844 0.716 -27.159 1.00 90.50 684 LEU A CA 1
ATOM 5294 C C . LEU A 1 684 ? 24.109 0.312 -25.711 1.00 90.50 684 LEU A C 1
ATOM 5296 O O . LEU A 1 684 ? 23.876 -0.830 -25.314 1.00 90.50 684 LEU A O 1
ATOM 5300 N N . LEU A 1 685 ? 24.578 1.276 -24.926 1.00 83.94 685 LEU A N 1
ATOM 5301 C CA . LEU A 1 685 ? 24.834 1.080 -23.510 1.00 83.94 685 LEU A CA 1
ATOM 5302 C C . LEU A 1 685 ? 23.522 0.919 -22.740 1.00 83.94 685 LEU A C 1
ATOM 5304 O O . LEU A 1 685 ? 22.645 1.781 -22.817 1.00 83.94 685 LEU A O 1
ATOM 5308 N N . GLU A 1 686 ? 23.416 -0.172 -21.985 1.00 80.88 686 GLU A N 1
ATOM 5309 C CA . GLU A 1 686 ? 22.213 -0.529 -21.228 1.00 80.88 686 GLU A CA 1
ATOM 5310 C C . GLU A 1 686 ? 21.831 0.555 -20.206 1.00 80.88 686 GLU A C 1
ATOM 5312 O O . GLU A 1 686 ? 20.664 0.915 -20.099 1.00 80.88 686 GLU A O 1
ATOM 5317 N N . ASP A 1 687 ? 22.814 1.145 -19.519 1.00 78.06 687 ASP A N 1
ATOM 5318 C CA . ASP A 1 687 ? 22.620 2.209 -18.521 1.00 78.06 687 ASP A CA 1
ATOM 5319 C C . ASP A 1 687 ? 22.190 3.551 -19.133 1.00 78.06 687 ASP A C 1
ATOM 5321 O O . ASP A 1 687 ? 21.671 4.422 -18.439 1.00 78.06 687 ASP A O 1
ATOM 5325 N N . GLN A 1 688 ? 22.399 3.731 -20.438 1.00 85.06 688 GLN A N 1
ATOM 5326 C CA . GLN A 1 688 ? 22.001 4.934 -21.167 1.00 85.06 688 GLN A CA 1
ATOM 5327 C C . GLN A 1 688 ? 20.670 4.760 -21.904 1.00 85.06 688 GLN A C 1
ATOM 5329 O O . GLN A 1 688 ? 20.188 5.732 -22.492 1.00 85.06 688 GLN A O 1
ATOM 5334 N N . LEU A 1 689 ? 20.099 3.549 -21.922 1.00 89.06 689 LEU A N 1
ATOM 5335 C CA . LEU A 1 689 ? 18.894 3.208 -22.669 1.00 89.06 689 LEU A CA 1
ATOM 5336 C C . LEU A 1 689 ? 17.654 3.232 -21.768 1.00 89.06 689 LEU A C 1
ATOM 5338 O O . LEU A 1 689 ? 17.529 2.482 -20.803 1.00 89.06 689 LEU A O 1
ATOM 5342 N N . THR A 1 690 ? 16.673 4.050 -22.133 1.00 89.62 690 THR A N 1
ATOM 5343 C CA . THR A 1 690 ? 15.364 4.084 -21.478 1.00 89.62 690 THR A CA 1
ATOM 5344 C C . THR A 1 690 ? 14.408 3.134 -22.197 1.00 89.62 690 THR A C 1
ATOM 5346 O O . THR A 1 690 ? 13.706 3.522 -23.133 1.00 89.62 690 THR A O 1
ATOM 5349 N N . TRP A 1 691 ? 14.372 1.874 -21.753 1.00 89.06 691 TRP A N 1
ATOM 5350 C CA . TRP A 1 691 ? 13.531 0.819 -22.340 1.00 89.06 691 TRP A CA 1
ATOM 5351 C C . TRP A 1 691 ? 12.055 1.201 -22.453 1.00 89.06 691 TRP A C 1
ATOM 5353 O O . TRP A 1 691 ? 11.446 0.945 -23.483 1.00 89.06 691 TRP A O 1
ATOM 5363 N N . ASP A 1 692 ? 11.491 1.859 -21.440 1.00 85.31 692 ASP A N 1
ATOM 5364 C CA . ASP A 1 692 ? 10.078 2.256 -21.446 1.00 85.31 692 ASP A CA 1
ATOM 5365 C C . ASP A 1 692 ? 9.780 3.278 -22.559 1.00 85.31 692 ASP A C 1
ATOM 5367 O O . ASP A 1 692 ? 8.737 3.215 -23.209 1.00 85.31 692 ASP A O 1
ATOM 5371 N N . ALA A 1 693 ? 10.715 4.195 -22.828 1.00 86.81 693 ALA A N 1
ATOM 5372 C CA . ALA A 1 693 ? 10.592 5.154 -23.923 1.00 86.81 693 ALA A CA 1
ATOM 5373 C C . ALA A 1 693 ? 10.749 4.470 -25.289 1.00 86.81 693 ALA A C 1
ATOM 5375 O O . ALA A 1 693 ? 10.030 4.803 -26.229 1.00 86.81 693 ALA A O 1
ATOM 5376 N N . LEU A 1 694 ? 11.647 3.484 -25.394 1.00 91.44 694 LEU A N 1
ATOM 5377 C CA . LEU A 1 694 ? 11.805 2.668 -26.599 1.00 91.44 694 LEU A CA 1
ATOM 5378 C C . LEU A 1 694 ? 10.543 1.835 -26.886 1.00 91.44 694 LEU A C 1
ATOM 5380 O O . LEU A 1 694 ? 10.041 1.839 -28.006 1.00 91.44 694 LEU A O 1
ATOM 5384 N N . GLU A 1 695 ? 9.995 1.168 -25.871 1.00 90.62 695 GLU A N 1
ATOM 5385 C CA . GLU A 1 695 ? 8.741 0.414 -25.956 1.00 90.62 695 GLU A CA 1
ATOM 5386 C C . GLU A 1 695 ? 7.570 1.327 -26.341 1.00 90.62 695 GLU A C 1
ATOM 5388 O O . GLU A 1 695 ? 6.772 0.953 -27.197 1.00 90.62 695 GLU A O 1
ATOM 5393 N N . MET A 1 696 ? 7.489 2.540 -25.781 1.00 87.38 696 MET A N 1
ATOM 5394 C CA . MET A 1 696 ? 6.472 3.536 -26.144 1.00 87.38 696 MET A CA 1
ATOM 5395 C C . MET A 1 696 ? 6.539 3.930 -27.621 1.00 87.38 696 MET A C 1
ATOM 5397 O O . MET A 1 696 ? 5.502 4.103 -28.256 1.00 87.38 696 MET A O 1
ATOM 5401 N N . VAL A 1 697 ? 7.738 4.052 -28.191 1.00 90.00 697 VAL A N 1
ATOM 5402 C CA . VAL A 1 697 ? 7.890 4.304 -29.630 1.00 90.00 697 VAL A CA 1
ATOM 5403 C C . VAL A 1 697 ? 7.371 3.122 -30.443 1.00 90.00 697 VAL A C 1
ATOM 5405 O O . VAL A 1 697 ? 6.642 3.325 -31.410 1.00 90.00 697 VAL A O 1
ATOM 5408 N N . ILE A 1 698 ? 7.710 1.898 -30.037 1.00 91.25 698 ILE A N 1
ATOM 5409 C CA . ILE A 1 698 ? 7.408 0.691 -30.811 1.00 91.25 698 ILE A CA 1
ATOM 5410 C C . ILE A 1 698 ? 5.927 0.315 -30.739 1.00 91.25 698 ILE A C 1
ATOM 5412 O O . ILE A 1 698 ? 5.285 0.091 -31.763 1.00 91.25 698 ILE A O 1
ATOM 5416 N N . PHE A 1 699 ? 5.378 0.242 -29.529 1.00 87.81 699 PHE A N 1
ATOM 5417 C CA . PHE A 1 699 ? 4.034 -0.278 -29.277 1.00 87.81 699 PHE A CA 1
ATOM 5418 C C . PHE A 1 699 ? 3.003 0.832 -29.008 1.00 87.81 699 PHE A C 1
ATOM 5420 O O . PHE A 1 699 ? 1.806 0.552 -28.877 1.00 87.81 699 PHE A O 1
ATOM 5427 N N . GLY A 1 700 ? 3.428 2.097 -28.930 1.00 84.12 700 GLY A N 1
ATOM 5428 C CA . GLY A 1 700 ? 2.546 3.221 -28.625 1.00 84.12 700 GLY A CA 1
ATOM 5429 C C . GLY A 1 700 ? 1.882 3.068 -27.249 1.00 84.12 700 GLY A C 1
ATOM 5430 O O . GLY A 1 700 ? 2.487 2.526 -26.323 1.00 84.12 700 GLY A O 1
ATOM 5431 N N . PRO A 1 701 ? 0.599 3.454 -27.099 1.00 71.19 701 PRO A N 1
ATOM 5432 C CA . PRO A 1 701 ? -0.145 3.288 -25.847 1.00 71.19 701 PRO A CA 1
ATOM 5433 C C . PRO A 1 701 ? -0.189 1.849 -25.310 1.00 71.19 701 PRO A C 1
ATOM 5435 O O . PRO A 1 701 ? -0.430 1.656 -24.122 1.00 71.19 701 PRO A O 1
ATOM 5438 N N . LYS A 1 702 ? 0.061 0.834 -26.153 1.00 70.12 702 LYS A N 1
ATOM 5439 C CA . LYS A 1 702 ? 0.125 -0.575 -25.728 1.00 70.12 702 LYS A CA 1
ATOM 5440 C C . LYS A 1 702 ? 1.376 -0.900 -24.902 1.00 70.12 702 LYS A C 1
ATOM 5442 O O . LYS A 1 702 ? 1.392 -1.930 -24.239 1.00 70.12 702 LYS A O 1
ATOM 5447 N N . ALA A 1 703 ? 2.392 -0.034 -24.918 1.00 68.94 703 ALA A N 1
ATOM 5448 C CA . ALA A 1 703 ? 3.565 -0.132 -24.049 1.00 68.94 703 ALA A CA 1
ATOM 5449 C C . ALA A 1 703 ? 3.273 0.277 -22.597 1.00 68.94 703 ALA A C 1
ATOM 5451 O O . ALA A 1 703 ? 4.060 -0.005 -21.692 1.00 68.94 703 ALA A O 1
ATOM 5452 N N . VAL A 1 704 ? 2.168 0.981 -22.338 1.00 64.44 704 VAL A N 1
ATOM 5453 C CA . VAL A 1 704 ? 1.793 1.353 -20.971 1.00 64.44 704 VAL A CA 1
ATOM 5454 C C . VAL A 1 704 ? 1.219 0.114 -20.277 1.00 64.44 704 VAL A C 1
ATOM 5456 O O . VAL A 1 704 ? 0.341 -0.529 -20.854 1.00 64.44 704 VAL A O 1
ATOM 5459 N N . PRO A 1 705 ? 1.677 -0.242 -19.058 1.00 56.81 705 PRO A N 1
ATOM 5460 C CA . PRO A 1 705 ? 1.064 -1.325 -18.296 1.00 56.81 705 PRO A CA 1
ATOM 5461 C C . PRO A 1 705 ? -0.443 -1.077 -18.156 1.00 56.81 705 PRO A C 1
ATOM 5463 O O . PRO A 1 705 ? -0.863 -0.070 -17.581 1.00 56.81 705 PRO A O 1
ATOM 5466 N N . GLN A 1 706 ? -1.268 -1.977 -18.693 1.00 60.56 706 GLN A N 1
ATOM 5467 C CA . GLN A 1 706 ? -2.714 -1.914 -18.501 1.00 60.56 706 GLN A CA 1
ATOM 5468 C C . GLN A 1 706 ? -3.032 -2.438 -17.101 1.00 60.56 706 GLN A C 1
ATOM 5470 O O . GLN A 1 706 ? -3.214 -3.636 -16.905 1.00 60.56 706 GLN A O 1
ATOM 5475 N N . LEU A 1 707 ? -3.083 -1.529 -16.122 1.00 58.53 707 LEU A N 1
ATOM 5476 C CA . LEU A 1 707 ? -3.343 -1.851 -14.711 1.00 58.53 707 LEU A CA 1
ATOM 5477 C C . LEU A 1 707 ? -4.649 -2.637 -14.492 1.00 58.53 707 LEU A C 1
ATOM 5479 O O . LEU A 1 707 ? -4.756 -3.350 -13.504 1.00 58.53 707 LEU A O 1
ATOM 5483 N N . GLU A 1 708 ? -5.619 -2.530 -15.405 1.00 57.41 708 GLU A N 1
ATOM 5484 C CA . GLU A 1 708 ? -6.886 -3.278 -15.350 1.00 57.41 708 GLU A CA 1
ATOM 5485 C C . GLU A 1 708 ? -6.745 -4.766 -15.727 1.00 57.41 708 GLU A C 1
ATOM 5487 O O . GLU A 1 708 ? -7.601 -5.566 -15.362 1.00 57.41 708 GLU A O 1
ATOM 5492 N N . VAL A 1 709 ? -5.679 -5.143 -16.444 1.00 61.62 709 VAL A N 1
ATOM 5493 C CA . VAL A 1 709 ? -5.430 -6.518 -16.930 1.00 61.62 709 VAL A CA 1
ATOM 5494 C C . VAL A 1 709 ? -4.220 -7.159 -16.231 1.00 61.62 709 VAL A C 1
ATOM 5496 O O . VAL A 1 709 ? -4.039 -8.375 -16.284 1.00 61.62 709 VAL A O 1
ATOM 5499 N N . ALA A 1 710 ? -3.393 -6.354 -15.557 1.00 69.44 710 ALA A N 1
ATOM 5500 C CA . ALA A 1 710 ? -2.232 -6.821 -14.808 1.00 69.44 710 ALA A CA 1
ATOM 5501 C C . ALA A 1 710 ? -2.646 -7.733 -13.644 1.00 69.44 710 ALA A C 1
ATOM 5503 O O . ALA A 1 710 ? -3.548 -7.428 -12.858 1.00 69.44 710 ALA A O 1
ATOM 5504 N N . ARG A 1 711 ? -1.955 -8.864 -13.505 1.00 82.94 711 ARG A N 1
ATOM 5505 C CA . ARG A 1 711 ? -2.188 -9.810 -12.414 1.00 82.94 711 ARG A CA 1
ATOM 5506 C C . ARG A 1 711 ? -1.633 -9.243 -11.102 1.00 82.94 711 ARG A C 1
ATOM 5508 O O . ARG A 1 711 ? -0.565 -8.635 -11.108 1.00 82.94 711 ARG A O 1
ATOM 5515 N N . PRO A 1 712 ? -2.282 -9.481 -9.947 1.00 85.69 712 PRO A N 1
ATOM 5516 C CA . PRO A 1 712 ? -1.762 -9.000 -8.667 1.00 85.69 712 PRO A CA 1
ATOM 5517 C C . PRO A 1 712 ? -0.469 -9.711 -8.240 1.00 85.69 712 PRO A C 1
ATOM 5519 O O . PRO A 1 712 ? -0.346 -10.933 -8.400 1.00 85.69 712 PRO A O 1
ATOM 5522 N N . PHE A 1 713 ? 0.444 -8.948 -7.632 1.00 89.44 713 PHE A N 1
ATOM 5523 C CA . PHE A 1 713 ? 1.680 -9.413 -6.989 1.00 89.44 713 PHE A CA 1
ATOM 5524 C C . PHE A 1 713 ? 1.638 -9.089 -5.493 1.00 89.44 713 PHE A C 1
ATOM 5526 O O . PHE A 1 713 ? 1.102 -8.052 -5.094 1.00 89.44 713 PHE A O 1
ATOM 5533 N N . VAL A 1 714 ? 2.214 -9.960 -4.665 1.00 91.19 714 VAL A N 1
ATOM 5534 C CA . VAL A 1 714 ? 2.229 -9.824 -3.203 1.00 91.19 714 VAL A CA 1
ATOM 5535 C C . VAL A 1 714 ? 3.660 -9.933 -2.687 1.00 91.19 714 VAL A C 1
ATOM 5537 O O . VAL A 1 714 ? 4.357 -10.905 -2.964 1.00 91.19 714 VAL A O 1
ATOM 5540 N N . LEU A 1 715 ? 4.079 -8.952 -1.887 1.00 92.62 715 LEU A N 1
ATOM 5541 C CA . LEU A 1 715 ? 5.299 -9.026 -1.087 1.00 92.62 715 LEU A CA 1
ATOM 5542 C C . LEU A 1 715 ? 4.926 -9.312 0.367 1.00 92.62 715 LEU A C 1
ATOM 5544 O O . LEU A 1 715 ? 4.135 -8.586 0.971 1.00 92.62 715 LEU A O 1
ATOM 5548 N N . ILE A 1 716 ? 5.522 -10.354 0.931 1.00 92.81 716 ILE A N 1
ATOM 5549 C CA . ILE A 1 716 ? 5.316 -10.785 2.308 1.00 92.81 716 ILE A CA 1
ATOM 5550 C C . ILE A 1 716 ? 6.570 -10.453 3.101 1.00 92.81 716 ILE A C 1
ATOM 5552 O O . ILE A 1 716 ? 7.649 -10.950 2.790 1.00 92.81 716 ILE A O 1
ATOM 5556 N N . ILE A 1 717 ? 6.407 -9.635 4.138 1.00 92.00 717 ILE A N 1
ATOM 5557 C CA . ILE A 1 717 ? 7.485 -9.246 5.045 1.00 92.00 717 ILE A CA 1
ATOM 5558 C C . ILE A 1 717 ? 7.259 -9.935 6.385 1.00 92.00 717 ILE A C 1
ATOM 5560 O O . ILE A 1 717 ? 6.354 -9.571 7.139 1.00 92.00 717 ILE A O 1
ATOM 5564 N N . ASP A 1 718 ? 8.086 -10.928 6.683 1.00 91.00 718 ASP A N 1
ATOM 5565 C CA . ASP A 1 718 ? 8.136 -11.554 7.995 1.00 91.00 718 ASP A CA 1
ATOM 5566 C C . ASP A 1 718 ? 9.077 -10.792 8.932 1.00 91.00 718 ASP A C 1
ATOM 5568 O O . ASP A 1 718 ? 10.025 -10.130 8.508 1.00 91.00 718 ASP A O 1
ATOM 5572 N N . GLU A 1 719 ? 8.796 -10.879 10.229 1.00 88.62 719 GLU A N 1
ATOM 5573 C CA . GLU A 1 719 ? 9.580 -10.249 11.294 1.00 88.62 719 GLU A CA 1
ATOM 5574 C C . GLU A 1 719 ? 9.798 -8.735 11.123 1.00 88.62 719 GLU A C 1
ATOM 5576 O O . GLU A 1 719 ? 10.805 -8.201 11.580 1.00 88.62 719 GLU A O 1
ATOM 5581 N N . ILE A 1 720 ? 8.828 -8.017 10.537 1.00 87.38 720 ILE A N 1
ATOM 5582 C CA . ILE A 1 720 ? 8.910 -6.568 10.259 1.00 87.38 720 ILE A CA 1
ATOM 5583 C C . ILE A 1 720 ? 9.444 -5.756 11.457 1.00 87.38 720 ILE A C 1
ATOM 5585 O O . ILE A 1 720 ? 10.331 -4.923 11.304 1.00 87.38 720 ILE A O 1
ATOM 5589 N N . ASN A 1 721 ? 9.008 -6.085 12.678 1.00 84.50 721 ASN A N 1
ATOM 5590 C CA . ASN A 1 721 ? 9.417 -5.408 13.915 1.00 84.50 721 ASN A CA 1
ATOM 5591 C C . ASN A 1 721 ? 10.881 -5.654 14.346 1.00 84.50 721 ASN A C 1
ATOM 5593 O O . ASN A 1 721 ? 11.321 -5.054 15.325 1.00 84.50 721 ASN A O 1
ATOM 5597 N N . ARG A 1 722 ? 11.634 -6.547 13.688 1.00 85.75 722 ARG A N 1
ATOM 5598 C CA . ARG A 1 722 ? 13.051 -6.813 13.998 1.00 85.75 722 ARG A CA 1
ATOM 5599 C C . ARG A 1 722 ? 14.021 -5.883 13.276 1.00 85.75 722 ARG A C 1
ATOM 5601 O O . ARG A 1 722 ? 15.187 -5.838 13.668 1.00 85.75 722 ARG A O 1
ATOM 5608 N N . ALA A 1 723 ? 13.570 -5.152 12.260 1.00 87.88 723 ALA A N 1
ATOM 5609 C CA . ALA A 1 723 ? 14.386 -4.165 11.563 1.00 87.88 723 ALA A CA 1
ATOM 5610 C C . ALA A 1 723 ? 13.981 -2.729 11.924 1.00 87.88 723 ALA A C 1
ATOM 5612 O O . ALA A 1 723 ? 12.877 -2.460 12.401 1.00 87.88 723 ALA A O 1
ATOM 5613 N N . ASN A 1 724 ? 14.879 -1.780 11.660 1.00 89.81 724 ASN A N 1
ATOM 5614 C CA . ASN A 1 724 ? 14.547 -0.360 11.713 1.00 89.81 724 ASN A CA 1
ATOM 5615 C C . ASN A 1 724 ? 13.790 0.021 10.431 1.00 89.81 724 ASN A C 1
ATOM 5617 O O . ASN A 1 724 ? 14.405 0.223 9.386 1.00 89.81 724 ASN A O 1
ATOM 5621 N N . ILE A 1 725 ? 12.462 0.124 10.519 1.00 89.25 725 ILE A N 1
ATOM 5622 C CA . ILE A 1 725 ? 11.578 0.387 9.370 1.00 89.25 725 ILE A CA 1
ATOM 5623 C C . ILE A 1 725 ? 11.992 1.640 8.601 1.00 89.25 725 ILE A C 1
ATOM 5625 O O . ILE A 1 725 ? 12.084 1.594 7.378 1.00 89.25 725 ILE A O 1
ATOM 5629 N N . SER A 1 726 ? 12.316 2.730 9.298 1.00 87.69 726 SER A N 1
ATOM 5630 C CA . SER A 1 726 ? 12.744 3.976 8.657 1.00 87.69 726 SER A CA 1
ATOM 5631 C C . SER A 1 726 ? 14.043 3.804 7.869 1.00 87.69 726 SER A C 1
ATOM 5633 O O . SER A 1 726 ? 14.195 4.403 6.812 1.00 87.69 726 SER A O 1
ATOM 5635 N N . LYS A 1 727 ? 14.966 2.960 8.350 1.00 88.94 727 LYS A N 1
ATOM 5636 C CA . LYS A 1 727 ? 16.223 2.656 7.652 1.00 88.94 727 LYS A CA 1
ATOM 5637 C C . LYS A 1 727 ? 16.016 1.742 6.441 1.00 88.94 727 LYS A C 1
ATOM 5639 O O . LYS A 1 727 ? 16.726 1.890 5.456 1.00 88.94 727 LYS A O 1
ATOM 5644 N N . VAL A 1 728 ? 15.093 0.782 6.526 1.00 91.00 728 VAL A N 1
ATOM 5645 C CA . VAL A 1 728 ? 14.846 -0.192 5.449 1.00 91.00 728 VAL A CA 1
ATOM 5646 C C . VAL A 1 728 ? 14.007 0.412 4.326 1.00 91.00 728 VAL A C 1
ATOM 5648 O O . VAL A 1 728 ? 14.321 0.227 3.158 1.00 91.00 728 VAL A O 1
ATOM 5651 N N . PHE A 1 729 ? 12.947 1.144 4.668 1.00 89.44 729 PHE A N 1
ATOM 5652 C CA . PHE A 1 729 ? 12.063 1.749 3.674 1.00 89.44 729 PHE A CA 1
ATOM 5653 C C . PHE A 1 729 ? 12.569 3.114 3.194 1.00 89.44 729 PHE A C 1
ATOM 5655 O O . PHE A 1 729 ? 12.316 3.470 2.050 1.00 89.44 729 PHE A O 1
ATOM 5662 N N . GLY A 1 730 ? 13.293 3.886 4.010 1.00 87.56 730 GLY A N 1
ATOM 5663 C CA . GLY A 1 730 ? 13.748 5.220 3.607 1.00 87.56 730 GLY A CA 1
ATOM 5664 C C . GLY A 1 730 ? 12.585 6.092 3.116 1.00 87.56 730 GLY A C 1
ATOM 5665 O O . GLY A 1 730 ? 11.531 6.148 3.752 1.00 87.56 730 GLY A O 1
ATOM 5666 N N . GLU A 1 731 ? 12.749 6.730 1.956 1.00 83.50 731 GLU A N 1
ATOM 5667 C CA . GLU A 1 731 ? 11.717 7.575 1.334 1.00 83.50 731 GLU A CA 1
ATOM 5668 C C . GLU A 1 731 ? 10.524 6.779 0.776 1.00 83.50 731 GLU A C 1
ATOM 5670 O O . GLU A 1 731 ? 9.412 7.315 0.696 1.00 83.50 731 GLU A O 1
ATOM 5675 N N . LEU A 1 732 ? 10.705 5.477 0.496 1.00 84.31 732 LEU A N 1
ATOM 5676 C CA . LEU A 1 732 ? 9.643 4.585 0.012 1.00 84.31 732 LEU A CA 1
ATOM 5677 C C . LEU A 1 732 ? 8.443 4.566 0.962 1.00 84.31 732 LEU A C 1
ATOM 5679 O O . LEU A 1 732 ? 7.317 4.374 0.511 1.00 84.31 732 LEU A O 1
ATOM 5683 N N . ILE A 1 733 ? 8.653 4.804 2.264 1.00 83.12 733 ILE A N 1
ATOM 5684 C CA . ILE A 1 733 ? 7.571 4.818 3.256 1.00 83.12 733 ILE A CA 1
ATOM 5685 C C . ILE A 1 733 ? 6.453 5.799 2.879 1.00 83.12 733 ILE A C 1
ATOM 5687 O O . ILE A 1 733 ? 5.285 5.527 3.142 1.00 83.12 733 ILE A O 1
ATOM 5691 N N . THR A 1 734 ? 6.802 6.901 2.209 1.00 77.38 734 THR A N 1
ATOM 5692 C CA . THR A 1 734 ? 5.839 7.900 1.737 1.00 77.38 734 THR A CA 1
ATOM 5693 C C . THR A 1 734 ? 5.124 7.450 0.464 1.00 77.38 734 THR A C 1
ATOM 5695 O O . THR A 1 734 ? 3.937 7.707 0.306 1.00 77.38 734 THR A O 1
ATOM 5698 N N . LEU A 1 735 ? 5.804 6.711 -0.413 1.00 75.81 735 LEU A N 1
ATOM 5699 C CA . LEU A 1 735 ? 5.253 6.195 -1.670 1.00 75.81 735 LEU A CA 1
ATOM 5700 C C . LEU A 1 735 ? 4.311 4.997 -1.462 1.00 75.81 735 LEU A C 1
ATOM 5702 O O . LEU A 1 735 ? 3.559 4.620 -2.362 1.00 75.81 735 LEU A O 1
ATOM 5706 N N . LEU A 1 736 ? 4.313 4.399 -0.266 1.00 75.69 736 LEU A N 1
ATOM 5707 C CA . LEU A 1 736 ? 3.339 3.379 0.120 1.00 75.69 736 LEU A CA 1
ATOM 5708 C C . LEU A 1 736 ? 1.930 3.952 0.341 1.00 75.69 736 LEU A C 1
ATOM 5710 O O . LEU A 1 736 ? 0.975 3.166 0.363 1.00 75.69 736 LEU A O 1
ATOM 5714 N N . GLU A 1 737 ? 1.766 5.268 0.497 1.00 75.56 737 GLU A N 1
ATOM 5715 C CA . GLU A 1 737 ? 0.453 5.892 0.691 1.00 75.56 737 GLU A CA 1
ATOM 5716 C C . GLU A 1 737 ? -0.416 5.766 -0.578 1.00 75.56 737 GLU A C 1
ATOM 5718 O O . GLU A 1 737 ? 0.080 5.975 -1.687 1.00 75.56 737 GLU A O 1
ATOM 5723 N N . PRO A 1 738 ? -1.705 5.376 -0.473 1.00 71.81 738 PRO A N 1
ATOM 5724 C CA . PRO A 1 738 ? -2.530 5.078 -1.646 1.00 71.81 738 PRO A CA 1
ATOM 5725 C C . PRO A 1 738 ? -2.731 6.234 -2.628 1.00 71.81 738 PRO A C 1
ATOM 5727 O O . PRO A 1 738 ? -3.025 5.972 -3.786 1.00 71.81 738 PRO A O 1
ATOM 5730 N N . ASP A 1 739 ? -2.638 7.480 -2.182 1.00 68.69 739 ASP A N 1
ATOM 5731 C CA . ASP A 1 739 ? -2.789 8.705 -2.973 1.00 68.69 739 ASP A CA 1
ATOM 5732 C C . ASP A 1 739 ? -1.538 9.058 -3.788 1.00 68.69 739 ASP A C 1
ATOM 5734 O O . ASP A 1 739 ? -1.684 9.653 -4.855 1.00 68.69 739 ASP A O 1
ATOM 5738 N N . LYS A 1 740 ? -0.353 8.623 -3.339 1.00 71.94 740 LYS A N 1
ATOM 5739 C CA . LYS A 1 740 ? 0.950 8.884 -3.980 1.00 71.94 740 LYS A CA 1
ATOM 5740 C C . LYS A 1 740 ? 1.380 7.851 -5.020 1.00 71.94 740 LYS A C 1
ATOM 5742 O O . LYS A 1 740 ? 2.381 8.037 -5.710 1.00 71.94 740 LYS A O 1
ATOM 5747 N N . ARG A 1 741 ? 0.634 6.751 -5.143 1.00 74.94 741 ARG A N 1
ATOM 5748 C CA . ARG A 1 741 ? 0.904 5.680 -6.117 1.00 74.94 741 ARG A CA 1
ATOM 5749 C C . ARG A 1 741 ? 0.563 6.129 -7.543 1.00 74.94 741 ARG A C 1
ATOM 5751 O O . ARG A 1 741 ? -0.309 6.968 -7.744 1.00 74.94 741 ARG A O 1
ATOM 5758 N N . LEU A 1 742 ? 1.210 5.524 -8.539 1.00 69.56 742 LEU A N 1
ATOM 5759 C CA . LEU A 1 742 ? 0.942 5.791 -9.959 1.00 69.56 742 LEU A CA 1
ATOM 5760 C C . LEU A 1 742 ? -0.555 5.659 -10.295 1.00 69.56 742 LEU A C 1
ATOM 5762 O O . LEU A 1 742 ? -1.211 4.702 -9.878 1.00 69.56 742 LEU A O 1
ATOM 5766 N N . GLY A 1 743 ? -1.091 6.619 -11.053 1.00 64.88 743 GLY A N 1
ATOM 5767 C CA . GLY A 1 743 ? -2.510 6.668 -11.423 1.00 64.88 743 GLY A CA 1
ATOM 5768 C C . GLY A 1 743 ? -3.439 7.184 -10.317 1.00 64.88 743 GLY A C 1
ATOM 5769 O O . GLY A 1 743 ? -4.662 7.061 -10.431 1.00 64.88 743 GLY A O 1
ATOM 5770 N N . ARG A 1 744 ? -2.887 7.738 -9.232 1.00 70.50 744 ARG A N 1
ATOM 5771 C CA . ARG A 1 744 ? -3.633 8.340 -8.119 1.00 70.50 744 ARG A CA 1
ATOM 5772 C C . ARG A 1 744 ? -3.383 9.844 -8.061 1.00 70.50 744 ARG A C 1
ATOM 5774 O O . ARG A 1 744 ? -2.588 10.392 -8.815 1.00 70.50 744 ARG A O 1
ATOM 5781 N N . ARG A 1 745 ? -4.168 10.529 -7.230 1.00 64.12 745 ARG A N 1
ATOM 5782 C CA . ARG A 1 745 ? -4.301 11.991 -7.254 1.00 64.12 745 ARG A CA 1
ATOM 5783 C C . ARG A 1 745 ? -2.977 12.725 -7.042 1.00 64.12 745 ARG A C 1
ATOM 5785 O O . ARG A 1 745 ? -2.752 13.732 -7.704 1.00 64.12 745 ARG A O 1
ATOM 5792 N N . ASP A 1 746 ? -2.156 12.227 -6.130 1.00 72.38 746 ASP A N 1
ATOM 5793 C CA . ASP A 1 746 ? -0.912 12.855 -5.704 1.00 72.38 746 ASP A CA 1
ATOM 5794 C C . ASP A 1 746 ? 0.285 12.027 -6.193 1.00 72.38 746 ASP A C 1
ATOM 5796 O O . ASP A 1 746 ? 1.283 11.909 -5.486 1.00 72.38 746 ASP A O 1
ATOM 5800 N N . GLU A 1 747 ? 0.165 11.411 -7.385 1.00 72.56 747 GLU A N 1
ATOM 5801 C CA . GLU A 1 747 ? 1.204 10.541 -7.940 1.00 72.56 747 GLU A CA 1
ATOM 5802 C C . GLU A 1 747 ? 2.574 11.228 -7.937 1.00 72.56 747 GLU A C 1
ATOM 5804 O O . GLU A 1 747 ? 2.739 12.350 -8.420 1.00 72.56 747 GLU A O 1
ATOM 5809 N N . ILE A 1 748 ? 3.566 10.529 -7.391 1.00 62.62 748 ILE A N 1
ATOM 5810 C CA . ILE A 1 748 ? 4.960 10.966 -7.391 1.00 62.62 748 ILE A CA 1
ATOM 5811 C C . ILE A 1 748 ? 5.691 10.078 -8.400 1.00 62.62 748 ILE A C 1
ATOM 5813 O O . ILE A 1 748 ? 5.699 8.855 -8.245 1.00 62.62 748 ILE A O 1
ATOM 5817 N N . ARG A 1 749 ? 6.222 10.692 -9.465 1.00 54.09 749 ARG A N 1
ATOM 5818 C CA . ARG A 1 749 ? 6.968 10.018 -10.539 1.00 54.09 749 ARG A CA 1
ATOM 5819 C C . ARG A 1 749 ? 8.466 10.160 -10.370 1.00 54.09 749 ARG A C 1
ATOM 5821 O O . ARG A 1 749 ? 8.897 11.284 -10.026 1.00 54.09 749 ARG A O 1
#

Organism: NCBI:txid1519096

InterPro domains:
  IPR027417 P-loop containing nucleoside triphosphate hydrolase [SSF52540] (411-737)
  IPR052934 Methylated DNA Recognition and Restriction Enzymes [PTHR37291] (395-746)
  IPR058807 ScoMcrA-like, N-terminal head domain [PF26345] (102-189)
  IPR059470 Domain of unknown function DUF8426 [PF28530] (562-676)